Protein 2D3M (pdb70)

Foldseek 3Di:
DLCLVPPVLDADPDPDPVSNQSNFFGDFFKFWFFKFKFFAPDKDFLQCNLVQLCVLLVNVVVPVLSVVLNVLSVQFLAGIAGANDDSVRSVVPNLLSAAFRQPAVVQQVCQQLPQLVQQLNRLVRRCVSLPDDLQLAQEEEEEEQRHADVVGSQVNNCVVNVYDPRRHYHYHYNPLLQLLVQLVVSRCQQRSGRSHKYKYKYWYRCSLLGYYADPVQNVSSSQVSFAHTMMMITIIHTDDDPPRTGGWKGFDFKDKDFQPPCQQAWDWDQDSSGIYTHHDPCVLVSCLVCVVVVQCCRQVVRPHHRDPQQQLAAEQEQCSGPSNVVSNCVSSVHDPCSCVLLSVCCHHHGRNRSRSSSSSLVSQQVVCVVVVAFWSRNNHFKYWHWGAHRSRMIMTTIIGTDGD/DDDPVCPVVVQVVFFADFFKFWFFKFKFAAPDKDFLQCCLVQLCVLLVNVVPPVLSVVLNVLSVQFLAGIAGANDHSVRSVVPNLLSAAFRQPQVVQQVCQQLPFLVQQLNRLVRRCVSQPDDLALAQEEEEEEARHADVVGSQVNNCVVNVYDPRRHYHYHYNPLLQLLVQLVVSRCQQRSGHSHKYKYKYWYHCSLLGYYDDPVQSVSSSQVSFAHTMMMITIIHTDDDPPRTGGWKGFDFKDKDFQPPCQQAWDWDQDSSGIHTHHDPCQLVSLQVCVVVVQCVRCVVNPHHRDPQQQLAAEQEQCSTPSNVVSNCVSRVHDVCRCVLLSVLCHHHGRNRSRSSSSSLVSQQVVCVVVVAQWSRVNHFKYWHWRAHRSRMIMTTIIGTDGD

GO terms:
  GO:0016747 acyltransferase activity, transferring groups other than amino-acyl groups (F, IDA)
  GO:0009813 flavonoid biosynthetic process (P, IDA)
  GO:0042803 protein homodimerization activity (F, IDA)

Nearest PDB structures (foldseek):
  2d3m-assembly1_B  TM=9.930E-01  e=6.124E-87  Aloe arborescens
  2d52-assembly1_B  TM=9.924E-01  e=6.232E-86  Aloe arborescens
  7dtq-assembly1_B  TM=1.000E+00  e=6.521E-80  Aloe arborescens
  7vf0-assembly1_D  TM=9.719E-01  e=1.042E-59  Thelypteris parasitica
  5w8q-assembly1_A  TM=9.864E-01  e=1.597E-55  Malus domestica

Solvent-accessible surface area: 26498 Å² total

Radius of gyration: 25.59 Å; Cα contacts (8 Å, |Δi|>4): 2074; chains: 2; bounding box: 60×67×73 Å

Organism: Aloe arborescens (NCBI:txid45385)

Secondary structure (DSSP, 8-state):
---TTSGGGPPPSS--HHHHHHHHS-SS--EEEEEEEE--SEEEEGGGHHHHHHHHTT-TT-HHHHHHHHHHHHHS---EEEES--HHHHTT-TTTSSSSSS-HHHHHHHHHHHHHHHHHHHHHHHHHHH-S-GGG--EEEEEESS--EES-HHHHHHHHHT--TT-EEEEEES---HHHHHHHHHHHHHHTSTT-EEEEEEEE-GGGT-----STTHHHHHHHTTB--EEEEEEEESS--TTT----EEEEEEEEEEPTT-TTTEEEEEETTEEEEEE-TTHHHHHHHHHHHHHHHHHHTTTPPPPSSGGGSEEEE--S-HHHHHHHHHHTT--TTTTHHHHHHHHHH-B-GGGHHHHHHHHHHHHHHHTT-SBTTTT-SEEEEEEEETTTEEEEEEEEEPB-/---GGGHHHHHHHHS-SS--EEEEEEEE--SEEEESTTHHHHHHHHTT-TT-HHHHHHHHHHHHHS---EEEES--HHHHTT-TTTSSSSS--HHHHHHHHHHHHHHHHHHHHHHHHHHH-S-GGG--EEEEEESS--EES-HHHHHHHHHT--TT-EEEEEES---HHHHHHHHHHHHHHTSTT-EEEEEEEE-GGGT-----STTHHHHHHHHHB--EEEEEEEESS--TTTS---EEEEEEEEEE-TT-TTTEEEEEETTEEEEEE-TTHHHHHHHHHHHHHHHHHHTTTPPPPSSGGGSEEEE--S-HHHHHHHHHHTT--GGGGHHHHHHHHHH-B-GGGHHHHHHHHHHHHHHHHT-SBTTTT-SEEEEEEEETTTEEEEEEEEE-B-

Structure (mmCIF, N/CA/C/O backbone):
data_2D3M
#
_entry.id   2D3M
#
_cell.length_a   73.15
_cell.length_b   88.40
_cell.length_c   70.04
_cell.angle_alpha   90
_cell.angle_beta   95.58
_cell.angle_gamma   90
#
_symmetry.space_group_name_H-M   'P 1 21 1'
#
loop_
_entity.id
_entity.type
_entity.pdbx_description
1 polymer 'pentaketide chromone synthase'
2 non-polymer 'COENZYME A'
3 water water
#
loop_
_atom_site.group_PDB
_atom_site.id
_atom_site.type_symbol
_atom_site.label_atom_id
_atom_site.label_alt_id
_atom_site.label_comp_id
_atom_site.label_asym_id
_atom_site.label_entity_id
_atom_site.label_seq_id
_atom_site.pdbx_PDB_ins_code
_atom_site.Cartn_x
_atom_site.Cartn_y
_atom_site.Cartn_z
_atom_site.occupancy
_atom_site.B_iso_or_equiv
_atom_site.auth_seq_id
_atom_site.auth_comp_id
_atom_site.auth_asym_id
_atom_site.auth_atom_id
_atom_site.pdbx_PDB_model_num
ATOM 1 N N . GLY A 1 1 ? 25.297 50.260 17.694 1.00 20.13 1 GLY A N 1
ATOM 2 C CA . GLY A 1 1 ? 24.434 50.112 16.488 1.00 19.85 1 GLY A CA 1
ATOM 3 C C . GLY A 1 1 ? 25.237 49.907 15.215 1.00 19.32 1 GLY A C 1
ATOM 4 O O . GLY A 1 1 ? 26.457 50.105 15.238 1.00 19.39 1 GLY A O 1
ATOM 5 N N . PRO A 1 2 ? 24.601 49.484 14.094 1.00 19.23 2 PRO A N 1
ATOM 6 C CA . PRO A 1 2 ? 25.284 49.256 12.812 1.00 18.80 2 PRO A CA 1
ATOM 7 C C . PRO A 1 2 ? 25.901 50.505 12.203 1.00 19.20 2 PRO A C 1
ATOM 8 O O . PRO A 1 2 ? 26.928 50.426 11.525 1.00 19.21 2 PRO A O 1
ATOM 12 N N . GLY A 1 3 ? 25.269 51.649 12.470 1.00 19.61 3 GLY A N 1
ATOM 13 C CA . GLY A 1 3 ? 25.735 52.925 11.953 1.00 19.46 3 GLY A CA 1
ATOM 14 C C . GLY A 1 3 ? 25.613 53.000 10.443 1.00 19.34 3 GLY A C 1
ATOM 15 O O . GLY A 1 3 ? 26.552 53.415 9.767 1.00 17.32 3 GLY A O 1
ATOM 16 N N . MET A 1 4 ? 24.465 52.557 9.926 1.00 19.91 4 MET A N 1
ATOM 17 C CA . MET A 1 4 ? 24.169 52.545 8.488 1.00 21.26 4 MET A CA 1
ATOM 18 C C . MET A 1 4 ? 24.252 53.918 7.831 1.00 21.05 4 MET A C 1
ATOM 19 O O . MET A 1 4 ? 24.763 54.050 6.717 1.00 22.02 4 MET A O 1
ATOM 24 N N . SER A 1 5 ? 23.786 54.931 8.560 1.00 20.79 5 SER A N 1
ATOM 25 C CA . SER A 1 5 ? 23.772 56.311 8.089 1.00 20.22 5 SER A CA 1
ATOM 26 C C . SER A 1 5 ? 25.002 57.147 8.464 1.00 18.87 5 SER A C 1
ATOM 27 O O . SER A 1 5 ? 25.099 58.311 8.054 1.00 19.04 5 SER A O 1
ATOM 30 N N A SER A 1 6 ? 25.929 56.560 9.226 0.50 18.09 6 SER A N 1
ATOM 31 N N B SER A 1 6 ? 25.932 56.549 9.213 0.50 18.07 6 SER A N 1
ATOM 32 C CA A SER A 1 6 ? 27.146 57.260 9.651 0.50 17.03 6 SER A CA 1
ATOM 33 C CA B SER A 1 6 ? 27.161 57.222 9.652 0.50 17.01 6 SER A CA 1
ATOM 34 C C A SER A 1 6 ? 28.149 57.429 8.512 0.50 15.90 6 SER A C 1
ATOM 35 C C B SER A 1 6 ? 28.162 57.415 8.513 0.50 15.90 6 SER A C 1
ATOM 36 O O A SER A 1 6 ? 28.202 56.608 7.590 0.50 15.82 6 SER A O 1
ATOM 37 O O B SER A 1 6 ? 28.222 56.602 7.585 0.50 15.80 6 SER A O 1
ATOM 42 N N . LEU A 1 7 ? 28.940 58.495 8.598 1.00 14.13 7 LEU A N 1
ATOM 43 C CA . LEU A 1 7 ? 29.953 58.833 7.590 1.00 13.06 7 LEU A CA 1
ATOM 44 C C . LEU A 1 7 ? 31.112 57.836 7.464 1.00 13.06 7 LEU A C 1
ATOM 45 O O . LEU A 1 7 ? 31.558 57.549 6.346 1.00 12.86 7 LEU A O 1
ATOM 50 N N A SER A 1 8 ? 31.556 57.295 8.601 0.50 13.36 8 SER A N 1
ATOM 51 N N B SER A 1 8 ? 31.566 57.300 8.598 0.50 13.38 8 SER A N 1
ATOM 52 C CA A SER A 1 8 ? 32.654 56.320 8.654 0.50 14.20 8 SER A CA 1
ATOM 53 C CA B SER A 1 8 ? 32.667 56.330 8.629 0.50 14.19 8 SER A CA 1
ATOM 54 C C A SER A 1 8 ? 32.293 55.006 7.961 0.50 13.90 8 SER A C 1
ATOM 55 C C B SER A 1 8 ? 32.295 55.002 7.961 0.50 13.90 8 SER A C 1
ATOM 56 O O A SER A 1 8 ? 33.172 54.260 7.526 0.50 14.91 8 SER A O 1
ATOM 57 O O B SER A 1 8 ? 33.170 54.240 7.546 0.50 14.95 8 SER A O 1
ATOM 62 N N . ASN A 1 9 ? 30.988 54.758 7.851 1.00 13.16 9 ASN A N 1
ATOM 63 C CA . ASN A 1 9 ? 30.448 53.546 7.230 1.00 12.57 9 ASN A CA 1
ATOM 64 C C . ASN A 1 9 ? 29.772 53.812 5.890 1.00 12.18 9 ASN A C 1
ATOM 65 O O . ASN A 1 9 ? 29.140 52.915 5.320 1.00 12.41 9 ASN A O 1
ATOM 70 N N . SER A 1 10 ? 29.892 55.043 5.392 1.00 11.77 10 SER A N 1
ATOM 71 C CA . SER A 1 10 ? 29.278 5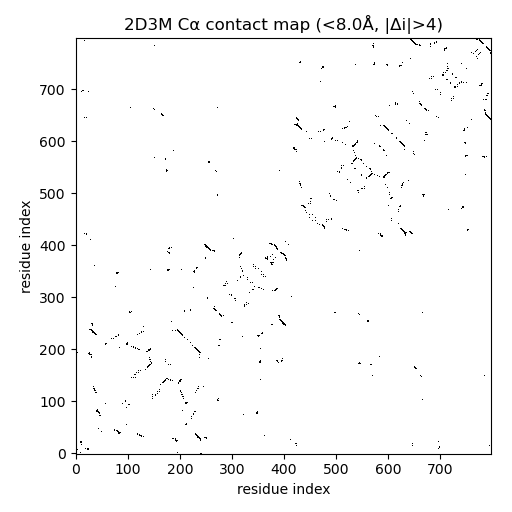5.410 4.122 1.00 9.08 10 SER A CA 1
ATOM 72 C C . SER A 1 10 ? 29.961 54.770 2.923 1.00 8.31 10 SER A C 1
ATOM 73 O O . SER A 1 10 ? 31.159 54.466 2.949 1.00 8.11 10 SER A O 1
ATOM 76 N N . LEU A 1 11 ? 29.159 54.543 1.891 1.00 7.60 11 LEU A N 1
ATOM 77 C CA . LEU A 1 11 ? 29.618 53.960 0.641 1.00 7.85 11 LEU A CA 1
ATOM 78 C C . LEU A 1 11 ? 30.480 54.977 -0.098 1.00 7.74 11 LEU A C 1
ATOM 79 O O . LEU A 1 11 ? 30.282 56.184 0.064 1.00 8.05 11 LEU A O 1
ATOM 84 N N . PRO A 1 12 ? 31.511 54.512 -0.835 1.00 5.54 12 PRO A N 1
ATOM 85 C CA . PRO A 1 12 ? 32.361 55.449 -1.570 1.00 5.84 12 PRO A CA 1
ATOM 86 C C . PRO A 1 12 ? 31.601 56.035 -2.752 1.00 5.64 12 PRO A C 1
ATOM 87 O O . PRO A 1 12 ? 30.721 55.377 -3.318 1.00 7.74 12 PRO A O 1
ATOM 91 N N . LEU A 1 13 ? 31.891 57.292 -3.071 1.00 5.91 13 LEU A N 1
ATOM 92 C CA . LEU A 1 13 ? 31.236 57.961 -4.187 1.00 6.78 13 LEU A CA 1
ATOM 93 C C . LEU A 1 13 ? 31.685 57.381 -5.516 1.00 7.72 13 LEU A C 1
ATOM 94 O O . LEU A 1 13 ? 30.909 57.340 -6.469 1.00 8.66 13 LEU A O 1
ATOM 99 N N . MET A 1 14 ? 32.936 56.926 -5.569 1.00 9.24 14 MET A N 1
ATOM 100 C CA . MET A 1 14 ? 33.434 56.280 -6.772 1.00 12.05 14 MET A CA 1
ATOM 101 C C . MET A 1 14 ? 33.260 54.770 -6.562 1.00 11.78 14 MET A C 1
ATOM 102 O O . MET A 1 14 ? 33.148 54.306 -5.419 1.00 9.94 14 MET A O 1
ATOM 107 N N . GLU A 1 15 ? 33.159 54.029 -7.664 1.00 10.41 15 GLU A N 1
ATOM 108 C CA . GLU A 1 15 ? 32.952 52.573 -7.649 1.00 11.53 15 GLU A CA 1
ATOM 109 C C . GLU A 1 15 ? 34.128 51.732 -7.113 1.00 10.44 15 GLU A C 1
ATOM 110 O O . GLU A 1 15 ? 34.498 50.703 -7.685 1.00 9.78 15 GLU A O 1
ATOM 116 N N . ASP A 1 16 ? 34.642 52.148 -5.956 1.00 8.59 16 ASP A N 1
ATOM 117 C CA . ASP A 1 16 ? 35.768 51.510 -5.280 1.00 8.45 16 ASP A CA 1
ATOM 118 C C . ASP A 1 16 ? 35.327 50.204 -4.614 1.00 7.39 16 ASP A C 1
ATOM 119 O O . ASP A 1 16 ? 34.624 50.218 -3.608 1.00 7.07 16 ASP A O 1
ATOM 124 N N . VAL A 1 17 ? 35.793 49.086 -5.172 1.00 6.85 17 VAL A N 1
ATOM 125 C CA . VAL A 1 17 ? 35.465 47.744 -4.679 1.00 7.04 17 VAL A CA 1
ATOM 126 C C . VAL A 1 17 ? 35.785 47.521 -3.200 1.00 6.20 17 VAL A C 1
ATOM 127 O O . VAL A 1 17 ? 34.911 47.083 -2.453 1.00 6.31 17 VAL A O 1
ATOM 131 N N . GLN A 1 18 ? 37.001 47.867 -2.771 1.00 6.56 18 GLN A N 1
ATOM 132 C CA . GLN A 1 18 ? 37.379 47.685 -1.368 1.00 7.98 18 GLN A CA 1
ATOM 133 C C . GLN A 1 18 ? 36.650 48.654 -0.439 1.00 7.53 18 GLN A C 1
ATOM 134 O O . GLN A 1 18 ? 36.305 48.287 0.686 1.00 7.56 18 GLN A O 1
ATOM 140 N N . GLY A 1 19 ? 36.361 49.856 -0.946 1.00 7.49 19 GLY A N 1
ATOM 141 C CA . GLY A 1 19 ? 35.636 50.858 -0.177 1.00 7.37 19 GLY A CA 1
ATOM 142 C C . GLY A 1 19 ? 34.211 50.396 0.079 1.00 5.24 19 GLY A C 1
ATOM 143 O O . GLY A 1 19 ? 33.679 50.577 1.176 1.00 6.37 19 GLY A O 1
ATOM 144 N N . ILE A 1 20 ? 33.613 49.775 -0.944 1.00 6.03 20 ILE A N 1
ATOM 145 C CA . ILE A 1 20 ? 32.256 49.223 -0.884 1.00 5.29 20 ILE A CA 1
ATOM 146 C C . ILE A 1 20 ? 32.232 48.096 0.146 1.00 5.43 20 ILE A C 1
ATOM 147 O O . ILE A 1 20 ? 31.338 48.039 0.984 1.00 5.76 20 ILE A O 1
ATOM 152 N N . ARG A 1 21 ? 33.255 47.244 0.098 1.00 5.48 21 ARG A N 1
ATOM 153 C CA . ARG A 1 21 ? 33.382 46.112 1.008 1.00 5.80 21 ARG A CA 1
ATOM 154 C C . ARG A 1 21 ? 33.476 46.544 2.473 1.00 6.42 21 ARG A C 1
ATOM 155 O O . ARG A 1 21 ? 32.788 45.981 3.330 1.00 7.27 21 ARG A O 1
ATOM 163 N N . LYS A 1 22 ? 34.264 47.593 2.725 1.00 7.88 22 LYS A N 1
ATOM 164 C CA . LYS A 1 22 ? 34.466 48.144 4.069 1.00 8.13 22 LYS A CA 1
ATOM 165 C C . LYS A 1 22 ? 33.154 48.697 4.632 1.00 7.56 22 LYS A C 1
ATOM 166 O O . LYS A 1 22 ? 32.827 48.480 5.800 1.00 8.57 22 LYS A O 1
ATOM 172 N N . ALA A 1 23 ? 32.386 49.353 3.767 1.00 6.46 23 ALA A N 1
ATOM 173 C CA . ALA A 1 23 ? 31.100 49.934 4.135 1.00 5.21 23 ALA A CA 1
ATOM 174 C C . ALA A 1 23 ? 30.012 48.872 4.290 1.00 6.45 23 ALA A C 1
ATOM 175 O O . ALA A 1 23 ? 29.190 48.946 5.203 1.00 6.33 23 ALA A O 1
ATOM 177 N N . GLN A 1 24 ? 30.059 47.865 3.418 1.00 5.92 24 GLN A N 1
ATOM 178 C CA . GLN A 1 24 ? 29.078 46.780 3.390 1.00 5.95 24 GLN A CA 1
ATOM 179 C C . GLN A 1 24 ? 29.140 45.796 4.553 1.00 5.21 24 GLN A C 1
ATOM 180 O O . GLN A 1 24 ? 28.099 45.324 5.005 1.00 5.69 24 GLN A O 1
ATOM 186 N N . LYS A 1 25 ? 30.345 45.485 5.027 1.00 5.87 25 LYS A N 1
ATOM 187 C CA . LYS A 1 25 ? 30.507 44.538 6.130 1.00 6.66 25 LYS A CA 1
ATOM 188 C C . LYS A 1 25 ? 30.128 45.112 7.490 1.00 7.26 25 LYS A C 1
ATOM 189 O O . LYS A 1 25 ? 30.169 46.325 7.687 1.00 7.55 25 LYS A O 1
ATOM 195 N N . ALA A 1 26 ? 29.726 44.237 8.410 1.00 6.85 26 ALA A N 1
ATOM 196 C CA . ALA A 1 26 ? 29.377 44.666 9.763 1.00 6.21 26 ALA A CA 1
ATOM 197 C C . ALA A 1 26 ? 30.639 44.723 10.609 1.00 7.81 26 ALA A C 1
ATOM 198 O O . ALA A 1 26 ? 31.697 44.268 10.178 1.00 8.40 26 ALA A O 1
ATOM 200 N N . ASP A 1 27 ? 30.538 45.310 11.796 1.00 7.10 27 ASP A N 1
ATOM 201 C CA . ASP A 1 27 ? 31.705 45.431 12.666 1.00 8.75 27 ASP A CA 1
ATOM 202 C C . ASP A 1 27 ? 31.872 44.295 13.660 1.00 8.08 27 ASP A C 1
ATOM 203 O O . ASP A 1 27 ? 32.923 43.646 13.704 1.00 8.56 27 ASP A O 1
ATOM 208 N N . GLY A 1 28 ? 30.812 44.046 14.424 1.00 7.82 28 GLY A N 1
ATOM 209 C CA . GLY A 1 28 ? 30.839 43.042 15.468 1.00 7.40 28 GLY A CA 1
ATOM 210 C C . GLY A 1 28 ? 30.363 41.642 15.192 1.00 6.63 28 GLY A C 1
ATOM 211 O O . GLY A 1 28 ? 30.051 41.263 14.060 1.00 7.24 28 GLY A O 1
ATOM 212 N N . THR A 1 29 ? 30.300 40.884 16.281 1.00 6.65 29 THR A N 1
ATOM 213 C CA . THR A 1 29 ? 29.890 39.490 16.277 1.00 6.16 29 THR A CA 1
ATOM 214 C C . THR A 1 29 ? 28.379 39.330 16.190 1.00 5.85 29 THR A C 1
ATOM 215 O O . THR A 1 29 ? 27.633 40.095 16.803 1.00 6.68 29 THR A O 1
ATOM 219 N N . ALA A 1 30 ? 27.949 38.329 15.415 1.00 5.72 30 ALA A N 1
ATOM 220 C CA . ALA A 1 30 ? 26.532 38.005 15.226 1.00 5.00 30 ALA A CA 1
ATOM 221 C C . ALA A 1 30 ? 25.951 37.668 16.585 1.00 6.69 30 ALA A C 1
ATOM 222 O O . ALA A 1 30 ? 26.504 36.849 17.321 1.00 7.59 30 ALA A O 1
ATOM 224 N N . THR A 1 31 ? 24.873 38.357 16.928 1.00 6.19 31 THR A N 1
ATOM 225 C CA . THR A 1 31 ? 24.264 38.193 18.235 1.00 6.61 31 THR A CA 1
ATOM 226 C C . THR A 1 31 ? 22.789 37.848 18.208 1.00 6.19 31 THR A C 1
ATOM 227 O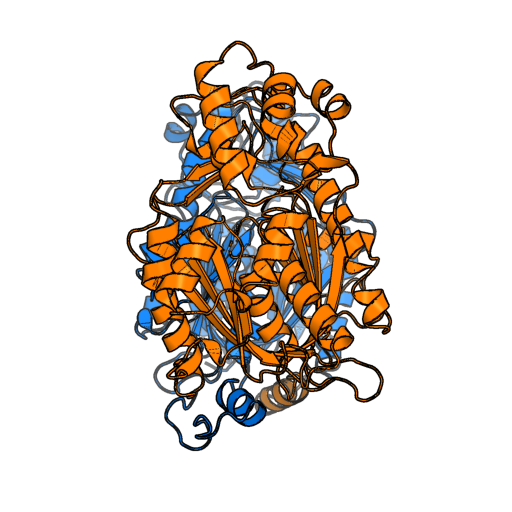 O . THR A 1 31 ? 22.006 38.479 17.496 1.00 6.76 31 THR A O 1
ATOM 231 N N . VAL A 1 32 ? 22.424 36.857 19.024 1.00 6.48 32 VAL A N 1
ATOM 232 C CA . VAL A 1 32 ? 21.037 36.428 19.182 1.00 6.05 32 VAL A CA 1
ATOM 233 C C . VAL A 1 32 ? 20.382 37.511 20.035 1.00 6.81 32 VAL A C 1
ATOM 234 O O . VAL A 1 32 ? 20.865 37.823 21.126 1.00 8.54 32 VAL A O 1
ATOM 238 N N . MET A 1 33 ? 19.325 38.110 19.500 1.00 7.68 33 MET A N 1
ATOM 239 C CA . MET A 1 33 ? 18.625 39.184 20.192 1.00 8.60 33 MET A CA 1
ATOM 240 C C . MET A 1 33 ? 17.139 38.969 20.418 1.00 8.80 33 MET A C 1
ATOM 241 O O . MET A 1 33 ? 16.473 39.814 21.022 1.00 10.47 33 MET A O 1
ATOM 246 N N . ALA A 1 34 ? 16.635 37.822 19.961 1.00 8.27 34 ALA A N 1
ATOM 247 C CA . ALA A 1 34 ? 15.227 37.454 20.120 1.00 8.90 34 ALA A CA 1
ATOM 248 C C . ALA A 1 34 ? 15.028 35.992 19.805 1.00 8.18 34 ALA A C 1
ATOM 249 O O . ALA A 1 34 ? 15.698 35.456 18.925 1.00 7.42 34 ALA A O 1
ATOM 251 N N . ILE A 1 35 ? 14.201 35.321 20.609 1.00 6.90 35 ILE A N 1
ATOM 252 C CA . ILE A 1 35 ? 13.870 33.911 20.401 1.00 7.36 35 ILE A CA 1
ATOM 253 C C . ILE A 1 35 ? 12.369 33.722 20.611 1.00 8.41 35 ILE A C 1
ATOM 254 O O . ILE A 1 35 ? 11.825 34.087 21.657 1.00 9.19 35 ILE A O 1
ATOM 259 N N . GLY A 1 36 ? 11.722 33.161 19.594 1.00 8.63 36 GLY A N 1
ATOM 260 C CA . GLY A 1 36 ? 10.299 32.888 19.638 1.00 9.29 36 GLY A CA 1
ATOM 261 C C . GLY A 1 36 ? 10.102 31.422 19.342 1.00 10.49 36 GLY A C 1
ATOM 262 O O . GLY A 1 36 ? 10.851 30.846 18.552 1.00 10.64 36 GLY A O 1
ATOM 263 N N . THR A 1 37 ? 9.159 30.792 20.036 1.00 8.89 37 THR A N 1
ATOM 264 C CA . THR A 1 37 ? 8.891 29.373 19.832 1.00 9.65 37 THR A CA 1
ATOM 265 C C . THR A 1 37 ? 7.408 29.097 19.637 1.00 10.09 37 THR A C 1
ATOM 266 O O . THR A 1 37 ? 6.564 29.835 20.135 1.00 10.08 37 THR A O 1
ATOM 270 N N . ALA A 1 38 ? 7.105 28.020 18.920 1.00 9.82 38 ALA A N 1
ATOM 271 C CA . ALA A 1 38 ? 5.728 27.616 18.667 1.00 10.19 38 ALA A CA 1
ATOM 272 C C . ALA A 1 38 ? 5.647 26.119 18.504 1.00 11.09 38 ALA A C 1
ATOM 273 O O . ALA A 1 38 ? 6.631 25.454 18.175 1.00 10.66 38 ALA A O 1
ATOM 275 N N . HIS A 1 39 ? 4.466 25.591 18.785 1.00 10.23 39 HIS A N 1
ATOM 276 C CA . HIS A 1 39 ? 4.204 24.172 18.669 1.00 11.86 39 HIS A CA 1
ATOM 277 C C . HIS A 1 39 ? 2.746 23.992 18.263 1.00 12.80 39 HIS A C 1
ATOM 278 O O . HIS A 1 39 ? 1.935 24.907 18.452 1.00 12.20 39 HIS A O 1
ATOM 285 N N . PRO A 1 40 ? 2.411 22.864 17.608 1.00 13.19 40 PRO A N 1
ATOM 286 C CA . PRO A 1 40 ? 1.017 22.642 17.217 1.00 13.91 40 PRO A CA 1
ATOM 287 C C . PRO A 1 40 ? 0.192 22.332 18.491 1.00 14.51 40 PRO A C 1
ATOM 288 O O . PRO A 1 40 ? 0.771 21.953 19.514 1.00 12.50 40 PRO A O 1
ATOM 292 N N . PRO A 1 41 ? -1.153 22.474 18.445 1.00 16.10 41 PRO A N 1
ATOM 293 C CA . PRO A 1 41 ? -2.004 22.222 19.621 1.00 16.56 41 PRO A CA 1
ATOM 294 C C . PRO A 1 41 ? -2.227 20.839 20.245 1.00 15.89 41 PRO A C 1
ATOM 295 O O . PRO A 1 41 ? -2.531 20.760 21.438 1.00 17.22 41 PRO A O 1
ATOM 299 N N . HIS A 1 42 ? -2.061 19.767 19.473 1.00 14.73 42 HIS A N 1
ATOM 300 C CA . HIS A 1 42 ? -2.329 18.414 19.978 1.00 14.54 42 HIS A CA 1
ATOM 301 C C . HIS A 1 42 ? -1.274 17.771 20.872 1.00 14.62 42 HIS A C 1
ATOM 302 O O . HIS A 1 42 ? -0.208 17.361 20.411 1.00 14.18 42 HIS A O 1
ATOM 309 N N . ILE A 1 43 ? -1.624 17.654 22.154 1.00 14.27 43 ILE A N 1
ATOM 310 C CA . ILE A 1 43 ? -0.759 17.080 23.185 1.00 15.14 43 ILE A CA 1
ATOM 311 C C . ILE A 1 43 ? -0.827 15.556 23.181 1.00 14.66 43 ILE A C 1
ATOM 312 O O . ILE A 1 43 ? -1.911 14.968 23.269 1.00 14.65 43 ILE A O 1
ATOM 317 N N . PHE A 1 44 ? 0.341 14.931 23.055 1.00 13.52 44 PHE A N 1
ATOM 318 C CA . PHE A 1 44 ? 0.473 13.479 23.066 1.00 13.71 44 PHE A CA 1
ATOM 319 C C . PHE A 1 44 ? 1.374 13.104 24.241 1.00 14.12 44 PHE A C 1
ATOM 320 O O . PHE A 1 44 ? 2.606 13.167 24.119 1.00 13.23 44 PHE A O 1
ATOM 328 N N . PRO A 1 45 ? 0.784 12.770 25.416 1.00 13.47 45 PRO A N 1
ATOM 329 C CA . PRO A 1 45 ? 1.610 12.392 26.572 1.00 13.42 45 PRO A CA 1
ATOM 330 C C . PRO A 1 45 ? 2.349 11.079 26.307 1.00 11.27 45 PRO A C 1
ATOM 331 O O . PRO A 1 45 ? 1.803 10.171 25.672 1.00 12.03 45 PRO A O 1
ATOM 335 N N . GLN A 1 46 ? 3.607 11.010 26.739 1.00 11.53 46 GLN A N 1
ATOM 336 C CA . GLN A 1 46 ? 4.433 9.829 26.510 1.00 11.37 46 GLN A CA 1
ATOM 337 C C . GLN A 1 46 ? 4.017 8.554 27.238 1.00 12.62 46 GLN A C 1
ATOM 338 O O . GLN A 1 46 ? 4.232 7.455 26.719 1.00 13.38 46 GLN A O 1
ATOM 344 N N . ASP A 1 47 ? 3.372 8.699 28.398 1.00 13.37 47 ASP A N 1
ATOM 345 C CA . ASP A 1 47 ? 2.927 7.538 29.175 1.00 13.91 47 ASP A CA 1
ATOM 346 C C . ASP A 1 47 ? 1.808 6.728 28.506 1.00 13.89 47 ASP A C 1
ATOM 347 O O . ASP A 1 47 ? 1.598 5.559 28.836 1.00 15.43 47 ASP A O 1
ATOM 352 N N . THR A 1 48 ? 1.119 7.359 27.552 1.00 14.19 48 THR A N 1
ATOM 353 C CA . THR A 1 48 ? 0.047 6.710 26.796 1.00 14.30 48 THR A CA 1
ATOM 354 C C . THR A 1 48 ? 0.397 6.626 25.306 1.00 14.02 48 THR A C 1
ATOM 355 O O . THR A 1 48 ? -0.430 6.181 24.506 1.00 13.34 48 THR A O 1
ATOM 359 N N . TYR A 1 49 ? 1.622 7.021 24.938 1.00 13.34 49 TYR A N 1
ATOM 360 C CA . TYR A 1 49 ? 2.043 7.000 23.532 1.00 12.93 49 TYR A CA 1
ATOM 361 C C . TYR A 1 49 ? 2.037 5.618 22.884 1.00 13.42 49 TYR A C 1
ATOM 362 O O . TYR A 1 49 ? 1.617 5.492 21.736 1.00 14.17 49 TYR A O 1
ATOM 371 N N . ALA A 1 50 ? 2.482 4.598 23.620 1.00 14.33 50 ALA A N 1
ATOM 372 C CA . ALA A 1 50 ? 2.503 3.221 23.116 1.00 14.70 50 ALA A CA 1
ATOM 373 C C . ALA A 1 50 ? 1.093 2.769 22.744 1.00 15.58 50 ALA A C 1
ATOM 374 O O . ALA A 1 50 ? 0.895 2.151 21.697 1.00 15.95 50 ALA A O 1
ATOM 376 N N . ASP A 1 51 ? 0.120 3.185 23.559 1.00 15.74 51 ASP A N 1
ATOM 377 C CA . ASP A 1 51 ? -1.294 2.871 23.347 1.00 16.31 51 ASP A CA 1
ATOM 378 C C . ASP A 1 51 ? -1.858 3.622 22.140 1.00 15.86 51 ASP A C 1
ATOM 379 O O . ASP A 1 51 ? -2.451 3.011 21.256 1.00 15.88 51 ASP A O 1
ATOM 384 N N . VAL A 1 52 ? -1.605 4.932 22.088 1.00 15.19 52 VAL A N 1
ATOM 385 C CA . VAL A 1 52 ? -2.083 5.812 21.014 1.00 14.93 52 VAL A CA 1
ATOM 386 C C . VAL A 1 52 ? -1.489 5.463 19.645 1.00 14.68 52 VAL A C 1
ATOM 387 O O . VAL A 1 52 ? -2.225 5.345 18.663 1.00 13.82 52 VAL A O 1
ATOM 391 N N . TYR A 1 53 ? -0.173 5.263 19.610 1.00 13.30 53 TYR A N 1
ATOM 392 C CA . TYR A 1 53 ? 0.556 4.935 18.386 1.00 13.64 53 TYR A CA 1
ATOM 393 C C . TYR A 1 53 ? 0.174 3.575 17.799 1.00 14.52 53 TYR A C 1
ATOM 394 O O . TYR A 1 53 ? -0.072 3.487 16.601 1.00 14.96 53 TYR A O 1
ATOM 403 N N . PHE A 1 54 ? 0.103 2.538 18.634 1.00 13.97 54 PHE A N 1
ATOM 404 C CA . PHE A 1 54 ? -0.261 1.198 18.165 1.00 15.12 54 PHE A CA 1
ATOM 405 C C . PHE A 1 54 ? -1.719 1.066 17.727 1.00 16.10 54 PHE A C 1
ATOM 406 O O . PHE A 1 54 ? -2.026 0.281 16.829 1.00 16.27 54 PHE A O 1
ATOM 414 N N . ARG A 1 55 ? -2.588 1.890 18.314 1.00 17.04 55 ARG A N 1
ATOM 415 C CA . ARG A 1 55 ? -4.016 1.918 17.982 1.00 17.85 55 ARG A CA 1
ATOM 416 C C . ARG A 1 55 ? -4.223 2.696 16.678 1.00 17.57 55 ARG A C 1
ATOM 417 O O . ARG A 1 55 ? -4.969 2.261 15.802 1.00 17.42 55 ARG A O 1
ATOM 425 N N . ALA A 1 56 ? -3.523 3.823 16.545 1.00 16.83 56 ALA A N 1
ATOM 426 C CA . ALA A 1 56 ? -3.621 4.675 15.359 1.00 16.00 56 ALA A CA 1
ATOM 427 C C . ALA A 1 56 ? -3.016 4.028 14.119 1.00 15.74 56 ALA A C 1
ATOM 428 O O . ALA A 1 56 ? -3.423 4.331 12.999 1.00 16.72 56 ALA A O 1
ATOM 430 N N . THR A 1 57 ? -2.091 3.095 14.336 1.00 14.99 57 THR A N 1
ATOM 431 C CA . THR A 1 57 ? -1.410 2.410 13.245 1.00 15.47 57 THR A CA 1
ATOM 432 C C . THR A 1 57 ? -1.813 0.959 12.977 1.00 15.71 57 THR A C 1
ATOM 433 O O . THR A 1 57 ? -1.083 0.236 12.284 1.00 16.55 57 THR A O 1
ATOM 437 N N . ASN A 1 58 ? -2.953 0.535 13.538 1.00 17.09 58 ASN A N 1
ATOM 438 C CA . ASN A 1 58 ? -3.502 -0.829 13.365 1.00 17.75 58 ASN A CA 1
ATOM 439 C C . ASN A 1 58 ? -2.456 -1.911 13.709 1.00 17.29 58 ASN A C 1
ATOM 440 O O . ASN A 1 58 ? -2.282 -2.901 12.990 1.00 16.74 58 ASN A O 1
ATOM 445 N N . SER A 1 59 ? -1.751 -1.695 14.817 1.00 16.53 59 SER A N 1
ATOM 446 C CA . SER A 1 59 ? -0.696 -2.606 15.232 1.00 16.90 59 SER A CA 1
ATOM 447 C C . SER A 1 59 ? -0.809 -3.145 16.649 1.00 17.21 59 SER A C 1
ATOM 448 O O . SER A 1 59 ? 0.091 -3.852 17.108 1.00 15.48 59 SER A O 1
ATOM 451 N N . GLU A 1 60 ? -1.934 -2.879 17.318 1.00 18.01 60 GLU A N 1
ATOM 452 C CA . GLU A 1 60 ? -2.139 -3.338 18.697 1.00 20.46 60 GLU A CA 1
ATOM 453 C C . GLU A 1 60 ? -2.195 -4.867 18.827 1.00 20.41 60 GLU A C 1
ATOM 454 O O . GLU A 1 60 ? -2.135 -5.407 19.937 1.00 22.13 60 GLU A O 1
ATOM 460 N N . HIS A 1 61 ? -2.241 -5.551 17.680 1.00 20.62 61 HIS A N 1
ATOM 461 C CA . HIS A 1 61 ? -2.255 -7.009 17.640 1.00 20.81 61 HIS A CA 1
ATOM 462 C C . HIS A 1 61 ? -0.869 -7.615 17.860 1.00 21.33 61 HIS A C 1
ATOM 463 O O . HIS A 1 61 ? -0.744 -8.765 18.287 1.00 20.83 61 HIS A O 1
ATOM 470 N N . LYS A 1 62 ? 0.162 -6.819 17.568 1.00 21.96 62 LYS A N 1
ATOM 471 C CA . LYS A 1 62 ? 1.557 -7.220 17.745 1.00 22.88 62 LYS A CA 1
ATOM 472 C C . LYS A 1 62 ? 1.904 -6.920 19.209 1.00 22.93 62 LYS A C 1
ATOM 473 O O . LYS A 1 62 ? 2.525 -5.900 19.532 1.00 22.39 62 LYS A O 1
ATOM 479 N N . VAL A 1 63 ? 1.442 -7.820 20.080 1.00 23.09 63 VAL A N 1
ATOM 480 C CA . VAL A 1 63 ? 1.593 -7.750 21.539 1.00 23.74 63 VAL A CA 1
ATOM 481 C C . VAL A 1 63 ? 3.032 -7.637 22.049 1.00 24.16 63 VAL A C 1
ATOM 482 O O . VAL A 1 63 ? 3.322 -6.767 22.873 1.00 23.70 63 VAL A O 1
ATOM 486 N N . GLU A 1 64 ? 3.920 -8.493 21.540 1.00 25.19 64 GLU A N 1
ATOM 487 C CA . GLU A 1 64 ? 5.331 -8.504 21.945 1.00 26.61 64 GLU A CA 1
ATOM 488 C C . GLU A 1 64 ? 6.111 -7.272 21.500 1.00 26.52 64 GLU A C 1
ATOM 489 O O . GLU A 1 64 ? 7.058 -6.856 22.174 1.00 27.07 64 GLU A O 1
ATOM 495 N N . LEU A 1 65 ? 5.680 -6.676 20.387 1.00 25.72 65 LEU A N 1
ATOM 496 C CA . LEU A 1 65 ? 6.305 -5.470 19.849 1.00 24.68 65 LEU A CA 1
ATOM 497 C C . LEU A 1 65 ? 5.834 -4.250 20.649 1.00 23.79 65 LEU A C 1
ATOM 498 O O . LEU A 1 65 ? 6.596 -3.299 20.835 1.00 22.76 65 LEU A O 1
ATOM 503 N N . LYS A 1 66 ? 4.601 -4.317 21.163 1.00 23.29 66 LYS A N 1
ATOM 504 C CA . LYS A 1 66 ? 4.016 -3.241 21.968 1.00 23.82 66 LYS A CA 1
ATOM 505 C C . LYS A 1 66 ? 4.676 -3.159 23.341 1.00 24.47 66 LYS A C 1
ATOM 506 O O . LYS A 1 66 ? 4.967 -2.063 23.821 1.00 23.73 66 LYS A O 1
ATOM 512 N N . LYS A 1 67 ? 4.949 -4.327 23.929 1.00 25.61 67 LYS A N 1
ATOM 513 C CA . LYS A 1 67 ? 5.605 -4.441 25.239 1.00 27.04 67 LYS A CA 1
ATOM 514 C C . LYS A 1 67 ? 7.049 -3.943 25.158 1.00 27.06 67 LYS A C 1
ATOM 515 O O . LYS A 1 67 ? 7.574 -3.368 26.116 1.00 27.78 67 LYS A O 1
ATOM 521 N N . LYS A 1 68 ? 7.649 -4.126 23.981 1.00 26.54 68 LYS A N 1
ATOM 522 C CA . LYS A 1 68 ? 9.021 -3.712 23.691 1.00 26.23 68 LYS A CA 1
ATOM 523 C C . LYS A 1 68 ? 9.067 -2.197 23.470 1.00 24.95 68 LYS A C 1
ATOM 524 O O . LYS A 1 68 ? 9.991 -1.530 23.933 1.00 24.51 68 LYS A O 1
ATOM 530 N N . PHE A 1 69 ? 8.030 -1.665 22.815 1.00 22.61 69 PHE A N 1
ATOM 531 C CA . PHE A 1 69 ? 7.914 -0.233 22.525 1.00 21.00 69 PHE A CA 1
ATOM 532 C C . PHE A 1 69 ? 7.524 0.588 23.759 1.00 21.89 69 PHE A C 1
ATOM 533 O O . PHE A 1 69 ? 7.918 1.754 23.876 1.00 20.60 69 PHE A O 1
ATOM 541 N N . ASP A 1 70 ? 6.733 -0.011 24.652 1.00 22.90 70 ASP A N 1
ATOM 542 C CA . ASP A 1 70 ? 6.297 0.645 25.888 1.00 24.69 70 ASP A CA 1
ATOM 543 C C . ASP A 1 70 ? 7.504 0.863 26.805 1.00 24.58 70 ASP A C 1
ATOM 544 O O . ASP A 1 70 ? 7.570 1.862 27.524 1.00 25.05 70 ASP A O 1
ATOM 549 N N . HIS A 1 71 ? 8.471 -0.053 26.711 1.00 24.49 71 HIS A N 1
ATOM 550 C CA . HIS A 1 71 ? 9.711 -0.003 27.484 1.00 24.30 71 HIS A CA 1
ATOM 551 C C . HIS A 1 71 ? 10.601 1.120 26.940 1.00 23.54 71 HIS A C 1
ATOM 552 O O . HIS A 1 71 ? 11.206 1.859 27.716 1.00 23.58 71 HIS A O 1
ATOM 559 N N . ILE A 1 72 ? 10.635 1.256 25.610 1.00 22.04 72 ILE A N 1
ATOM 560 C CA . ILE A 1 72 ? 11.428 2.288 24.928 1.00 20.86 72 ILE A CA 1
ATOM 561 C C . ILE A 1 72 ? 10.891 3.682 25.275 1.00 19.99 72 ILE A C 1
ATOM 562 O O . ILE A 1 72 ? 11.675 4.578 25.590 1.00 19.84 72 ILE A O 1
ATOM 567 N N . CYS A 1 73 ? 9.562 3.816 25.312 1.00 19.18 73 CYS A N 1
ATOM 568 C CA . CYS A 1 73 ? 8.890 5.080 25.643 1.00 19.57 73 CYS A CA 1
ATOM 569 C C . CYS A 1 73 ? 9.137 5.539 27.082 1.00 21.37 73 CYS A C 1
ATOM 570 O O . CYS A 1 73 ? 9.202 6.740 27.350 1.00 21.78 73 CYS A O 1
ATOM 573 N N . LYS A 1 74 ? 9.310 4.574 27.987 1.00 22.75 74 LYS A N 1
ATOM 574 C CA . LYS A 1 74 ? 9.582 4.846 29.402 1.00 24.03 74 LYS A CA 1
ATOM 575 C C . LYS A 1 74 ? 11.026 5.309 29.626 1.00 24.17 74 LYS A C 1
ATOM 576 O O . LYS A 1 74 ? 11.305 6.058 30.565 1.00 25.18 74 LYS A O 1
ATOM 582 N N . LYS A 1 75 ? 11.924 4.871 28.742 1.00 23.36 75 LYS A N 1
ATOM 583 C CA . LYS A 1 75 ? 13.348 5.208 28.814 1.00 22.77 75 LYS A CA 1
ATOM 584 C C . LYS A 1 75 ? 13.748 6.455 28.017 1.00 20.46 75 LYS A C 1
ATOM 585 O O . LYS A 1 75 ? 14.891 6.907 28.112 1.00 20.68 75 LYS A O 1
ATOM 591 N N . THR A 1 76 ? 12.804 7.029 27.266 1.00 18.36 76 THR A N 1
ATOM 592 C CA . THR A 1 76 ? 13.072 8.216 26.441 1.00 15.68 76 THR A CA 1
ATOM 593 C C . THR A 1 76 ? 13.260 9.526 27.192 1.00 14.35 76 THR A C 1
ATOM 594 O O . THR A 1 76 ? 13.900 10.451 26.682 1.00 13.55 76 THR A O 1
ATOM 598 N N . MET A 1 77 ? 12.695 9.590 28.399 1.00 13.09 77 MET A N 1
ATOM 599 C CA . MET A 1 77 ? 12.706 10.780 29.257 1.00 12.92 77 MET A CA 1
ATOM 600 C C . MET A 1 77 ? 12.015 11.975 28.591 1.00 11.51 77 MET A C 1
ATOM 601 O O . MET A 1 77 ? 12.451 13.130 28.682 1.00 9.27 77 MET A O 1
ATOM 606 N N . ILE A 1 78 ? 10.954 11.638 27.859 1.00 10.32 78 ILE A N 1
ATOM 607 C CA . ILE A 1 78 ? 10.087 12.592 27.183 1.00 10.05 78 ILE A CA 1
ATOM 608 C C . ILE A 1 78 ? 8.778 12.446 27.950 1.00 9.10 78 ILE A C 1
ATOM 609 O O . ILE A 1 78 ? 8.357 11.328 28.236 1.00 11.39 78 ILE A O 1
ATOM 614 N N . GLY A 1 79 ? 8.181 13.572 28.327 1.00 9.96 79 GLY A N 1
ATOM 615 C CA . GLY A 1 79 ? 6.924 13.550 29.056 1.00 9.62 79 GLY A CA 1
ATOM 616 C C . GLY A 1 79 ? 5.747 13.745 28.137 1.00 10.88 79 GLY A C 1
ATOM 617 O O . GLY A 1 79 ? 4.719 13.091 28.297 1.00 11.71 79 GLY A O 1
ATOM 618 N N . LYS A 1 80 ? 5.906 14.660 27.183 1.00 10.44 80 LYS A N 1
ATOM 619 C CA . LYS A 1 80 ? 4.875 14.968 26.198 1.00 11.62 80 LYS A CA 1
ATOM 620 C C . LYS A 1 80 ? 5.477 15.568 24.941 1.00 11.48 80 LYS A C 1
ATOM 621 O O . LYS A 1 80 ? 6.609 16.062 24.949 1.00 11.62 80 LYS A O 1
ATOM 627 N N . ARG A 1 81 ? 4.727 15.449 23.850 1.00 11.38 81 ARG A N 1
ATOM 628 C CA . ARG A 1 81 ? 5.099 15.985 22.547 1.00 10.73 81 ARG A CA 1
ATOM 629 C C . ARG A 1 81 ? 3.855 16.586 21.924 1.00 11.17 81 ARG A C 1
ATOM 630 O O . ARG A 1 81 ? 2.729 16.240 22.301 1.00 11.40 81 ARG A O 1
ATOM 638 N N . TYR A 1 82 ? 4.068 17.514 21.000 1.00 10.25 82 TYR A N 1
ATOM 639 C CA . TYR A 1 82 ? 2.986 18.189 20.300 1.00 10.63 82 TYR A CA 1
ATOM 640 C C . TYR A 1 82 ? 3.023 17.822 18.832 1.00 10.70 82 TYR A C 1
ATOM 641 O O . TYR A 1 82 ? 4.097 17.676 18.251 1.00 11.33 82 TYR A O 1
ATOM 650 N N . PHE A 1 83 ? 1.844 17.593 18.259 1.00 9.99 83 PHE A N 1
ATOM 651 C CA . PHE A 1 83 ? 1.709 17.224 16.850 1.00 10.13 83 PHE A CA 1
ATOM 652 C C . PHE A 1 83 ? 0.586 18.008 16.189 1.00 10.71 83 PHE A C 1
ATOM 653 O O . PHE A 1 83 ? -0.280 18.543 16.883 1.00 9.54 83 PHE A O 1
ATOM 661 N N . ASN A 1 84 ? 0.650 18.158 14.862 1.00 10.87 84 ASN A N 1
ATOM 662 C CA . ASN A 1 84 ? -0.379 18.893 14.106 1.00 11.02 84 ASN A CA 1
ATOM 663 C C . ASN A 1 84 ? -1.569 18.016 13.761 1.00 12.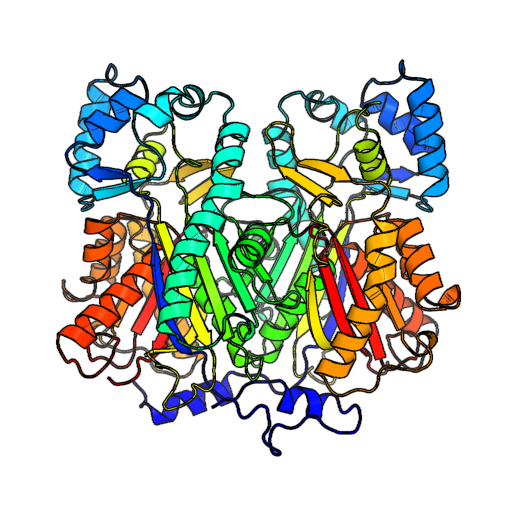18 84 ASN A C 1
ATOM 664 O O . ASN A 1 84 ? -2.475 18.421 13.028 1.00 13.63 84 ASN A O 1
ATOM 669 N N . TYR A 1 85 ? -1.547 16.819 14.333 1.00 12.03 85 TYR A N 1
ATOM 670 C CA . TYR A 1 85 ? -2.572 15.822 14.128 1.00 12.85 85 TYR A CA 1
ATOM 671 C C . TYR A 1 85 ? -3.013 15.210 15.440 1.00 12.64 85 TYR A C 1
ATOM 672 O O . TYR A 1 85 ? -2.258 15.209 16.410 1.00 11.90 85 TYR A O 1
ATOM 681 N N . ASP A 1 86 ? -4.244 14.712 15.457 1.00 13.91 86 ASP A N 1
ATOM 682 C CA . ASP A 1 86 ? -4.781 13.983 16.598 1.00 15.19 86 ASP A CA 1
ATOM 683 C C . ASP A 1 86 ? -5.172 12.628 16.002 1.00 15.70 86 ASP A C 1
ATOM 684 O O . ASP A 1 86 ? -4.877 12.374 14.826 1.00 15.33 86 ASP A O 1
ATOM 689 N N . GLU A 1 87 ? -5.808 11.759 16.784 1.00 17.26 87 GLU A N 1
ATOM 690 C CA . GLU A 1 87 ? -6.211 10.442 16.285 1.00 18.04 87 GLU A CA 1
ATOM 691 C C . GLU A 1 87 ? -7.261 10.513 15.177 1.00 18.16 87 GLU A C 1
ATOM 692 O O . GLU A 1 87 ? -7.218 9.721 14.234 1.00 17.63 87 GLU A O 1
ATOM 698 N N . GLU A 1 88 ? -8.114 11.539 15.248 1.00 18.83 88 GLU A N 1
ATOM 699 C CA . GLU A 1 88 ? -9.184 11.784 14.274 1.00 20.28 88 GLU A CA 1
ATOM 700 C C . GLU A 1 88 ? -8.620 12.191 12.904 1.00 19.16 88 GLU A C 1
ATOM 701 O O . GLU A 1 88 ? -9.123 11.751 11.867 1.00 19.16 88 GLU A O 1
ATOM 707 N N . PHE A 1 89 ? -7.552 12.993 12.921 1.00 18.07 89 PHE A N 1
ATOM 708 C CA . PHE A 1 89 ? -6.876 13.477 11.709 1.00 17.46 89 PHE A CA 1
ATOM 709 C C . PHE A 1 89 ? -6.197 12.316 10.979 1.00 17.34 89 PHE A C 1
ATOM 710 O O . PHE A 1 89 ? -6.254 12.238 9.750 1.00 17.68 89 PHE A O 1
ATOM 718 N N . LEU A 1 90 ? -5.567 11.423 11.747 1.00 15.80 90 LEU A N 1
ATOM 719 C CA . LEU A 1 90 ? -4.866 10.261 11.197 1.00 16.72 90 LEU A CA 1
ATOM 720 C C . LEU A 1 90 ? -5.757 9.233 10.516 1.00 18.14 90 LEU A C 1
ATOM 721 O O . LEU A 1 90 ? -5.292 8.499 9.641 1.00 18.90 90 LEU A O 1
ATOM 726 N N . LYS A 1 91 ? -7.035 9.209 10.904 1.00 19.73 91 LYS A N 1
ATOM 727 C CA . LYS A 1 91 ? -8.031 8.291 10.339 1.00 20.72 91 LYS A CA 1
ATOM 728 C C . LYS A 1 91 ? -8.375 8.638 8.888 1.00 21.42 91 LYS A C 1
ATOM 729 O O . LYS A 1 91 ? -8.819 7.775 8.127 1.00 21.25 91 LYS A O 1
ATOM 735 N N . LYS A 1 92 ? -8.124 9.896 8.515 1.00 20.67 92 LYS A N 1
ATOM 736 C CA . LYS A 1 92 ? -8.367 10.402 7.159 1.00 21.96 92 LYS A CA 1
ATOM 737 C C . LYS A 1 92 ? -7.236 9.965 6.227 1.00 21.65 92 LYS A C 1
ATOM 738 O O . LYS A 1 92 ? -7.356 10.055 5.001 1.00 22.35 92 LYS A O 1
ATOM 744 N N . TYR A 1 93 ? -6.139 9.491 6.824 1.00 20.40 93 TYR A N 1
ATOM 745 C CA . TYR A 1 93 ? -4.959 9.045 6.083 1.00 19.86 93 TYR A CA 1
ATOM 746 C C . TYR A 1 93 ? -4.469 7.644 6.506 1.00 19.62 93 TYR A C 1
ATOM 747 O O . TYR A 1 93 ? -3.447 7.527 7.203 1.00 18.67 93 TYR A O 1
ATOM 756 N N . PRO A 1 94 ? -5.165 6.559 6.073 1.00 19.37 94 PRO A N 1
ATOM 757 C CA . PRO A 1 94 ? -4.747 5.194 6.439 1.00 18.82 94 PRO A CA 1
ATOM 758 C C . PRO A 1 94 ? -3.416 4.756 5.809 1.00 17.73 94 PRO A C 1
ATOM 759 O O . PRO A 1 94 ? -2.799 3.781 6.249 1.00 18.32 94 PRO A O 1
ATOM 763 N N . ASN A 1 95 ? -2.980 5.513 4.802 1.00 16.61 95 ASN A N 1
ATOM 764 C CA . ASN A 1 95 ? -1.727 5.267 4.095 1.00 15.74 95 ASN A CA 1
ATOM 765 C C . ASN A 1 95 ? -0.512 5.758 4.893 1.00 15.01 95 ASN A C 1
ATOM 766 O O . ASN A 1 95 ? 0.561 5.157 4.824 1.00 16.13 95 ASN A O 1
ATOM 771 N N . ILE A 1 96 ? -0.701 6.835 5.660 1.00 15.31 96 ILE A N 1
ATOM 772 C CA . ILE A 1 96 ? 0.362 7.401 6.500 1.00 14.26 96 ILE A CA 1
ATOM 773 C C . ILE A 1 96 ? 0.560 6.505 7.726 1.00 15.04 96 ILE A C 1
ATOM 774 O O . ILE A 1 96 ? 1.694 6.244 8.132 1.00 15.39 96 ILE A O 1
ATOM 779 N N . THR A 1 97 ? -0.546 5.974 8.248 1.00 15.85 97 THR A N 1
ATOM 780 C CA . THR A 1 97 ? -0.515 5.109 9.425 1.00 16.66 97 THR A CA 1
ATOM 781 C C . THR A 1 97 ? -0.155 3.647 9.146 1.00 16.80 97 THR A C 1
ATOM 782 O O . THR A 1 97 ? -0.082 2.829 10.061 1.00 17.65 97 THR A O 1
ATOM 786 N N . SER A 1 98 ? 0.081 3.327 7.875 1.00 16.79 98 SER A N 1
ATOM 787 C CA . SER A 1 98 ? 0.492 1.981 7.473 1.00 16.73 98 SER A CA 1
ATOM 788 C C . SER A 1 98 ? 2.025 1.981 7.503 1.00 17.10 98 SER A C 1
ATOM 789 O O . SER A 1 98 ? 2.623 2.986 7.886 1.00 17.29 98 SER A O 1
ATOM 792 N N . TYR A 1 99 ? 2.661 0.868 7.133 1.00 17.52 99 TYR A N 1
ATOM 793 C CA . TYR A 1 99 ? 4.123 0.835 7.112 1.00 18.79 99 TYR A CA 1
ATOM 794 C C . TYR A 1 99 ? 4.685 1.342 5.782 1.00 19.55 99 TYR A C 1
ATOM 795 O O . TYR A 1 99 ? 5.441 2.319 5.768 1.00 19.39 99 TYR A O 1
ATOM 804 N N . ASP A 1 100 ? 4.316 0.680 4.684 1.00 20.15 100 ASP A N 1
ATOM 805 C CA . ASP A 1 100 ? 4.838 1.038 3.367 1.00 20.72 100 ASP A CA 1
ATOM 806 C C . ASP A 1 100 ? 3.881 1.326 2.199 1.00 19.16 100 ASP A C 1
ATOM 807 O O . ASP A 1 100 ? 4.253 1.139 1.035 1.00 20.01 100 ASP A O 1
ATOM 812 N N . GLU A 1 101 ? 2.676 1.812 2.494 1.00 17.60 101 GLU A N 1
ATOM 813 C CA . GLU A 1 101 ? 1.715 2.169 1.441 1.00 17.04 101 GLU A CA 1
ATOM 814 C C . GLU A 1 101 ? 2.122 3.549 0.887 1.00 16.25 101 GLU A C 1
ATOM 815 O O . GLU A 1 101 ? 2.756 4.325 1.614 1.00 15.15 101 GLU A O 1
ATOM 821 N N . PRO A 1 102 ? 1.838 3.847 -0.413 1.00 15.17 102 PRO A N 1
ATOM 822 C CA . PRO A 1 102 ? 2.197 5.153 -1.002 1.00 14.63 102 PRO A CA 1
ATOM 823 C C . PRO A 1 102 ? 1.619 6.291 -0.160 1.00 13.32 102 PRO A C 1
ATOM 824 O O . PRO A 1 102 ? 0.415 6.321 0.103 1.00 13.48 102 PRO A O 1
ATOM 828 N N . SER A 1 103 ? 2.494 7.176 0.322 1.00 11.77 103 SER A N 1
ATOM 829 C CA . SER A 1 103 ? 2.059 8.251 1.207 1.00 11.38 103 SER A CA 1
ATOM 830 C C . SER A 1 103 ? 2.761 9.597 1.114 1.00 10.16 103 SER A C 1
ATOM 831 O O . SER A 1 103 ? 2.343 10.541 1.792 1.00 10.14 103 SER A O 1
ATOM 834 N N . LEU A 1 104 ? 3.805 9.706 0.288 1.00 9.88 104 LEU A N 1
ATOM 835 C CA . LEU A 1 104 ? 4.539 10.969 0.162 1.00 9.24 104 LEU A CA 1
ATOM 836 C C . LEU A 1 104 ? 3.671 12.163 -0.232 1.00 8.77 104 LEU A C 1
ATOM 837 O O . LEU A 1 104 ? 3.791 13.231 0.367 1.00 8.89 104 LEU A O 1
ATOM 842 N N . ASN A 1 105 ? 2.783 11.962 -1.209 1.00 9.64 105 ASN A N 1
ATOM 843 C CA . ASN A 1 105 ? 1.888 13.018 -1.686 1.00 10.95 105 ASN A CA 1
ATOM 844 C C . ASN A 1 105 ? 1.053 13.642 -0.582 1.00 10.54 105 ASN A C 1
ATOM 845 O O . ASN A 1 105 ? 1.008 14.864 -0.458 1.00 9.92 105 ASN A O 1
ATOM 850 N N . ASP A 1 106 ? 0.478 12.792 0.269 1.00 11.15 106 ASP A N 1
ATOM 851 C CA . ASP A 1 106 ? -0.339 13.243 1.393 1.00 12.08 106 ASP A CA 1
ATOM 852 C C . ASP A 1 106 ? 0.495 13.951 2.454 1.00 10.94 106 ASP A C 1
ATOM 853 O O . ASP A 1 106 ? 0.071 14.972 2.993 1.00 11.82 106 ASP A O 1
ATOM 858 N N . ARG A 1 107 ? 1.707 13.442 2.690 1.00 11.36 107 ARG A N 1
ATOM 859 C CA . ARG A 1 107 ? 2.635 14.028 3.664 1.00 10.17 107 ARG A CA 1
ATOM 860 C C . ARG A 1 107 ? 3.117 15.390 3.175 1.00 10.41 107 ARG A C 1
ATOM 861 O O . ARG A 1 107 ? 3.249 16.316 3.969 1.00 9.31 107 ARG A O 1
ATOM 869 N N . GLN A 1 108 ? 3.334 15.506 1.860 1.00 10.22 108 GLN A N 1
ATOM 870 C CA . GLN A 1 108 ? 3.751 16.761 1.230 1.00 9.54 108 GLN A CA 1
ATOM 871 C C . GLN A 1 108 ? 2.623 17.780 1.308 1.00 9.78 108 GLN A C 1
ATOM 872 O O . GLN A 1 108 ? 2.855 18.920 1.677 1.00 9.64 108 GLN A O 1
ATOM 878 N N . ASP A 1 109 ? 1.388 17.335 1.054 1.00 9.66 109 ASP A N 1
ATOM 879 C CA . ASP A 1 109 ? 0.206 18.207 1.101 1.00 11.15 109 ASP A CA 1
ATOM 880 C C . ASP A 1 109 ? -0.015 18.820 2.481 1.00 10.05 109 ASP A C 1
ATOM 881 O O . ASP A 1 109 ? -0.560 19.915 2.596 1.00 11.49 109 ASP A O 1
ATOM 886 N N . ILE A 1 110 ? 0.461 18.119 3.511 1.00 10.97 110 ILE A N 1
ATOM 887 C CA . ILE A 1 110 ? 0.363 18.568 4.900 1.00 9.77 110 ILE A CA 1
ATOM 888 C C . ILE A 1 110 ? 1.590 19.414 5.271 1.00 9.62 110 ILE A C 1
ATOM 889 O O . ILE A 1 110 ? 1.446 20.537 5.756 1.00 9.19 110 ILE A O 1
ATOM 894 N N . CYS A 1 111 ? 2.782 18.880 4.998 1.00 9.95 111 CYS A N 1
ATOM 895 C CA . CYS A 1 111 ? 4.044 19.538 5.346 1.00 10.00 111 CYS A CA 1
ATOM 896 C C . CYS A 1 111 ? 4.468 20.761 4.550 1.00 9.98 111 CYS A C 1
ATOM 897 O O . CYS A 1 111 ? 5.016 21.697 5.131 1.00 10.01 111 CYS A O 1
ATOM 900 N N . VAL A 1 112 ? 4.209 20.768 3.238 1.00 9.02 112 VAL A N 1
ATOM 901 C CA . VAL A 1 112 ? 4.571 21.910 2.388 1.00 10.27 112 VAL A CA 1
ATOM 902 C C . VAL A 1 112 ? 3.914 23.227 2.874 1.00 9.87 112 VAL A C 1
ATOM 903 O O . VAL A 1 112 ? 4.610 24.235 2.951 1.00 10.96 112 VAL A O 1
ATOM 907 N N . PRO A 1 113 ? 2.584 23.247 3.179 1.00 10.83 113 PRO A N 1
ATOM 908 C CA . PRO A 1 113 ? 2.066 24.537 3.656 1.00 10.28 113 PRO A CA 1
ATOM 909 C C . PRO A 1 113 ? 2.109 24.629 5.195 1.00 8.89 113 PRO A C 1
ATOM 910 O O . PRO A 1 113 ? 2.233 25.719 5.754 1.00 11.17 113 PRO A O 1
ATOM 914 N N . GLY A 1 114 ? 2.104 23.462 5.846 1.00 8.92 114 GLY A N 1
ATOM 915 C CA . GLY A 1 114 ? 2.100 23.374 7.298 1.00 8.66 114 GLY A CA 1
ATOM 916 C C . GLY A 1 114 ? 3.366 23.776 8.024 1.00 9.43 114 GLY A C 1
ATOM 917 O O . GLY A 1 114 ? 3.287 24.411 9.079 1.00 9.89 114 GLY A O 1
ATOM 918 N N . VAL A 1 115 ? 4.525 23.387 7.485 1.00 9.31 115 VAL A N 1
ATOM 919 C CA . VAL A 1 115 ? 5.814 23.734 8.098 1.00 9.39 115 VAL A CA 1
ATOM 920 C C . VAL A 1 115 ? 6.046 25.266 8.080 1.00 9.58 115 VAL A C 1
ATOM 921 O O . VAL A 1 115 ? 6.405 25.825 9.120 1.00 9.03 115 VAL A O 1
ATOM 925 N N . PRO A 1 116 ? 5.833 25.962 6.924 1.00 8.81 116 PRO A N 1
ATOM 926 C CA . PRO A 1 116 ? 6.034 27.414 6.924 1.00 8.94 116 PRO A CA 1
ATOM 927 C C . PRO A 1 116 ? 5.044 28.117 7.841 1.00 7.74 116 PRO A C 1
ATOM 928 O O . PRO A 1 116 ? 5.393 29.110 8.458 1.00 8.08 116 PRO A O 1
ATOM 932 N N . ALA A 1 117 ? 3.838 27.551 7.964 1.00 8.84 117 ALA A N 1
ATOM 933 C CA . ALA A 1 117 ? 2.783 28.100 8.823 1.00 10.04 117 ALA A CA 1
ATOM 934 C C . ALA A 1 117 ? 3.185 28.029 10.295 1.00 10.02 117 ALA A C 1
ATOM 935 O O . ALA A 1 117 ? 3.075 29.020 11.019 1.00 11.07 117 ALA A O 1
ATOM 937 N N . LEU A 1 118 ? 3.739 26.884 10.698 1.00 10.23 118 LEU A N 1
ATOM 938 C CA . LEU A 1 118 ? 4.197 26.667 12.071 1.00 8.40 118 LEU A CA 1
ATOM 939 C C . LEU A 1 118 ? 5.428 27.528 12.343 1.00 7.91 118 LEU A C 1
ATOM 940 O O . LEU A 1 118 ? 5.567 28.112 13.424 1.00 9.32 118 LEU A O 1
ATOM 945 N N . GLY A 1 119 ? 6.291 27.624 11.333 1.00 9.15 119 GLY A N 1
ATOM 946 C CA . GLY A 1 119 ? 7.491 28.429 11.438 1.00 7.98 119 GLY A CA 1
ATOM 947 C C . GLY A 1 119 ? 7.185 29.904 11.591 1.00 8.19 119 GLY A C 1
ATOM 948 O O . GLY A 1 119 ? 7.827 30.593 12.383 1.00 7.27 119 GLY A O 1
ATOM 949 N N . THR A 1 120 ? 6.157 30.357 10.871 1.00 8.67 120 THR A N 1
ATOM 950 C CA . THR A 1 120 ? 5.691 31.743 10.896 1.00 8.65 120 THR A CA 1
ATOM 951 C C . THR A 1 120 ? 5.178 32.110 12.290 1.00 8.76 120 THR A C 1
ATOM 952 O O . THR A 1 120 ? 5.449 33.208 12.768 1.00 9.87 120 THR A O 1
ATOM 956 N N . GLU A 1 121 ? 4.523 31.156 12.957 1.00 9.75 121 GLU A N 1
ATOM 957 C CA . GLU A 1 121 ? 3.992 31.354 14.311 1.00 10.67 121 GLU A CA 1
ATOM 958 C C . GLU A 1 121 ? 5.112 31.671 15.301 1.00 10.41 121 GLU A C 1
ATOM 959 O O . GLU A 1 121 ? 4.980 32.583 16.122 1.00 11.32 121 GLU A O 1
ATOM 965 N N . ALA A 1 122 ? 6.235 30.965 15.157 1.00 8.90 122 ALA A N 1
ATOM 966 C CA . ALA A 1 122 ? 7.411 31.168 16.002 1.00 7.68 122 ALA A CA 1
ATOM 967 C C . ALA A 1 122 ? 8.089 32.479 15.638 1.00 8.01 122 ALA A C 1
ATOM 968 O O . ALA A 1 122 ? 8.530 33.223 16.520 1.00 9.19 122 ALA A O 1
ATOM 970 N N . ALA A 1 123 ? 8.128 32.767 14.333 1.00 7.71 123 ALA A N 1
ATOM 971 C CA . ALA A 1 123 ? 8.741 33.985 13.804 1.00 8.11 123 ALA A CA 1
ATOM 972 C C . ALA A 1 123 ? 8.047 35.252 14.260 1.00 8.04 123 ALA A C 1
ATOM 973 O O . ALA A 1 123 ? 8.720 36.206 14.623 1.00 8.83 123 ALA A O 1
ATOM 975 N N . VAL A 1 124 ? 6.711 35.217 14.325 1.00 9.66 124 VAL A N 1
ATOM 976 C CA . VAL A 1 124 ? 5.897 36.355 14.776 1.00 9.84 124 VAL A CA 1
ATOM 977 C C . VAL A 1 124 ? 6.262 36.710 16.224 1.00 9.27 124 VAL A C 1
ATOM 978 O O . VAL A 1 124 ? 6.421 37.885 16.550 1.00 9.86 124 VAL A O 1
ATOM 982 N N . LYS A 1 125 ? 6.478 35.683 17.047 1.00 9.72 125 LYS A N 1
ATOM 983 C CA . LYS A 1 125 ? 6.849 35.860 18.454 1.00 10.13 125 LYS A CA 1
ATOM 984 C C . LYS A 1 125 ? 8.262 36.423 18.598 1.00 9.99 125 LYS A C 1
ATOM 985 O O . LYS A 1 125 ? 8.504 37.277 19.454 1.00 10.97 125 LYS A O 1
ATOM 991 N N . ALA A 1 126 ? 9.173 35.974 17.729 1.00 9.41 126 ALA A N 1
ATOM 992 C CA . ALA A 1 126 ? 10.558 36.454 17.728 1.00 9.08 126 ALA A CA 1
ATOM 993 C C . ALA A 1 126 ? 10.600 37.926 17.309 1.00 8.79 126 ALA A C 1
ATOM 994 O O . ALA A 1 126 ? 11.276 38.730 17.949 1.00 8.82 126 ALA A O 1
ATOM 996 N N . ILE A 1 127 ? 9.812 38.276 16.286 1.00 9.44 127 ILE A N 1
ATOM 997 C CA . ILE A 1 127 ? 9.714 39.646 15.765 1.00 10.29 127 ILE A CA 1
ATOM 998 C C . ILE A 1 127 ? 9.097 40.593 16.797 1.00 10.50 127 ILE A C 1
ATOM 999 O O . ILE A 1 127 ? 9.560 41.724 16.953 1.00 12.50 127 ILE A O 1
ATOM 1004 N N . GLU A 1 128 ? 8.106 40.093 17.537 1.00 11.86 128 GLU A N 1
ATOM 1005 C CA . GLU A 1 128 ? 7.427 40.869 18.577 1.00 13.04 128 GLU A CA 1
ATOM 1006 C C . GLU A 1 128 ? 8.376 41.188 19.738 1.00 11.58 128 GLU A C 1
ATOM 1007 O O . GLU A 1 128 ? 8.391 42.320 20.228 1.00 12.43 128 GLU A O 1
ATOM 101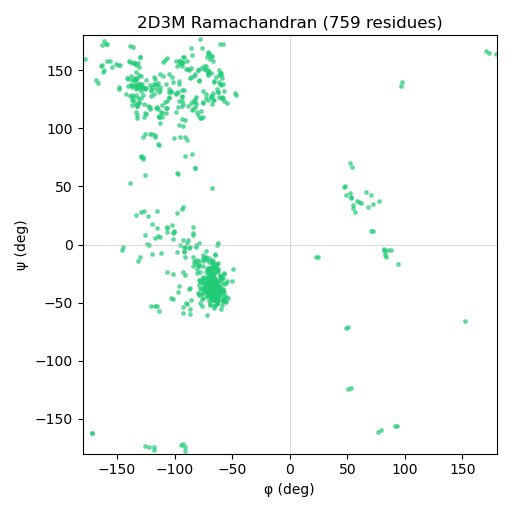3 N N . GLU A 1 129 ? 9.207 40.213 20.119 1.00 10.95 129 GLU A N 1
ATOM 1014 C CA . GLU A 1 129 ? 10.178 40.384 21.205 1.00 10.48 129 GLU A CA 1
ATOM 1015 C C . GLU A 1 129 ? 11.274 41.374 20.801 1.00 9.63 129 GLU A C 1
ATOM 1016 O O . GLU A 1 129 ? 11.654 42.247 21.582 1.00 9.91 129 GLU A O 1
ATOM 1022 N N . TRP A 1 130 ? 11.742 41.239 19.559 1.00 9.58 130 TRP A N 1
ATOM 1023 C CA . TRP A 1 130 ? 12.776 42.097 18.973 1.00 9.98 130 TRP A CA 1
ATOM 1024 C C . TRP A 1 130 ? 12.313 43.565 18.981 1.00 11.31 130 TRP A C 1
ATOM 1025 O O . TRP A 1 130 ? 13.092 44.462 19.311 1.00 12.75 130 TRP A O 1
ATOM 1036 N N . GLY A 1 131 ? 11.040 43.776 18.648 1.00 13.56 131 GLY A N 1
ATOM 1037 C CA . GLY A 1 131 ? 10.450 45.108 18.672 1.00 13.68 131 GLY A CA 1
ATOM 1038 C C . GLY A 1 131 ? 10.618 46.041 17.490 1.00 15.01 131 GLY A C 1
ATOM 1039 O O . GLY A 1 131 ? 9.974 47.093 17.449 1.00 17.17 131 GLY A O 1
ATOM 1040 N N . ARG A 1 132 ? 11.490 45.688 16.548 1.00 13.06 132 ARG A N 1
ATOM 1041 C CA . ARG A 1 132 ? 11.720 46.511 15.362 1.00 12.71 132 ARG A CA 1
ATOM 1042 C C . ARG A 1 132 ? 10.801 46.036 14.226 1.00 12.92 132 ARG A C 1
ATOM 1043 O O . ARG A 1 132 ? 10.313 44.902 14.277 1.00 12.21 132 ARG A O 1
ATOM 1051 N N . PRO A 1 133 ? 10.492 46.910 13.228 1.00 13.61 133 PRO A N 1
ATOM 1052 C CA . PRO A 1 133 ? 9.620 46.511 12.111 1.00 13.59 133 PRO A CA 1
ATOM 1053 C C . PRO A 1 133 ? 10.148 45.314 11.321 1.00 13.26 133 PRO A C 1
ATOM 1054 O O . PRO A 1 133 ? 11.361 45.181 11.125 1.00 12.91 133 PRO A O 1
ATOM 1058 N N . LYS A 1 134 ? 9.229 44.455 10.881 1.00 12.76 134 LYS A N 1
ATOM 1059 C CA . LYS A 1 134 ? 9.567 43.255 10.110 1.00 12.66 134 LYS A CA 1
ATOM 1060 C C . LYS A 1 134 ? 10.236 43.559 8.767 1.00 12.41 134 LYS A C 1
ATOM 1061 O O . LYS A 1 134 ? 10.944 42.716 8.224 1.00 10.39 134 LYS A O 1
ATOM 1067 N N . SER A 1 135 ? 10.041 44.784 8.269 1.00 12.56 135 SER A N 1
ATOM 1068 C CA . SER A 1 135 ? 10.630 45.237 7.006 1.00 13.63 135 SER A CA 1
ATOM 1069 C C . SER A 1 135 ? 12.144 45.421 7.129 1.00 13.20 135 SER A C 1
ATOM 1070 O O . SER A 1 135 ? 12.853 45.501 6.125 1.00 14.06 135 SER A O 1
ATOM 1073 N N . GLU A 1 136 ? 12.621 45.462 8.374 1.00 12.70 136 GLU A N 1
ATOM 1074 C CA . GLU A 1 136 ? 14.038 45.623 8.674 1.00 12.24 136 GLU A CA 1
ATOM 1075 C C . GLU A 1 136 ? 14.799 44.299 8.767 1.00 11.00 136 GLU A C 1
ATOM 1076 O O . GLU A 1 136 ? 16.005 44.278 9.016 1.00 11.40 136 GLU A O 1
ATOM 1082 N N . ILE A 1 137 ? 14.079 43.198 8.538 1.00 9.41 137 ILE A N 1
ATOM 1083 C CA . ILE A 1 137 ? 14.679 41.861 8.486 1.00 8.04 137 ILE A CA 1
ATOM 1084 C C . ILE A 1 137 ? 15.219 41.804 7.058 1.00 8.53 137 ILE A C 1
ATOM 1085 O O . ILE A 1 137 ? 14.479 42.000 6.089 1.00 9.21 137 ILE A O 1
ATOM 1090 N N . THR A 1 138 ? 16.518 41.560 6.951 1.00 7.46 138 THR A N 1
ATOM 1091 C CA . THR A 1 138 ? 17.201 41.533 5.668 1.00 6.58 138 THR A CA 1
ATOM 1092 C C . THR A 1 138 ? 17.472 40.128 5.152 1.00 5.81 138 THR A C 1
ATOM 1093 O O . THR A 1 138 ? 17.669 39.936 3.953 1.00 6.71 138 THR A O 1
ATOM 1097 N N . HIS A 1 139 ? 17.551 39.167 6.073 1.00 6.21 139 HIS A N 1
ATOM 1098 C CA . HIS A 1 139 ? 17.825 37.768 5.734 1.00 6.49 139 HIS A CA 1
ATOM 1099 C C . HIS A 1 139 ? 16.880 36.812 6.450 1.00 5.95 139 HIS A C 1
ATOM 1100 O O . HIS A 1 139 ? 16.526 37.029 7.608 1.00 6.73 139 HIS A O 1
ATOM 1107 N N . LEU A 1 140 ? 16.473 35.762 5.743 1.00 5.00 140 LEU A N 1
ATOM 1108 C CA . LEU A 1 140 ? 15.619 34.725 6.301 1.00 5.71 140 LEU A CA 1
ATOM 1109 C C . LEU A 1 140 ? 16.284 33.378 6.076 1.00 6.18 140 LEU A C 1
ATOM 1110 O O . LEU A 1 140 ? 16.593 33.004 4.944 1.00 6.78 140 LEU A O 1
ATOM 1115 N N . VAL A 1 141 ? 16.544 32.678 7.173 1.00 5.92 141 VAL A N 1
ATOM 1116 C CA . VAL A 1 141 ? 17.135 31.352 7.109 1.00 5.80 141 VAL A CA 1
ATOM 1117 C C . VAL A 1 141 ? 16.052 30.406 7.596 1.00 6.38 141 VAL A C 1
ATOM 1118 O O . VAL A 1 141 ? 15.732 30.377 8.782 1.00 5.96 141 VAL A O 1
ATOM 1122 N N . PHE A 1 142 ? 15.440 29.691 6.658 1.00 6.63 142 PHE A N 1
ATOM 1123 C CA . PHE A 1 142 ? 14.397 28.738 7.007 1.00 7.12 142 PHE A CA 1
ATOM 1124 C C . PHE A 1 142 ? 14.993 27.350 6.994 1.00 7.57 142 PHE A C 1
ATOM 1125 O O . PHE A 1 142 ? 15.690 26.973 6.058 1.00 9.14 142 PHE A O 1
ATOM 1133 N N . CYS A 1 143 ? 14.587 26.559 7.979 1.00 6.32 143 CYS A N 1
ATOM 1134 C CA . CYS A 1 143 ? 15.098 25.220 8.145 1.00 6.99 143 CYS A CA 1
ATOM 1135 C C . CYS A 1 143 ? 14.059 24.169 8.462 1.00 6.68 143 CYS A C 1
ATOM 1136 O O . CYS A 1 143 ? 13.295 24.316 9.417 1.00 7.00 143 CYS A O 1
ATOM 1139 N N . THR A 1 144 ? 14.067 23.099 7.665 1.00 6.51 144 THR A N 1
ATOM 1140 C CA . THR A 1 144 ? 13.171 21.963 7.860 1.00 7.44 144 THR A CA 1
ATOM 1141 C C . THR A 1 144 ? 13.606 20.690 7.156 1.00 6.19 144 THR A C 1
ATOM 1142 O O . THR A 1 144 ? 14.227 20.730 6.095 1.00 6.82 144 THR A O 1
ATOM 1146 N N . SER A 1 145 ? 13.240 19.568 7.763 1.00 6.86 145 SER A N 1
ATOM 1147 C CA . SER A 1 145 ? 13.503 18.245 7.222 1.00 7.33 145 SER A CA 1
ATOM 1148 C C . SER A 1 145 ? 12.169 17.606 6.848 1.00 6.32 145 SER A C 1
ATOM 1149 O O . SER A 1 145 ? 12.122 16.457 6.407 1.00 7.37 145 SER A O 1
ATOM 1152 N N . CYS A 1 146 ? 11.102 18.395 6.962 1.00 7.64 146 CYS A N 1
ATOM 1153 C CA . CYS A 1 146 ? 9.752 17.930 6.687 1.00 8.17 146 CYS A CA 1
ATOM 1154 C C . CYS A 1 146 ? 9.078 18.655 5.530 1.00 7.28 146 CYS A C 1
ATOM 1155 O O . CYS A 1 146 ? 8.469 19.712 5.707 1.00 7.90 146 CYS A O 1
ATOM 1158 N N . GLY A 1 147 ? 9.192 18.068 4.343 1.00 8.08 147 GLY A N 1
ATOM 1159 C CA . GLY A 1 147 ? 8.590 18.654 3.161 1.00 8.52 147 GLY A CA 1
ATOM 1160 C C . GLY A 1 147 ? 9.543 19.481 2.332 1.00 8.59 147 GLY A C 1
ATOM 1161 O O . GLY A 1 147 ? 10.381 20.208 2.867 1.00 10.63 147 GLY A O 1
ATOM 1162 N N . VAL A 1 148 ? 9.461 19.290 1.018 1.00 8.23 148 VAL A N 1
ATOM 1163 C CA . VAL A 1 148 ? 10.274 20.014 0.043 1.00 8.06 148 VAL A CA 1
ATOM 1164 C C . VAL A 1 148 ? 9.350 20.466 -1.089 1.00 7.96 148 VAL A C 1
ATOM 1165 O O . VAL A 1 148 ? 8.424 19.739 -1.456 1.00 8.27 148 VAL A O 1
ATOM 1169 N N . ASP A 1 149 ? 9.589 21.666 -1.623 1.00 7.81 149 ASP A N 1
ATOM 1170 C CA . ASP A 1 149 ? 8.753 22.231 -2.694 1.00 7.90 149 ASP A CA 1
ATOM 1171 C C . ASP A 1 149 ? 9.462 23.395 -3.390 1.00 8.88 149 ASP A C 1
ATOM 1172 O O . ASP A 1 149 ? 10.446 23.917 -2.866 1.00 7.99 149 ASP A O 1
ATOM 1177 N N A MET A 1 150 ? 8.994 23.739 -4.594 0.50 9.04 150 MET A N 1
ATOM 1178 N N B MET A 1 150 ? 8.992 23.745 -4.590 0.50 9.04 150 MET A N 1
ATOM 1179 C CA A MET A 1 150 ? 9.522 24.857 -5.381 0.50 10.01 150 MET A CA 1
ATOM 1180 C CA B MET A 1 150 ? 9.533 24.854 -5.383 0.50 9.98 150 MET A CA 1
ATOM 1181 C C A MET A 1 150 ? 8.372 25.758 -5.854 0.50 9.79 150 MET A C 1
ATOM 1182 C C B MET A 1 150 ? 8.378 25.756 -5.855 0.50 9.79 150 MET A C 1
ATOM 1183 O O A MET A 1 150 ? 7.496 25.295 -6.591 0.50 9.81 150 MET A O 1
ATOM 1184 O O B MET A 1 150 ? 7.504 25.292 -6.594 0.50 9.81 150 MET A O 1
ATOM 1193 N N . PRO A 1 151 ? 8.313 27.029 -5.381 1.00 9.79 151 PRO A N 1
ATOM 1194 C CA . PRO A 1 151 ? 9.185 27.767 -4.439 1.00 10.23 151 PRO A CA 1
ATOM 1195 C C . PRO A 1 151 ? 9.127 27.243 -2.998 1.00 10.87 151 PRO A C 1
ATOM 1196 O O . PRO A 1 151 ? 8.103 26.722 -2.555 1.00 13.33 151 PRO A O 1
ATOM 1200 N N . SER A 1 152 ? 10.325 27.117 -2.444 1.00 9.80 152 SER A N 1
ATOM 1201 C CA . SER A 1 152 ? 10.558 26.551 -1.130 1.00 8.60 152 SER A CA 1
ATOM 1202 C C . SER A 1 152 ? 9.914 27.137 0.110 1.00 8.66 152 SER A C 1
ATOM 1203 O O . SER A 1 152 ? 9.255 28.176 0.059 1.00 8.60 152 SER A O 1
ATOM 1206 N N . ALA A 1 153 ? 10.091 26.419 1.218 1.00 7.21 153 ALA A N 1
ATOM 1207 C CA . ALA A 1 153 ? 9.540 26.778 2.518 1.00 8.29 153 ALA A CA 1
ATOM 1208 C C . ALA A 1 153 ? 9.891 28.186 2.999 1.00 8.17 153 ALA A C 1
ATOM 1209 O O . ALA A 1 153 ? 9.070 28.843 3.643 1.00 8.47 153 ALA A O 1
ATOM 1211 N N . ASP A 1 154 ? 11.077 28.663 2.612 1.00 8.88 154 ASP A N 1
ATOM 1212 C CA . ASP A 1 154 ? 11.548 30.012 2.947 1.00 8.48 154 ASP A CA 1
ATOM 1213 C C . ASP A 1 154 ? 10.686 31.070 2.276 1.00 8.84 154 ASP A C 1
ATOM 1214 O O . ASP A 1 154 ? 10.339 32.074 2.890 1.00 8.81 154 ASP A O 1
ATOM 1219 N N . PHE A 1 155 ? 10.314 30.799 1.023 1.00 8.94 155 PHE A N 1
ATOM 1220 C CA . PHE A 1 155 ? 9.466 31.686 0.235 1.00 8.93 155 PHE A CA 1
ATOM 1221 C C . PHE A 1 155 ? 8.104 31.809 0.909 1.00 9.40 155 PHE A C 1
ATOM 1222 O O . PHE A 1 155 ? 7.593 32.914 1.089 1.00 9.85 155 PHE A O 1
ATOM 1230 N N . GLN A 1 156 ? 7.538 30.660 1.273 1.00 9.95 156 GLN A N 1
ATOM 1231 C CA . GLN A 1 156 ? 6.227 30.608 1.904 1.00 10.57 156 GLN A CA 1
ATOM 1232 C C . GLN A 1 156 ? 6.192 31.303 3.254 1.00 9.53 156 GLN A C 1
ATOM 1233 O O . GLN A 1 156 ? 5.247 32.025 3.543 1.00 9.94 156 GLN A O 1
ATOM 1239 N N . CYS A 1 157 ? 7.267 31.150 4.030 1.00 9.30 157 CYS A N 1
ATOM 1240 C CA . CYS A 1 157 ? 7.381 31.789 5.340 1.00 9.38 157 CYS A CA 1
ATOM 1241 C C . CYS A 1 157 ? 7.471 33.301 5.178 1.00 10.18 157 CYS A C 1
ATOM 1242 O O . CYS A 1 157 ? 6.781 34.041 5.879 1.00 11.36 157 CYS A O 1
ATOM 1245 N N . ALA A 1 158 ? 8.277 33.741 4.207 1.00 10.00 158 ALA A N 1
ATOM 1246 C CA . ALA A 1 158 ? 8.459 35.164 3.908 1.00 10.01 158 ALA A CA 1
ATOM 1247 C C . ALA A 1 158 ? 7.153 35.812 3.468 1.00 10.62 158 ALA A C 1
ATOM 1248 O O . ALA A 1 158 ? 6.849 36.937 3.870 1.00 11.26 158 ALA A O 1
ATOM 1250 N N . LYS A 1 159 ? 6.365 35.054 2.701 1.00 10.52 159 LYS A N 1
ATOM 1251 C CA . LYS A 1 159 ? 5.067 35.494 2.191 1.00 11.82 159 LYS A CA 1
ATOM 1252 C C . LYS A 1 159 ? 4.058 35.626 3.335 1.00 10.75 159 LYS A C 1
ATOM 1253 O O . LYS A 1 159 ? 3.382 36.650 3.447 1.00 10.49 159 LYS A O 1
ATOM 1259 N N . LEU A 1 160 ? 4.006 34.611 4.203 1.00 10.62 160 LEU A N 1
ATOM 1260 C CA . LEU A 1 160 ? 3.089 34.600 5.349 1.00 10.81 160 LEU A CA 1
ATOM 1261 C C . LEU A 1 160 ? 3.400 35.688 6.372 1.00 11.65 160 LEU A C 1
ATOM 1262 O O . LEU A 1 160 ? 2.492 36.266 6.972 1.00 12.28 160 LEU A O 1
ATOM 1267 N N . LEU A 1 161 ? 4.689 35.987 6.527 1.00 11.13 161 LEU A N 1
ATOM 1268 C CA . LEU A 1 161 ? 5.147 37.018 7.452 1.00 10.58 161 LEU A CA 1
ATOM 1269 C C . LEU A 1 161 ? 5.019 38.409 6.863 1.00 11.07 161 LEU A C 1
ATOM 1270 O O . LEU A 1 161 ? 4.945 39.386 7.601 1.00 12.41 161 LEU A O 1
ATOM 1275 N N . GLY A 1 162 ? 5.017 38.486 5.532 1.00 11.20 162 GLY A N 1
ATOM 1276 C CA . GLY A 1 162 ? 4.919 39.761 4.845 1.00 11.95 162 GLY A CA 1
ATOM 1277 C C . GLY A 1 162 ? 6.245 40.495 4.851 1.00 12.41 162 GLY A C 1
ATOM 1278 O O . GLY A 1 162 ? 6.286 41.721 5.000 1.00 13.78 162 GLY A O 1
ATOM 1279 N N . LEU A 1 163 ? 7.335 39.737 4.712 1.00 12.55 163 LEU A N 1
ATOM 1280 C CA . LEU A 1 163 ? 8.682 40.307 4.683 1.00 12.38 163 LEU A CA 1
ATOM 1281 C C . LEU A 1 163 ? 8.914 41.061 3.378 1.00 12.57 163 LEU A C 1
ATOM 1282 O O . LEU A 1 163 ? 8.161 40.886 2.413 1.00 13.28 163 LEU A O 1
ATOM 1287 N N . HIS A 1 164 ? 9.956 41.895 3.356 1.00 12.75 164 HIS A N 1
ATOM 1288 C CA . HIS A 1 164 ? 10.310 42.696 2.181 1.00 13.63 164 HIS A CA 1
ATOM 1289 C C . HIS A 1 164 ? 10.593 41.774 0.990 1.00 13.50 164 HIS A C 1
ATOM 1290 O O . HIS A 1 164 ? 11.067 40.652 1.168 1.00 11.87 164 HIS A O 1
ATOM 1297 N N . ALA A 1 165 ? 10.247 42.235 -0.209 1.00 13.45 165 ALA A N 1
ATOM 1298 C CA . ALA A 1 165 ? 10.444 41.469 -1.444 1.00 13.14 165 ALA A CA 1
ATOM 1299 C C . ALA A 1 165 ? 11.912 41.129 -1.709 1.00 13.25 165 ALA A C 1
ATOM 1300 O O . ALA A 1 165 ? 12.214 40.102 -2.324 1.00 12.06 165 ALA A O 1
ATOM 1302 N N . ASN A 1 166 ? 12.803 41.970 -1.178 1.00 11.47 166 ASN A N 1
ATOM 1303 C CA . ASN A 1 166 ? 14.248 41.815 -1.334 1.00 11.81 166 ASN A CA 1
ATOM 1304 C C . ASN A 1 166 ? 14.974 41.100 -0.193 1.00 10.62 166 ASN A C 1
ATOM 1305 O O . ASN A 1 166 ? 16.200 41.226 -0.064 1.00 10.88 166 ASN A O 1
ATOM 1310 N N A VAL A 1 167 ? 14.233 40.357 0.633 0.50 10.31 167 VAL A N 1
ATOM 1311 N N B VAL A 1 167 ? 14.225 40.352 0.621 0.50 10.29 167 VAL A N 1
ATOM 1312 C CA A VAL A 1 167 ? 14.836 39.607 1.742 0.50 10.36 167 VAL A CA 1
ATOM 1313 C CA B VAL A 1 167 ? 14.806 39.598 1.735 0.50 10.37 167 VAL A CA 1
ATOM 1314 C C A VAL A 1 167 ? 15.651 38.449 1.165 0.50 9.51 167 VAL A C 1
ATOM 1315 C C B VAL A 1 167 ? 15.647 38.440 1.168 0.50 9.51 167 VAL A C 1
ATOM 1316 O O A VAL A 1 167 ? 15.185 37.729 0.279 0.50 10.14 167 VAL A O 1
ATOM 1317 O O B VAL A 1 167 ? 15.210 37.736 0.253 0.50 10.06 167 VAL A O 1
ATOM 1324 N N . ASN A 1 168 ? 16.891 38.335 1.634 1.00 8.45 168 ASN A N 1
ATOM 1325 C CA . ASN A 1 168 ? 17.811 37.281 1.187 1.00 8.58 168 ASN A CA 1
ATOM 1326 C C . ASN A 1 168 ? 17.434 36.000 1.911 1.00 7.62 168 ASN A C 1
ATOM 1327 O O . ASN A 1 168 ? 17.546 35.908 3.130 1.00 7.20 168 ASN A O 1
ATOM 1332 N N . LYS A 1 169 ? 16.907 35.047 1.149 1.00 6.43 169 LYS A N 1
ATOM 1333 C CA . LYS A 1 169 ? 16.442 33.794 1.722 1.00 6.97 169 LYS A CA 1
ATOM 1334 C C . LYS A 1 169 ? 17.373 32.619 1.540 1.00 7.32 169 LYS A C 1
ATOM 1335 O O . LYS A 1 169 ? 18.114 32.528 0.559 1.00 8.08 169 LYS A O 1
ATOM 1341 N N . TYR A 1 170 ? 17.397 31.788 2.580 1.00 7.25 170 TYR A N 1
ATOM 1342 C CA . TYR A 1 170 ? 18.232 30.595 2.674 1.00 7.24 170 TYR A CA 1
ATOM 1343 C C . TYR A 1 170 ? 17.310 29.477 3.117 1.00 8.43 170 TYR A C 1
ATOM 1344 O O . TYR A 1 170 ? 16.637 29.600 4.143 1.00 8.74 170 TYR A O 1
ATOM 1353 N N . CYS A 1 171 ? 17.225 28.424 2.310 1.00 7.07 171 CYS A N 1
ATOM 1354 C CA . CYS A 1 171 ? 16.382 27.289 2.649 1.00 7.96 171 CYS A CA 1
ATOM 1355 C C . CYS A 1 171 ? 17.248 26.093 2.979 1.00 7.29 171 CYS A C 1
ATOM 1356 O O . CYS A 1 171 ? 17.924 25.538 2.109 1.00 8.81 171 CYS A O 1
ATOM 1359 N N . ILE A 1 172 ? 17.258 25.739 4.259 1.00 6.51 172 ILE A N 1
ATOM 1360 C CA . ILE A 1 172 ? 18.034 24.610 4.748 1.00 5.89 172 ILE A CA 1
ATOM 1361 C C . ILE A 1 172 ? 17.115 23.394 4.799 1.00 6.20 172 ILE A C 1
ATOM 1362 O O . ILE A 1 172 ? 16.393 23.170 5.772 1.00 6.84 172 ILE A O 1
ATOM 1367 N N . TYR A 1 173 ? 17.134 22.641 3.706 1.00 6.48 173 TYR A N 1
ATOM 1368 C CA . TYR A 1 173 ? 16.329 21.444 3.572 1.00 5.69 173 TYR A CA 1
ATOM 1369 C C . TYR A 1 173 ? 17.086 20.193 3.912 1.00 7.55 173 TYR A C 1
ATOM 1370 O O . TYR A 1 173 ? 18.251 20.028 3.540 1.00 7.41 173 TYR A O 1
ATOM 1379 N N . MET A 1 174 ? 16.391 19.320 4.634 1.00 7.49 174 MET A N 1
ATOM 1380 C CA . MET A 1 174 ? 16.877 18.010 5.013 1.00 8.09 174 MET A CA 1
ATOM 1381 C C . MET A 1 174 ? 18.275 17.891 5.605 1.00 6.50 174 MET A C 1
ATOM 1382 O O . MET A 1 174 ? 19.114 17.117 5.137 1.00 6.24 174 MET A O 1
ATOM 1387 N N . GLN A 1 175 ? 18.528 18.719 6.614 1.00 6.53 175 GLN A N 1
ATOM 1388 C CA . GLN A 1 175 ? 19.797 18.691 7.321 1.00 6.93 175 GLN A CA 1
ATOM 1389 C C . GLN A 1 175 ? 19.611 18.058 8.692 1.00 7.75 175 GLN A C 1
ATOM 1390 O O . GLN A 1 175 ? 20.481 18.135 9.557 1.00 7.84 175 GLN A O 1
ATOM 1396 N N . GLY A 1 176 ? 18.434 17.466 8.880 1.00 8.18 176 GLY A N 1
ATOM 1397 C CA . GLY A 1 176 ? 18.102 16.753 10.098 1.00 7.70 176 GLY A CA 1
ATOM 1398 C C . GLY A 1 176 ? 18.301 17.374 11.452 1.00 6.60 176 GLY A C 1
ATOM 1399 O O . GLY A 1 176 ? 18.101 18.571 11.653 1.00 7.23 176 GLY A O 1
ATOM 1408 N N . TYR A 1 178 ? 20.969 18.052 13.090 1.00 7.79 178 TYR A N 1
ATOM 1409 C CA . TYR A 1 178 ? 22.098 18.953 13.309 1.00 6.96 178 TYR A CA 1
ATOM 1410 C C . TYR A 1 178 ? 21.784 20.351 12.803 1.00 6.76 178 TYR A C 1
ATOM 1411 O O . TYR A 1 178 ? 22.514 21.299 13.091 1.00 6.39 178 TYR A O 1
ATOM 1420 N N . ALA A 1 179 ? 20.675 20.456 12.071 1.00 7.14 179 ALA A N 1
ATOM 1421 C CA . ALA A 1 179 ? 20.226 21.695 11.446 1.00 7.30 179 ALA A CA 1
ATOM 1422 C C . ALA A 1 179 ? 19.994 22.901 12.343 1.00 6.68 179 ALA A C 1
ATOM 1423 O O . ALA A 1 179 ? 20.114 24.045 11.887 1.00 6.42 179 ALA A O 1
ATOM 1425 N N . GLY A 1 180 ? 19.717 22.641 13.622 1.00 6.12 180 GLY A N 1
ATOM 1426 C CA . GLY A 1 180 ? 19.526 23.709 14.586 1.00 5.95 180 GLY A CA 1
ATOM 1427 C C . GLY A 1 180 ? 20.850 24.413 14.832 1.00 5.29 180 GLY A C 1
ATOM 1428 O O . GLY A 1 180 ? 20.880 25.558 15.275 1.00 7.44 180 GLY A O 1
ATOM 1429 N N . GLY A 1 181 ? 21.941 23.692 14.578 1.00 5.02 181 GLY A N 1
ATOM 1430 C CA . GLY A 1 181 ? 23.269 24.259 14.700 1.00 5.00 181 GLY A CA 1
ATOM 1431 C C . GLY A 1 181 ? 23.644 24.932 13.392 1.00 5.64 181 GLY A C 1
ATOM 1432 O O . GLY A 1 181 ? 24.229 26.017 13.390 1.00 5.30 181 GLY A O 1
ATOM 1433 N N . THR A 1 182 ? 23.240 24.318 12.275 1.00 5.80 182 THR A N 1
ATOM 1434 C CA . THR A 1 182 ? 23.521 24.828 10.926 1.00 5.55 182 THR A CA 1
ATOM 1435 C C . THR A 1 182 ? 22.974 26.234 10.711 1.00 5.69 182 THR A C 1
ATOM 1436 O O . THR A 1 182 ? 23.658 27.080 10.144 1.00 5.75 182 THR A O 1
ATOM 1440 N N . VAL A 1 183 ? 21.780 26.494 11.242 1.00 6.01 183 VAL A N 1
ATOM 1441 C CA . VAL A 1 183 ? 21.159 27.810 11.106 1.00 5.42 183 VAL A CA 1
ATOM 1442 C C . VAL A 1 183 ? 21.945 28.920 11.802 1.00 5.38 183 VAL A C 1
ATOM 1443 O O . VAL A 1 183 ? 21.967 30.051 11.326 1.00 5.56 183 VAL A O 1
ATOM 1447 N N . MET A 1 184 ? 22.620 28.560 12.897 1.00 5.52 184 MET A N 1
ATOM 1448 C CA . MET A 1 184 ? 23.435 29.501 13.667 1.00 5.69 184 MET A CA 1
ATOM 1449 C C . MET A 1 184 ? 24.699 29.800 12.877 1.00 5.58 184 MET A C 1
ATOM 1450 O O . MET A 1 184 ? 25.194 30.924 12.891 1.00 6.60 184 MET A O 1
ATOM 1455 N N . ARG A 1 185 ? 25.177 28.785 12.155 1.00 5.64 185 ARG A N 1
ATOM 1456 C CA . ARG A 1 185 ? 26.366 28.889 11.310 1.00 5.00 185 ARG A CA 1
ATOM 1457 C C . ARG A 1 185 ? 26.106 29.817 10.128 1.00 5.00 185 ARG A C 1
ATOM 1458 O O . ARG A 1 185 ? 26.935 30.675 9.810 1.00 5.38 185 ARG A O 1
ATOM 1466 N N . TYR A 1 186 ? 24.932 29.662 9.517 1.00 5.00 186 TYR A N 1
ATOM 1467 C CA . TYR A 1 186 ? 24.511 30.494 8.393 1.00 5.00 186 TYR A CA 1
ATOM 1468 C C . TYR A 1 186 ? 24.341 31.929 8.862 1.00 5.00 186 TYR A C 1
ATOM 1469 O O . TYR A 1 186 ? 24.965 32.844 8.326 1.00 6.35 186 TYR A O 1
ATOM 1478 N N . ALA A 1 187 ? 23.571 32.086 9.940 1.00 5.96 187 ALA A N 1
ATOM 1479 C CA . ALA A 1 187 ? 23.263 33.391 10.518 1.00 5.30 187 ALA A CA 1
ATOM 1480 C C . ALA A 1 187 ? 24.482 34.193 10.918 1.00 5.55 187 ALA A C 1
ATOM 1481 O O . ALA A 1 187 ? 24.496 35.414 10.757 1.00 5.81 187 ALA A O 1
ATOM 1483 N N . LYS A 1 188 ? 25.520 33.487 11.373 1.00 5.43 188 LYS A N 1
ATOM 1484 C CA . LYS A 1 188 ? 26.770 34.112 11.778 1.00 5.00 188 LYS A CA 1
ATOM 1485 C C . LYS A 1 188 ? 27.420 34.879 10.627 1.00 5.65 188 LYS A C 1
ATOM 1486 O O . LYS A 1 188 ? 27.624 36.084 10.736 1.00 5.00 188 LYS A O 1
ATOM 1492 N N . ASP A 1 189 ? 27.664 34.197 9.508 1.00 5.00 189 ASP A N 1
ATOM 1493 C CA . ASP A 1 189 ? 28.297 34.826 8.348 1.00 5.58 189 ASP A CA 1
ATOM 1494 C C . ASP A 1 189 ? 27.428 35.870 7.662 1.00 5.00 189 ASP A C 1
ATOM 1495 O O . ASP A 1 189 ? 27.928 36.896 7.211 1.00 6.03 189 ASP A O 1
ATOM 1500 N N . LEU A 1 190 ? 26.119 35.636 7.655 1.00 5.44 190 LEU A N 1
ATOM 1501 C CA . LEU A 1 190 ? 25.168 36.558 7.043 1.00 5.00 190 LEU A CA 1
ATOM 1502 C C . LEU A 1 190 ? 25.083 37.886 7.791 1.00 5.00 190 LEU A C 1
ATOM 1503 O O . LEU A 1 190 ? 25.161 38.951 7.182 1.00 6.19 190 LEU A O 1
ATOM 1508 N N . ALA A 1 191 ? 24.997 37.809 9.117 1.00 5.00 191 ALA A N 1
ATOM 1509 C CA . ALA A 1 191 ? 24.909 39.001 9.953 1.00 5.00 191 ALA A CA 1
ATOM 1510 C C . ALA A 1 191 ? 26.221 39.775 10.015 1.00 5.42 191 ALA A C 1
ATOM 1511 O O . ALA A 1 191 ? 26.238 40.995 9.859 1.00 5.79 191 ALA A O 1
ATOM 1513 N N . GLU A 1 192 ? 27.323 39.046 10.174 1.00 5.00 192 GLU A N 1
ATOM 1514 C CA . GLU A 1 192 ? 28.644 39.661 10.290 1.00 5.04 192 GLU A CA 1
ATOM 1515 C C . GLU A 1 192 ? 29.216 40.262 9.024 1.00 5.07 192 GLU A C 1
ATOM 1516 O O . GLU A 1 192 ? 29.987 41.218 9.085 1.00 5.94 192 GLU A O 1
ATOM 1522 N N . ASN A 1 193 ? 28.825 39.720 7.879 1.00 5.99 193 ASN A N 1
ATOM 1523 C CA . ASN A 1 193 ? 29.335 40.240 6.625 1.00 5.00 193 ASN A CA 1
ATOM 1524 C C . ASN A 1 193 ? 28.459 41.324 6.015 1.00 5.19 193 ASN A C 1
ATOM 1525 O O . ASN A 1 193 ? 28.790 41.878 4.963 1.00 6.16 193 ASN A O 1
ATOM 1530 N N . ASN A 1 194 ? 27.340 41.629 6.664 1.00 5.27 194 ASN A N 1
ATOM 1531 C CA . ASN A 1 194 ? 26.423 42.634 6.139 1.00 5.00 194 ASN A CA 1
ATOM 1532 C C . ASN A 1 194 ? 25.980 43.626 7.193 1.00 5.97 194 ASN A C 1
ATOM 1533 O O . ASN A 1 194 ? 25.253 43.276 8.121 1.00 6.44 194 ASN A O 1
ATOM 1538 N N . ARG A 1 195 ? 26.430 44.872 7.040 1.00 6.03 195 ARG A N 1
ATOM 1539 C CA . ARG A 1 195 ? 26.086 45.951 7.965 1.00 7.34 195 ARG A CA 1
ATOM 1540 C C . ARG A 1 195 ? 24.591 46.195 7.960 1.00 7.14 195 ARG A C 1
ATOM 1541 O O . ARG A 1 195 ? 23.961 46.231 6.897 1.00 7.42 195 ARG A O 1
ATOM 1549 N N . GLY A 1 196 ? 24.029 46.258 9.165 1.00 7.33 196 GLY A N 1
ATOM 1550 C CA . GLY A 1 196 ? 22.604 46.482 9.326 1.00 7.31 196 GLY A CA 1
ATOM 1551 C C . GLY A 1 196 ? 21.762 45.236 9.192 1.00 7.41 196 GLY A C 1
ATOM 1552 O O . GLY A 1 196 ? 20.575 45.267 9.512 1.00 9.33 196 GLY A O 1
ATOM 1553 N N . ALA A 1 197 ? 22.384 44.137 8.757 1.00 6.54 197 ALA A N 1
ATOM 1554 C CA . ALA A 1 197 ? 21.676 42.877 8.564 1.00 6.32 197 ALA A CA 1
ATOM 1555 C C . ALA A 1 197 ? 21.075 42.289 9.813 1.00 5.99 197 ALA A C 1
ATOM 1556 O O . ALA A 1 197 ? 21.707 42.250 10.870 1.00 6.42 197 ALA A O 1
ATOM 1558 N N . ARG A 1 198 ? 19.806 41.920 9.688 1.00 6.07 198 ARG A N 1
ATOM 1559 C CA . ARG A 1 198 ? 19.061 41.302 10.766 1.00 6.50 198 ARG A CA 1
ATOM 1560 C C . ARG A 1 198 ? 18.500 40.022 10.180 1.00 5.39 198 ARG A C 1
ATOM 1561 O O . ARG A 1 198 ? 17.691 40.033 9.246 1.00 6.76 198 ARG A O 1
ATOM 1569 N N . VAL A 1 199 ? 19.065 38.922 10.662 1.00 6.24 199 VAL A N 1
ATOM 1570 C CA . VAL A 1 199 ? 18.727 37.588 10.194 1.00 5.81 199 VAL A CA 1
ATOM 1571 C C . VAL A 1 199 ? 17.651 36.921 11.021 1.00 6.37 199 VAL A C 1
ATOM 1572 O O . VAL A 1 199 ? 17.794 36.782 12.230 1.00 7.53 199 VAL A O 1
ATOM 1576 N N . LEU A 1 200 ? 16.573 36.524 10.351 1.00 5.92 200 LEU A N 1
ATOM 1577 C CA . LEU A 1 200 ? 15.499 35.795 11.000 1.00 5.97 200 LEU A CA 1
ATOM 1578 C C . LEU A 1 200 ? 15.731 34.326 10.677 1.00 6.13 200 LEU A C 1
ATOM 1579 O O . LEU A 1 200 ? 15.703 33.915 9.519 1.00 6.05 200 LEU A O 1
ATOM 1584 N N . VAL A 1 201 ? 16.024 33.564 11.722 1.00 6.69 201 VAL A N 1
ATOM 1585 C CA . VAL A 1 201 ? 16.262 32.136 11.629 1.00 6.40 201 VAL A CA 1
ATOM 1586 C C . VAL A 1 201 ? 14.964 31.457 12.028 1.00 7.02 201 VAL A C 1
ATOM 1587 O O . VAL A 1 201 ? 14.369 31.831 13.028 1.00 7.47 201 VAL A O 1
ATOM 1591 N N . VAL A 1 202 ? 14.496 30.519 11.209 1.00 6.04 202 VAL A N 1
ATOM 1592 C CA . VAL A 1 202 ? 13.277 29.779 11.514 1.00 6.91 202 VAL A CA 1
ATOM 1593 C C . VAL A 1 202 ? 13.507 28.282 11.295 1.00 7.29 202 VAL A C 1
ATOM 1594 O O . VAL A 1 202 ? 13.793 27.841 10.184 1.00 8.75 202 VAL A O 1
ATOM 1598 N N . CYS A 1 203 ? 13.355 27.515 12.367 1.00 6.61 203 CYS A N 1
ATOM 1599 C CA . CYS A 1 203 ? 13.503 26.064 12.335 1.00 6.77 203 CYS A CA 1
ATOM 1600 C C . CYS A 1 203 ? 12.121 25.525 12.636 1.00 8.11 203 CYS A C 1
ATOM 1601 O O . CYS A 1 203 ? 11.593 25.789 13.706 1.00 8.75 203 CYS A O 1
ATOM 1604 N N . ALA A 1 204 ? 11.527 24.809 11.687 1.00 8.05 204 ALA A N 1
ATOM 1605 C CA . ALA A 1 204 ? 10.177 24.276 11.871 1.00 8.80 204 ALA A CA 1
ATOM 1606 C C . ALA A 1 204 ? 10.077 22.857 11.382 1.00 8.97 204 ALA A C 1
ATOM 1607 O O . ALA A 1 204 ? 10.634 22.518 10.348 1.00 8.74 204 ALA A O 1
ATOM 1609 N N . GLU A 1 205 ? 9.426 22.001 12.166 1.00 8.43 205 GLU A N 1
ATOM 1610 C CA . GLU A 1 205 ? 9.293 20.593 11.807 1.00 8.98 205 GLU A CA 1
ATOM 1611 C C . GLU A 1 205 ? 7.914 20.024 12.068 1.00 9.53 205 GLU A C 1
ATOM 1612 O O . GLU A 1 205 ? 7.287 20.343 13.079 1.00 9.08 205 GLU A O 1
ATOM 1618 N N . LEU A 1 206 ? 7.433 19.236 11.107 1.00 9.78 206 LEU A N 1
ATOM 1619 C CA . LEU A 1 206 ? 6.157 18.528 11.204 1.00 9.57 206 LEU A CA 1
ATOM 1620 C C . LEU A 1 206 ? 6.516 17.087 10.889 1.00 9.19 206 LEU A C 1
ATOM 1621 O O . LEU A 1 206 ? 6.558 16.665 9.728 1.00 10.29 206 LEU A O 1
ATOM 1626 N N . THR A 1 207 ? 6.797 16.350 11.958 1.00 8.52 207 THR A N 1
ATOM 1627 C CA . THR A 1 207 ? 7.242 14.961 11.912 1.00 8.81 207 THR A CA 1
ATOM 1628 C C . THR A 1 207 ? 6.321 13.900 11.320 1.00 8.52 207 THR A C 1
ATOM 1629 O O . THR A 1 207 ? 6.709 12.732 11.242 1.00 9.08 207 THR A O 1
ATOM 1633 N N . ILE A 1 208 ? 5.140 14.312 10.845 1.00 9.92 208 ILE A N 1
ATOM 1634 C CA . ILE A 1 208 ? 4.180 13.396 10.209 1.00 9.65 208 ILE A CA 1
ATOM 1635 C C . ILE A 1 208 ? 4.807 12.841 8.917 1.00 10.25 208 ILE A C 1
ATOM 1636 O O . ILE A 1 208 ? 4.430 11.778 8.434 1.00 10.94 208 ILE A O 1
ATOM 1641 N N . MET A 1 209 ? 5.842 13.536 8.441 1.00 10.41 209 MET A N 1
ATOM 1642 C CA . MET A 1 209 ? 6.604 13.143 7.256 1.00 10.20 209 MET A CA 1
ATOM 1643 C C . MET A 1 209 ? 7.370 11.821 7.502 1.00 10.97 209 MET A C 1
ATOM 1644 O O . MET A 1 209 ? 7.645 11.070 6.557 1.00 10.50 209 MET A O 1
ATOM 1649 N N A MET A 1 210 ? 7.662 11.540 8.774 0.50 11.76 210 MET A N 1
ATOM 1650 N N B MET A 1 210 ? 7.672 11.549 8.774 0.50 11.79 210 MET A N 1
ATOM 1651 C CA A MET A 1 210 ? 8.388 10.337 9.188 0.50 12.77 210 MET A CA 1
ATOM 1652 C CA B MET A 1 210 ? 8.397 10.350 9.205 0.50 12.83 210 MET A CA 1
ATOM 1653 C C A MET A 1 210 ? 7.496 9.264 9.819 0.50 12.35 210 MET A C 1
ATOM 1654 C C B MET A 1 210 ? 7.498 9.269 9.821 0.50 12.36 210 MET A C 1
ATOM 1655 O O A MET A 1 210 ? 7.931 8.123 9.994 0.50 11.90 210 MET A O 1
ATOM 1656 O O B MET A 1 210 ? 7.931 8.125 9.984 0.50 11.90 210 MET A O 1
ATOM 1665 N N . LEU A 1 211 ? 6.256 9.631 10.150 1.00 11.89 211 LEU A N 1
ATOM 1666 C CA . LEU A 1 211 ? 5.291 8.706 10.782 1.00 11.30 211 LEU A CA 1
ATOM 1667 C C . LEU A 1 211 ? 4.825 7.506 9.956 1.00 12.29 211 LEU A C 1
ATOM 1668 O O . LEU A 1 211 ? 4.466 7.645 8.792 1.00 11.26 211 LEU A O 1
ATOM 1673 N N . ARG A 1 212 ? 4.897 6.326 10.573 1.00 12.53 212 ARG A N 1
ATOM 1674 C CA . ARG A 1 212 ? 4.453 5.070 9.966 1.00 12.96 212 ARG A CA 1
ATOM 1675 C C . ARG A 1 212 ? 4.262 3.998 11.018 1.00 13.64 212 ARG A C 1
ATOM 1676 O O . ARG A 1 212 ? 4.647 4.184 12.171 1.00 13.49 212 ARG A O 1
ATOM 1684 N N . ALA A 1 213 ? 3.698 2.866 10.596 1.00 14.69 213 ALA A N 1
ATOM 1685 C CA . ALA A 1 213 ? 3.451 1.726 11.473 1.00 15.47 213 ALA A CA 1
ATOM 1686 C C . ALA A 1 213 ? 4.741 1.053 11.921 1.00 16.40 213 ALA A C 1
ATOM 1687 O O . ALA A 1 213 ? 5.732 1.057 11.184 1.00 15.45 213 ALA A O 1
ATOM 1689 N N . PRO A 1 214 ? 4.763 0.501 13.155 1.00 17.51 214 PRO A N 1
ATOM 1690 C CA . PRO A 1 214 ? 5.975 -0.166 13.640 1.00 19.02 214 PRO A CA 1
ATOM 1691 C C . PRO A 1 214 ? 6.209 -1.508 12.943 1.00 21.24 214 PRO A C 1
ATOM 1692 O O . PRO A 1 214 ? 5.263 -2.156 12.480 1.00 20.92 214 PRO A O 1
ATOM 1696 N N . ASN A 1 215 ? 7.479 -1.880 12.830 1.00 23.59 215 ASN A N 1
ATOM 1697 C CA . ASN A 1 215 ? 7.878 -3.123 12.185 1.00 26.37 215 ASN A CA 1
ATOM 1698 C C . ASN A 1 215 ? 8.926 -3.793 13.067 1.00 28.00 215 ASN A C 1
ATOM 1699 O O . ASN A 1 215 ? 9.782 -3.115 13.640 1.00 28.44 215 ASN A O 1
ATOM 1704 N N . GLU A 1 216 ? 8.853 -5.123 13.155 1.00 29.37 216 GLU A N 1
ATOM 1705 C CA . GLU A 1 216 ? 9.775 -5.935 13.958 1.00 31.15 216 GLU A CA 1
ATOM 1706 C C . GLU A 1 216 ? 11.207 -5.965 13.421 1.00 31.09 216 GLU A C 1
ATOM 1707 O O . GLU A 1 216 ? 12.164 -5.958 14.200 1.00 31.61 216 GLU A O 1
ATOM 1713 N N . THR A 1 217 ? 11.336 -5.978 12.093 1.00 31.58 217 THR A N 1
ATOM 1714 C CA . THR A 1 217 ? 12.635 -6.011 11.413 1.00 32.38 217 THR A CA 1
ATOM 1715 C C . THR A 1 217 ? 13.224 -4.606 11.183 1.00 31.57 217 THR A C 1
ATOM 1716 O O . THR A 1 217 ? 14.349 -4.466 10.694 1.00 32.22 217 THR A O 1
ATOM 1720 N N . HIS A 1 218 ? 12.457 -3.585 11.562 1.00 31.10 218 HIS A N 1
ATOM 1721 C CA . HIS A 1 218 ? 12.849 -2.183 11.416 1.00 30.39 218 HIS A CA 1
ATOM 1722 C C . HIS A 1 218 ? 12.420 -1.455 12.706 1.00 28.87 218 HIS A C 1
ATOM 1723 O O . HIS A 1 218 ? 11.745 -0.423 12.663 1.00 28.70 218 HIS A O 1
ATOM 1730 N N . LEU A 1 219 ? 12.848 -2.006 13.848 1.00 27.40 219 LEU A N 1
ATOM 1731 C CA . LEU A 1 219 ? 12.542 -1.483 15.191 1.00 26.07 219 LEU A CA 1
ATOM 1732 C C . LEU A 1 219 ? 13.082 -0.071 15.433 1.00 24.62 219 LEU A C 1
ATOM 1733 O O . LEU A 1 219 ? 12.466 0.727 16.149 1.00 24.13 219 LEU A O 1
ATOM 1738 N N . ASP A 1 220 ? 14.199 0.238 14.774 1.00 22.58 220 ASP A N 1
ATOM 1739 C CA . ASP A 1 220 ? 14.858 1.541 14.870 1.00 21.17 220 ASP A CA 1
ATOM 1740 C C . ASP A 1 220 ? 14.020 2.715 14.350 1.00 20.15 220 ASP A C 1
ATOM 1741 O O . ASP A 1 220 ? 14.229 3.863 14.755 1.00 19.76 220 ASP A O 1
ATOM 1746 N N . ASN A 1 221 ? 13.041 2.404 13.500 1.00 19.10 221 ASN A N 1
ATOM 1747 C CA . ASN A 1 221 ? 12.141 3.409 12.940 1.00 18.62 221 ASN A CA 1
ATOM 1748 C C . ASN A 1 221 ? 11.121 3.833 13.999 1.00 18.29 221 ASN A C 1
ATOM 1749 O O . ASN A 1 221 ? 10.837 5.022 14.143 1.00 18.07 221 ASN A O 1
ATOM 1754 N N . ALA A 1 222 ? 10.607 2.852 14.746 1.00 18.35 222 ALA A N 1
ATOM 1755 C CA . ALA A 1 222 ? 9.632 3.084 15.816 1.00 18.69 222 ALA A CA 1
ATOM 1756 C C . ALA A 1 222 ? 10.281 3.872 16.955 1.00 18.87 222 ALA A C 1
ATOM 1757 O O . ALA A 1 222 ? 9.637 4.716 17.583 1.00 18.58 222 ALA A O 1
ATOM 1759 N N . ILE A 1 223 ? 11.577 3.627 17.160 1.00 18.93 223 ILE A N 1
ATOM 1760 C CA . ILE A 1 223 ? 12.390 4.298 18.180 1.00 18.71 223 ILE A CA 1
ATOM 1761 C C . ILE A 1 223 ? 12.514 5.789 17.844 1.00 16.84 223 ILE A C 1
ATOM 1762 O O . ILE A 1 223 ? 12.443 6.633 18.735 1.00 17.19 223 ILE A O 1
ATOM 1767 N N . GLY A 1 224 ? 12.624 6.097 16.552 1.00 15.29 224 GLY A N 1
ATOM 1768 C CA . GLY A 1 224 ? 12.694 7.479 16.109 1.00 13.73 224 GLY A CA 1
ATOM 1769 C C . GLY A 1 224 ? 11.344 8.153 16.264 1.00 13.39 224 GLY A C 1
ATOM 1770 O O . GLY A 1 224 ? 11.267 9.311 16.665 1.00 13.68 224 GLY A O 1
ATOM 1771 N N . ILE A 1 225 ? 10.274 7.394 16.022 1.00 13.79 225 ILE A N 1
ATOM 1772 C CA . ILE A 1 225 ? 8.907 7.906 16.150 1.00 14.94 225 ILE A CA 1
ATOM 1773 C C . ILE A 1 225 ? 8.546 8.154 17.631 1.00 14.96 225 ILE A C 1
ATOM 1774 O O . ILE A 1 225 ? 7.704 9.002 17.925 1.00 16.35 225 ILE A O 1
ATOM 1779 N N . SER A 1 226 ? 9.248 7.478 18.549 1.00 14.39 226 SER A N 1
ATOM 1780 C CA . SER A 1 226 ? 9.034 7.653 19.993 1.00 14.21 226 SER A CA 1
ATOM 1781 C C . SER A 1 226 ? 9.755 8.903 20.498 1.00 12.72 226 SER A C 1
ATOM 1782 O O . SER A 1 226 ? 9.495 9.371 21.606 1.00 11.43 226 SER A O 1
ATOM 1785 N N . LEU A 1 227 ? 10.646 9.434 19.663 1.00 10.69 227 LEU A N 1
ATOM 1786 C CA . LEU A 1 227 ? 11.435 10.611 20.004 1.00 11.11 227 LEU A CA 1
ATOM 1787 C C . LEU A 1 227 ? 10.976 11.907 19.366 1.00 10.90 227 LEU A C 1
ATOM 1788 O O . LEU A 1 227 ? 10.858 12.933 20.044 1.00 9.85 227 LEU A O 1
ATOM 1793 N N . PHE A 1 228 ? 10.690 11.844 18.069 1.00 10.38 228 PHE A N 1
ATOM 1794 C CA . PHE A 1 228 ? 10.313 13.016 17.286 1.00 10.83 228 PHE A CA 1
ATOM 1795 C C . PHE A 1 228 ? 8.982 13.699 17.572 1.00 10.52 228 PHE A C 1
ATOM 1796 O O . PHE A 1 228 ? 7.938 13.056 17.624 1.00 11.47 228 PHE A O 1
ATOM 1804 N N . GLY A 1 229 ? 9.063 15.011 17.792 1.00 9.85 229 GLY A N 1
ATOM 1805 C CA . GLY A 1 229 ? 7.900 15.837 18.067 1.00 8.64 229 GLY A CA 1
ATOM 1806 C C . GLY A 1 229 ? 7.906 17.053 17.167 1.00 8.72 229 GLY A C 1
ATOM 1807 O O . GLY A 1 229 ? 8.944 17.400 16.610 1.00 8.86 229 GLY A O 1
ATOM 1808 N N . ASP A 1 230 ? 6.754 17.697 17.010 1.00 8.09 230 ASP A N 1
ATOM 1809 C CA . ASP A 1 230 ? 6.653 18.876 16.152 1.00 8.17 230 ASP A CA 1
ATOM 1810 C C . ASP A 1 230 ? 6.912 20.147 16.910 1.00 9.21 230 ASP A C 1
ATOM 1811 O O . ASP A 1 230 ? 6.601 20.239 18.091 1.00 10.71 230 ASP A O 1
ATOM 1816 N N . GLY A 1 231 ? 7.432 21.142 16.205 1.00 8.48 231 GLY A N 1
ATOM 1817 C CA . GLY A 1 231 ? 7.711 22.411 16.832 1.00 7.50 231 GLY A CA 1
ATOM 1818 C C . GLY A 1 231 ? 8.495 23.338 15.951 1.00 8.29 231 GLY A C 1
ATOM 1819 O O . GLY A 1 231 ? 9.022 22.940 14.909 1.00 8.30 231 GLY A O 1
ATOM 1820 N N . ALA A 1 232 ? 8.530 24.595 16.373 1.00 7.82 232 ALA A N 1
ATOM 1821 C CA . ALA A 1 232 ? 9.238 25.636 15.667 1.00 7.99 232 ALA A CA 1
ATOM 1822 C C . ALA A 1 232 ? 9.943 26.566 16.619 1.00 7.57 232 ALA A C 1
ATOM 1823 O O . ALA A 1 232 ? 9.432 26.876 17.690 1.00 9.23 232 ALA A O 1
ATOM 1825 N N . ALA A 1 233 ? 11.133 26.992 16.208 1.00 6.35 233 ALA A N 1
ATOM 1826 C CA . ALA A 1 233 ? 11.944 27.927 16.970 1.00 6.83 233 ALA A CA 1
ATOM 1827 C C . ALA A 1 233 ? 12.437 28.968 15.988 1.00 7.70 233 ALA A C 1
ATOM 1828 O O . ALA A 1 233 ? 12.844 28.634 14.870 1.00 9.23 233 ALA A O 1
ATOM 1830 N N . ALA A 1 234 ? 12.327 30.230 16.382 1.00 6.74 234 ALA A N 1
ATOM 1831 C CA . ALA A 1 234 ? 12.768 31.329 15.549 1.00 6.65 234 ALA A CA 1
ATOM 1832 C C . ALA A 1 234 ? 13.651 32.261 16.325 1.00 8.24 234 ALA A C 1
ATOM 1833 O O . ALA A 1 234 ? 13.405 32.528 17.495 1.00 8.91 234 ALA A O 1
ATOM 1835 N N . LEU A 1 235 ? 14.727 32.700 15.679 1.00 6.87 235 LEU A N 1
ATOM 1836 C CA . LEU A 1 235 ? 15.691 33.593 16.302 1.00 7.69 235 LEU A CA 1
ATOM 1837 C C . LEU A 1 235 ? 16.021 34.782 15.420 1.00 8.06 235 LEU A C 1
ATOM 1838 O O . LEU A 1 235 ? 15.962 34.687 14.200 1.00 8.35 235 LEU A O 1
ATOM 1843 N N . ILE A 1 236 ? 16.276 35.928 16.046 1.00 7.44 236 ILE A N 1
ATOM 1844 C CA . ILE A 1 236 ? 16.701 37.109 15.305 1.00 7.24 236 ILE A CA 1
ATOM 1845 C C . ILE A 1 236 ? 18.142 37.328 15.712 1.00 6.85 236 ILE A C 1
ATOM 1846 O O . ILE A 1 236 ? 18.472 37.403 16.897 1.00 6.93 236 ILE A O 1
ATOM 1851 N N . ILE A 1 237 ? 19.002 37.277 14.701 1.00 5.93 237 ILE A N 1
ATOM 1852 C CA . ILE A 1 237 ? 20.437 37.407 14.865 1.00 5.48 237 ILE A CA 1
ATOM 1853 C C . ILE A 1 237 ? 20.953 38.578 14.051 1.00 5.57 237 ILE A C 1
ATOM 1854 O O . ILE A 1 237 ? 20.557 38.775 12.907 1.00 7.57 237 ILE A O 1
ATOM 1859 N N . GLY A 1 238 ? 21.841 39.348 14.663 1.00 5.31 238 GLY A N 1
ATOM 1860 C CA . GLY A 1 238 ? 22.420 40.480 13.980 1.00 5.62 238 GLY A CA 1
ATOM 1861 C C . GLY A 1 238 ? 23.658 40.963 14.684 1.00 6.65 238 GLY A C 1
ATOM 1862 O O . GLY A 1 238 ? 23.839 40.737 15.882 1.00 6.87 238 GLY A O 1
ATOM 1863 N N . SER A 1 239 ? 24.539 41.589 13.916 1.00 5.64 239 SER A N 1
ATOM 1864 C CA . SER A 1 239 ? 25.757 42.154 14.469 1.00 6.78 239 SER A CA 1
ATOM 1865 C C . SER A 1 239 ? 25.467 43.595 14.822 1.00 7.54 239 SER A C 1
ATOM 1866 O O . SER A 1 239 ? 24.510 44.185 14.309 1.00 7.92 239 SER A O 1
ATOM 1869 N N . ASP A 1 240 ? 26.317 44.154 15.685 1.00 7.88 240 ASP A N 1
ATOM 1870 C CA . ASP A 1 240 ? 26.239 45.545 16.153 1.00 8.50 240 ASP A CA 1
ATOM 1871 C C . ASP A 1 240 ? 24.846 45.893 16.709 1.00 8.80 240 ASP A C 1
ATOM 1872 O O . ASP A 1 240 ? 24.084 46.640 16.079 1.00 9.31 240 ASP A O 1
ATOM 1877 N N . PRO A 1 241 ? 24.487 45.331 17.886 1.00 10.09 241 PRO A N 1
ATOM 1878 C CA . PRO A 1 241 ? 23.182 45.582 18.510 1.00 9.97 241 PRO A CA 1
ATOM 1879 C C . PRO A 1 241 ? 22.943 47.049 18.843 1.00 10.64 241 PRO A C 1
ATOM 1880 O O . PRO A 1 241 ? 23.867 47.750 19.266 1.00 11.50 241 PRO A O 1
ATOM 1884 N N . ILE A 1 242 ? 21.724 47.516 18.577 1.00 11.39 242 ILE A N 1
ATOM 1885 C CA . ILE A 1 242 ? 21.343 48.901 18.858 1.00 13.24 242 ILE A CA 1
ATOM 1886 C C . ILE A 1 242 ? 21.000 48.984 20.344 1.00 14.07 242 ILE A C 1
ATOM 1887 O O . ILE A 1 242 ? 20.042 48.358 20.803 1.00 12.49 242 ILE A O 1
ATOM 1892 N N . ILE A 1 243 ? 21.814 49.740 21.083 1.00 16.03 243 ILE A N 1
ATOM 1893 C CA . ILE A 1 243 ? 21.639 49.928 22.527 1.00 20.09 243 ILE A CA 1
ATOM 1894 C C . ILE A 1 243 ? 20.345 50.700 22.808 1.00 19.96 243 ILE A C 1
ATOM 1895 O O . ILE A 1 243 ? 20.059 51.711 22.158 1.00 21.35 243 ILE A O 1
ATOM 1900 N N . GLY A 1 244 ? 19.542 50.157 23.723 1.00 20.89 244 GLY A N 1
ATOM 1901 C CA . GLY A 1 244 ? 18.278 50.770 24.096 1.00 21.11 244 GLY A CA 1
ATOM 1902 C C . GLY A 1 244 ? 17.077 50.250 23.329 1.00 20.88 244 GLY A C 1
ATOM 1903 O O . GLY A 1 244 ? 15.937 50.474 23.741 1.00 22.50 244 GLY A O 1
ATOM 1904 N N . VAL A 1 245 ? 17.329 49.580 22.202 1.00 20.11 245 VAL A N 1
ATOM 1905 C CA . VAL A 1 245 ? 16.266 49.025 21.358 1.00 18.02 245 VAL A CA 1
ATOM 1906 C C . VAL A 1 245 ? 16.346 47.495 21.334 1.00 16.57 245 VAL A C 1
ATOM 1907 O O . VAL A 1 245 ? 15.354 46.812 21.592 1.00 18.10 245 VAL A O 1
ATOM 1911 N N . GLU A 1 246 ? 17.526 46.969 21.012 1.00 1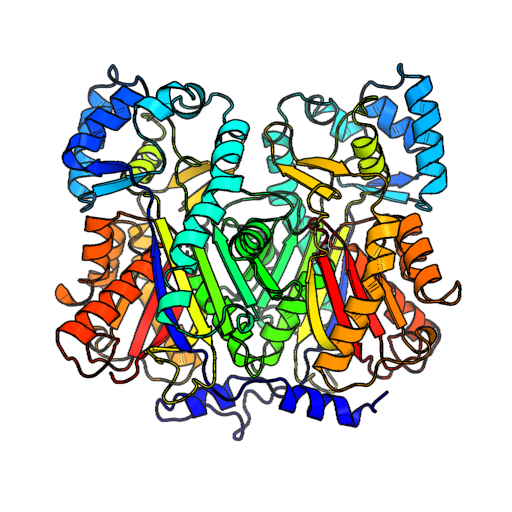4.68 246 GLU A N 1
ATOM 1912 C CA . GLU A 1 246 ? 17.726 45.525 20.932 1.00 12.56 246 GLU A CA 1
ATOM 1913 C C . GLU A 1 246 ? 18.262 44.931 22.226 1.00 13.37 246 GLU A C 1
ATOM 1914 O O . GLU A 1 246 ? 18.868 45.636 23.039 1.00 13.38 246 GLU A O 1
ATOM 1920 N N . LYS A 1 247 ? 18.023 43.632 22.404 1.00 12.92 247 LYS A N 1
ATOM 1921 C CA . LYS A 1 247 ? 18.420 42.887 23.599 1.00 13.94 247 LYS A CA 1
ATOM 1922 C C . LYS A 1 247 ? 19.498 41.838 23.251 1.00 12.60 247 LYS A C 1
ATOM 1923 O O . LYS A 1 247 ? 19.171 40.673 23.012 1.00 12.78 247 LYS A O 1
ATOM 1929 N N . PRO A 1 248 ? 20.795 42.231 23.239 1.00 12.24 248 PRO A N 1
ATOM 1930 C CA . PRO A 1 248 ? 21.874 41.288 22.914 1.00 11.85 248 PRO A CA 1
ATOM 1931 C C . PRO A 1 248 ? 22.065 40.186 23.967 1.00 11.00 248 PRO A C 1
ATOM 1932 O O . PRO A 1 248 ? 22.318 40.466 25.141 1.00 11.73 248 PRO A O 1
ATOM 1936 N N . MET A 1 249 ? 21.932 38.933 23.530 1.00 9.51 249 MET A N 1
ATOM 1937 C CA . MET A 1 249 ? 22.030 37.794 24.438 1.00 8.93 249 MET A CA 1
ATOM 1938 C C . MET A 1 249 ? 23.208 36.847 24.263 1.00 9.04 249 MET A C 1
ATOM 1939 O O . MET A 1 249 ? 23.925 36.581 25.227 1.00 10.49 249 MET A O 1
ATOM 1944 N N . PHE A 1 250 ? 23.356 36.282 23.064 1.00 8.34 250 PHE A N 1
ATOM 1945 C CA . PHE A 1 250 ? 24.436 35.330 22.769 1.00 6.99 250 PHE A CA 1
ATOM 1946 C C . PHE A 1 250 ? 25.192 35.708 21.516 1.00 7.36 250 PHE A C 1
ATOM 1947 O O . PHE A 1 250 ? 24.592 35.869 20.454 1.00 7.88 250 PHE A O 1
ATOM 1955 N N . GLU A 1 251 ? 26.512 35.818 21.641 1.00 6.09 251 GLU A N 1
ATOM 1956 C CA . GLU A 1 251 ? 27.382 36.150 20.518 1.00 6.14 251 GLU A CA 1
ATOM 1957 C C . GLU A 1 251 ? 27.877 34.850 19.907 1.00 5.27 251 GLU A C 1
ATOM 1958 O O . GLU A 1 251 ? 28.353 33.972 20.616 1.00 5.80 251 GLU A O 1
ATOM 1964 N N . ILE A 1 252 ? 27.694 34.715 18.595 1.00 5.00 252 ILE A N 1
ATOM 1965 C CA . ILE A 1 252 ? 28.085 33.512 17.853 1.00 5.77 252 ILE A CA 1
ATOM 1966 C C . ILE A 1 252 ? 29.516 33.728 17.364 1.00 5.38 252 ILE A C 1
ATOM 1967 O O . ILE A 1 252 ? 29.756 34.278 16.290 1.00 5.00 252 ILE A O 1
ATOM 1972 N N . VAL A 1 253 ? 30.456 33.262 18.179 1.00 6.18 253 VAL A N 1
ATOM 1973 C CA . VAL A 1 253 ? 31.890 33.450 17.958 1.00 6.76 253 VAL A CA 1
ATOM 1974 C C . VAL A 1 253 ? 32.584 32.554 16.932 1.00 6.52 253 VAL A C 1
ATOM 1975 O O . VAL A 1 253 ? 33.409 33.032 16.145 1.00 5.26 253 VAL A O 1
ATOM 1979 N N . CYS A 1 254 ? 32.274 31.262 16.961 1.00 6.12 254 CYS A N 1
ATOM 1980 C CA . CYS A 1 254 ? 32.893 30.312 16.045 1.00 6.25 254 CYS A CA 1
ATOM 1981 C C . CYS A 1 254 ? 31.913 29.205 15.741 1.00 6.23 254 CYS A C 1
ATOM 1982 O O . CYS A 1 254 ? 31.262 28.675 16.641 1.00 5.93 254 CYS A O 1
ATOM 1985 N N . THR A 1 255 ? 31.794 28.876 14.459 1.00 5.42 255 THR A N 1
ATOM 1986 C CA . THR A 1 255 ? 30.855 27.858 14.013 1.00 6.08 255 THR A CA 1
ATOM 1987 C C . THR A 1 255 ? 31.487 26.888 13.034 1.00 6.22 255 THR A C 1
ATOM 1988 O O . THR A 1 255 ? 31.865 27.272 11.922 1.00 6.91 255 THR A O 1
ATOM 1992 N N . LYS A 1 256 ? 31.619 25.633 13.455 1.00 6.46 256 LYS A N 1
ATOM 1993 C CA . LYS A 1 256 ? 32.227 24.608 12.613 1.00 6.96 256 LYS A CA 1
ATOM 1994 C C . LYS A 1 256 ? 31.403 23.335 12.534 1.00 6.38 256 LYS A C 1
ATOM 1995 O O . LYS A 1 256 ? 30.823 22.888 13.525 1.00 6.66 256 LYS A O 1
ATOM 2001 N N . GLN A 1 257 ? 31.326 22.793 11.323 1.00 6.68 257 GLN A N 1
ATOM 2002 C CA . GLN A 1 257 ? 30.601 21.560 11.045 1.00 5.14 257 GLN A CA 1
ATOM 2003 C C . GLN A 1 257 ? 31.631 20.455 10.860 1.00 7.27 257 GLN A C 1
ATOM 2004 O O . GLN A 1 257 ? 32.566 20.618 10.088 1.00 7.69 257 GLN A O 1
ATOM 2010 N N . THR A 1 258 ? 31.430 19.327 11.538 1.00 6.23 258 THR A N 1
ATOM 2011 C CA . THR A 1 258 ? 32.359 18.202 11.459 1.00 6.95 258 THR A CA 1
ATOM 2012 C C . THR A 1 258 ? 31.667 16.897 11.123 1.00 6.67 258 THR A C 1
ATOM 2013 O O . THR A 1 258 ? 30.609 16.595 11.660 1.00 5.68 258 THR A O 1
ATOM 2017 N N . VAL A 1 259 ? 32.299 16.128 10.241 1.00 5.51 259 VAL A N 1
ATOM 2018 C CA . VAL A 1 259 ? 31.815 14.814 9.853 1.00 7.57 259 VAL A CA 1
ATOM 2019 C C . VAL A 1 259 ? 32.689 13.796 10.581 1.00 6.43 259 VAL A C 1
ATOM 2020 O O . VAL A 1 259 ? 33.914 13.933 10.608 1.00 7.98 259 VAL A O 1
ATOM 2024 N N . ILE A 1 260 ? 32.048 12.814 11.214 1.00 7.65 260 ILE A N 1
ATOM 2025 C CA . ILE A 1 260 ? 32.761 11.745 11.912 1.00 7.50 260 ILE A CA 1
ATOM 2026 C C . ILE A 1 260 ? 32.979 10.678 10.838 1.00 8.67 260 ILE A C 1
ATOM 2027 O O . ILE A 1 260 ? 32.012 10.170 10.269 1.00 8.14 260 ILE A O 1
ATOM 2032 N N . PRO A 1 261 ? 34.252 10.340 10.534 1.00 8.83 261 PRO A N 1
ATOM 2033 C CA . PRO A 1 261 ? 34.545 9.330 9.510 1.00 10.33 261 PRO A CA 1
ATOM 2034 C C . PRO A 1 261 ? 33.969 7.944 9.791 1.00 9.53 261 PRO A C 1
ATOM 2035 O O . PRO A 1 261 ? 33.817 7.548 10.952 1.00 10.02 261 PRO A O 1
ATOM 2039 N N . ASN A 1 262 ? 33.612 7.250 8.706 1.00 9.03 262 ASN A N 1
ATOM 2040 C CA . ASN A 1 262 ? 33.079 5.876 8.715 1.00 9.11 262 ASN A CA 1
ATOM 2041 C C . ASN A 1 262 ? 31.810 5.640 9.526 1.00 10.38 262 ASN A C 1
ATOM 2042 O O . ASN A 1 262 ? 31.651 4.598 10.178 1.00 12.00 262 ASN A O 1
ATOM 2047 N N . THR A 1 263 ? 30.916 6.625 9.499 1.00 9.42 263 THR A N 1
ATOM 2048 C CA . THR A 1 263 ? 29.659 6.546 10.238 1.00 8.31 263 THR A CA 1
ATOM 2049 C C . THR A 1 263 ? 28.436 6.953 9.411 1.00 9.33 263 THR A C 1
ATOM 2050 O O . THR A 1 263 ? 27.410 7.358 9.971 1.00 9.35 263 THR A O 1
ATOM 2054 N N . GLU A 1 264 ? 28.531 6.819 8.086 1.00 10.67 264 GLU A N 1
ATOM 2055 C CA . GLU A 1 264 ? 27.429 7.178 7.186 1.00 12.86 264 GLU A CA 1
ATOM 2056 C C . GLU A 1 264 ? 26.168 6.347 7.404 1.00 15.25 264 GLU A C 1
ATOM 2057 O O . GLU A 1 264 ? 25.068 6.892 7.406 1.00 16.02 264 GLU A O 1
ATOM 2063 N N . ASP A 1 265 ? 26.358 5.057 7.675 1.00 17.40 265 ASP A N 1
ATOM 2064 C CA . ASP A 1 265 ? 25.263 4.111 7.890 1.00 20.74 265 ASP A CA 1
ATOM 2065 C C . ASP A 1 265 ? 24.607 4.157 9.272 1.00 20.55 265 ASP A C 1
ATOM 2066 O O . ASP A 1 265 ? 23.673 3.394 9.538 1.00 20.97 265 ASP A O 1
ATOM 2071 N N . VAL A 1 266 ? 25.067 5.065 10.136 1.00 18.44 266 VAL A N 1
ATOM 2072 C CA . VAL A 1 266 ? 24.515 5.178 11.485 1.00 16.77 266 VAL A CA 1
ATOM 2073 C C . VAL A 1 266 ? 23.150 5.878 11.514 1.00 17.44 266 VAL A C 1
ATOM 2074 O O . VAL A 1 266 ? 22.218 5.358 12.123 1.00 17.03 266 VAL A O 1
ATOM 2078 N N . ILE A 1 267 ? 23.043 7.069 10.921 1.00 16.36 267 ILE A N 1
ATOM 2079 C CA . ILE A 1 267 ? 21.750 7.765 10.841 1.00 17.32 267 ILE A CA 1
ATOM 2080 C C . ILE A 1 267 ? 21.510 8.070 9.357 1.00 17.82 267 ILE A C 1
ATOM 2081 O O . ILE A 1 267 ? 22.248 8.846 8.741 1.00 18.26 267 ILE A O 1
ATOM 2086 N N . HIS A 1 268 ? 20.498 7.407 8.799 1.00 17.67 268 HIS A N 1
ATOM 2087 C CA . HIS A 1 268 ? 20.102 7.537 7.394 1.00 18.17 268 HIS A CA 1
ATOM 2088 C C . HIS A 1 268 ? 18.623 7.890 7.304 1.00 15.99 268 HIS A C 1
ATOM 2089 O O . HIS A 1 268 ? 17.813 7.338 8.046 1.00 14.54 268 HIS A O 1
ATOM 2096 N N . LEU A 1 269 ? 18.279 8.857 6.454 1.00 12.83 269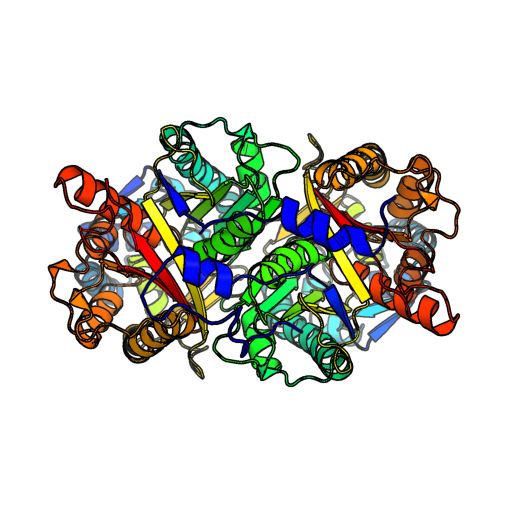 LEU A N 1
ATOM 2097 C CA . LEU A 1 269 ? 16.875 9.209 6.207 1.00 12.99 269 LEU A CA 1
ATOM 2098 C C . LEU A 1 269 ? 16.720 9.414 4.710 1.00 12.53 269 LEU A C 1
ATOM 2099 O O . LEU A 1 269 ? 17.415 10.231 4.106 1.00 12.58 269 LEU A O 1
ATOM 2104 N N . HIS A 1 270 ? 15.846 8.620 4.104 1.00 11.92 270 HIS A N 1
ATOM 2105 C CA . HIS A 1 270 ? 15.617 8.690 2.664 1.00 10.33 270 HIS A CA 1
ATOM 2106 C C . HIS A 1 270 ? 14.190 9.126 2.370 1.00 10.59 270 HIS A C 1
ATOM 2107 O O . HIS A 1 270 ? 13.252 8.628 2.994 1.00 10.15 270 HIS A O 1
ATOM 2114 N N . LEU A 1 271 ? 14.030 10.068 1.438 1.00 8.47 271 LEU A N 1
ATOM 2115 C CA . LEU A 1 271 ? 12.704 10.545 1.047 1.00 8.75 271 LEU A CA 1
ATOM 2116 C C . LEU A 1 271 ? 12.242 9.678 -0.118 1.00 9.23 271 LEU A C 1
ATOM 2117 O O . LEU A 1 271 ? 12.804 9.721 -1.221 1.00 8.38 271 LEU A O 1
ATOM 2122 N N . ARG A 1 272 ? 11.277 8.813 0.188 1.00 9.93 272 ARG A N 1
ATOM 2123 C CA . ARG A 1 272 ? 10.730 7.856 -0.768 1.00 11.20 272 ARG A CA 1
ATOM 2124 C C . ARG A 1 272 ? 9.243 8.083 -1.016 1.00 10.37 272 ARG A C 1
ATOM 2125 O O . ARG A 1 272 ? 8.650 9.019 -0.474 1.00 9.98 272 ARG A O 1
ATOM 2133 N N . GLU A 1 273 ? 8.642 7.204 -1.824 1.00 10.89 273 GLU A N 1
ATOM 2134 C CA . GLU A 1 273 ? 7.212 7.251 -2.158 1.00 11.34 273 GLU A CA 1
ATOM 2135 C C . GLU A 1 273 ? 6.334 7.004 -0.926 1.00 11.09 273 GLU A C 1
ATOM 2136 O O . GLU A 1 273 ? 5.147 7.345 -0.901 1.00 11.58 273 GLU A O 1
ATOM 2142 N N . THR A 1 274 ? 6.972 6.461 0.108 1.00 11.61 274 THR A N 1
ATOM 2143 C CA . THR A 1 274 ? 6.347 6.142 1.385 1.00 10.58 274 THR A CA 1
ATOM 2144 C C . THR A 1 274 ? 6.673 7.224 2.421 1.00 10.58 274 THR A C 1
ATOM 2145 O O . THR A 1 274 ? 6.405 7.063 3.613 1.00 9.99 274 THR A O 1
ATOM 2149 N N . GLY A 1 275 ? 7.231 8.338 1.945 1.00 9.34 275 GLY A N 1
ATOM 2150 C CA . GLY A 1 275 ? 7.603 9.433 2.821 1.00 10.28 275 GLY A CA 1
ATOM 2151 C C . GLY A 1 275 ? 9.031 9.298 3.296 1.00 9.31 275 GLY A C 1
ATOM 2152 O O . GLY A 1 275 ? 9.828 8.606 2.664 1.00 9.49 275 GLY A O 1
ATOM 2153 N N . MET A 1 276 ? 9.346 9.917 4.432 1.00 9.14 276 MET A N 1
ATOM 2154 C CA . MET A 1 276 ? 10.701 9.854 4.964 1.00 9.92 276 MET A CA 1
ATOM 2155 C C . MET A 1 276 ? 10.938 8.592 5.783 1.00 10.58 276 MET A C 1
ATOM 2156 O O . MET A 1 276 ? 10.287 8.365 6.807 1.00 11.10 276 MET A O 1
ATOM 2161 N N . MET A 1 277 ? 11.861 7.771 5.293 1.00 11.54 277 MET A N 1
ATOM 2162 C CA . MET A 1 277 ? 12.232 6.513 5.935 1.00 12.93 277 MET A CA 1
ATOM 2163 C C . MET A 1 277 ? 13.431 6.756 6.843 1.00 14.20 277 MET A C 1
ATOM 2164 O O . MET A 1 277 ? 14.491 7.159 6.372 1.00 14.13 277 MET A O 1
ATOM 2169 N N . PHE A 1 278 ? 13.245 6.505 8.138 1.00 14.49 278 PHE A N 1
ATOM 2170 C CA . PHE A 1 278 ? 14.273 6.700 9.164 1.00 15.28 278 PHE A CA 1
ATOM 2171 C C . PHE A 1 278 ? 15.010 5.397 9.503 1.00 15.34 278 PHE A C 1
ATOM 2172 O O . PHE A 1 278 ? 14.383 4.369 9.754 1.00 14.34 278 PHE A O 1
ATOM 2180 N N . TYR A 1 279 ? 16.343 5.463 9.508 1.00 16.05 279 TYR A N 1
ATOM 2181 C CA . TYR A 1 279 ? 17.202 4.320 9.839 1.00 17.56 279 TYR A CA 1
ATOM 2182 C C . TYR A 1 279 ? 18.207 4.753 10.904 1.00 18.52 279 TYR A C 1
ATOM 2183 O O . TYR A 1 279 ? 18.846 5.802 10.776 1.00 16.63 279 TYR A O 1
ATOM 2192 N N . LEU A 1 280 ? 18.341 3.938 11.948 1.00 19.81 280 LEU A N 1
ATOM 2193 C CA . LEU A 1 280 ? 19.247 4.232 13.054 1.00 22.28 280 LEU A CA 1
ATOM 2194 C C . LEU A 1 280 ? 19.961 3.001 13.601 1.00 24.34 280 LEU A C 1
ATOM 2195 O O . LEU A 1 280 ? 19.327 1.995 13.918 1.00 24.40 280 LEU A O 1
ATOM 2200 N N . SER A 1 281 ? 21.284 3.099 13.720 1.00 26.11 281 SER A N 1
ATOM 2201 C CA . SER A 1 281 ? 22.097 2.020 14.279 1.00 27.94 281 SER A CA 1
ATOM 2202 C C . SER A 1 281 ? 22.185 2.235 15.791 1.00 28.54 281 SER A C 1
ATOM 2203 O O . SER A 1 281 ? 22.001 3.358 16.274 1.00 28.69 281 SER A O 1
ATOM 2206 N N . LYS A 1 282 ? 22.476 1.159 16.522 1.00 29.44 282 LYS A N 1
ATOM 2207 C CA . LYS A 1 282 ? 22.578 1.168 17.988 1.00 30.56 282 LYS A CA 1
ATOM 2208 C C . LYS A 1 282 ? 23.740 1.991 18.555 1.00 29.87 282 LYS A C 1
ATOM 2209 O O . LYS A 1 282 ? 23.664 2.480 19.688 1.00 30.37 282 LYS A O 1
ATOM 2215 N N . GLY A 1 283 ? 24.787 2.163 17.749 1.00 28.84 283 GLY A N 1
ATOM 2216 C CA . GLY A 1 283 ? 25.973 2.887 18.178 1.00 27.47 283 GLY A CA 1
ATOM 2217 C C . GLY A 1 283 ? 26.027 4.402 18.096 1.00 26.66 283 GLY A C 1
ATOM 2218 O O . GLY A 1 283 ? 27.112 4.959 18.264 1.00 26.92 283 GLY A O 1
ATOM 2219 N N . SER A 1 284 ? 24.884 5.071 17.912 1.00 24.64 284 SER A N 1
ATOM 2220 C CA . SER A 1 284 ? 24.853 6.538 17.816 1.00 23.30 284 SER A CA 1
ATOM 2221 C C . SER A 1 284 ? 25.261 7.347 19.061 1.00 22.10 284 SER A C 1
ATOM 2222 O O . SER A 1 284 ? 25.997 8.323 18.916 1.00 20.81 284 SER A O 1
ATOM 2225 N N . PRO A 1 285 ? 24.837 6.945 20.293 1.00 21.05 285 PRO A N 1
ATOM 2226 C CA . PRO A 1 285 ? 25.251 7.739 21.461 1.00 20.46 285 PRO A CA 1
ATOM 2227 C C . PRO A 1 285 ? 26.754 7.677 21.739 1.00 20.34 285 PRO A C 1
ATOM 2228 O O . PRO A 1 285 ? 27.377 8.697 22.045 1.00 18.34 285 PRO A O 1
ATOM 2232 N N . MET A 1 286 ? 27.323 6.487 21.535 1.00 20.44 286 MET A N 1
ATOM 2233 C CA . MET A 1 286 ? 28.743 6.206 21.750 1.00 22.08 286 MET A CA 1
ATOM 2234 C C . MET A 1 286 ? 29.657 6.914 20.755 1.00 21.01 286 MET A C 1
ATOM 2235 O O . MET A 1 286 ? 30.659 7.507 21.148 1.00 20.35 286 MET A O 1
ATOM 2240 N N . THR A 1 287 ? 29.280 6.877 19.477 1.00 19.97 287 THR A N 1
ATOM 2241 C CA . THR A 1 287 ? 30.059 7.497 18.402 1.00 19.49 287 THR A CA 1
ATOM 2242 C C . THR A 1 287 ? 30.094 9.024 18.505 1.00 18.13 287 THR A C 1
ATOM 2243 O O . THR A 1 287 ? 31.129 9.643 18.242 1.00 17.03 287 THR A O 1
ATOM 2247 N N . ILE A 1 288 ? 28.967 9.612 18.907 1.00 16.82 288 ILE A N 1
ATOM 2248 C CA . ILE A 1 288 ? 28.853 11.061 19.081 1.00 15.13 288 ILE A CA 1
ATOM 2249 C C . ILE A 1 288 ? 29.718 11.500 20.267 1.00 14.51 288 ILE A C 1
ATOM 2250 O O . ILE A 1 288 ? 30.510 12.434 20.137 1.00 13.98 288 ILE A O 1
ATOM 2255 N N . SER A 1 289 ? 29.624 10.765 21.378 1.00 13.17 289 SER A N 1
ATOM 2256 C CA . SER A 1 289 ? 30.390 11.070 22.587 1.00 13.90 289 SER A CA 1
ATOM 2257 C C . SER A 1 289 ? 31.902 10.929 22.425 1.00 13.81 289 SER A C 1
ATOM 2258 O O . SER A 1 289 ? 32.653 11.750 22.945 1.00 14.19 289 SER A O 1
ATOM 2261 N N . ASN A 1 290 ? 32.334 9.921 21.663 1.00 13.69 290 ASN A N 1
ATOM 2262 C CA . ASN A 1 290 ? 33.759 9.666 21.420 1.00 14.71 290 ASN A CA 1
ATOM 2263 C C . ASN A 1 290 ? 34.431 10.689 20.504 1.00 13.54 290 ASN A C 1
ATOM 2264 O O . ASN A 1 290 ? 35.660 10.744 20.428 1.00 15.24 290 ASN A O 1
ATOM 2269 N N . ASN A 1 291 ? 33.621 11.505 19.829 1.00 13.26 291 ASN A N 1
ATOM 2270 C CA . ASN A 1 291 ? 34.134 12.512 18.902 1.00 12.24 291 ASN A CA 1
ATOM 2271 C C . ASN A 1 291 ? 33.780 13.953 19.236 1.00 12.11 291 ASN A C 1
ATOM 2272 O O . ASN A 1 291 ? 34.303 14.873 18.599 1.00 11.39 291 ASN A O 1
ATOM 2277 N N . VAL A 1 292 ? 32.909 14.151 20.230 1.00 12.33 292 VAL A N 1
ATOM 2278 C CA . VAL A 1 292 ? 32.473 15.492 20.627 1.00 12.23 292 VAL A CA 1
ATOM 2279 C C . VAL A 1 292 ? 33.589 16.384 21.184 1.00 12.58 292 VAL A C 1
ATOM 2280 O O . VAL A 1 292 ? 33.654 17.561 20.836 1.00 12.31 292 VAL A O 1
ATOM 2284 N N . GLU A 1 293 ? 34.500 15.804 21.969 1.00 12.29 293 GLU A N 1
ATOM 2285 C CA . GLU A 1 293 ? 35.602 16.567 22.559 1.00 12.69 293 GLU A CA 1
ATOM 2286 C C . GLU A 1 293 ? 36.536 17.146 21.494 1.00 11.33 293 GLU A C 1
ATOM 2287 O O . GLU A 1 293 ? 36.930 18.307 21.596 1.00 11.45 293 GLU A O 1
ATOM 2293 N N . ALA A 1 294 ? 36.775 16.380 20.426 1.00 10.00 294 ALA A N 1
ATOM 2294 C CA . ALA A 1 294 ? 37.631 16.812 19.314 1.00 9.87 294 ALA A CA 1
ATOM 2295 C C . ALA A 1 294 ? 37.002 17.998 18.577 1.00 9.37 294 ALA A C 1
ATOM 2296 O O . ALA A 1 294 ? 37.705 18.918 18.157 1.00 9.41 294 ALA A O 1
ATOM 2298 N N . CYS A 1 295 ? 35.668 17.998 18.498 1.00 8.32 295 CYS A N 1
ATOM 2299 C CA . CYS A 1 295 ? 34.912 19.073 17.853 1.00 8.16 295 CYS A CA 1
ATOM 2300 C C . CYS A 1 295 ? 34.977 20.353 18.680 1.00 7.92 295 CYS A C 1
ATOM 2301 O O . CYS A 1 295 ? 35.085 21.452 18.131 1.00 8.11 295 CYS A O 1
ATOM 2304 N N . LEU A 1 296 ? 34.939 20.189 20.003 1.00 7.89 296 LEU A N 1
ATOM 2305 C CA . LEU A 1 296 ? 34.998 21.312 20.936 1.00 8.04 296 LEU A CA 1
ATOM 2306 C C . LEU A 1 296 ? 36.388 21.930 20.944 1.00 8.57 296 LEU A C 1
ATOM 2307 O O . LEU A 1 296 ? 36.522 23.152 20.911 1.00 9.33 296 LEU A O 1
ATOM 2312 N N . ILE A 1 297 ? 37.414 21.076 20.918 1.00 10.15 297 ILE A N 1
ATOM 2313 C CA . ILE A 1 297 ? 38.811 21.520 20.891 1.00 10.55 297 ILE A CA 1
ATOM 2314 C C . ILE A 1 297 ? 39.059 22.321 19.607 1.00 10.55 297 ILE A C 1
ATOM 2315 O O . ILE A 1 297 ? 39.674 23.388 19.648 1.00 10.77 297 ILE A O 1
ATOM 2320 N N . ASP A 1 298 ? 38.472 21.847 18.507 1.00 9.54 298 ASP A N 1
ATOM 2321 C CA . ASP A 1 298 ? 38.581 22.487 17.196 1.00 9.40 298 ASP A CA 1
ATOM 2322 C C . ASP A 1 298 ? 37.953 23.884 17.198 1.00 10.04 298 ASP A C 1
ATOM 2323 O O . ASP A 1 298 ? 38.606 24.844 16.794 1.00 10.09 298 ASP A O 1
ATOM 2328 N N . VAL A 1 299 ? 36.734 24.002 17.732 1.00 10.18 299 VAL A N 1
ATOM 2329 C CA . VAL A 1 299 ? 36.026 25.284 17.773 1.00 10.32 299 VAL A CA 1
ATOM 2330 C C . VAL A 1 299 ? 36.738 26.349 18.629 1.00 10.88 299 VAL A C 1
ATOM 2331 O O . VAL A 1 299 ? 36.750 27.528 18.273 1.00 11.40 299 VAL A O 1
ATOM 2335 N N . PHE A 1 300 ? 37.386 25.904 19.707 1.00 10.39 300 PHE A N 1
ATOM 2336 C CA . PHE A 1 300 ? 38.127 26.792 20.601 1.00 10.06 300 PHE A CA 1
ATOM 2337 C C . PHE A 1 300 ? 39.464 27.218 20.002 1.00 10.71 300 PHE A C 1
ATOM 2338 O O . PHE A 1 300 ? 39.782 28.408 19.989 1.00 11.76 300 PHE A O 1
ATOM 2346 N N . LYS A 1 301 ? 40.217 26.253 19.468 1.00 10.83 301 LYS A N 1
ATOM 2347 C CA . LYS A 1 301 ? 41.522 26.529 18.853 1.00 12.19 301 LYS A CA 1
ATOM 2348 C C . LYS A 1 301 ? 41.423 27.368 17.581 1.00 11.04 301 LYS A C 1
ATOM 2349 O O . LYS A 1 301 ? 42.333 28.143 17.275 1.00 12.66 301 LYS A O 1
ATOM 2355 N N . SER A 1 302 ? 40.282 27.264 16.893 1.00 10.91 302 SER A N 1
ATOM 2356 C CA . SER A 1 302 ? 40.030 28.011 15.656 1.00 9.56 302 SER A CA 1
ATOM 2357 C C . SER A 1 302 ? 39.902 29.515 15.883 1.00 8.98 302 SER A C 1
ATOM 2358 O O . SER A 1 302 ? 39.981 30.298 14.935 1.00 10.17 302 SER A O 1
ATOM 2361 N N . VAL A 1 303 ? 39.700 29.900 17.143 1.00 9.03 303 VAL A N 1
ATOM 2362 C CA . VAL A 1 303 ? 39.608 31.307 17.530 1.00 9.34 303 VAL A CA 1
ATOM 2363 C C . VAL A 1 303 ? 40.697 31.701 18.537 1.00 10.01 303 VAL A C 1
ATOM 2364 O O . VAL A 1 303 ? 40.606 32.736 19.204 1.00 10.73 303 VAL A O 1
ATOM 2368 N N . GLY A 1 304 ? 41.731 30.859 18.617 1.00 11.56 304 GLY A N 1
ATOM 2369 C CA . GLY A 1 304 ? 42.872 31.097 19.491 1.00 12.26 304 GLY A CA 1
ATOM 2370 C C . GLY A 1 304 ? 42.678 30.937 20.985 1.00 13.06 304 GLY A C 1
ATOM 2371 O O . GLY A 1 304 ? 43.541 31.343 21.767 1.00 14.62 304 GLY A O 1
ATOM 2372 N N . ILE A 1 305 ? 41.546 30.361 21.386 1.00 13.17 305 ILE A N 1
ATOM 2373 C CA . ILE A 1 305 ? 41.251 30.147 22.800 1.00 12.94 305 ILE A CA 1
ATOM 2374 C C . ILE A 1 305 ? 41.709 28.747 23.203 1.00 14.12 305 ILE A C 1
ATOM 2375 O O . ILE A 1 305 ? 41.432 27.768 22.505 1.00 14.79 305 ILE A O 1
ATOM 2380 N N . THR A 1 306 ? 42.412 28.667 24.333 1.00 15.25 306 THR A N 1
ATOM 2381 C CA . THR A 1 306 ? 42.887 27.396 24.873 1.00 16.53 306 THR A CA 1
ATOM 2382 C C . THR A 1 306 ? 41.639 26.687 25.428 1.00 16.46 306 THR A C 1
ATOM 2383 O O . THR A 1 306 ? 40.867 27.304 26.171 1.00 16.55 306 THR A O 1
ATOM 2387 N N . PRO A 1 307 ? 41.372 25.431 24.992 1.00 16.61 307 PRO A N 1
ATOM 2388 C CA . PRO A 1 307 ? 40.200 24.684 25.477 1.00 17.60 307 PRO A CA 1
ATOM 2389 C C . PRO A 1 307 ? 40.235 24.555 27.003 1.00 18.30 307 PRO A C 1
ATOM 2390 O O . PRO A 1 307 ? 41.298 24.277 27.569 1.00 19.46 307 PRO A O 1
ATOM 2394 N N . PRO A 1 308 ? 39.106 24.846 27.691 1.00 18.36 308 PRO A N 1
ATOM 2395 C CA . PRO A 1 308 ? 39.082 24.741 29.156 1.00 18.61 308 PRO A CA 1
ATOM 2396 C C . PRO A 1 308 ? 39.350 23.324 29.658 1.00 18.70 308 PRO A C 1
ATOM 2397 O O . PRO A 1 308 ? 38.921 22.345 29.037 1.00 18.40 308 PRO A O 1
ATOM 2401 N N . GLU A 1 309 ? 40.132 23.237 30.735 1.00 20.55 309 GLU A N 1
ATOM 2402 C CA . GLU A 1 309 ? 40.508 21.968 31.366 1.00 21.18 309 GLU A CA 1
ATOM 2403 C C . GLU A 1 309 ? 39.290 21.256 31.946 1.00 19.35 309 GLU A C 1
ATOM 2404 O O . GLU A 1 309 ? 39.243 20.026 32.009 1.00 19.69 309 GLU A O 1
ATOM 2410 N N . ASP A 1 310 ? 38.304 22.058 32.339 1.00 17.27 310 ASP A N 1
ATOM 2411 C CA . ASP A 1 310 ? 37.059 21.563 32.902 1.00 14.88 310 ASP A CA 1
ATOM 2412 C C . ASP A 1 310 ? 35.930 22.065 32.007 1.00 13.72 310 ASP A C 1
ATOM 2413 O O . ASP A 1 310 ? 35.705 23.273 31.892 1.00 13.25 310 ASP A O 1
ATOM 2418 N N . TRP A 1 311 ? 35.195 21.126 31.415 1.00 11.95 311 TRP A N 1
ATOM 2419 C CA . TRP A 1 311 ? 34.081 21.459 30.530 1.00 9.73 311 TRP A CA 1
ATOM 2420 C C . TRP A 1 311 ? 32.882 22.052 31.264 1.00 9.36 311 TRP A C 1
ATOM 2421 O O . TRP A 1 311 ? 31.989 22.624 30.640 1.00 8.40 311 TRP A O 1
ATOM 2432 N N . ASN A 1 312 ? 32.907 21.958 32.597 1.00 9.21 312 ASN A N 1
ATOM 2433 C CA . ASN A 1 312 ? 31.857 22.501 33.459 1.00 9.61 312 ASN A CA 1
ATOM 2434 C C . ASN A 1 312 ? 31.892 24.022 33.545 1.00 9.74 312 ASN A C 1
ATOM 2435 O O . ASN A 1 312 ? 30.940 24.644 34.020 1.00 10.00 312 ASN A O 1
ATOM 2440 N N . SER A 1 313 ? 32.980 24.615 33.052 1.00 10.43 313 SER A N 1
ATOM 2441 C CA . SER A 1 313 ? 33.144 26.068 33.051 1.00 10.84 313 SER A CA 1
ATOM 2442 C C . SER A 1 313 ? 32.293 26.734 31.965 1.00 9.28 313 SER A C 1
ATOM 2443 O O . SER A 1 313 ? 32.149 27.952 31.943 1.00 10.74 313 SER A O 1
ATOM 2446 N N . LEU A 1 314 ? 31.708 25.912 31.094 1.00 8.97 314 LEU A N 1
ATOM 2447 C CA . LEU A 1 314 ? 30.877 26.397 29.995 1.00 7.60 314 LEU A CA 1
ATOM 2448 C C . LEU A 1 314 ? 29.404 26.079 30.172 1.00 7.41 314 LEU A C 1
ATOM 2449 O O . LEU A 1 314 ? 29.062 25.190 30.949 1.00 7.14 314 LEU A O 1
ATOM 2454 N N . PHE A 1 315 ? 28.533 26.848 29.504 1.00 5.88 315 PHE A N 1
ATOM 2455 C CA . PHE A 1 315 ? 27.095 26.545 29.515 1.00 6.12 315 PHE A CA 1
ATOM 2456 C C . PHE A 1 315 ? 26.857 25.686 28.274 1.00 7.20 315 PHE A C 1
ATOM 2457 O O . PHE A 1 315 ? 27.636 25.738 27.317 1.00 6.00 315 PHE A O 1
ATOM 2465 N N . TRP A 1 316 ? 25.793 24.891 28.287 1.00 5.33 316 TRP A N 1
ATOM 2466 C CA . TRP A 1 316 ? 25.562 23.953 27.197 1.00 6.20 316 TRP A CA 1
ATOM 2467 C C . TRP A 1 316 ? 24.176 23.885 26.607 1.00 5.89 316 TRP A C 1
ATOM 2468 O O . TRP A 1 316 ? 23.179 23.866 27.326 1.00 6.88 316 TRP A O 1
ATOM 2479 N N . ILE A 1 317 ? 24.127 23.805 25.277 1.00 5.97 317 ILE A N 1
ATOM 2480 C CA . ILE A 1 317 ? 22.870 23.659 24.539 1.00 5.27 317 ILE A CA 1
ATOM 2481 C C . ILE A 1 317 ? 23.071 22.458 23.585 1.00 5.65 317 ILE A C 1
ATOM 2482 O O . ILE A 1 317 ? 23.304 22.627 22.378 1.00 5.10 317 ILE A O 1
ATOM 2487 N N . PRO A 1 318 ? 23.039 21.224 24.130 1.00 5.36 318 PRO A N 1
ATOM 2488 C CA . PRO A 1 318 ? 23.222 20.063 23.258 1.00 6.40 318 PRO A CA 1
ATOM 2489 C C . PRO A 1 318 ? 21.897 19.619 22.650 1.00 6.51 318 PRO A C 1
ATOM 2490 O O . PRO A 1 318 ? 20.850 19.708 23.300 1.00 6.83 318 PRO A O 1
ATOM 2494 N N . HIS A 1 319 ? 21.934 19.183 21.394 1.00 6.61 319 HIS A N 1
ATOM 2495 C CA . HIS A 1 319 ? 20.727 18.693 20.744 1.00 6.89 319 HIS A CA 1
ATOM 2496 C C . HIS A 1 319 ? 20.290 17.410 21.469 1.00 7.68 319 HIS A C 1
ATOM 2497 O O . HIS A 1 319 ? 21.083 16.479 21.603 1.00 8.05 319 HIS A O 1
ATOM 2504 N N . PRO A 1 320 ? 19.034 17.371 21.971 1.00 8.91 320 PRO A N 1
ATOM 2505 C CA . PRO A 1 320 ? 18.515 16.202 22.681 1.00 9.70 320 PRO A CA 1
ATOM 2506 C C . PRO A 1 320 ? 18.005 15.118 21.725 1.00 9.90 320 PRO A C 1
ATOM 2507 O O . PRO A 1 320 ? 16.808 14.810 21.683 1.00 12.01 320 PRO A O 1
ATOM 2511 N N . GLY A 1 321 ? 18.946 14.550 20.964 1.00 12.09 321 GLY A N 1
ATOM 2512 C CA . GLY A 1 321 ? 18.645 13.505 19.990 1.00 12.67 321 GLY A CA 1
ATOM 2513 C C . GLY A 1 321 ? 18.028 12.281 20.625 1.00 13.56 321 GLY A C 1
ATOM 2514 O O . GLY A 1 321 ? 17.211 11.588 20.025 1.00 15.41 321 GLY A O 1
ATOM 2515 N N . GLY A 1 322 ? 18.398 12.082 21.882 1.00 14.78 322 GLY A N 1
ATOM 2516 C CA . GLY A 1 322 ? 17.909 10.983 22.683 1.00 15.29 322 GLY A CA 1
ATOM 2517 C C . GLY A 1 322 ? 18.525 11.153 24.049 1.00 15.52 322 GLY A C 1
ATOM 2518 O O . GLY A 1 322 ? 19.539 11.846 24.187 1.00 15.98 322 GLY A O 1
ATOM 2519 N N . ARG A 1 323 ? 17.921 10.527 25.057 1.00 15.10 323 ARG A N 1
ATOM 2520 C CA . ARG A 1 323 ? 18.410 10.590 26.434 1.00 14.88 323 ARG A CA 1
ATOM 2521 C C . ARG A 1 323 ? 19.824 10.010 26.543 1.00 13.57 323 ARG A C 1
ATOM 2522 O O . ARG A 1 323 ? 20.672 10.576 27.235 1.00 13.43 323 ARG A O 1
ATOM 2530 N N . ALA A 1 324 ? 20.081 8.926 25.806 1.00 13.78 324 ALA A N 1
ATOM 2531 C CA . ALA A 1 324 ? 21.388 8.271 25.816 1.00 12.98 324 ALA A CA 1
ATOM 2532 C C . ALA A 1 324 ? 22.494 9.134 25.212 1.00 12.77 324 ALA A C 1
ATOM 2533 O O . ALA A 1 324 ? 23.631 9.074 25.678 1.00 12.95 324 ALA A O 1
ATOM 2535 N N . ILE A 1 325 ? 22.150 9.966 24.220 1.00 12.16 325 ILE A N 1
ATOM 2536 C CA . ILE A 1 325 ? 23.122 10.873 23.591 1.00 12.48 325 ILE A CA 1
ATOM 2537 C C . ILE A 1 325 ? 23.535 11.911 24.635 1.00 10.78 325 ILE A C 1
ATOM 2538 O O . ILE A 1 325 ? 24.726 12.129 24.843 1.00 12.16 325 ILE A O 1
ATOM 2543 N N . LEU A 1 326 ? 22.546 12.454 25.351 1.00 10.71 326 LEU A N 1
ATOM 2544 C CA . LEU A 1 326 ? 22.784 13.437 26.409 1.00 10.49 326 LEU A CA 1
ATOM 2545 C C . LEU A 1 326 ? 23.600 12.835 27.547 1.00 11.07 326 LEU A C 1
ATOM 2546 O O . LEU A 1 326 ? 24.579 13.434 27.973 1.00 10.63 326 LEU A O 1
ATOM 2551 N N . ASP A 1 327 ? 23.237 11.614 27.957 1.00 11.21 327 ASP A N 1
ATOM 2552 C CA . ASP A 1 327 ? 23.921 10.887 29.034 1.00 11.36 327 ASP A CA 1
ATOM 2553 C C . ASP A 1 327 ? 25.381 10.580 28.719 1.00 11.43 327 ASP A C 1
ATOM 2554 O O . ASP A 1 327 ? 26.254 10.790 29.560 1.00 11.26 327 ASP A O 1
ATOM 2559 N N . GLN A 1 328 ? 25.639 10.100 27.501 1.00 11.15 328 GLN A N 1
ATOM 2560 C CA . GLN A 1 328 ? 26.998 9.753 27.096 1.00 11.55 328 GLN A CA 1
ATOM 2561 C C . GLN A 1 328 ? 27.912 10.940 26.822 1.00 10.30 328 GLN A C 1
ATOM 2562 O O . GLN A 1 328 ? 29.104 10.871 27.123 1.00 11.04 328 GLN A O 1
ATOM 2568 N N . VAL A 1 329 ? 27.356 12.033 26.288 1.00 10.21 329 VAL A N 1
ATOM 2569 C CA . VAL A 1 329 ? 28.137 13.252 26.021 1.00 9.79 329 VAL A CA 1
ATOM 2570 C C . VAL A 1 329 ? 28.501 13.882 27.372 1.00 10.21 329 VAL A C 1
ATOM 2571 O O . VAL A 1 329 ? 29.642 14.295 27.577 1.00 9.38 329 VAL A O 1
ATOM 2575 N N . GLU A 1 330 ? 27.550 13.838 28.308 1.00 10.81 330 GLU A N 1
ATOM 2576 C CA . GLU A 1 330 ? 27.720 14.359 29.671 1.00 10.88 330 GLU A CA 1
ATOM 2577 C C . GLU A 1 330 ? 28.836 13.598 30.395 1.00 11.42 330 GLU A C 1
ATOM 2578 O O . GLU A 1 330 ? 29.707 14.209 31.016 1.00 11.30 330 GLU A O 1
ATOM 2584 N N . ALA A 1 331 ? 28.826 12.271 30.248 1.00 11.10 331 ALA A N 1
ATOM 2585 C CA . ALA A 1 331 ? 29.813 11.391 30.873 1.00 11.56 331 ALA A CA 1
ATOM 2586 C C . ALA A 1 331 ? 31.215 11.555 30.293 1.00 11.66 331 ALA A C 1
ATOM 2587 O O . ALA A 1 331 ? 32.186 11.659 31.044 1.00 12.75 331 ALA A O 1
ATOM 2589 N N . LYS A 1 332 ? 31.301 11.651 28.964 1.00 11.81 332 LYS A N 1
ATOM 2590 C CA . LYS A 1 332 ? 32.581 11.801 28.268 1.00 12.65 332 LYS A CA 1
ATOM 2591 C C . LYS A 1 332 ? 33.271 13.125 28.585 1.00 12.55 332 LYS A C 1
ATOM 2592 O O . LYS A 1 332 ? 34.493 13.171 28.744 1.00 12.79 332 LYS A O 1
ATOM 2598 N N . LEU A 1 333 ? 32.471 14.183 28.718 1.00 11.38 333 LEU A N 1
ATOM 2599 C CA . LEU A 1 333 ? 32.994 15.510 29.023 1.00 10.75 333 LEU A CA 1
ATOM 2600 C C . LEU A 1 333 ? 33.121 15.782 30.523 1.00 10.17 333 LEU A C 1
ATOM 2601 O O . LEU A 1 333 ? 33.517 16.877 30.926 1.00 10.59 333 LEU A O 1
ATOM 2606 N N . LYS A 1 334 ? 32.822 14.755 31.331 1.00 10.11 334 LYS A N 1
ATOM 2607 C CA . LYS A 1 334 ? 32.879 14.790 32.804 1.00 11.70 334 LYS A CA 1
ATOM 2608 C C . LYS A 1 334 ? 32.070 15.947 33.396 1.00 11.51 334 LYS A C 1
ATOM 2609 O O . LYS A 1 334 ? 32.498 16.629 34.336 1.00 11.70 334 LYS A O 1
ATOM 2615 N N . LEU A 1 335 ? 30.903 16.170 32.795 1.00 10.51 335 LEU A N 1
ATOM 2616 C CA . LEU A 1 335 ? 29.997 17.227 33.209 1.00 10.36 335 LEU A CA 1
ATOM 2617 C C . LEU A 1 335 ? 29.137 16.827 34.387 1.00 10.25 335 LEU A C 1
ATOM 2618 O O . LEU A 1 335 ? 28.767 15.660 34.528 1.00 10.62 335 LEU A O 1
ATOM 2623 N N . ARG A 1 336 ? 28.833 17.810 35.236 1.00 10.28 336 ARG A N 1
ATOM 2624 C CA . ARG A 1 336 ? 27.973 17.612 36.402 1.00 11.61 336 ARG A CA 1
ATOM 2625 C C . ARG A 1 336 ? 26.549 17.386 35.862 1.00 12.00 336 ARG A C 1
ATOM 2626 O O . ARG A 1 336 ? 26.214 17.918 34.795 1.00 10.70 336 ARG A O 1
ATOM 2634 N N . PRO A 1 337 ? 25.712 16.570 36.556 1.00 13.07 337 PRO A N 1
ATOM 2635 C CA . PRO A 1 337 ? 24.337 16.286 36.108 1.00 13.67 337 PRO A CA 1
ATOM 2636 C C . PRO A 1 337 ? 23.420 17.449 35.722 1.00 12.77 337 PRO A C 1
ATOM 2637 O O . PRO A 1 337 ? 22.481 17.262 34.947 1.00 14.06 337 PRO A O 1
ATOM 2641 N N . GLU A 1 338 ? 23.737 18.651 36.202 1.00 11.71 338 GLU A N 1
ATOM 2642 C CA . GLU A 1 338 ? 22.927 19.825 35.902 1.00 11.52 338 GLU A CA 1
ATOM 2643 C C . GLU A 1 338 ? 23.306 20.657 34.703 1.00 9.75 338 GLU A C 1
ATOM 2644 O O . GLU A 1 338 ? 22.559 21.555 34.316 1.00 9.54 338 GLU A O 1
ATOM 2650 N N . LYS A 1 339 ? 24.437 20.342 34.082 1.00 9.14 339 LYS A N 1
ATOM 2651 C CA . LYS A 1 339 ? 24.885 21.104 32.925 1.00 7.78 339 LYS A CA 1
ATOM 2652 C C . LYS A 1 339 ? 23.958 21.002 31.726 1.00 7.58 339 LYS A C 1
ATOM 2653 O O . LYS A 1 339 ? 23.792 21.969 30.986 1.00 7.74 339 LYS A O 1
ATOM 2659 N N . PHE A 1 340 ? 23.295 19.852 31.604 1.00 7.99 340 PHE A N 1
ATOM 2660 C CA . PHE A 1 340 ? 22.354 19.597 30.519 1.00 7.55 340 PHE A CA 1
ATOM 2661 C C . PHE A 1 340 ? 20.893 19.712 30.957 1.00 7.86 340 PHE A C 1
ATOM 2662 O O . PHE A 1 340 ? 20.011 19.201 30.260 1.00 8.20 340 PHE A O 1
ATOM 2670 N N A ARG A 1 341 ? 20.647 20.408 32.070 0.50 8.12 341 ARG A N 1
ATOM 2671 N N B ARG A 1 341 ? 20.637 20.398 32.078 0.50 8.11 341 ARG A N 1
ATOM 2672 C CA A ARG A 1 341 ? 19.299 20.595 32.618 0.50 8.82 341 ARG A CA 1
ATOM 2673 C CA B ARG A 1 341 ? 19.278 20.575 32.618 0.50 8.82 341 ARG A CA 1
ATOM 2674 C C A ARG A 1 341 ? 18.332 21.194 31.596 0.50 7.94 341 ARG A C 1
ATOM 2675 C C B ARG A 1 341 ? 18.299 21.233 31.638 0.50 7.95 341 ARG A C 1
ATOM 2676 O O A ARG A 1 341 ? 17.248 20.649 31.391 0.50 8.10 341 ARG A O 1
ATOM 2677 O O B ARG A 1 341 ? 17.181 20.746 31.480 0.50 8.47 341 ARG A O 1
ATOM 2692 N N . ALA A 1 342 ? 18.738 22.297 30.964 1.00 7.81 342 ALA A N 1
ATOM 2693 C CA . ALA A 1 342 ? 17.908 23.008 29.973 1.00 7.27 342 ALA A CA 1
ATOM 2694 C C . ALA A 1 342 ? 17.503 22.115 28.798 1.00 8.12 342 ALA A C 1
ATOM 2695 O O . ALA A 1 342 ? 16.339 22.113 28.381 1.00 8.53 342 ALA A O 1
ATOM 2697 N N . ALA A 1 343 ? 18.441 21.259 28.391 1.00 6.16 343 ALA A N 1
ATOM 2698 C CA . ALA A 1 343 ? 18.234 20.298 27.310 1.00 6.44 343 ALA A CA 1
ATOM 2699 C C . ALA A 1 343 ? 17.272 19.197 27.713 1.00 6.33 343 ALA A C 1
ATOM 2700 O O . ALA A 1 343 ? 16.403 18.813 26.930 1.00 7.57 343 ALA A O 1
ATOM 2702 N N . ARG A 1 344 ? 17.411 18.733 28.954 1.00 7.27 344 ARG A N 1
ATOM 2703 C CA . ARG A 1 344 ? 16.559 17.674 29.495 1.00 7.54 344 ARG A CA 1
ATOM 2704 C C . ARG A 1 344 ? 15.135 18.154 29.757 1.00 8.21 344 ARG A C 1
ATOM 2705 O O . ARG A 1 344 ? 14.190 17.387 29.576 1.00 9.17 344 ARG A O 1
ATOM 2713 N N . THR A 1 345 ? 14.986 19.433 30.116 1.00 8.28 345 THR A N 1
ATOM 2714 C CA . THR A 1 345 ? 13.671 20.043 30.370 1.00 9.22 345 THR A CA 1
ATOM 2715 C C . THR A 1 345 ? 12.889 20.136 29.060 1.00 9.38 345 THR A C 1
ATOM 2716 O O . THR A 1 345 ? 11.700 19.808 29.017 1.00 9.78 345 THR A O 1
ATOM 2720 N N . VAL A 1 346 ? 13.578 20.540 27.992 1.00 9.77 346 VAL A N 1
ATOM 2721 C CA . VAL A 1 346 ? 12.960 20.650 26.672 1.00 9.15 346 VAL A CA 1
ATOM 2722 C C . VAL A 1 346 ? 12.617 19.267 26.133 1.00 9.34 346 VAL A C 1
ATOM 2723 O O . VAL A 1 346 ? 11.527 19.082 25.599 1.00 10.17 346 VAL A O 1
ATOM 2727 N N . LEU A 1 347 ? 13.506 18.293 26.348 1.00 7.65 347 LEU A N 1
ATOM 2728 C CA . LEU A 1 347 ? 13.267 16.914 25.912 1.00 8.86 347 LEU A CA 1
ATOM 2729 C C . LEU A 1 347 ? 12.035 16.371 26.643 1.00 8.65 347 LEU A C 1
ATOM 2730 O O . LEU A 1 347 ? 11.188 15.717 26.037 1.00 8.52 347 LEU A O 1
ATOM 2735 N N . TRP A 1 348 ? 11.895 16.748 27.915 1.00 8.24 348 TRP A N 1
ATOM 2736 C CA . TRP A 1 348 ? 10.762 16.309 28.722 1.00 8.10 348 TRP A CA 1
ATOM 2737 C C . TRP A 1 348 ? 9.436 16.926 28.280 1.00 9.47 348 TRP A C 1
ATOM 2738 O O . TRP A 1 348 ? 8.467 16.212 28.037 1.00 9.46 348 TRP A O 1
ATOM 2749 N N . ASP A 1 349 ? 9.413 18.246 28.151 1.00 10.34 349 ASP A N 1
ATOM 2750 C CA . ASP A 1 349 ? 8.194 18.956 27.786 1.00 9.71 349 ASP A CA 1
ATOM 2751 C C . ASP A 1 349 ? 7.832 18.980 26.309 1.00 9.69 349 ASP A C 1
ATOM 2752 O O . ASP A 1 349 ? 6.674 19.210 25.963 1.00 10.14 349 ASP A O 1
ATOM 2757 N N . TYR A 1 350 ? 8.815 18.758 25.438 1.00 9.77 350 TYR A N 1
ATOM 2758 C CA . TYR A 1 350 ? 8.590 18.860 23.993 1.00 10.73 350 TYR A CA 1
ATOM 2759 C C . TYR A 1 350 ? 9.107 17.723 23.122 1.00 9.85 350 TYR A C 1
ATOM 2760 O O . TYR A 1 350 ? 8.739 17.631 21.944 1.00 10.65 350 TYR A O 1
ATOM 2769 N N . GLY A 1 351 ? 9.966 16.875 23.686 1.00 8.46 351 GLY A N 1
ATOM 2770 C CA . GLY A 1 351 ? 10.555 15.782 22.929 1.00 8.13 351 GLY A CA 1
ATOM 2771 C C . GLY A 1 351 ? 11.661 16.292 22.024 1.00 8.58 351 GLY A C 1
ATOM 2772 O O . GLY A 1 351 ? 12.167 17.399 22.222 1.00 8.79 351 GLY A O 1
ATOM 2773 N N . ASN A 1 352 ? 12.016 15.488 21.026 1.00 8.12 352 ASN A N 1
ATOM 2774 C CA . ASN A 1 352 ? 13.054 15.837 20.058 1.00 8.39 352 ASN A CA 1
ATOM 2775 C C . ASN A 1 352 ? 12.353 16.493 18.866 1.00 8.09 352 ASN A C 1
ATOM 2776 O O . ASN A 1 352 ? 11.773 15.817 18.017 1.00 8.64 352 ASN A O 1
ATOM 2781 N N . MET A 1 353 ? 12.428 17.817 18.804 1.00 7.86 353 MET A N 1
ATOM 2782 C CA . MET A 1 353 ? 11.804 18.565 17.722 1.00 7.58 353 MET A CA 1
ATOM 2783 C C . MET A 1 353 ? 12.762 18.828 16.566 1.00 7.55 353 MET A C 1
ATOM 2784 O O . MET A 1 353 ? 12.628 19.846 15.869 1.00 5.95 353 MET A O 1
ATOM 2789 N N . VAL A 1 354 ? 13.691 17.879 16.331 1.00 6.56 354 VAL A N 1
ATOM 2790 C CA . VAL A 1 354 ? 14.686 17.975 15.270 1.00 7.15 354 VAL A CA 1
ATOM 2791 C C . VAL A 1 354 ? 15.405 19.332 15.330 1.00 7.67 354 VAL A C 1
ATOM 2792 O O . VAL A 1 354 ? 15.915 19.701 16.383 1.00 8.44 354 VAL A O 1
ATOM 2796 N N . SER A 1 355 ? 15.412 20.119 14.250 1.00 7.50 355 SER A N 1
ATOM 2797 C CA . SER A 1 355 ? 16.126 21.407 14.241 1.00 7.28 355 SER A CA 1
ATOM 2798 C C . SER A 1 355 ? 15.656 22.483 15.223 1.00 7.62 355 SER A C 1
ATOM 2799 O O . SER A 1 355 ? 16.422 23.373 15.582 1.00 7.40 355 SER A O 1
ATOM 2802 N N . ALA A 1 356 ? 14.406 22.378 15.667 1.00 6.92 356 ALA A N 1
ATOM 2803 C CA . ALA A 1 356 ? 13.817 23.347 16.584 1.00 7.39 356 ALA A CA 1
ATOM 2804 C C . ALA A 1 356 ? 14.215 23.181 18.041 1.00 6.41 356 ALA A C 1
ATOM 2805 O O . ALA A 1 356 ? 14.084 24.115 18.831 1.00 7.23 356 ALA A O 1
ATOM 2807 N N . SER A 1 357 ? 14.737 22.004 18.378 1.00 7.57 357 SER A N 1
ATOM 2808 C CA . SER A 1 357 ? 15.130 21.687 19.744 1.00 7.15 357 SER A CA 1
ATOM 2809 C C . SER A 1 357 ? 16.160 22.596 20.393 1.00 7.31 357 SER A C 1
ATOM 2810 O O . SER A 1 357 ? 15.923 23.082 21.493 1.00 5.72 357 SER A O 1
ATOM 2813 N N . VAL A 1 358 ? 17.263 22.886 19.701 1.00 6.18 358 VAL A N 1
ATOM 2814 C CA . VAL A 1 358 ? 18.284 23.757 20.287 1.00 5.98 358 VAL A CA 1
ATOM 2815 C C . VAL A 1 358 ? 17.827 25.202 20.498 1.00 6.33 358 VAL A C 1
ATOM 2816 O O . VAL A 1 358 ? 18.253 25.847 21.457 1.00 6.46 358 VAL A O 1
ATOM 2820 N N . GLY A 1 359 ? 16.917 25.669 19.636 1.00 6.63 359 GLY A N 1
ATOM 2821 C CA . GLY A 1 359 ? 16.363 27.014 19.749 1.00 5.94 359 GLY A CA 1
ATOM 2822 C C . GLY A 1 359 ? 15.503 27.099 20.999 1.00 6.87 359 GLY A C 1
ATOM 2823 O O . GLY A 1 359 ? 15.548 28.086 21.732 1.00 7.24 359 GLY A O 1
ATOM 2824 N N . TYR A 1 360 ? 14.765 26.018 21.255 1.00 6.79 360 TYR A N 1
ATOM 2825 C CA . TYR A 1 360 ? 13.908 25.881 22.435 1.00 6.21 360 TYR A CA 1
ATOM 2826 C C . TYR A 1 360 ? 14.760 25.842 23.704 1.00 7.65 360 TYR A C 1
ATOM 2827 O O . TYR A 1 360 ? 14.392 26.434 24.713 1.00 7.11 360 TYR A O 1
ATOM 2836 N N . ILE A 1 361 ? 15.911 25.163 23.630 1.00 7.16 361 ILE A N 1
ATOM 2837 C CA . ILE A 1 361 ? 16.828 25.037 24.768 1.00 6.94 361 ILE A CA 1
ATOM 2838 C C . ILE A 1 361 ? 17.503 26.363 25.074 1.00 7.15 361 ILE A C 1
ATOM 2839 O O . ILE A 1 361 ? 17.639 26.729 26.240 1.00 7.47 361 ILE A O 1
ATOM 2844 N N . LEU A 1 362 ? 17.898 27.081 24.020 1.00 8.31 362 LEU A N 1
ATOM 2845 C CA . LEU A 1 362 ? 18.538 28.388 24.161 1.00 7.26 362 LEU A CA 1
ATOM 2846 C C . LEU A 1 362 ? 17.537 29.345 24.814 1.00 8.10 362 LEU A C 1
ATOM 2847 O O . LEU A 1 362 ? 17.904 30.124 25.696 1.00 9.15 362 LEU A O 1
ATOM 2852 N N . ASP A 1 363 ? 16.264 29.188 24.441 1.00 6.88 363 ASP A N 1
ATOM 2853 C CA . ASP A 1 363 ? 15.169 29.991 24.981 1.00 7.24 363 ASP A CA 1
ATOM 2854 C C . ASP A 1 363 ? 14.939 29.648 26.448 1.00 6.89 363 ASP A C 1
ATOM 2855 O O . ASP A 1 363 ? 14.819 30.540 27.282 1.00 7.17 363 ASP A O 1
ATOM 2860 N N . GLU A 1 364 ? 14.932 28.351 26.752 1.00 6.69 364 GLU A N 1
ATOM 2861 C CA . GLU A 1 364 ? 14.742 27.852 28.113 1.00 7.65 364 GLU A CA 1
ATOM 2862 C C . GLU A 1 364 ? 15.875 28.329 29.019 1.00 8.95 364 GLU A C 1
ATOM 2863 O O . GLU A 1 364 ? 15.628 28.808 30.129 1.00 10.54 364 GLU A O 1
ATOM 2869 N N . MET A 1 365 ? 17.100 28.264 28.499 1.00 8.01 365 MET A N 1
ATOM 2870 C CA . MET A 1 365 ? 18.283 28.690 29.234 1.00 8.25 365 MET A CA 1
ATOM 2871 C C . MET A 1 365 ? 18.261 30.178 29.567 1.00 7.63 365 MET A C 1
ATOM 2872 O O . MET A 1 365 ? 18.431 30.542 30.728 1.00 8.19 365 MET A O 1
ATOM 2877 N N . ARG A 1 366 ? 18.018 31.025 28.564 1.00 7.71 366 ARG A N 1
ATOM 2878 C CA . ARG A 1 366 ? 17.999 32.469 28.793 1.00 8.33 366 ARG A CA 1
ATOM 2879 C C . ARG A 1 366 ? 16.853 32.942 29.684 1.00 8.47 366 ARG A C 1
ATOM 2880 O O . ARG A 1 366 ? 17.027 33.877 30.467 1.00 9.90 366 ARG A O 1
ATOM 2888 N N . ARG A 1 367 ? 15.702 32.271 29.570 1.00 6.78 367 ARG A N 1
ATOM 2889 C CA . ARG A 1 367 ? 14.522 32.602 30.367 1.00 7.91 367 ARG A CA 1
ATOM 2890 C C . ARG A 1 367 ? 14.715 32.227 31.823 1.00 7.64 367 ARG A C 1
ATOM 2891 O O . ARG A 1 367 ? 14.416 33.025 32.704 1.00 8.11 367 ARG A O 1
ATOM 2899 N N . LYS A 1 368 ? 15.271 31.039 32.069 1.00 8.61 368 LYS A N 1
ATOM 2900 C CA . LYS A 1 368 ? 15.518 30.590 33.440 1.00 8.63 368 LYS A CA 1
ATOM 2901 C C . LYS A 1 368 ? 16.641 31.373 34.098 1.00 8.33 368 LYS A C 1
ATOM 2902 O O . LYS A 1 368 ? 16.583 31.647 35.295 1.00 8.81 368 LYS A O 1
ATOM 2908 N N . SER A 1 369 ? 17.618 31.790 33.290 1.00 8.97 369 SER A N 1
ATOM 2909 C CA . SER A 1 369 ? 18.750 32.578 33.774 1.00 8.22 369 SER A CA 1
ATOM 2910 C C . SER A 1 369 ? 18.300 33.976 34.174 1.00 8.53 369 SER A C 1
ATOM 2911 O O . SER A 1 369 ? 18.706 34.487 35.219 1.00 8.54 369 SER A O 1
ATOM 2914 N N . ALA A 1 370 ? 17.405 34.552 33.371 1.00 9.16 370 ALA A N 1
ATOM 2915 C CA . ALA A 1 370 ? 16.853 35.880 33.635 1.00 9.62 370 ALA A CA 1
ATOM 2916 C C . ALA A 1 370 ? 15.910 35.832 34.837 1.00 10.16 370 ALA A C 1
ATOM 2917 O O . ALA A 1 370 ? 15.949 36.717 35.696 1.00 12.82 370 ALA A O 1
ATOM 2919 N N . ALA A 1 371 ? 15.126 34.753 34.921 1.00 10.17 371 ALA A N 1
ATOM 2920 C CA . ALA A 1 371 ? 14.155 34.544 36.000 1.00 9.91 371 ALA A CA 1
ATOM 2921 C C . ALA A 1 371 ? 14.804 34.328 37.366 1.00 10.90 371 ALA A C 1
ATOM 2922 O O . ALA A 1 371 ? 14.201 34.634 38.396 1.00 11.52 371 ALA A O 1
ATOM 2924 N N . LYS A 1 372 ? 16.037 33.820 37.362 1.00 10.06 372 LYS A N 1
ATOM 2925 C CA . LYS A 1 372 ? 16.784 33.593 38.595 1.00 10.18 372 LYS A CA 1
ATOM 2926 C C . LYS A 1 372 ? 17.707 34.757 38.931 1.00 9.88 372 LYS A C 1
ATOM 2927 O O . LYS A 1 372 ? 18.423 34.719 39.937 1.00 11.31 372 LYS A O 1
ATOM 2933 N N . GLY A 1 373 ? 17.699 35.769 38.065 1.00 9.72 373 GLY A N 1
ATOM 2934 C CA . GLY A 1 373 ? 18.524 36.952 38.245 1.00 9.58 373 GLY A CA 1
ATOM 2935 C C . GLY A 1 373 ? 20.010 36.685 38.107 1.00 9.25 373 GLY A C 1
ATOM 2936 O O . GLY A 1 373 ? 20.818 37.341 38.765 1.00 10.20 373 GLY A O 1
ATOM 2937 N N . LEU A 1 374 ? 20.370 35.726 37.251 1.00 8.35 374 LEU A N 1
ATOM 2938 C CA . LEU A 1 374 ? 21.770 35.368 37.035 1.00 8.23 374 LEU A CA 1
ATOM 2939 C C . LEU A 1 374 ? 22.547 36.446 36.291 1.00 8.23 374 LEU A C 1
ATOM 2940 O O . LEU A 1 374 ? 21.955 37.352 35.696 1.00 10.33 374 LEU A O 1
ATOM 2945 N N . GLU A 1 375 ? 23.873 36.333 36.344 1.00 9.63 375 GLU A N 1
ATOM 2946 C CA . GLU A 1 375 ? 24.806 37.288 35.739 1.00 9.30 375 GLU A CA 1
ATOM 2947 C C . GLU A 1 375 ? 24.698 37.425 34.236 1.00 9.97 375 GLU A C 1
ATOM 2948 O O . GLU A 1 375 ? 24.870 38.517 33.702 1.00 9.71 375 GLU A O 1
ATOM 2954 N N . THR A 1 376 ? 24.492 36.295 33.561 1.00 7.97 376 THR A N 1
ATOM 2955 C CA . THR A 1 376 ? 24.388 36.254 32.104 1.00 7.96 376 THR A CA 1
ATOM 2956 C C . THR A 1 376 ? 23.229 35.358 31.669 1.00 7.30 376 THR A C 1
ATOM 2957 O O . THR A 1 376 ? 22.692 34.586 32.469 1.00 7.83 376 THR A O 1
ATOM 2961 N N . TYR A 1 377 ? 22.908 35.418 30.376 1.00 7.99 377 TYR A N 1
ATOM 2962 C CA . TYR A 1 377 ? 21.838 34.614 29.780 1.00 8.01 377 TYR A CA 1
ATOM 2963 C C . TYR A 1 377 ? 22.233 33.141 29.678 1.00 8.18 377 TYR A C 1
ATOM 2964 O O . TYR A 1 377 ? 21.374 32.258 29.608 1.00 8.01 377 TYR A O 1
ATOM 2973 N N . GLY A 1 378 ? 23.538 32.888 29.715 1.00 7.71 378 GLY A N 1
ATOM 2974 C CA . GLY A 1 378 ? 24.042 31.532 29.639 1.00 6.91 378 GLY A CA 1
ATOM 2975 C C . GLY A 1 378 ? 24.358 30.958 31.001 1.00 6.66 378 GLY A C 1
ATOM 2976 O O . GLY A 1 378 ? 25.510 30.633 31.294 1.00 6.74 378 GLY A O 1
ATOM 2977 N N . GLU A 1 379 ? 23.324 30.853 31.839 1.00 7.44 379 GLU A N 1
ATOM 2978 C CA . GLU A 1 379 ? 23.418 30.309 33.203 1.00 7.73 379 GLU A CA 1
ATOM 2979 C C . GLU A 1 379 ? 24.453 30.982 34.112 1.00 7.35 379 GLU A C 1
ATOM 2980 O O . GLU A 1 379 ? 25.018 30.353 35.007 1.00 7.03 379 GLU A O 1
ATOM 2986 N N . GLY A 1 380 ? 24.661 32.280 33.890 1.00 8.66 380 GLY A N 1
ATOM 2987 C CA . GLY A 1 380 ? 25.623 33.034 34.679 1.00 8.43 380 GLY A CA 1
ATOM 2988 C C . GLY A 1 380 ? 27.058 32.880 34.201 1.00 8.24 380 GLY A C 1
ATOM 2989 O O . GLY A 1 380 ? 27.961 33.528 34.727 1.00 9.78 380 GLY A O 1
ATOM 2990 N N . LEU A 1 381 ? 27.261 32.031 33.192 1.00 8.20 381 LEU A N 1
ATOM 2991 C CA . LEU A 1 381 ? 28.588 31.779 32.635 1.00 7.79 381 LEU A CA 1
ATOM 2992 C C . LEU A 1 381 ? 28.821 32.591 31.371 1.00 8.36 381 LEU A C 1
ATOM 2993 O O . LEU A 1 381 ? 27.874 33.014 30.717 1.00 9.00 381 LEU A O 1
ATOM 2998 N N . GLU A 1 382 ? 30.089 32.800 31.036 1.00 8.22 382 GLU A N 1
ATOM 2999 C CA . GLU A 1 382 ? 30.461 33.596 29.874 1.00 9.82 382 GLU A CA 1
ATOM 3000 C C . GLU A 1 382 ? 30.506 32.847 28.550 1.00 8.22 382 GLU A C 1
ATOM 3001 O O . GLU A 1 382 ? 29.977 33.326 27.557 1.00 8.35 382 GLU A O 1
ATOM 3007 N N . TRP A 1 383 ? 31.150 31.683 28.542 1.00 7.76 383 TRP A N 1
ATOM 3008 C CA . TRP A 1 383 ? 31.307 30.890 27.325 1.00 7.35 383 TRP A CA 1
ATOM 3009 C C . TRP A 1 383 ? 30.510 29.606 27.314 1.00 7.62 383 TRP A C 1
ATOM 3010 O O . TRP A 1 383 ? 30.251 29.022 28.360 1.00 8.61 383 TRP A O 1
ATOM 3021 N N . GLY A 1 384 ? 30.030 29.230 26.134 1.00 7.97 384 GLY A N 1
ATOM 3022 C CA . GLY A 1 384 ? 29.248 28.018 26.016 1.00 5.95 384 GLY A CA 1
ATOM 3023 C C . GLY A 1 384 ? 29.196 27.479 24.621 1.00 6.66 384 GLY A C 1
ATOM 3024 O O . GLY A 1 384 ? 29.715 28.096 23.694 1.00 5.00 384 GLY A O 1
ATOM 3025 N N . VAL A 1 385 ? 28.622 26.287 24.482 1.00 6.32 385 VAL A N 1
ATOM 3026 C CA . VAL A 1 385 ? 28.539 25.642 23.179 1.00 7.26 385 VAL A CA 1
ATOM 3027 C C . VAL A 1 385 ? 27.161 25.070 22.874 1.00 6.93 385 VAL A C 1
ATOM 3028 O O . VAL A 1 385 ? 26.526 24.444 23.726 1.00 6.14 385 VAL A O 1
ATOM 3032 N N . LEU A 1 386 ? 26.716 25.321 21.645 1.00 6.39 386 LEU A N 1
ATOM 3033 C CA . LEU A 1 386 ? 25.463 24.796 21.127 1.00 5.88 386 LEU A CA 1
ATOM 3034 C C . LEU A 1 386 ? 25.916 23.684 20.190 1.00 6.87 386 LEU A C 1
ATOM 3035 O O . LEU A 1 386 ? 26.767 23.895 19.326 1.00 7.13 386 LEU A O 1
ATOM 3040 N N . LEU A 1 387 ? 25.359 22.494 20.393 1.00 6.35 387 LEU A N 1
ATOM 3041 C CA . LEU A 1 387 ? 25.719 21.331 19.602 1.00 7.32 387 LEU A CA 1
ATOM 3042 C C . LEU A 1 387 ? 24.549 20.716 18.860 1.00 6.69 387 LEU A C 1
ATOM 3043 O O . LEU A 1 387 ? 23.464 20.558 19.415 1.00 7.98 387 LEU A O 1
ATOM 3048 N N . GLY A 1 388 ? 24.779 20.420 17.586 1.00 6.86 388 GLY A N 1
ATOM 3049 C CA . GLY A 1 388 ? 23.778 19.777 16.758 1.00 6.90 388 GLY A CA 1
ATOM 3050 C C . GLY A 1 388 ? 24.366 18.440 16.350 1.00 6.53 388 GLY A C 1
ATOM 3051 O O . GLY A 1 388 ? 25.559 18.367 16.069 1.00 6.40 388 GLY A O 1
ATOM 3052 N N . PHE A 1 389 ? 23.559 17.377 16.363 1.00 6.29 389 PHE A N 1
ATOM 3053 C CA . PHE A 1 389 ? 24.032 16.033 15.986 1.00 7.46 389 PHE A CA 1
ATOM 3054 C C . PHE A 1 389 ? 23.040 15.429 15.013 1.00 6.27 389 PHE A C 1
ATOM 3055 O O . PHE A 1 389 ? 21.847 15.502 15.252 1.00 7.40 389 PHE A O 1
ATOM 3063 N N . GLY A 1 390 ? 23.522 14.807 13.942 1.00 6.07 390 GLY A N 1
ATOM 3064 C CA . GLY A 1 390 ? 22.605 14.203 12.991 1.00 6.96 390 GLY A CA 1
ATOM 3065 C C . GLY A 1 390 ? 23.263 13.367 11.916 1.00 7.24 390 GLY A C 1
ATOM 3066 O O . GLY A 1 390 ? 24.432 13.020 12.063 1.00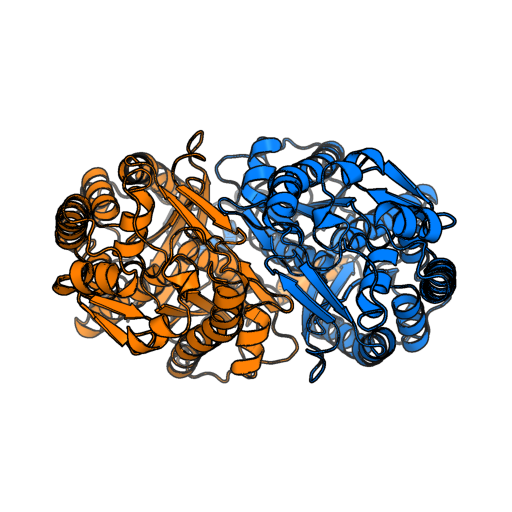 7.22 390 GLY A O 1
ATOM 3067 N N . PRO A 1 391 ? 22.562 13.073 10.797 1.00 6.93 391 PRO A N 1
ATOM 3068 C CA . PRO A 1 391 ? 23.042 12.270 9.661 1.00 8.51 391 PRO A CA 1
ATOM 3069 C C . PRO A 1 391 ? 24.436 12.610 9.153 1.00 8.12 391 PRO A C 1
ATOM 3070 O O . PRO A 1 391 ? 24.755 13.777 8.921 1.00 7.59 391 PRO A O 1
ATOM 3074 N N . GLY A 1 392 ? 25.265 11.576 9.036 1.00 6.91 392 GLY A N 1
ATOM 3075 C CA . GLY A 1 392 ? 26.632 11.756 8.580 1.00 7.38 392 GLY A CA 1
ATOM 3076 C C . GLY A 1 392 ? 27.680 10.770 9.129 1.00 7.42 392 GLY A C 1
ATOM 3077 O O . GLY A 1 392 ? 28.261 10.079 8.304 1.00 8.37 392 GLY A O 1
ATOM 3078 N N A ILE A 1 393 ? 28.008 10.743 10.431 0.50 7.17 393 ILE A N 1
ATOM 3079 N N B ILE A 1 393 ? 27.989 10.735 10.436 0.50 7.10 393 ILE A N 1
ATOM 3080 C CA A ILE A 1 393 ? 27.460 11.613 11.481 0.50 7.45 393 ILE A CA 1
ATOM 3081 C CA B ILE A 1 393 ? 27.418 11.602 11.481 0.50 7.31 393 ILE A CA 1
ATOM 3082 C C A ILE A 1 393 ? 28.078 12.997 11.415 0.50 7.28 393 ILE A C 1
ATOM 3083 C C B ILE A 1 393 ? 28.063 12.983 11.422 0.50 7.29 393 ILE A C 1
ATOM 3084 O O A ILE A 1 393 ? 29.287 13.145 11.250 0.50 8.11 393 ILE A O 1
ATOM 3085 O O B ILE A 1 393 ? 29.275 13.112 11.267 0.50 8.11 393 ILE A O 1
ATOM 3094 N N . THR A 1 394 ? 27.204 13.994 11.481 1.00 6.17 394 THR A N 1
ATOM 3095 C CA . THR A 1 394 ? 27.607 15.376 11.423 1.00 6.36 394 THR A CA 1
ATOM 3096 C C . THR A 1 394 ? 27.338 16.042 12.753 1.00 6.57 394 THR A C 1
ATOM 3097 O O . THR A 1 394 ? 26.295 15.822 13.378 1.00 7.21 394 THR A O 1
ATOM 3101 N N . VAL A 1 395 ? 28.347 16.775 13.212 1.00 6.65 395 VAL A N 1
ATOM 3102 C CA . VAL A 1 395 ? 28.269 17.532 14.447 1.00 6.62 395 VAL A CA 1
ATOM 3103 C C . VAL A 1 395 ? 28.436 18.998 14.073 1.00 5.50 395 VAL A C 1
ATOM 3104 O O . VAL A 1 395 ? 29.305 19.347 13.274 1.00 7.67 395 VAL A O 1
ATOM 3108 N N . GLU A 1 396 ? 27.521 19.825 14.565 1.00 5.62 396 GLU A N 1
ATOM 3109 C CA . GLU A 1 396 ? 27.586 21.266 14.362 1.00 5.01 396 GLU A CA 1
ATOM 3110 C C . GLU A 1 396 ? 27.993 21.803 15.716 1.00 5.31 396 GLU A C 1
ATOM 3111 O O . GLU A 1 396 ? 27.297 21.584 16.706 1.00 5.00 396 GLU A O 1
ATOM 3117 N N . THR A 1 397 ? 29.154 22.445 15.767 1.00 5.00 397 THR A N 1
ATOM 3118 C CA . THR A 1 397 ? 29.673 22.996 17.012 1.00 5.00 397 THR A CA 1
ATOM 3119 C C . THR A 1 397 ? 29.636 24.511 16.916 1.00 5.72 397 THR A C 1
ATOM 3120 O O . THR A 1 397 ? 30.314 25.113 16.084 1.00 6.44 397 THR A O 1
ATOM 3124 N N . ILE A 1 398 ? 28.783 25.108 17.745 1.00 5.32 398 ILE A N 1
ATOM 3125 C CA . ILE A 1 398 ? 28.586 26.554 17.761 1.00 6.37 398 ILE A CA 1
ATOM 3126 C C . ILE A 1 398 ? 29.084 27.137 19.083 1.00 6.30 398 ILE A C 1
ATOM 3127 O O . ILE A 1 398 ? 28.471 26.928 20.128 1.00 7.10 398 ILE A O 1
ATOM 3132 N N . LEU A 1 399 ? 30.190 27.877 19.023 1.00 5.58 399 LEU A N 1
ATOM 3133 C CA . LEU A 1 399 ? 30.762 28.512 20.207 1.00 5.55 399 LEU A CA 1
ATOM 3134 C C . LEU A 1 399 ? 30.050 29.836 20.462 1.00 5.78 399 LEU A C 1
ATOM 3135 O O . LEU A 1 399 ? 29.979 30.707 19.587 1.00 5.14 399 LEU A O 1
ATOM 3140 N N . LEU A 1 400 ? 29.503 29.947 21.668 1.00 5.29 400 LEU A N 1
ATOM 3141 C CA . LEU A 1 400 ? 28.750 31.115 22.085 1.00 5.39 400 LEU A CA 1
ATOM 3142 C C . LEU A 1 400 ? 29.339 31.858 23.263 1.00 5.91 400 LEU A C 1
ATOM 3143 O O . LEU A 1 400 ? 29.921 31.260 24.169 1.00 6.94 400 LEU A O 1
ATOM 3148 N N . HIS A 1 401 ? 29.198 33.177 23.224 1.00 5.00 401 HIS A N 1
ATOM 3149 C CA . HIS A 1 401 ? 29.623 34.016 24.328 1.00 7.10 401 HIS A CA 1
ATOM 3150 C C . HIS A 1 401 ? 28.359 34.727 24.775 1.00 8.14 401 HIS A C 1
ATOM 3151 O O . HIS A 1 401 ? 27.747 35.464 23.998 1.00 7.75 401 HIS A O 1
ATOM 3158 N N A SER A 1 402 ? 27.949 34.487 26.019 0.50 8.94 402 SER A N 1
ATOM 3159 N N B SER A 1 402 ? 27.980 34.504 26.030 0.50 8.88 402 SER A N 1
ATOM 3160 C CA A SER A 1 402 ? 26.754 35.135 26.548 0.50 11.10 402 SER A CA 1
ATOM 3161 C CA B SER A 1 402 ? 26.791 35.125 26.593 0.50 11.14 402 SER A CA 1
ATOM 3162 C C A SER A 1 402 ? 27.070 36.484 27.164 0.50 12.12 402 SER A C 1
ATOM 3163 C C B SER A 1 402 ? 27.094 36.502 27.159 0.50 12.10 402 SER A C 1
ATOM 3164 O O A SER A 1 402 ? 28.101 36.665 27.819 0.50 12.78 402 SER A O 1
ATOM 3165 O O B SER A 1 402 ? 28.147 36.724 27.763 0.50 12.69 402 SER A O 1
ATOM 3170 N N . LEU A 1 403 ? 26.161 37.423 26.931 1.00 13.03 403 LEU A N 1
ATOM 3171 C CA . LEU A 1 403 ? 26.276 38.789 27.412 1.00 13.57 403 LEU A CA 1
ATOM 3172 C C . LEU A 1 403 ? 25.559 38.926 28.753 1.00 14.43 403 LEU A C 1
ATOM 3173 O O . LEU A 1 403 ? 24.738 38.070 29.099 1.00 12.54 403 LEU A O 1
ATOM 3178 N N . PRO A 1 404 ? 25.930 39.940 29.567 1.00 14.16 404 PRO A N 1
ATOM 3179 C CA . PRO A 1 404 ? 25.259 40.100 30.861 1.00 16.28 404 PRO A CA 1
ATOM 3180 C C . PRO A 1 404 ? 23.800 40.552 30.817 1.00 16.91 404 PRO A C 1
ATOM 3181 O O . PRO A 1 404 ? 23.327 41.072 29.802 1.00 16.78 404 PRO A O 1
ATOM 3185 N N . LEU A 1 405 ? 23.091 40.292 31.916 1.00 19.48 405 LEU A N 1
ATOM 3186 C CA . LEU A 1 405 ? 21.694 40.682 32.079 1.00 21.08 405 LEU A CA 1
ATOM 3187 C C . LEU A 1 405 ? 21.645 42.183 32.385 1.00 21.37 405 LEU A C 1
ATOM 3188 O O . LEU A 1 405 ? 22.238 42.601 33.406 1.00 24.70 405 LEU A O 1
ATOM 3193 N N . LEU B 1 11 ? 39.864 31.383 29.773 1.00 32.31 11 LEU B N 1
ATOM 3194 C CA . LEU B 1 11 ? 38.780 31.931 28.906 1.00 31.46 11 LEU B CA 1
ATOM 3195 C C . LEU B 1 11 ? 38.841 33.464 28.857 1.00 32.04 11 LEU B C 1
ATOM 3196 O O . LEU B 1 11 ? 38.869 34.116 29.906 1.00 32.19 11 LEU B O 1
ATOM 3201 N N . PRO B 1 12 ? 38.865 34.060 27.638 1.00 32.00 12 PRO B N 1
ATOM 3202 C CA . PRO B 1 12 ? 38.927 35.517 27.465 1.00 31.90 12 PRO B CA 1
ATOM 3203 C C . PRO B 1 12 ? 37.696 36.304 27.919 1.00 31.61 12 PRO B C 1
ATOM 3204 O O . PRO B 1 12 ? 36.587 35.763 28.015 1.00 30.42 12 PRO B O 1
ATOM 3208 N N . LEU B 1 13 ? 37.919 37.589 28.185 1.00 31.21 13 LEU B N 1
ATOM 3209 C CA . LEU B 1 13 ? 36.886 38.505 28.660 1.00 31.69 13 LEU B CA 1
ATOM 3210 C C . LEU B 1 13 ? 35.930 39.008 27.575 1.00 32.00 13 LEU B C 1
ATOM 3211 O O . LEU B 1 13 ? 36.088 38.694 26.390 1.00 31.05 13 LEU B O 1
ATOM 3216 N N . MET B 1 14 ? 34.945 39.795 28.011 1.00 32.74 14 MET B N 1
ATOM 3217 C CA . MET B 1 14 ? 33.908 40.398 27.166 1.00 33.68 14 MET B CA 1
ATOM 3218 C C . MET B 1 14 ? 34.504 41.329 26.102 1.00 33.09 14 MET B C 1
ATOM 3219 O O . MET B 1 14 ? 34.029 41.370 24.964 1.00 32.77 14 MET B O 1
ATOM 3224 N N . GLU B 1 15 ? 35.579 42.019 26.486 1.00 32.29 15 GLU B N 1
ATOM 3225 C CA . GLU B 1 15 ? 36.292 42.974 25.635 1.00 31.68 15 GLU B CA 1
ATOM 3226 C C . GLU B 1 15 ? 37.170 42.323 24.558 1.00 29.73 15 GLU B C 1
ATOM 3227 O O . GLU B 1 15 ? 37.604 42.999 23.622 1.00 30.85 15 GLU B O 1
ATOM 3233 N N . ASP B 1 16 ? 37.415 41.018 24.694 1.00 26.66 16 ASP B N 1
ATOM 3234 C CA . ASP B 1 16 ? 38.251 40.265 23.752 1.00 22.40 16 ASP B CA 1
ATOM 3235 C C . ASP B 1 16 ? 37.488 39.620 22.591 1.00 18.47 16 ASP B C 1
ATOM 3236 O O . ASP B 1 16 ? 38.106 39.153 21.625 1.00 16.15 16 ASP B O 1
ATOM 3241 N N . VAL B 1 17 ? 36.156 39.614 22.682 1.00 13.99 17 VAL B N 1
ATOM 3242 C CA . VAL B 1 17 ? 35.279 39.028 21.655 1.00 11.11 17 VAL B CA 1
ATOM 3243 C C . VAL B 1 17 ? 35.423 39.740 20.304 1.00 9.99 17 VAL B C 1
ATOM 3244 O O . VAL B 1 17 ? 35.464 39.087 19.259 1.00 9.96 17 VAL B O 1
ATOM 3248 N N . GLN B 1 18 ? 35.563 41.066 20.339 1.00 9.49 18 GLN B N 1
ATOM 3249 C CA . GLN B 1 18 ? 35.734 41.852 19.116 1.00 9.66 18 GLN B CA 1
ATOM 3250 C C . GLN B 1 18 ? 37.094 41.602 18.452 1.00 9.91 18 GLN B C 1
ATOM 3251 O O . GLN B 1 18 ? 37.187 41.601 17.224 1.00 9.76 18 GLN B O 1
ATOM 3257 N N . GLY B 1 19 ? 38.119 41.331 19.267 1.00 9.29 19 GLY B N 1
ATOM 3258 C CA . GLY B 1 19 ? 39.457 41.043 18.762 1.00 9.47 19 GLY B CA 1
ATOM 3259 C C . GLY B 1 19 ? 39.456 39.736 17.985 1.00 8.80 19 GLY B C 1
ATOM 3260 O O . GLY B 1 19 ? 40.089 39.624 16.934 1.00 9.88 19 GLY B O 1
ATOM 3261 N N . ILE B 1 20 ? 38.660 38.781 18.473 1.00 8.83 20 ILE B N 1
ATOM 3262 C CA . ILE B 1 20 ? 38.499 37.474 17.837 1.00 8.09 20 ILE B CA 1
ATOM 3263 C C . ILE B 1 20 ? 37.800 37.665 16.481 1.00 7.65 20 ILE B C 1
ATOM 3264 O O . ILE B 1 20 ? 38.211 37.075 15.483 1.00 6.69 20 ILE B O 1
ATOM 3269 N N . ARG B 1 21 ? 36.785 38.530 16.461 1.00 7.54 21 ARG B N 1
ATOM 3270 C CA . ARG B 1 21 ? 36.021 38.837 15.253 1.00 6.90 21 ARG B CA 1
ATOM 3271 C C . ARG B 1 21 ? 36.888 39.494 14.178 1.00 7.74 21 ARG B C 1
ATOM 3272 O O . ARG B 1 21 ? 36.822 39.108 13.008 1.00 6.55 21 ARG B O 1
ATOM 3280 N N . LYS B 1 22 ? 37.716 40.458 14.593 1.00 7.78 22 LYS B N 1
ATOM 3281 C CA . LYS B 1 22 ? 38.629 41.171 13.693 1.00 9.62 22 LYS B CA 1
ATOM 3282 C C . LYS B 1 22 ? 39.651 40.225 13.059 1.00 9.75 22 LYS B C 1
ATOM 3283 O O . LYS B 1 22 ? 39.930 40.312 11.863 1.00 10.46 22 LYS B O 1
ATOM 3289 N N . ALA B 1 23 ? 40.131 39.270 13.854 1.00 9.10 23 ALA B N 1
ATOM 3290 C CA . ALA B 1 23 ? 41.108 38.282 13.401 1.00 8.70 23 ALA B CA 1
ATOM 3291 C C . ALA B 1 23 ? 40.474 37.201 12.520 1.00 8.86 23 ALA B C 1
ATOM 3292 O O . ALA B 1 23 ? 41.118 36.676 11.615 1.00 10.52 23 ALA B O 1
ATOM 3294 N N . GLN B 1 24 ? 39.193 36.928 12.757 1.00 7.55 24 GLN B N 1
ATOM 3295 C CA . GLN B 1 24 ? 38.451 35.902 12.024 1.00 6.41 24 GLN B CA 1
ATOM 3296 C C . GLN B 1 24 ? 37.969 36.305 10.635 1.00 6.46 24 GLN B C 1
ATOM 3297 O O . GLN B 1 24 ? 37.944 35.469 9.737 1.00 6.46 24 GLN B O 1
ATOM 3303 N N . LYS B 1 25 ? 37.590 37.571 10.462 1.00 6.49 25 LYS B N 1
ATOM 3304 C CA . LYS B 1 25 ? 37.079 38.056 9.177 1.00 6.41 25 LYS B CA 1
ATOM 3305 C C . LYS B 1 25 ? 38.138 38.314 8.108 1.00 6.61 25 LYS B C 1
ATOM 3306 O O . LYS B 1 25 ? 39.298 38.584 8.429 1.00 7.41 25 LYS B O 1
ATOM 3312 N N . ALA B 1 26 ? 37.736 38.183 6.842 1.00 5.18 26 ALA B N 1
ATOM 3313 C CA . ALA B 1 26 ? 38.630 38.438 5.714 1.00 6.29 26 ALA B CA 1
ATOM 3314 C C . ALA B 1 26 ? 38.628 39.926 5.404 1.00 7.10 26 ALA B C 1
ATOM 3315 O O . ALA B 1 26 ? 37.757 40.655 5.871 1.00 9.18 26 ALA B O 1
ATOM 3317 N N . ASP B 1 27 ? 39.625 40.378 4.648 1.00 8.03 27 ASP B N 1
ATOM 3318 C CA . ASP B 1 27 ? 39.738 41.796 4.308 1.00 9.54 27 ASP B CA 1
ATOM 3319 C C . ASP B 1 27 ? 38.955 42.211 3.070 1.00 9.29 27 ASP B C 1
ATOM 3320 O O . ASP B 1 27 ? 38.110 43.109 3.130 1.00 10.03 27 ASP B O 1
ATOM 3325 N N . GLY B 1 28 ? 39.234 41.530 1.963 1.00 8.41 28 GLY B N 1
ATOM 3326 C CA . GLY B 1 28 ? 38.625 41.852 0.688 1.00 6.74 28 GLY B CA 1
ATOM 3327 C C . GLY B 1 28 ? 37.357 41.164 0.242 1.00 6.69 28 GLY B C 1
ATOM 3328 O O . GLY B 1 28 ? 36.724 40.403 0.975 1.00 6.10 28 GLY B O 1
ATOM 3329 N N . THR B 1 29 ? 37.023 41.441 -1.012 1.00 6.29 29 THR B N 1
ATOM 3330 C CA . THR B 1 29 ? 35.837 40.925 -1.672 1.00 5.98 29 THR B CA 1
ATOM 3331 C C . THR B 1 29 ? 36.007 39.489 -2.153 1.00 6.06 29 THR B C 1
ATOM 3332 O O . THR B 1 29 ? 37.083 39.109 -2.622 1.00 5.92 29 THR B O 1
ATOM 3336 N N . ALA B 1 30 ? 34.935 38.706 -2.011 1.00 5.07 30 ALA B N 1
ATOM 3337 C CA . ALA B 1 30 ? 34.890 37.305 -2.446 1.00 5.42 30 ALA B CA 1
ATOM 3338 C C . ALA B 1 30 ? 35.166 37.282 -3.935 1.00 5.74 30 ALA B C 1
ATOM 3339 O O . ALA B 1 30 ? 34.534 38.011 -4.701 1.00 6.26 30 ALA B O 1
ATOM 3341 N N . THR B 1 31 ? 36.146 36.480 -4.324 1.00 5.00 31 THR B N 1
ATOM 3342 C CA . THR B 1 31 ? 36.557 36.424 -5.714 1.00 5.63 31 THR B CA 1
ATOM 3343 C C . THR B 1 31 ? 36.582 35.029 -6.307 1.00 5.00 31 THR B C 1
ATOM 3344 O O . THR B 1 31 ? 37.110 34.099 -5.703 1.00 5.45 31 THR B O 1
ATOM 3348 N N . VAL B 1 32 ? 36.032 34.918 -7.518 1.00 5.00 32 VAL B N 1
ATOM 3349 C CA . VAL B 1 32 ? 36.016 33.670 -8.281 1.00 5.67 32 VAL B CA 1
ATOM 3350 C C . VAL B 1 32 ? 37.445 33.500 -8.804 1.00 5.88 32 VAL B C 1
ATOM 3351 O O . VAL B 1 32 ? 37.979 34.391 -9.474 1.00 5.94 32 VAL B O 1
ATOM 3355 N N . MET B 1 33 ? 38.068 32.380 -8.450 1.00 5.00 33 MET B N 1
ATOM 3356 C CA . MET B 1 33 ? 39.440 32.112 -8.863 1.00 5.53 33 MET B CA 1
ATOM 3357 C C . MET B 1 33 ? 39.671 30.838 -9.658 1.00 5.49 33 MET B C 1
ATOM 3358 O O . MET B 1 33 ? 40.797 30.548 -10.065 1.00 6.19 33 MET B O 1
ATOM 3363 N N . ALA B 1 34 ? 38.593 30.095 -9.897 1.00 5.76 34 ALA B N 1
ATOM 3364 C CA . ALA B 1 34 ? 38.637 28.861 -10.681 1.00 5.00 34 ALA B CA 1
ATOM 3365 C C . ALA B 1 34 ? 37.239 28.417 -11.020 1.00 5.73 34 ALA B C 1
ATOM 3366 O O . ALA B 1 34 ? 36.318 28.643 -10.241 1.00 5.71 34 ALA B O 1
ATOM 3368 N N . ILE B 1 35 ? 37.068 27.899 -12.236 1.00 5.02 35 ILE B N 1
ATOM 3369 C CA . ILE B 1 35 ? 35.781 27.382 -12.695 1.00 5.00 35 ILE B CA 1
ATOM 3370 C C . ILE B 1 35 ? 36.023 26.073 -13.430 1.00 5.00 35 ILE B C 1
ATOM 3371 O O . ILE B 1 35 ? 36.863 25.990 -14.330 1.00 7.39 35 ILE B O 1
ATOM 3376 N N . GLY B 1 36 ? 35.274 25.055 -13.024 1.00 5.02 36 GLY B N 1
ATOM 3377 C CA . GLY B 1 36 ? 35.370 23.753 -13.648 1.00 5.57 36 GLY B CA 1
ATOM 3378 C C . GLY B 1 36 ? 33.977 23.311 -14.010 1.00 5.39 36 GLY B C 1
ATOM 3379 O O . GLY B 1 36 ? 33.015 23.672 -13.328 1.00 6.91 36 GLY B O 1
ATOM 3380 N N . THR B 1 37 ? 33.851 22.607 -15.131 1.00 5.63 37 THR B N 1
ATOM 3381 C CA . THR B 1 37 ? 32.555 22.128 -15.590 1.00 6.57 37 THR B CA 1
ATOM 3382 C C . THR B 1 37 ? 32.578 20.653 -15.974 1.00 7.29 37 THR B C 1
ATOM 3383 O O . THR B 1 37 ? 33.629 20.095 -16.292 1.00 7.94 37 THR B O 1
ATOM 3387 N N . ALA B 1 38 ? 31.406 20.028 -15.923 1.00 7.15 38 ALA B N 1
ATOM 3388 C CA . ALA B 1 38 ? 31.253 18.623 -16.280 1.00 7.38 38 ALA B CA 1
ATOM 3389 C C . ALA B 1 38 ? 29.839 18.353 -16.735 1.00 8.01 38 ALA B C 1
ATOM 3390 O O . ALA B 1 38 ? 28.907 19.071 -16.378 1.00 8.92 38 ALA B O 1
ATOM 3392 N N . HIS B 1 39 ? 29.702 17.340 -17.579 1.00 7.46 39 HIS B N 1
ATOM 3393 C CA . HIS B 1 39 ? 28.409 16.917 -18.086 1.00 9.18 39 HIS B CA 1
ATOM 3394 C C . HIS B 1 39 ? 28.483 15.413 -18.336 1.00 8.63 39 HIS B C 1
ATOM 3395 O O . HIS B 1 39 ? 29.579 14.869 -18.507 1.00 8.60 39 HIS B O 1
ATOM 3402 N N . PRO B 1 40 ? 27.335 14.711 -18.295 1.00 8.84 40 PRO B N 1
ATOM 3403 C CA . PRO B 1 40 ? 27.331 13.268 -18.537 1.00 9.83 40 PRO B CA 1
ATOM 3404 C C . PRO B 1 40 ? 27.675 12.974 -20.015 1.00 9.80 40 PRO B C 1
ATOM 3405 O O . PRO B 1 40 ? 27.585 13.875 -20.855 1.00 10.32 40 PRO B O 1
ATOM 3409 N N . PRO B 1 41 ? 28.077 11.725 -20.347 1.00 11.82 41 PRO B N 1
ATOM 3410 C CA . PRO B 1 41 ? 28.449 11.367 -21.725 1.00 11.74 41 PRO B CA 1
ATOM 3411 C C . PRO B 1 41 ? 27.455 11.246 -22.880 1.00 11.05 41 PRO B C 1
ATOM 3412 O O . PRO B 1 41 ? 27.854 11.414 -24.035 1.00 12.03 41 PRO B O 1
ATOM 3416 N N . HIS B 1 42 ? 26.187 10.964 -22.591 1.00 10.80 42 HIS B N 1
ATOM 3417 C CA . HIS B 1 42 ? 25.192 10.764 -23.652 1.00 10.24 42 HIS B CA 1
ATOM 3418 C C . HIS B 1 42 ? 24.657 12.018 -24.328 1.00 10.60 42 HIS B C 1
ATOM 3419 O O . HIS B 1 42 ? 23.873 12.767 -23.750 1.00 11.09 42 HIS B O 1
ATOM 3426 N N . ILE B 1 43 ? 25.077 12.202 -25.581 1.00 10.92 43 ILE B N 1
ATOM 3427 C CA . ILE B 1 43 ? 24.702 13.350 -26.410 1.00 12.85 43 ILE B CA 1
ATOM 3428 C C . ILE B 1 43 ? 23.327 13.156 -27.046 1.00 12.63 43 ILE B C 1
ATOM 3429 O O . ILE B 1 43 ? 23.063 12.131 -27.685 1.00 12.91 43 ILE B O 1
ATOM 3434 N N . PHE B 1 44 ? 22.457 14.143 -26.847 1.00 11.41 44 PHE B N 1
ATOM 3435 C CA . PHE B 1 44 ? 21.107 14.137 -27.401 1.00 11.09 44 PHE B CA 1
ATOM 3436 C C . PHE B 1 44 ? 20.934 15.375 -28.279 1.00 12.24 44 PHE B C 1
ATOM 3437 O O . PHE B 1 44 ? 20.661 16.466 -27.758 1.00 12.45 44 PHE B O 1
ATOM 3445 N N . PRO B 1 45 ? 21.146 15.246 -29.613 1.00 12.17 45 PRO B N 1
ATOM 3446 C CA . PRO B 1 45 ? 20.976 16.414 -30.491 1.00 11.39 45 PRO B CA 1
ATOM 3447 C C . PRO B 1 45 ? 19.508 16.854 -30.509 1.00 10.14 45 PRO B C 1
ATOM 3448 O O . PRO B 1 45 ? 18.605 16.013 -30.441 1.00 10.96 45 PRO B O 1
ATOM 3452 N N . GLN B 1 46 ? 19.282 18.167 -30.522 1.00 9.87 46 GLN B N 1
ATOM 3453 C CA . GLN B 1 46 ? 17.926 18.715 -30.491 1.00 10.73 46 GLN B CA 1
ATOM 3454 C C . GLN B 1 46 ? 17.078 18.466 -31.729 1.00 12.19 46 GLN B C 1
ATOM 3455 O O . GLN B 1 46 ? 15.852 18.397 -31.633 1.00 13.38 46 GLN B O 1
ATOM 3461 N N . ASP B 1 47 ? 17.736 18.291 -32.875 1.00 13.76 47 ASP B N 1
ATOM 3462 C CA . ASP B 1 47 ? 17.047 18.032 -34.141 1.00 15.24 47 ASP B CA 1
ATOM 3463 C C . ASP B 1 47 ? 16.253 16.731 -34.100 1.00 14.29 47 ASP B C 1
ATOM 3464 O O . ASP B 1 47 ? 15.133 16.662 -34.605 1.00 14.44 47 ASP B O 1
ATOM 3469 N N . THR B 1 48 ? 16.815 15.739 -33.410 1.00 13.04 48 THR B N 1
ATOM 3470 C CA . THR B 1 48 ? 16.206 14.418 -33.279 1.00 12.16 48 THR B CA 1
ATOM 3471 C C . THR B 1 48 ? 15.499 14.195 -31.941 1.00 12.38 48 THR B C 1
ATOM 3472 O O . THR B 1 48 ? 14.981 13.102 -31.700 1.00 11.71 48 THR B O 1
ATOM 3476 N N . TYR B 1 49 ? 15.431 15.231 -31.098 1.00 13.16 49 TYR B N 1
ATOM 3477 C CA . TYR B 1 49 ? 14.815 15.091 -29.776 1.00 13.65 49 TYR B CA 1
ATOM 3478 C C . TYR B 1 49 ? 13.353 14.661 -29.744 1.00 14.04 49 TYR B C 1
ATOM 3479 O O . TYR B 1 49 ? 12.989 13.840 -28.906 1.00 13.48 49 TYR B O 1
ATOM 3488 N N . ALA B 1 50 ? 12.537 15.175 -30.666 1.00 13.74 50 ALA B N 1
ATOM 3489 C CA . ALA B 1 50 ? 11.118 14.811 -30.740 1.00 15.00 50 ALA B CA 1
ATOM 3490 C C . ALA B 1 50 ? 10.957 13.316 -31.007 1.00 15.16 50 ALA B C 1
ATOM 3491 O O . ALA B 1 50 ? 10.153 12.649 -30.354 1.00 15.76 50 ALA B O 1
ATOM 3493 N N . ASP B 1 51 ? 11.805 12.793 -31.895 1.00 14.67 51 ASP B N 1
ATOM 3494 C CA . ASP B 1 51 ? 11.822 11.376 -32.260 1.00 16.56 51 ASP B CA 1
ATOM 3495 C C . ASP B 1 51 ? 12.255 10.491 -31.101 1.00 15.95 51 ASP B C 1
ATOM 3496 O O . ASP B 1 51 ? 11.575 9.522 -30.776 1.00 17.64 51 ASP B O 1
ATOM 3501 N N . VAL B 1 52 ? 13.355 10.876 -30.453 1.00 15.40 52 VAL B N 1
ATOM 3502 C CA . VAL B 1 52 ? 13.933 10.142 -29.325 1.00 15.29 52 VAL B CA 1
ATOM 3503 C C . VAL B 1 52 ? 13.027 10.140 -28.090 1.00 15.19 52 VAL B C 1
ATOM 3504 O O . VAL B 1 52 ? 12.766 9.081 -27.519 1.00 15.16 52 VAL B O 1
ATOM 3508 N N . TYR B 1 53 ? 12.523 11.319 -27.723 1.00 14.76 53 TYR B N 1
ATOM 3509 C CA . TYR B 1 53 ? 11.649 11.490 -26.563 1.00 15.03 53 TYR B CA 1
ATOM 3510 C C . TYR B 1 53 ? 10.323 10.735 -26.701 1.00 15.11 53 TYR B C 1
ATOM 3511 O O . TYR B 1 53 ? 9.964 9.983 -25.801 1.00 15.86 53 TYR B O 1
ATOM 3520 N N . PHE B 1 54 ? 9.647 10.884 -27.842 1.00 15.81 54 PHE B N 1
ATOM 3521 C CA . PHE B 1 54 ? 8.369 10.202 -28.078 1.00 16.59 54 PHE B CA 1
ATOM 3522 C C . PHE B 1 54 ? 8.482 8.686 -28.223 1.00 17.33 54 PHE B C 1
ATOM 3523 O O . PHE B 1 54 ? 7.549 7.961 -27.873 1.00 18.09 54 PHE B O 1
ATOM 3531 N N . ARG B 1 55 ? 9.645 8.215 -28.677 1.00 17.14 55 ARG B N 1
ATOM 3532 C CA . ARG B 1 55 ? 9.912 6.783 -28.837 1.00 18.12 55 ARG B CA 1
ATOM 3533 C C . ARG B 1 55 ? 10.257 6.152 -27.486 1.00 18.10 55 ARG B C 1
ATOM 3534 O O . ARG B 1 55 ? 9.773 5.065 -27.162 1.00 18.55 55 ARG B O 1
ATOM 3542 N N . ALA B 1 56 ? 11.060 6.866 -26.696 1.00 17.92 56 ALA B N 1
ATOM 3543 C CA . ALA B 1 56 ? 11.489 6.410 -25.373 1.00 17.21 56 ALA B CA 1
ATOM 3544 C C . ALA B 1 56 ? 10.342 6.398 -24.374 1.00 17.08 56 ALA B C 1
ATOM 3545 O O . ALA B 1 56 ? 10.341 5.600 -23.437 1.00 18.68 56 ALA B O 1
ATOM 3547 N N . THR B 1 57 ? 9.357 7.265 -24.609 1.00 17.93 57 THR B N 1
ATOM 3548 C CA . THR B 1 57 ? 8.187 7.374 -23.744 1.00 18.93 57 THR B CA 1
ATOM 3549 C C . THR B 1 57 ? 6.943 6.677 -24.293 1.00 20.68 57 THR B C 1
ATOM 3550 O O . THR B 1 57 ? 5.844 6.848 -23.751 1.00 20.45 57 THR B O 1
ATOM 3554 N N . ASN B 1 58 ? 7.132 5.900 -25.367 1.00 22.15 58 ASN B N 1
ATOM 3555 C CA . ASN B 1 58 ? 6.078 5.129 -26.060 1.00 23.97 58 ASN B CA 1
ATOM 3556 C C . ASN B 1 58 ? 4.814 5.949 -26.371 1.00 24.48 58 ASN B C 1
ATOM 3557 O O . ASN B 1 58 ? 3.682 5.486 -26.180 1.00 24.50 58 ASN B O 1
ATOM 3562 N N . SER B 1 59 ? 5.037 7.179 -26.833 1.00 24.35 59 SER B N 1
ATOM 3563 C CA . SER B 1 59 ? 3.966 8.117 -27.157 1.00 25.15 59 SER B CA 1
ATOM 3564 C C . SER B 1 59 ? 3.907 8.461 -28.647 1.00 25.47 59 SER B C 1
ATOM 3565 O O . SER B 1 59 ? 3.420 9.532 -29.026 1.00 25.26 59 SER B O 1
ATOM 3568 N N . GLU B 1 60 ? 4.346 7.521 -29.485 1.00 26.41 60 GLU B N 1
ATOM 3569 C CA . GLU B 1 60 ? 4.367 7.687 -30.944 1.00 28.20 60 GLU B CA 1
ATOM 3570 C C . GLU B 1 60 ? 2.993 7.775 -31.616 1.00 29.19 60 GLU B C 1
ATOM 3571 O O . GLU B 1 60 ? 2.893 8.200 -32.770 1.00 29.56 60 GLU B O 1
ATOM 3577 N N . HIS B 1 61 ? 1.943 7.409 -30.876 1.00 30.66 61 HIS B N 1
ATOM 3578 C CA . HIS B 1 61 ? 0.564 7.459 -31.374 1.00 31.76 61 HIS B CA 1
ATOM 3579 C C . HIS B 1 61 ? -0.014 8.882 -31.329 1.00 31.89 61 HIS B C 1
ATOM 3580 O O . HIS B 1 61 ? -1.016 9.178 -31.985 1.00 32.33 61 HIS B O 1
ATOM 3587 N N . LYS B 1 62 ? 0.637 9.747 -30.547 1.00 32.18 62 LYS B N 1
ATOM 3588 C CA . LYS B 1 62 ? 0.245 11.149 -30.395 1.00 32.22 62 LYS B CA 1
ATOM 3589 C C . LYS B 1 62 ? 1.002 11.980 -31.441 1.00 31.90 62 LYS B C 1
ATOM 3590 O O . LYS B 1 62 ? 1.973 12.678 -31.128 1.00 31.34 62 LYS B O 1
ATOM 3596 N N . VAL B 1 63 ? 0.537 11.876 -32.688 1.00 31.52 63 VAL B N 1
ATOM 3597 C CA . VAL B 1 63 ? 1.120 12.556 -33.855 1.00 31.50 63 VAL B CA 1
ATOM 3598 C C . VAL B 1 63 ? 0.980 14.083 -33.804 1.00 31.29 63 VAL B C 1
ATOM 3599 O O . VAL B 1 63 ? 1.940 14.803 -34.098 1.00 31.27 63 VAL B O 1
ATOM 3603 N N . GLU B 1 64 ? -0.205 14.556 -33.409 1.00 31.10 64 GLU B N 1
ATOM 3604 C CA . GLU B 1 64 ? -0.510 15.989 -33.301 1.00 31.42 64 GLU B CA 1
ATOM 3605 C C . GLU B 1 64 ? 0.331 16.725 -32.255 1.00 30.23 64 GLU B C 1
ATOM 3606 O O . GLU B 1 64 ? 0.730 17.875 -32.460 1.00 30.67 64 GLU B O 1
ATOM 3612 N N . LEU B 1 65 ? 0.629 16.022 -31.162 1.00 28.48 65 LEU B N 1
ATOM 3613 C CA . LEU B 1 65 ? 1.427 16.552 -30.060 1.00 26.68 65 LEU B CA 1
ATOM 3614 C C . LEU B 1 65 ? 2.916 16.527 -30.408 1.00 25.36 65 LEU B C 1
ATOM 3615 O O . LEU B 1 65 ? 3.665 17.406 -29.981 1.00 25.06 65 LEU B O 1
ATOM 3620 N N . LYS B 1 66 ? 3.314 15.547 -31.226 1.00 24.05 66 LYS B N 1
ATOM 3621 C CA . LYS B 1 66 ? 4.704 15.381 -31.661 1.00 23.39 66 LYS B CA 1
ATOM 3622 C C . LYS B 1 66 ? 5.159 16.494 -32.592 1.00 23.77 66 LYS B C 1
ATOM 3623 O O . LYS B 1 66 ? 6.267 17.007 -32.441 1.00 21.02 66 LYS B O 1
ATOM 3629 N N . LYS B 1 67 ? 4.278 16.883 -33.516 1.00 24.64 67 LYS B N 1
ATOM 3630 C CA . LYS B 1 67 ? 4.545 17.948 -34.485 1.00 26.56 67 LYS B CA 1
ATOM 3631 C C . LYS B 1 67 ? 4.639 19.296 -33.761 1.00 26.62 67 LYS B C 1
ATOM 3632 O O . LYS B 1 67 ? 5.477 20.134 -34.103 1.00 27.76 67 LYS B O 1
ATOM 3638 N N . LYS B 1 68 ? 3.819 19.451 -32.717 1.00 25.98 68 LYS B N 1
ATOM 3639 C CA . LYS B 1 68 ? 3.778 20.664 -31.902 1.00 25.37 68 LYS B CA 1
ATOM 3640 C C . LYS B 1 68 ? 5.035 20.755 -31.032 1.00 23.87 68 LYS B C 1
ATOM 3641 O O . LYS B 1 68 ? 5.608 21.833 -30.880 1.00 23.07 68 LYS B O 1
ATOM 3647 N N . PHE B 1 69 ? 5.479 19.603 -30.522 1.00 21.90 69 PHE B N 1
ATOM 3648 C CA . PHE B 1 69 ? 6.678 19.501 -29.687 1.00 20.38 69 PHE B CA 1
ATOM 3649 C C . PHE B 1 69 ? 7.948 19.701 -30.524 1.00 20.19 69 PHE B C 1
ATOM 3650 O O . PHE B 1 69 ? 8.931 20.267 -30.036 1.00 18.40 69 PHE B O 1
ATOM 3658 N N . ASP B 1 70 ? 7.923 19.199 -31.761 1.00 20.07 70 ASP B N 1
ATOM 3659 C CA . ASP B 1 70 ? 9.048 19.311 -32.696 1.00 20.26 70 ASP B CA 1
ATOM 3660 C C . ASP B 1 70 ? 9.276 20.778 -33.055 1.00 20.59 70 ASP B C 1
ATOM 3661 O O . ASP B 1 70 ? 10.421 21.224 -33.125 1.00 19.07 70 ASP B O 1
ATOM 3666 N N . HIS B 1 71 ? 8.175 21.523 -33.200 1.00 20.90 71 HIS B N 1
ATOM 3667 C CA . HIS B 1 71 ? 8.193 22.956 -33.522 1.00 22.29 71 HIS B CA 1
ATOM 3668 C C . HIS B 1 71 ? 8.817 23.739 -32.360 1.00 20.98 71 HIS B C 1
ATOM 3669 O O . HIS B 1 71 ? 9.610 24.655 -32.585 1.00 21.37 71 HIS B O 1
ATOM 3676 N N . ILE B 1 72 ? 8.476 23.338 -31.132 1.00 20.27 72 ILE B N 1
ATOM 3677 C CA . ILE B 1 72 ? 8.991 23.959 -29.905 1.00 19.60 72 ILE B CA 1
ATOM 3678 C C . ILE B 1 72 ? 10.496 23.698 -29.785 1.00 18.25 72 ILE B C 1
ATOM 3679 O O . ILE B 1 72 ? 11.252 24.621 -29.479 1.00 18.80 72 ILE B O 1
ATOM 3684 N N . CYS B 1 73 ? 10.919 22.472 -30.114 1.00 17.45 73 CYS B N 1
ATOM 3685 C CA . CYS B 1 73 ? 12.333 22.077 -30.078 1.00 16.55 73 CYS B CA 1
ATOM 3686 C C . CYS B 1 73 ? 13.177 22.866 -31.082 1.00 17.24 73 CYS B C 1
ATOM 3687 O O . CYS B 1 73 ? 14.288 23.283 -30.760 1.00 16.29 73 CYS B O 1
ATOM 3690 N N . LYS B 1 74 ? 12.607 23.132 -32.262 1.00 18.91 74 LYS B N 1
ATOM 3691 C CA . LYS B 1 74 ? 13.281 23.898 -33.320 1.00 20.73 74 LYS B CA 1
ATOM 3692 C C . LYS B 1 74 ? 13.426 25.381 -32.960 1.00 20.80 74 LYS B C 1
ATOM 3693 O O . LYS B 1 74 ? 14.278 26.078 -33.517 1.00 23.00 74 LYS B O 1
ATOM 3699 N N . LYS B 1 75 ? 12.589 25.842 -32.030 1.00 19.82 75 LYS B N 1
ATOM 3700 C CA . LYS B 1 75 ? 12.586 27.230 -31.565 1.00 19.78 75 LYS B CA 1
ATOM 3701 C C . LYS B 1 75 ? 13.349 27.457 -30.254 1.00 17.79 75 LYS B C 1
ATOM 3702 O O . LYS B 1 75 ? 13.548 28.605 -29.846 1.00 18.75 75 LYS B O 1
ATOM 3708 N N . THR B 1 76 ? 13.807 26.374 -29.619 1.00 15.88 76 THR B N 1
ATOM 3709 C CA . THR B 1 76 ? 14.535 26.462 -28.344 1.00 12.78 76 THR B CA 1
ATOM 3710 C C . THR B 1 76 ? 15.930 27.065 -28.416 1.00 11.26 76 THR B C 1
ATOM 3711 O O . THR B 1 76 ? 16.441 27.579 -27.418 1.00 12.32 76 THR B O 1
ATOM 3715 N N . MET B 1 77 ? 16.536 26.993 -29.600 1.00 10.55 77 MET B N 1
ATOM 3716 C CA . MET B 1 77 ? 17.903 27.457 -29.848 1.00 9.21 77 MET B CA 1
ATOM 3717 C C . MET B 1 77 ? 18.917 26.672 -29.010 1.00 8.79 77 MET B C 1
ATOM 3718 O O . MET B 1 77 ? 19.913 27.202 -28.512 1.00 7.99 77 MET B O 1
ATOM 3723 N N . ILE B 1 78 ? 18.597 25.390 -28.847 1.00 9.55 78 ILE B N 1
ATOM 3724 C CA . ILE B 1 78 ? 19.429 24.419 -28.150 1.00 9.83 78 ILE B CA 1
ATOM 3725 C C . ILE B 1 78 ? 19.830 23.485 -29.281 1.00 10.57 78 ILE B C 1
ATOM 3726 O O . ILE B 1 78 ? 18.983 23.090 -30.082 1.00 10.83 78 ILE B O 1
ATOM 3731 N N . GLY B 1 79 ? 21.121 23.195 -29.380 1.00 10.67 79 GLY B N 1
ATOM 3732 C CA . GLY B 1 79 ? 21.603 22.308 -30.425 1.00 10.36 79 GLY B CA 1
ATOM 3733 C C . GLY B 1 79 ? 21.762 20.893 -29.939 1.00 10.67 79 GLY B C 1
ATOM 3734 O O . GLY B 1 79 ? 21.505 19.943 -30.676 1.00 12.14 79 GLY B O 1
ATOM 3735 N N . LYS B 1 80 ? 22.181 20.766 -28.683 1.00 9.87 80 LYS B N 1
ATOM 3736 C CA . LYS B 1 80 ? 22.395 19.473 -28.047 1.00 9.41 80 LYS B CA 1
ATOM 3737 C C . LYS B 1 80 ? 22.368 19.599 -26.538 1.00 8.82 80 LYS B C 1
ATOM 3738 O O . LYS B 1 80 ? 22.538 20.689 -25.982 1.00 8.74 80 LYS B O 1
ATOM 3744 N N . ARG B 1 81 ? 22.098 18.471 -25.892 1.00 7.83 81 ARG B N 1
ATOM 3745 C CA . ARG B 1 81 ? 22.070 18.362 -24.441 1.00 7.59 81 ARG B CA 1
ATOM 3746 C C . ARG B 1 81 ? 22.713 17.039 -24.078 1.00 7.93 81 ARG B C 1
ATOM 3747 O O . ARG B 1 81 ? 22.838 16.141 -24.918 1.00 7.39 81 ARG B O 1
ATOM 3755 N N . TYR B 1 82 ? 23.185 16.958 -22.838 1.00 7.53 82 TYR B N 1
ATOM 3756 C CA . TYR B 1 82 ? 23.842 15.763 -22.329 1.00 6.66 82 TYR B CA 1
ATOM 3757 C C . TYR B 1 82 ? 23.059 15.195 -21.177 1.00 7.30 82 TYR B C 1
ATOM 3758 O O . TYR B 1 82 ? 22.537 15.941 -20.348 1.00 7.17 82 TYR B O 1
ATOM 3767 N N . PHE B 1 83 ? 22.928 13.870 -21.167 1.00 6.52 83 PHE B N 1
ATOM 3768 C CA . PHE B 1 83 ? 22.185 13.163 -20.126 1.00 7.35 83 PHE B CA 1
ATOM 3769 C C . PHE B 1 83 ? 22.942 11.949 -19.611 1.00 6.74 83 PHE B C 1
ATOM 3770 O O . PHE B 1 83 ? 23.845 11.455 -20.288 1.00 6.49 83 PHE B O 1
ATOM 3778 N N . ASN B 1 84 ? 22.629 11.522 -18.382 1.00 7.98 84 ASN B N 1
ATOM 3779 C CA . ASN B 1 84 ? 23.275 10.352 -17.759 1.00 9.04 84 ASN B CA 1
ATOM 3780 C C . ASN B 1 84 ? 22.616 9.049 -18.176 1.00 9.68 84 ASN B C 1
ATOM 3781 O O . ASN B 1 84 ? 22.905 7.979 -17.631 1.00 11.85 84 ASN B O 1
ATOM 3786 N N . TYR B 1 85 ? 21.734 9.176 -19.159 1.00 11.04 85 TYR B N 1
ATOM 3787 C CA . TYR B 1 85 ? 20.982 8.068 -19.702 1.00 11.55 85 TYR B CA 1
ATOM 3788 C C . TYR B 1 85 ? 20.939 8.134 -21.217 1.00 12.53 85 TYR B C 1
ATOM 3789 O O . TYR B 1 85 ? 21.103 9.205 -21.802 1.00 12.18 85 TYR B O 1
ATOM 3798 N N . ASP B 1 86 ? 20.720 6.976 -21.830 1.00 14.49 86 ASP B N 1
ATOM 3799 C CA . ASP B 1 86 ? 20.528 6.859 -23.270 1.00 15.19 86 ASP B CA 1
ATOM 3800 C C . ASP B 1 86 ? 19.191 6.115 -23.375 1.00 15.95 86 ASP B C 1
ATOM 3801 O O . ASP B 1 86 ? 18.529 5.906 -22.349 1.00 15.23 86 ASP B O 1
ATOM 3806 N N . GLU B 1 87 ? 18.779 5.725 -24.579 1.00 16.81 87 GLU B N 1
ATOM 3807 C CA . GLU B 1 87 ? 17.511 5.008 -24.745 1.00 18.37 87 GLU B CA 1
ATOM 3808 C C . GLU B 1 87 ? 17.506 3.617 -24.110 1.00 18.99 87 GLU B C 1
ATOM 3809 O O . GLU B 1 87 ? 16.481 3.181 -23.583 1.00 19.19 87 GLU B O 1
ATOM 3815 N N . GLU B 1 88 ? 18.683 2.986 -24.072 1.00 19.54 88 GLU B N 1
ATOM 3816 C CA . GLU B 1 88 ? 18.878 1.653 -23.492 1.00 20.88 88 GLU B CA 1
ATOM 3817 C C . GLU B 1 88 ? 18.681 1.673 -21.966 1.00 20.23 88 GLU B C 1
ATOM 3818 O O . GLU B 1 88 ? 18.040 0.779 -21.409 1.00 20.22 88 GLU B O 1
ATOM 3824 N N . PHE B 1 89 ? 19.182 2.731 -21.322 1.00 18.61 89 PHE B N 1
ATOM 3825 C CA . PHE B 1 89 ? 19.078 2.925 -19.869 1.00 18.74 89 PHE B CA 1
ATOM 3826 C C . PHE B 1 89 ? 17.616 3.138 -19.467 1.00 17.36 89 PHE B C 1
ATOM 3827 O O . PHE B 1 89 ? 17.158 2.574 -18.473 1.00 18.54 89 PHE B O 1
ATOM 3835 N N . LEU B 1 90 ? 16.897 3.933 -20.261 1.00 17.21 90 LEU B N 1
ATOM 3836 C CA . LEU B 1 90 ? 15.488 4.248 -20.016 1.00 16.82 90 LEU B CA 1
ATOM 3837 C C . LEU B 1 90 ? 14.531 3.067 -20.092 1.00 18.20 90 LEU B C 1
ATOM 3838 O O . LEU B 1 90 ? 13.465 3.100 -19.478 1.00 18.00 90 LEU B O 1
ATOM 3843 N N . LYS B 1 91 ? 14.930 2.026 -20.826 1.00 19.60 91 LYS B N 1
ATOM 3844 C CA . LYS B 1 91 ? 14.129 0.807 -20.986 1.00 21.79 91 LYS B CA 1
ATOM 3845 C C . LYS B 1 91 ? 14.064 -0.017 -19.698 1.00 22.42 91 LYS B C 1
ATOM 3846 O O . LYS B 1 91 ? 13.143 -0.816 -19.513 1.00 23.96 91 LYS B O 1
ATOM 3852 N N . LYS B 1 92 ? 15.025 0.222 -18.801 1.00 22.79 92 LYS B N 1
ATOM 3853 C CA . LYS B 1 92 ? 15.100 -0.461 -17.505 1.00 23.23 92 LYS B CA 1
ATOM 3854 C C . LYS B 1 92 ? 14.162 0.207 -16.499 1.00 23.15 92 LYS B C 1
ATOM 3855 O O . LYS B 1 92 ? 13.878 -0.348 -15.433 1.00 23.47 92 LYS B O 1
ATOM 3861 N N . TYR B 1 93 ? 13.690 1.406 -16.850 1.00 22.05 93 TYR B N 1
ATOM 3862 C CA . TYR B 1 93 ? 12.788 2.190 -16.006 1.00 21.82 93 TYR B CA 1
ATOM 3863 C C . TYR B 1 93 ? 11.517 2.627 -16.766 1.00 21.70 93 TYR B C 1
ATOM 3864 O O . TYR B 1 93 ? 11.387 3.804 -17.131 1.00 22.67 93 TYR B O 1
ATOM 3873 N N . PRO B 1 94 ? 10.549 1.697 -16.994 1.00 21.24 94 PRO B N 1
ATOM 3874 C CA . PRO B 1 94 ? 9.310 2.044 -17.712 1.00 20.14 94 PRO B CA 1
ATOM 3875 C C . PRO B 1 94 ? 8.390 3.015 -16.963 1.00 18.90 94 PRO B C 1
ATOM 3876 O O . PRO B 1 94 ? 7.550 3.684 -17.571 1.00 19.97 94 PRO B O 1
ATOM 3880 N N . ASN B 1 95 ? 8.595 3.101 -15.649 1.00 18.10 95 ASN B N 1
ATOM 3881 C CA . ASN B 1 95 ? 7.830 3.982 -14.770 1.00 17.76 95 ASN B CA 1
ATOM 3882 C C . ASN B 1 95 ? 8.246 5.451 -14.909 1.00 16.23 95 ASN B C 1
ATOM 3883 O O . ASN B 1 95 ? 7.411 6.347 -14.788 1.00 17.01 95 ASN B O 1
ATOM 3888 N N . ILE B 1 96 ? 9.533 5.682 -15.183 1.00 16.15 96 ILE B N 1
ATOM 3889 C CA . ILE B 1 96 ? 10.072 7.036 -15.372 1.00 14.64 96 ILE B CA 1
ATOM 3890 C C . ILE B 1 96 ? 9.614 7.579 -16.730 1.00 15.49 96 ILE B C 1
ATOM 3891 O O . ILE B 1 96 ? 9.265 8.754 -16.847 1.00 14.71 96 ILE B O 1
ATOM 3896 N N . THR B 1 97 ? 9.556 6.693 -17.725 1.00 16.95 97 THR B N 1
ATOM 3897 C CA . THR B 1 97 ? 9.149 7.060 -19.081 1.00 17.68 97 THR B CA 1
ATOM 3898 C C . THR B 1 97 ? 7.632 7.150 -19.306 1.00 18.62 97 THR B C 1
ATOM 3899 O O . THR B 1 97 ? 7.182 7.499 -20.394 1.00 18.62 97 THR B O 1
ATOM 3903 N N . SER B 1 98 ? 6.855 6.849 -18.266 1.00 19.24 98 SER B N 1
ATOM 3904 C CA . SER B 1 98 ? 5.393 6.937 -18.322 1.00 19.80 98 SER B CA 1
ATOM 3905 C C . SER B 1 98 ? 5.004 8.346 -17.863 1.00 21.10 98 SER B C 1
ATOM 3906 O O . SER B 1 98 ? 5.880 9.186 -17.666 1.00 20.81 98 SER B O 1
ATOM 3909 N N . TYR B 1 99 ? 3.707 8.622 -17.723 1.00 22.18 99 TYR B N 1
ATOM 3910 C CA . TYR B 1 99 ? 3.283 9.943 -17.262 1.00 24.28 99 TYR B CA 1
ATOM 3911 C C . TYR B 1 99 ? 3.099 10.023 -15.745 1.00 25.05 99 TYR B C 1
ATOM 3912 O O . TYR B 1 99 ? 3.755 10.840 -15.090 1.00 25.53 99 TYR B O 1
ATOM 3921 N N . ASP B 1 100 ? 2.211 9.187 -15.202 1.00 25.40 100 ASP B N 1
ATOM 3922 C CA . ASP B 1 100 ? 1.904 9.215 -13.772 1.00 25.29 100 ASP B CA 1
ATOM 3923 C C . ASP B 1 100 ? 2.083 7.943 -12.927 1.00 23.74 100 ASP B C 1
ATOM 3924 O O . ASP B 1 100 ? 1.450 7.805 -11.873 1.00 24.48 100 ASP B O 1
ATOM 3929 N N . GLU B 1 101 ? 2.946 7.029 -13.369 1.00 21.74 101 GLU B N 1
ATOM 3930 C CA . GLU B 1 101 ? 3.224 5.798 -12.613 1.00 20.62 101 GLU B CA 1
ATOM 3931 C C . GLU B 1 101 ? 4.220 6.139 -11.491 1.00 18.43 101 GLU B C 1
ATOM 3932 O O . GLU B 1 101 ? 4.990 7.097 -11.643 1.00 17.88 101 GLU B O 1
ATOM 3938 N N . PRO B 1 102 ? 4.180 5.418 -10.334 1.00 16.64 102 PRO B N 1
ATOM 3939 C CA . PRO B 1 102 ? 5.116 5.697 -9.226 1.00 15.09 102 PRO B CA 1
ATOM 3940 C C . PRO B 1 102 ? 6.565 5.579 -9.699 1.00 14.18 102 PRO B C 1
ATOM 3941 O O . PRO B 1 102 ? 6.960 4.551 -10.261 1.00 13.62 102 PRO B O 1
ATOM 3945 N N . SER B 1 103 ? 7.334 6.653 -9.519 1.00 12.77 103 SER B N 1
ATOM 3946 C CA . SER B 1 103 ? 8.710 6.679 -9.999 1.00 11.70 103 SER B CA 1
ATOM 3947 C C . SER B 1 103 ? 9.743 7.419 -9.170 1.00 10.64 103 SER B C 1
ATOM 3948 O O . SER B 1 103 ? 10.922 7.410 -9.536 1.00 11.08 103 SER B O 1
ATOM 3951 N N . LEU B 1 104 ? 9.332 8.040 -8.063 1.00 9.64 104 LEU B N 1
ATOM 3952 C CA . LEU B 1 104 ? 10.278 8.790 -7.230 1.00 9.56 104 LEU B CA 1
ATOM 3953 C C . LEU B 1 104 ? 11.450 7.960 -6.715 1.00 10.43 104 LEU B C 1
ATOM 3954 O O . LEU B 1 104 ? 12.597 8.398 -6.810 1.00 9.60 104 LEU B O 1
ATOM 3959 N N . ASN B 1 105 ? 11.161 6.755 -6.221 1.00 10.52 105 ASN B N 1
ATOM 3960 C CA . ASN B 1 105 ? 12.188 5.859 -5.688 1.00 10.73 105 ASN B CA 1
ATOM 3961 C C . ASN B 1 105 ? 13.321 5.601 -6.669 1.00 10.67 105 ASN B C 1
ATOM 3962 O O . ASN B 1 105 ? 14.489 5.775 -6.327 1.00 10.08 105 ASN B O 1
ATOM 3967 N N . ASP B 1 106 ? 12.951 5.311 -7.916 1.00 10.59 106 ASP B N 1
ATOM 3968 C CA . ASP B 1 106 ? 13.910 5.049 -8.982 1.00 10.63 106 ASP B CA 1
ATOM 3969 C C . ASP B 1 106 ? 14.713 6.291 -9.354 1.00 10.02 106 ASP B C 1
ATOM 3970 O O . ASP B 1 106 ? 15.927 6.209 -9.553 1.00 9.64 106 ASP B O 1
ATOM 3975 N N . ARG B 1 107 ? 14.039 7.443 -9.368 1.00 10.54 107 ARG B N 1
ATOM 3976 C CA . ARG B 1 107 ? 14.676 8.728 -9.680 1.00 8.93 107 ARG B CA 1
ATOM 3977 C C . ARG B 1 107 ? 15.662 9.102 -8.577 1.00 10.09 107 ARG B C 1
ATOM 3978 O O . ARG B 1 107 ? 16.755 9.584 -8.867 1.00 10.19 107 ARG B O 1
ATOM 3986 N N . GLN B 1 108 ? 15.283 8.827 -7.324 1.00 9.50 108 GLN B N 1
ATOM 3987 C CA . GLN B 1 108 ? 16.140 9.084 -6.160 1.00 9.09 108 GLN B CA 1
ATOM 3988 C C . GLN B 1 108 ? 17.348 8.161 -6.198 1.00 9.51 108 GLN B C 1
ATOM 3989 O O . GLN B 1 108 ? 18.466 8.611 -6.001 1.00 8.90 108 GLN B O 1
ATOM 3995 N N . ASP B 1 109 ? 17.124 6.891 -6.546 1.00 9.09 109 ASP B N 1
ATOM 3996 C CA . ASP B 1 109 ? 18.200 5.896 -6.642 1.00 9.27 109 ASP B CA 1
ATOM 3997 C C . ASP B 1 109 ? 19.273 6.288 -7.661 1.00 8.79 109 ASP B C 1
ATOM 3998 O O . ASP B 1 109 ? 20.438 5.929 -7.508 1.00 10.69 109 ASP B O 1
ATOM 4003 N N . ILE B 1 110 ? 18.865 7.058 -8.670 1.00 9.60 110 ILE B N 1
ATOM 4004 C CA . ILE B 1 110 ? 19.763 7.540 -9.719 1.00 8.05 110 ILE B CA 1
ATOM 4005 C C . ILE B 1 110 ? 20.380 8.889 -9.322 1.00 8.50 110 ILE B C 1
ATOM 4006 O O . ILE B 1 110 ? 21.601 9.048 -9.365 1.00 7.82 110 ILE B O 1
ATOM 4011 N N . CYS B 1 111 ? 19.528 9.827 -8.906 1.00 7.83 111 CYS B N 1
ATOM 4012 C CA . CYS B 1 111 ? 19.945 11.185 -8.548 1.00 7.52 111 CYS B CA 1
ATOM 4013 C C . CYS B 1 111 ? 20.697 11.385 -7.248 1.00 8.03 111 CYS B C 1
ATOM 4014 O O . CYS B 1 111 ? 21.616 12.204 -7.205 1.00 9.08 111 CYS B O 1
ATOM 4017 N N . VAL B 1 112 ? 20.323 10.651 -6.197 1.00 7.23 112 VAL B N 1
ATOM 4018 C CA . VAL B 1 112 ? 21.002 10.773 -4.901 1.00 7.91 112 VAL B CA 1
ATOM 4019 C C . VAL B 1 112 ? 22.512 10.476 -5.032 1.00 7.44 112 VAL B C 1
ATOM 4020 O O . VAL B 1 112 ? 23.307 11.258 -4.518 1.00 7.96 112 VAL B O 1
ATOM 4024 N N . PRO B 1 113 ? 22.924 9.368 -5.707 1.00 7.31 113 PRO B N 1
ATOM 4025 C CA . PRO B 1 113 ? 24.381 9.196 -5.796 1.00 7.63 113 PRO B CA 1
ATOM 4026 C C . PRO B 1 113 ? 24.955 9.860 -7.064 1.00 8.28 113 PRO B C 1
ATOM 4027 O O . PRO B 1 113 ? 26.092 10.327 -7.062 1.00 8.42 113 PRO B O 1
ATOM 4031 N N . GLY B 1 114 ? 24.118 9.983 -8.096 1.00 7.92 114 GLY B N 1
ATOM 4032 C CA . GLY B 1 114 ? 24.539 10.547 -9.370 1.00 6.80 114 GLY B CA 1
ATOM 4033 C C . GLY B 1 114 ? 24.869 12.024 -9.398 1.00 7.59 114 GLY B C 1
ATOM 4034 O O . GLY B 1 114 ? 25.839 12.422 -10.050 1.00 8.05 114 GLY B O 1
ATOM 4035 N N . VAL B 1 115 ? 24.060 12.835 -8.714 1.00 7.22 115 VAL B N 1
ATOM 4036 C CA . VAL B 1 115 ? 24.285 14.282 -8.674 1.00 6.55 115 VAL B CA 1
ATOM 4037 C C . VAL B 1 115 ? 25.623 14.633 -7.994 1.00 6.45 115 VAL B C 1
ATOM 4038 O O . VAL B 1 115 ? 26.398 15.409 -8.572 1.00 6.36 115 VAL B O 1
ATOM 4042 N N . PRO B 1 116 ? 25.918 14.085 -6.780 1.00 7.00 116 PRO B N 1
ATOM 4043 C CA . PRO B 1 116 ? 27.221 14.458 -6.221 1.00 7.48 116 PRO B CA 1
ATOM 4044 C C . PRO B 1 116 ? 28.403 13.899 -7.008 1.00 6.76 116 PRO B C 1
ATOM 4045 O O . PRO B 1 116 ? 29.463 14.502 -7.004 1.00 6.90 116 PRO B O 1
ATOM 4049 N N . ALA B 1 117 ? 28.182 12.799 -7.737 1.00 6.37 117 ALA B N 1
ATOM 4050 C CA . ALA B 1 117 ? 29.218 12.186 -8.575 1.00 6.90 117 ALA B CA 1
ATOM 4051 C C . ALA B 1 117 ? 29.554 13.126 -9.733 1.00 6.59 117 ALA B C 1
ATOM 4052 O O . ALA B 1 117 ? 30.725 13.418 -9.977 1.00 7.38 117 ALA B O 1
ATOM 4054 N N . LEU B 1 118 ? 28.513 13.669 -10.369 1.00 6.09 118 LEU B N 1
ATOM 4055 C CA . LEU B 1 118 ? 28.674 14.605 -11.487 1.00 5.00 118 LEU B CA 1
ATOM 4056 C C . LEU B 1 118 ? 29.255 15.918 -10.972 1.00 5.06 118 LEU B C 1
ATOM 4057 O O . LEU B 1 118 ? 30.136 16.515 -11.604 1.00 6.45 118 LEU B O 1
ATOM 4062 N N . GLY B 1 119 ? 28.779 16.330 -9.799 1.00 5.18 119 GLY B N 1
ATOM 4063 C CA . GLY B 1 119 ? 29.259 17.549 -9.179 1.00 5.86 119 GLY B CA 1
ATOM 4064 C C . GLY B 1 119 ? 30.735 17.485 -8.845 1.00 5.24 119 GLY B C 1
ATOM 4065 O O . GLY B 1 119 ? 31.475 18.441 -9.082 1.00 5.06 119 GLY B O 1
ATOM 4066 N N . THR B 1 120 ? 31.160 16.318 -8.363 1.00 5.86 120 THR B N 1
ATOM 4067 C CA . THR B 1 120 ? 32.549 16.049 -8.000 1.00 6.26 120 THR B CA 1
ATOM 4068 C C . THR B 1 120 ? 33.460 16.135 -9.223 1.00 7.07 120 THR B C 1
ATOM 4069 O O . THR B 1 120 ? 34.567 16.642 -9.111 1.00 6.16 120 THR B O 1
ATOM 4073 N N . GLU B 1 121 ? 32.962 15.709 -10.388 1.00 6.57 121 GLU B N 1
ATOM 4074 C CA . GLU B 1 121 ? 33.736 15.766 -11.636 1.00 7.06 121 GLU B CA 1
ATOM 4075 C C . GLU B 1 121 ? 34.080 17.216 -11.982 1.00 6.53 121 GLU B C 1
ATOM 4076 O O . GLU B 1 121 ? 35.218 17.520 -12.335 1.00 7.29 121 GLU B O 1
ATOM 4082 N N . ALA B 1 122 ? 33.108 18.110 -11.788 1.00 6.00 122 ALA B N 1
ATOM 4083 C CA . ALA B 1 122 ? 33.295 19.538 -12.047 1.00 5.55 122 ALA B CA 1
ATOM 4084 C C . ALA B 1 122 ? 34.214 20.138 -10.990 1.00 5.55 122 ALA B C 1
ATOM 4085 O O . ALA B 1 122 ? 35.078 20.961 -11.309 1.00 5.44 122 ALA B O 1
ATOM 4087 N N . ALA B 1 123 ? 34.037 19.693 -9.742 1.00 5.23 123 ALA B N 1
ATOM 4088 C CA . ALA B 1 123 ? 34.839 20.152 -8.604 1.00 5.70 123 ALA B CA 1
ATOM 4089 C C . ALA B 1 123 ? 36.302 19.804 -8.782 1.00 5.33 123 ALA B C 1
ATOM 4090 O O . ALA B 1 123 ? 37.164 20.644 -8.538 1.00 5.00 123 ALA B O 1
ATOM 4092 N N . VAL B 1 124 ? 36.564 18.602 -9.304 1.00 6.38 124 VAL B N 1
ATOM 4093 C CA . VAL B 1 124 ? 37.925 18.137 -9.572 1.00 7.14 124 VAL B CA 1
ATOM 4094 C C . VAL B 1 124 ? 38.625 19.087 -10.550 1.00 7.50 124 VAL B C 1
ATOM 4095 O O . VAL B 1 124 ? 39.752 19.507 -10.287 1.00 7.97 124 VAL B O 1
ATOM 4099 N N A LYS B 1 125 ? 37.916 19.473 -11.615 0.50 7.28 125 LYS B N 1
ATOM 4100 N N B LYS B 1 125 ? 37.926 19.476 -11.619 0.50 7.32 125 LYS B N 1
ATOM 4101 C CA A LYS B 1 125 ? 38.439 20.384 -12.640 0.50 7.17 125 LYS B CA 1
ATOM 4102 C CA B LYS B 1 125 ? 38.478 20.384 -12.628 0.50 7.23 125 LYS B CA 1
ATOM 4103 C C A LYS B 1 125 ? 38.704 21.791 -12.098 0.50 6.93 125 LYS B C 1
ATOM 4104 C C B LYS B 1 125 ? 38.713 21.798 -12.093 0.50 6.94 125 LYS B C 1
ATOM 4105 O O A LYS B 1 125 ? 39.717 22.408 -12.436 0.50 7.17 125 LYS B O 1
ATOM 4106 O O B LYS B 1 125 ? 39.714 22.433 -12.437 0.50 7.20 125 LYS B O 1
ATOM 4117 N N . ALA B 1 126 ? 37.829 22.248 -11.199 1.00 7.01 126 ALA B N 1
ATOM 4118 C CA . ALA B 1 126 ? 37.939 23.577 -10.570 1.00 5.77 126 ALA B CA 1
ATOM 4119 C C . ALA B 1 126 ? 39.118 23.629 -9.598 1.00 5.87 126 ALA B C 1
ATOM 4120 O O . ALA B 1 126 ? 39.907 24.570 -9.630 1.00 6.69 126 ALA B O 1
ATOM 4122 N N . ILE B 1 127 ? 39.288 22.563 -8.810 1.00 5.77 127 ILE B N 1
ATOM 4123 C CA . ILE B 1 127 ? 40.385 22.480 -7.842 1.00 5.73 127 ILE B CA 1
ATOM 4124 C C . ILE B 1 127 ? 41.725 22.327 -8.573 1.00 5.98 127 ILE B C 1
ATOM 4125 O O . ILE B 1 127 ? 42.722 22.922 -8.160 1.00 6.93 127 ILE B O 1
ATOM 4130 N N . GLU B 1 128 ? 41.727 21.579 -9.681 1.00 7.19 128 GLU B N 1
ATOM 4131 C CA . GLU B 1 128 ? 42.943 21.385 -10.482 1.00 7.38 128 GLU B CA 1
ATOM 4132 C C . GLU B 1 128 ? 43.427 22.694 -11.102 1.00 7.79 128 GLU B C 1
ATOM 4133 O O . GLU B 1 128 ? 44.628 22.973 -11.095 1.00 9.07 128 GLU B O 1
ATOM 4139 N N . GLU B 1 129 ? 42.481 23.516 -11.569 1.00 7.36 129 GLU B N 1
ATOM 4140 C CA . GLU B 1 129 ? 42.795 24.817 -12.168 1.00 7.32 129 GLU B CA 1
ATOM 4141 C C . GLU B 1 129 ? 43.315 25.767 -11.091 1.00 6.73 129 GLU B C 1
ATOM 4142 O O . GLU B 1 129 ? 44.312 26.462 -11.296 1.00 8.87 129 GLU B O 1
ATOM 4148 N N . TRP B 1 130 ? 42.652 25.745 -9.931 1.00 7.10 130 TRP B N 1
ATOM 4149 C CA . TRP B 1 130 ? 43.005 26.569 -8.770 1.00 5.88 130 TRP B CA 1
ATOM 4150 C C . TRP B 1 130 ? 44.458 26.280 -8.361 1.00 7.00 130 TRP B C 1
ATOM 4151 O O . TRP B 1 130 ? 45.216 27.205 -8.072 1.00 8.15 130 TRP B O 1
ATOM 4162 N N . GLY B 1 131 ? 44.826 24.999 -8.398 1.00 8.34 131 GLY B N 1
ATOM 4163 C CA . GLY B 1 131 ? 46.188 24.577 -8.117 1.00 8.88 131 GLY B CA 1
ATOM 4164 C C . GLY B 1 131 ? 46.651 24.417 -6.688 1.00 9.57 131 GLY B C 1
ATOM 4165 O O . GLY B 1 131 ? 47.783 23.996 -6.461 1.00 11.85 131 GLY B O 1
ATOM 4166 N N . ARG B 1 132 ? 45.798 24.768 -5.731 1.00 7.14 132 ARG B N 1
ATOM 4167 C CA . ARG B 1 132 ? 46.140 24.643 -4.318 1.00 7.29 132 ARG B CA 1
ATOM 4168 C C . ARG B 1 132 ? 45.603 23.313 -3.783 1.00 8.18 132 ARG B C 1
ATOM 4169 O O . ARG B 1 132 ? 44.698 22.730 -4.396 1.00 8.37 132 ARG B O 1
ATOM 4177 N N . PRO B 1 133 ? 46.179 22.787 -2.671 1.00 7.89 133 PRO B N 1
ATOM 4178 C CA . PRO B 1 133 ? 45.697 21.511 -2.122 1.00 7.19 133 PRO B CA 1
ATOM 4179 C C . PRO B 1 133 ? 44.237 21.564 -1.689 1.00 7.77 133 PRO B C 1
ATOM 4180 O O . PRO B 1 133 ? 43.764 22.601 -1.216 1.00 6.10 133 PRO B O 1
ATOM 4184 N N . LYS B 1 134 ? 43.534 20.443 -1.854 1.00 6.73 134 LYS B N 1
ATOM 4185 C CA . LYS B 1 134 ? 42.127 20.339 -1.471 1.00 7.22 134 LYS B CA 1
ATOM 4186 C C . LYS B 1 134 ? 41.926 20.541 0.036 1.00 6.56 134 LYS B C 1
ATOM 4187 O O . LYS B 1 134 ? 40.823 20.842 0.486 1.00 6.56 134 LYS B O 1
ATOM 4193 N N . SER B 1 135 ? 43.030 20.441 0.784 1.00 6.02 135 SER B N 1
ATOM 4194 C CA . SER B 1 135 ? 43.059 20.638 2.230 1.00 7.01 135 SER B CA 1
ATOM 4195 C C . SER B 1 135 ? 42.760 22.084 2.609 1.00 6.64 135 SER B C 1
ATOM 4196 O O . SER B 1 135 ? 42.352 22.371 3.738 1.00 8.54 135 SER B O 1
ATOM 4199 N N . GLU B 1 136 ? 42.941 22.977 1.637 1.00 7.09 136 GLU B N 1
ATOM 4200 C CA . GLU B 1 136 ? 42.706 24.400 1.832 1.00 6.40 136 GLU B CA 1
ATOM 4201 C C . GLU B 1 136 ? 41.266 24.839 1.590 1.00 6.79 136 GLU B C 1
ATOM 4202 O O . GLU B 1 136 ? 40.937 26.013 1.770 1.00 6.14 136 GLU B O 1
ATOM 4208 N N . ILE B 1 137 ? 40.413 23.892 1.188 1.00 5.81 137 ILE B N 1
ATOM 4209 C CA . ILE B 1 137 ? 38.986 24.160 0.991 1.00 5.45 137 ILE B CA 1
ATOM 4210 C C . ILE B 1 137 ? 38.392 24.088 2.393 1.00 5.63 137 ILE B C 1
ATOM 4211 O O . ILE B 1 137 ? 38.506 23.070 3.083 1.00 7.87 137 ILE B O 1
ATOM 4216 N N . THR B 1 138 ? 37.784 25.193 2.804 1.00 5.00 138 THR B N 1
ATOM 4217 C CA . THR B 1 138 ? 37.205 25.317 4.132 1.00 5.00 138 THR B CA 1
ATOM 4218 C C . THR B 1 138 ? 35.688 25.267 4.127 1.00 5.00 138 THR B C 1
ATOM 4219 O O . THR B 1 138 ? 35.075 24.999 5.159 1.00 5.16 138 THR B O 1
ATOM 4223 N N . HIS B 1 139 ? 35.096 25.609 2.982 1.00 5.00 139 HIS B N 1
ATOM 4224 C CA . HIS B 1 139 ? 33.645 25.640 2.816 1.00 5.00 139 HIS B CA 1
ATOM 4225 C C . HIS B 1 139 ? 33.219 24.967 1.519 1.00 5.00 139 HIS B C 1
ATOM 4226 O O . HIS B 1 139 ? 33.911 25.067 0.508 1.00 5.28 139 HIS B O 1
ATOM 4233 N N . LEU B 1 140 ? 32.088 24.265 1.568 1.00 5.00 140 LEU B N 1
ATOM 4234 C CA . LEU B 1 140 ? 31.531 23.615 0.390 1.00 5.00 140 LEU B CA 1
ATOM 4235 C C . LEU B 1 140 ? 30.064 23.980 0.282 1.00 5.11 140 LEU B C 1
ATOM 4236 O O . LEU B 1 140 ? 29.292 23.773 1.210 1.00 5.62 140 LEU B O 1
ATOM 4241 N N . VAL B 1 141 ? 29.713 24.570 -0.851 1.00 5.00 141 VAL B N 1
ATOM 4242 C CA . VAL B 1 141 ? 28.342 24.962 -1.144 1.00 5.27 141 VAL B CA 1
ATOM 4243 C C . VAL B 1 141 ? 27.918 24.069 -2.294 1.00 5.44 141 VAL B C 1
ATOM 4244 O O . VAL B 1 141 ? 28.453 24.176 -3.398 1.00 6.47 141 VAL B O 1
ATOM 4248 N N . PHE B 1 142 ? 27.017 23.134 -2.006 1.00 5.44 142 PHE B N 1
ATOM 4249 C CA . PHE B 1 142 ? 26.521 22.226 -3.029 1.00 6.18 142 PHE B CA 1
ATOM 4250 C C . PHE B 1 142 ? 25.098 22.613 -3.356 1.00 8.56 142 PHE B C 1
ATOM 4251 O O . PHE B 1 142 ? 24.269 22.786 -2.466 1.00 9.47 142 PHE B O 1
ATOM 4259 N N . CYS B 1 143 ? 24.803 22.589 -4.649 1.00 6.93 143 CYS B N 1
ATOM 4260 C CA . CYS B 1 143 ? 23.506 22.978 -5.151 1.00 7.35 143 CYS B CA 1
ATOM 4261 C C . CYS B 1 143 ? 22.898 22.024 -6.161 1.00 5.91 143 CYS B C 1
ATOM 4262 O O . CYS B 1 143 ? 23.541 21.670 -7.149 1.00 6.80 143 CYS B O 1
ATOM 4265 N N . THR B 1 144 ? 21.649 21.630 -5.901 1.00 5.00 144 THR B N 1
ATOM 4266 C CA . THR B 1 144 ? 20.898 20.755 -6.792 1.00 5.00 144 THR B CA 1
ATOM 4267 C C . THR B 1 144 ? 19.403 20.761 -6.547 1.00 5.38 144 THR B C 1
ATOM 4268 O O . THR B 1 144 ? 18.947 20.908 -5.414 1.00 5.78 144 THR B O 1
ATOM 4272 N N . SER B 1 145 ? 18.661 20.554 -7.630 1.00 5.77 145 SER B N 1
ATOM 4273 C CA . SER B 1 145 ? 17.211 20.470 -7.589 1.00 6.92 145 SER B CA 1
ATOM 4274 C C . SER B 1 145 ? 16.801 19.055 -7.969 1.00 6.99 145 SER B C 1
ATOM 4275 O O . SER B 1 145 ? 15.612 18.752 -8.090 1.00 8.66 145 SER B O 1
ATOM 4278 N N . CYS B 1 146 ? 17.801 18.187 -8.102 1.00 6.96 146 CYS B N 1
ATOM 4279 C CA . CYS B 1 146 ? 17.588 16.804 -8.501 1.00 7.25 146 CYS B CA 1
ATOM 4280 C C . CYS B 1 146 ? 18.010 15.806 -7.439 1.00 7.81 146 CYS B C 1
ATOM 4281 O O . CYS B 1 146 ? 19.172 15.389 -7.380 1.00 8.47 146 CYS B O 1
ATOM 4284 N N . GLY B 1 147 ? 17.050 15.425 -6.602 1.00 8.40 147 GLY B N 1
ATOM 4285 C CA . GLY B 1 147 ? 17.321 14.470 -5.547 1.00 8.11 147 GLY B CA 1
ATOM 4286 C C . GLY B 1 147 ? 17.598 15.103 -4.207 1.00 7.95 147 GLY B C 1
ATOM 4287 O O . GLY B 1 147 ? 18.212 16.168 -4.130 1.00 7.66 147 GLY B O 1
ATOM 4288 N N . VAL B 1 148 ? 17.064 14.474 -3.163 1.00 6.76 148 VAL B N 1
ATOM 4289 C CA . VAL B 1 148 ? 17.236 14.907 -1.775 1.00 6.87 148 VAL B CA 1
ATOM 4290 C C . VAL B 1 148 ? 17.498 13.665 -0.922 1.00 6.21 148 VAL B C 1
ATOM 4291 O O . VAL B 1 148 ? 16.911 12.609 -1.175 1.00 7.26 148 VAL B O 1
ATOM 4295 N N . ASP B 1 149 ? 18.389 13.782 0.066 1.00 6.45 149 ASP B N 1
ATOM 4296 C CA . ASP B 1 149 ? 18.744 12.653 0.938 1.00 6.89 149 ASP B CA 1
ATOM 4297 C C . ASP B 1 149 ? 19.409 13.125 2.226 1.00 7.23 149 ASP B C 1
ATOM 4298 O O . ASP B 1 149 ? 19.829 14.279 2.317 1.00 7.61 149 ASP B O 1
ATOM 4303 N N A MET B 1 150 ? 19.427 12.249 3.235 0.50 7.95 150 MET B N 1
ATOM 4304 N N B MET B 1 150 ? 19.435 12.249 3.233 0.50 7.96 150 MET B N 1
ATOM 4305 C CA A MET B 1 150 ? 20.064 12.513 4.528 0.50 8.48 150 MET B CA 1
ATOM 4306 C CA B MET B 1 150 ? 20.058 12.523 4.531 0.50 8.48 150 MET B CA 1
ATOM 4307 C C A MET B 1 150 ? 21.001 11.352 4.887 0.50 8.34 150 MET B C 1
ATOM 4308 C C B MET B 1 150 ? 20.997 11.357 4.889 0.50 8.33 150 MET B C 1
ATOM 4309 O O A MET B 1 150 ? 20.541 10.216 5.041 0.50 8.00 150 MET B O 1
ATOM 4310 O O B MET B 1 150 ? 20.534 10.223 5.047 0.50 8.02 150 MET B O 1
ATOM 4319 N N . PRO B 1 151 ? 22.334 11.598 4.945 1.00 7.64 151 PRO B N 1
ATOM 4320 C CA . PRO B 1 151 ? 23.098 12.845 4.711 1.00 8.42 151 PRO B CA 1
ATOM 4321 C C . PRO B 1 151 ? 23.091 13.327 3.256 1.00 8.70 151 PRO B C 1
ATOM 4322 O O . PRO B 1 151 ? 22.960 12.530 2.323 1.00 10.84 151 PRO B O 1
ATOM 4326 N N . SER B 1 152 ? 22.931 14.638 3.145 1.00 7.48 152 SER B N 1
ATOM 4327 C CA . SER B 1 152 ? 22.790 15.328 1.881 1.00 6.96 152 SER B CA 1
ATOM 4328 C C . SER B 1 152 ? 23.889 15.283 0.834 1.00 6.40 152 SER B C 1
ATOM 4329 O O . SER B 1 152 ? 24.962 14.733 1.065 1.00 6.77 152 SER B O 1
ATOM 4332 N N . ALA B 1 153 ? 23.577 15.830 -0.340 1.00 6.84 153 ALA B N 1
ATOM 4333 C CA . ALA B 1 153 ? 24.485 15.855 -1.484 1.00 5.92 153 ALA B CA 1
ATOM 4334 C C . ALA B 1 153 ? 25.825 16.549 -1.227 1.00 5.92 153 ALA B C 1
ATOM 4335 O O . ALA B 1 153 ? 26.837 16.168 -1.815 1.00 6.85 153 ALA B O 1
ATOM 4337 N N . ASP B 1 154 ? 25.828 17.520 -0.309 1.00 5.68 154 ASP B N 1
ATOM 4338 C CA . ASP B 1 154 ? 27.048 18.239 0.084 1.00 5.88 154 ASP B CA 1
ATOM 4339 C C . ASP B 1 154 ? 28.010 17.296 0.790 1.00 5.86 154 ASP B C 1
ATOM 4340 O O . ASP B 1 154 ? 29.212 17.303 0.523 1.00 6.18 154 ASP B O 1
ATOM 4345 N N . PHE B 1 155 ? 27.445 16.449 1.651 1.00 5.97 155 PHE B N 1
ATOM 4346 C CA . PHE B 1 155 ? 28.192 15.445 2.403 1.00 5.35 155 PHE B CA 1
ATOM 4347 C C . PHE B 1 155 ? 28.822 14.473 1.415 1.00 5.90 155 PHE B C 1
ATOM 4348 O O . PHE B 1 155 ? 30.004 14.141 1.527 1.00 6.85 155 PHE B O 1
ATOM 4356 N N . GLN B 1 156 ? 28.007 14.012 0.467 1.00 6.13 156 GLN B N 1
ATOM 4357 C CA . GLN B 1 156 ? 28.457 13.055 -0.527 1.00 6.50 156 GLN B CA 1
ATOM 4358 C C . GLN B 1 156 ? 29.559 13.591 -1.413 1.00 5.68 156 GLN B C 1
ATOM 4359 O O . GLN B 1 156 ? 30.538 12.897 -1.650 1.00 6.20 156 GLN B O 1
ATOM 4365 N N . CYS B 1 157 ? 29.448 14.865 -1.790 1.00 5.75 157 CYS B N 1
ATOM 4366 C CA . CYS B 1 157 ? 30.452 15.520 -2.623 1.00 6.14 157 CYS B CA 1
ATOM 4367 C C . CYS B 1 157 ? 31.768 15.668 -1.868 1.00 5.83 157 CYS B C 1
ATOM 4368 O O . CYS B 1 157 ? 32.824 15.340 -2.406 1.00 5.65 157 CYS B O 1
ATOM 4371 N N . ALA B 1 158 ? 31.684 16.114 -0.613 1.00 6.00 158 ALA B N 1
ATOM 4372 C CA . ALA B 1 158 ? 32.859 16.280 0.248 1.00 5.85 158 ALA B CA 1
ATOM 4373 C C . ALA B 1 158 ? 33.558 14.946 0.468 1.00 6.27 158 ALA B C 1
ATOM 4374 O O . ALA B 1 158 ? 34.786 14.876 0.449 1.00 7.23 158 ALA B O 1
ATOM 4376 N N . LYS B 1 159 ? 32.755 13.886 0.591 1.00 6.12 159 LYS B N 1
ATOM 4377 C CA . LYS B 1 159 ? 33.249 12.524 0.796 1.00 6.72 159 LYS B CA 1
ATOM 4378 C C . LYS B 1 159 ? 33.970 12.009 -0.452 1.00 6.35 159 LYS B C 1
ATOM 4379 O O . LYS B 1 159 ? 35.060 11.444 -0.343 1.00 8.32 159 LYS B O 1
ATOM 4385 N N . LEU B 1 160 ? 33.378 12.250 -1.626 1.00 6.90 160 LEU B N 1
ATOM 4386 C CA . LEU B 1 160 ? 33.956 11.812 -2.903 1.00 6.59 160 LEU B CA 1
ATOM 4387 C C . LEU B 1 160 ? 35.239 12.557 -3.252 1.00 6.49 160 LEU B C 1
ATOM 4388 O O . LEU B 1 160 ? 36.147 11.992 -3.864 1.00 9.62 160 LEU B O 1
ATOM 4393 N N . LEU B 1 161 ? 35.316 13.814 -2.820 1.00 6.50 161 LEU B N 1
ATOM 4394 C CA . LEU B 1 161 ? 36.494 14.645 -3.046 1.00 5.28 161 LEU B CA 1
ATOM 4395 C C . LEU B 1 161 ? 37.537 14.381 -1.973 1.00 5.51 161 LEU B C 1
ATOM 4396 O O . LEU B 1 161 ? 38.709 14.710 -2.143 1.00 6.52 161 LEU B O 1
ATOM 4401 N N . GLY B 1 162 ? 37.088 13.798 -0.863 1.00 6.41 162 GLY B N 1
ATOM 4402 C CA . GLY B 1 162 ? 37.968 13.491 0.247 1.00 6.54 162 GLY B CA 1
ATOM 4403 C C . GLY B 1 162 ? 38.436 14.725 0.992 1.00 5.90 162 GLY B C 1
ATOM 4404 O O . GLY B 1 162 ? 39.606 14.835 1.361 1.00 6.61 162 GLY B O 1
ATOM 4405 N N . LEU B 1 163 ? 37.511 15.653 1.221 1.00 5.61 163 LEU B N 1
ATOM 4406 C CA . LEU B 1 163 ? 37.825 16.892 1.922 1.00 5.84 163 LEU B CA 1
ATOM 4407 C C . LEU B 1 163 ? 37.970 16.688 3.421 1.00 6.25 163 LEU B C 1
ATOM 4408 O O . LEU B 1 163 ? 37.670 15.606 3.941 1.00 6.64 163 LEU B O 1
ATOM 4413 N N . HIS B 1 164 ? 38.473 17.716 4.108 1.00 5.58 164 HIS B N 1
ATOM 4414 C CA . HIS B 1 164 ? 38.643 17.672 5.560 1.00 7.18 164 HIS B CA 1
ATOM 4415 C C . HIS B 1 164 ? 37.312 17.460 6.270 1.00 6.64 164 HIS B C 1
ATOM 4416 O O . HIS B 1 164 ? 36.253 17.868 5.773 1.00 6.05 164 HIS B O 1
ATOM 4423 N N . ALA B 1 165 ? 37.374 16.772 7.407 1.00 6.33 165 ALA B N 1
ATOM 4424 C CA . ALA B 1 165 ? 36.194 16.464 8.210 1.00 7.77 165 ALA B CA 1
ATOM 4425 C C . ALA B 1 165 ? 35.436 17.700 8.678 1.00 7.17 165 ALA B C 1
ATOM 4426 O O . ALA B 1 165 ? 34.206 17.682 8.731 1.00 6.41 165 ALA B O 1
ATOM 4428 N N . ASN B 1 166 ? 36.174 18.784 8.922 1.00 6.50 166 ASN B N 1
ATOM 4429 C CA . ASN B 1 166 ? 35.585 20.026 9.402 1.00 7.26 166 ASN B CA 1
ATOM 4430 C C . ASN B 1 166 ? 35.296 21.123 8.375 1.00 6.76 166 ASN B C 1
ATOM 4431 O O . ASN B 1 166 ? 35.282 22.315 8.710 1.00 8.86 166 ASN B O 1
ATOM 4436 N N . VAL B 1 167 ? 35.075 20.717 7.125 1.00 6.10 167 VAL B N 1
ATOM 4437 C CA . VAL B 1 167 ? 34.712 21.656 6.061 1.00 5.29 167 VAL B CA 1
ATOM 4438 C C . VAL B 1 167 ? 33.255 22.064 6.345 1.00 5.02 167 VAL B C 1
ATOM 4439 O O . VAL B 1 167 ? 32.408 21.210 6.628 1.00 5.34 167 VAL B O 1
ATOM 4443 N N . ASN B 1 168 ? 32.994 23.368 6.353 1.00 5.00 168 ASN B N 1
ATOM 4444 C CA . ASN B 1 168 ? 31.642 23.874 6.588 1.00 5.00 168 ASN B CA 1
ATOM 4445 C C . ASN B 1 168 ? 30.838 23.688 5.310 1.00 5.00 168 ASN B C 1
ATOM 4446 O O . ASN B 1 168 ? 31.158 24.270 4.274 1.00 5.00 168 ASN B O 1
ATOM 4451 N N . LYS B 1 169 ? 29.818 22.836 5.380 1.00 5.00 169 LYS B N 1
ATOM 4452 C CA . LYS B 1 169 ? 29.006 22.533 4.209 1.00 5.15 169 LYS B CA 1
ATOM 4453 C C . LYS B 1 169 ? 27.637 23.175 4.196 1.00 5.03 169 LYS B C 1
ATOM 4454 O O . LYS B 1 169 ? 27.069 23.500 5.239 1.00 5.86 169 LYS B O 1
ATOM 4460 N N . TYR B 1 170 ? 27.203 23.500 2.980 1.00 5.00 170 TYR B N 1
ATOM 4461 C CA . TYR B 1 170 ? 25.935 24.179 2.715 1.00 5.09 170 TYR B CA 1
ATOM 4462 C C . TYR B 1 170 ? 25.244 23.427 1.601 1.00 5.86 170 TYR B C 1
ATOM 4463 O O . TYR B 1 170 ? 25.804 23.286 0.509 1.00 6.96 170 TYR B O 1
ATOM 4472 N N . CYS B 1 171 ? 24.054 22.902 1.887 1.00 5.40 171 CYS B N 1
ATOM 4473 C CA . CYS B 1 171 ? 23.294 22.167 0.887 1.00 6.46 171 CYS B CA 1
ATOM 4474 C C . CYS B 1 171 ? 22.115 23.003 0.434 1.00 5.84 171 CYS B C 1
ATOM 4475 O O . CYS B 1 171 ? 21.219 23.321 1.220 1.00 7.27 171 CYS B O 1
ATOM 4478 N N . ILE B 1 172 ? 22.176 23.411 -0.828 1.00 5.00 172 ILE B N 1
ATOM 4479 C CA . ILE B 1 172 ? 21.147 24.229 -1.452 1.00 5.00 172 ILE B CA 1
ATOM 4480 C C . ILE B 1 172 ? 20.272 23.304 -2.284 1.00 5.99 172 ILE B C 1
ATOM 4481 O O . ILE B 1 172 ? 20.562 23.016 -3.452 1.00 5.04 172 ILE B O 1
ATOM 4486 N N . TYR B 1 173 ? 19.218 22.814 -1.644 1.00 6.41 173 TYR B N 1
ATOM 4487 C CA . TYR B 1 173 ? 18.278 21.918 -2.284 1.00 5.82 173 TYR B CA 1
ATOM 4488 C C . TYR B 1 173 ? 17.074 22.635 -2.816 1.00 7.32 173 TYR B C 1
ATOM 4489 O O . TYR B 1 173 ? 16.546 23.554 -2.186 1.00 7.65 173 TYR B O 1
ATOM 4498 N N . MET B 1 174 ? 16.655 22.188 -3.994 1.00 6.47 174 MET B N 1
ATOM 4499 C CA . MET B 1 174 ? 15.467 22.668 -4.667 1.00 7.53 174 MET B CA 1
ATOM 4500 C C . MET B 1 174 ? 15.241 24.174 -4.777 1.00 8.01 174 MET B C 1
ATOM 4501 O O . MET B 1 174 ? 14.181 24.700 -4.425 1.00 8.23 174 MET B O 1
ATOM 4506 N N . GLN B 1 175 ? 16.281 24.865 -5.234 1.00 7.30 175 GLN B N 1
ATOM 4507 C CA . GLN B 1 175 ? 16.203 26.302 -5.445 1.00 7.04 175 GLN B CA 1
ATOM 4508 C C . GLN B 1 175 ? 16.129 26.613 -6.933 1.00 7.28 175 GLN B C 1
ATOM 4509 O O . GLN B 1 175 ? 16.342 27.743 -7.361 1.00 8.29 175 GLN B O 1
ATOM 4515 N N . GLY B 1 176 ? 15.853 25.570 -7.714 1.00 7.83 176 GLY B N 1
ATOM 4516 C CA . GLY B 1 176 ? 15.683 25.689 -9.150 1.00 7.36 176 GLY B CA 1
ATOM 4517 C C . GLY B 1 176 ? 16.673 26.427 -10.008 1.00 7.38 176 GLY B C 1
ATOM 4518 O O . GLY B 1 176 ? 17.883 26.401 -9.771 1.00 7.31 176 GLY B O 1
ATOM 4527 N N . TYR B 1 178 ? 17.269 29.568 -10.291 1.00 7.31 178 TYR B N 1
ATOM 4528 C CA . TYR B 1 178 ? 17.901 30.766 -9.748 1.00 6.62 178 TYR B CA 1
ATOM 4529 C C . TYR B 1 178 ? 19.078 30.408 -8.865 1.00 6.65 178 TYR B C 1
ATOM 4530 O O . TYR B 1 178 ? 19.876 31.273 -8.503 1.00 8.12 178 TYR B O 1
ATOM 4539 N N . ALA B 1 179 ? 19.188 29.112 -8.571 1.00 7.30 179 ALA B N 1
ATOM 4540 C CA . ALA B 1 179 ? 20.209 28.561 -7.692 1.00 7.38 179 ALA B CA 1
ATOM 4541 C C . ALA B 1 179 ? 21.666 28.822 -8.047 1.00 7.55 179 ALA B C 1
ATOM 4542 O O . ALA B 1 179 ? 22.519 28.866 -7.157 1.00 6.59 179 ALA B O 1
ATOM 4544 N N . GLY B 1 180 ? 21.930 29.056 -9.334 1.00 5.42 180 GLY B N 1
ATOM 4545 C CA . GLY B 1 180 ? 23.275 29.370 -9.790 1.00 6.81 180 GLY B CA 1
ATOM 4546 C C . GLY B 1 180 ? 23.671 30.762 -9.320 1.00 5.26 180 GLY B C 1
ATOM 4547 O O . GLY B 1 180 ? 24.854 31.098 -9.252 1.00 6.42 180 GLY B O 1
ATOM 4548 N N . GLY B 1 181 ? 22.660 31.575 -9.018 1.00 5.77 181 GLY B N 1
ATOM 4549 C CA . GLY B 1 181 ? 22.894 32.902 -8.485 1.00 5.00 181 GLY B CA 1
ATOM 4550 C C . GLY B 1 181 ? 22.994 32.790 -6.973 1.00 5.05 181 GLY B C 1
ATOM 4551 O O . GLY B 1 181 ? 23.862 33.404 -6.357 1.00 5.61 181 GLY B O 1
ATOM 4552 N N . THR B 1 182 ? 22.157 31.927 -6.391 1.00 5.40 182 THR B N 1
ATOM 4553 C CA . THR B 1 182 ? 22.119 31.699 -4.940 1.00 5.21 182 THR B CA 1
ATOM 4554 C C . THR B 1 182 ? 23.458 31.249 -4.372 1.00 5.00 182 THR B C 1
ATOM 4555 O O . THR B 1 182 ? 23.876 31.738 -3.329 1.00 5.05 182 THR B O 1
ATOM 4559 N N . VAL B 1 183 ? 24.155 30.376 -5.099 1.00 5.20 183 VAL B N 1
ATOM 4560 C CA . VAL B 1 183 ? 25.457 29.879 -4.653 1.00 5.00 183 VAL B CA 1
ATOM 4561 C C . VAL B 1 183 ? 26.507 30.981 -4.533 1.00 5.41 183 VAL B C 1
ATOM 4562 O O . VAL B 1 183 ? 27.353 30.935 -3.646 1.00 5.97 183 VAL B O 1
ATOM 4566 N N . MET B 1 184 ? 26.394 31.994 -5.394 1.00 5.50 184 MET B N 1
ATOM 4567 C CA . MET B 1 184 ? 27.307 33.137 -5.396 1.00 5.23 184 MET B CA 1
ATOM 4568 C C . MET B 1 184 ? 27.016 34.012 -4.184 1.00 5.65 184 MET B C 1
ATOM 4569 O O . MET B 1 184 ? 27.934 34.561 -3.577 1.00 5.15 184 MET B O 1
ATOM 4574 N N . ARG B 1 185 ? 25.730 34.101 -3.831 1.00 5.00 185 ARG B N 1
ATOM 4575 C CA . ARG B 1 185 ? 25.265 34.865 -2.672 1.00 5.22 185 ARG B CA 1
ATOM 4576 C C . ARG B 1 185 ? 25.764 34.229 -1.379 1.00 5.00 185 ARG B C 1
ATOM 4577 O O . ARG B 1 185 ? 26.208 34.927 -0.466 1.00 5.52 185 ARG B O 1
ATOM 4585 N N . TYR B 1 186 ? 25.714 32.899 -1.335 1.00 5.00 186 TYR B N 1
ATOM 4586 C CA . TYR B 1 186 ? 26.202 32.134 -0.191 1.00 5.00 186 TYR B CA 1
ATOM 4587 C C . TYR B 1 186 ? 27.709 32.304 -0.088 1.00 5.05 186 TYR B C 1
ATOM 4588 O O . TYR B 1 186 ? 28.211 32.779 0.923 1.00 5.22 186 TYR B O 1
ATOM 4597 N N . ALA B 1 187 ? 28.404 31.992 -1.184 1.00 5.14 187 ALA B N 1
ATOM 4598 C CA . ALA B 1 187 ? 29.865 32.058 -1.253 1.00 5.00 187 ALA B CA 1
ATOM 4599 C C . ALA B 1 187 ? 30.454 33.405 -0.885 1.00 5.00 187 ALA B C 1
ATOM 4600 O O . ALA B 1 187 ? 31.517 33.460 -0.269 1.00 6.43 187 ALA B O 1
ATOM 4602 N N . LYS B 1 188 ? 29.725 34.477 -1.212 1.00 5.00 188 LYS B N 1
ATOM 4603 C CA . LYS B 1 188 ? 30.150 35.841 -0.905 1.00 5.03 188 LYS B CA 1
ATOM 4604 C C . LYS B 1 188 ? 30.342 36.042 0.596 1.00 5.00 188 LYS B C 1
ATOM 4605 O O . LYS B 1 188 ? 31.429 36.424 1.037 1.00 5.17 188 LYS B O 1
ATOM 4611 N N . ASP B 1 189 ? 29.318 35.687 1.370 1.00 5.00 189 ASP B N 1
ATOM 4612 C CA . ASP B 1 189 ? 29.357 35.832 2.821 1.00 5.00 189 ASP B CA 1
ATOM 4613 C C . ASP B 1 189 ? 30.320 34.880 3.512 1.00 5.54 189 ASP B C 1
ATOM 4614 O O . ASP B 1 189 ? 30.996 35.269 4.456 1.00 6.70 189 ASP B O 1
ATOM 4619 N N . LEU B 1 190 ? 30.435 33.658 2.993 1.00 5.00 190 LEU B N 1
ATOM 4620 C CA . LEU B 1 190 ? 31.327 32.659 3.582 1.00 5.26 190 LEU B CA 1
ATOM 4621 C C . LEU B 1 190 ? 32.795 33.002 3.404 1.00 5.00 190 LEU B C 1
ATOM 4622 O O . LEU B 1 190 ? 33.579 32.884 4.346 1.00 5.17 190 LEU B O 1
ATOM 4627 N N . ALA B 1 191 ? 33.145 33.456 2.201 1.00 5.00 191 ALA B N 1
ATOM 4628 C CA . ALA B 1 191 ? 34.519 33.829 1.877 1.00 5.00 191 ALA B CA 1
ATOM 4629 C C . ALA B 1 191 ? 34.934 35.122 2.564 1.00 5.00 191 ALA B C 1
ATOM 4630 O O . ALA B 1 191 ? 35.991 35.185 3.184 1.00 5.60 191 ALA B O 1
ATOM 4632 N N . GLU B 1 192 ? 34.055 36.121 2.513 1.00 5.00 192 GLU B N 1
ATOM 4633 C CA . GLU B 1 192 ? 34.338 37.425 3.109 1.00 5.00 192 GLU B CA 1
ATOM 4634 C C . GLU B 1 192 ? 34.346 37.495 4.626 1.00 5.51 192 GLU B C 1
ATOM 4635 O O . GLU B 1 192 ? 35.084 38.294 5.202 1.00 6.09 192 GLU B O 1
ATOM 4641 N N . ASN B 1 193 ? 33.568 36.636 5.276 1.00 5.00 193 ASN B N 1
ATOM 4642 C CA . ASN B 1 193 ? 33.516 36.665 6.730 1.00 5.00 193 ASN B CA 1
ATOM 4643 C C . ASN B 1 193 ? 34.529 35.757 7.399 1.00 5.18 193 ASN B C 1
ATOM 4644 O O . ASN B 1 193 ? 34.625 35.724 8.630 1.00 5.49 193 ASN B O 1
ATOM 4649 N N . ASN B 1 194 ? 35.293 35.024 6.594 1.00 5.31 194 ASN B N 1
ATOM 4650 C CA . ASN B 1 194 ? 36.270 34.090 7.137 1.00 5.01 194 ASN B CA 1
ATOM 4651 C C . ASN B 1 194 ? 37.638 34.205 6.487 1.00 5.66 194 ASN B C 1
ATOM 4652 O O . ASN B 1 194 ? 37.822 33.825 5.328 1.00 5.17 194 ASN B O 1
ATOM 4657 N N . ARG B 1 195 ? 38.598 34.728 7.249 1.00 7.16 195 ARG B N 1
ATOM 4658 C CA . ARG B 1 195 ? 39.980 34.896 6.790 1.00 7.21 195 ARG B CA 1
ATOM 4659 C C . ARG B 1 195 ? 40.586 33.573 6.358 1.00 6.63 195 ARG B C 1
ATOM 4660 O O . ARG B 1 195 ? 40.488 32.572 7.076 1.00 7.85 195 ARG B O 1
ATOM 4668 N N . GLY B 1 196 ? 41.095 33.570 5.128 1.00 5.99 196 GLY B N 1
ATOM 4669 C CA . GLY B 1 196 ? 41.719 32.391 4.556 1.00 5.75 196 GLY B CA 1
ATOM 4670 C C . GLY B 1 196 ? 40.751 31.393 3.952 1.00 6.43 196 GLY B C 1
ATOM 4671 O O . GLY B 1 196 ? 41.187 30.440 3.305 1.00 7.51 196 GLY B O 1
ATOM 4672 N N . ALA B 1 197 ? 39.447 31.628 4.122 1.00 5.00 197 ALA B N 1
ATOM 4673 C CA . ALA B 1 197 ? 38.431 30.722 3.601 1.00 5.67 197 ALA B CA 1
ATOM 4674 C C . ALA B 1 197 ? 38.412 30.590 2.101 1.00 5.31 197 ALA B C 1
ATOM 4675 O O . ALA B 1 197 ? 38.549 31.570 1.373 1.00 7.23 197 ALA B O 1
ATOM 4677 N N . ARG B 1 198 ? 38.326 29.344 1.656 1.00 5.56 198 ARG B N 1
ATOM 4678 C CA . ARG B 1 198 ? 38.253 29.031 0.243 1.00 5.00 198 ARG B CA 1
ATOM 4679 C C . ARG B 1 198 ? 37.012 28.176 0.084 1.00 5.45 198 ARG B C 1
ATOM 4680 O O . ARG B 1 198 ? 36.895 27.094 0.666 1.00 5.00 198 ARG B O 1
ATOM 4688 N N . VAL B 1 199 ? 36.042 28.749 -0.618 1.00 5.00 199 VAL B N 1
ATOM 4689 C CA . VAL B 1 199 ? 34.744 28.130 -0.839 1.00 5.00 199 VAL B CA 1
ATOM 4690 C C . VAL B 1 199 ? 34.653 27.396 -2.158 1.00 5.00 199 VAL B C 1
ATOM 4691 O O . VAL B 1 199 ? 34.896 27.972 -3.213 1.00 5.00 199 VAL B O 1
ATOM 4695 N N . LEU B 1 200 ? 34.320 26.110 -2.084 1.00 5.00 200 LEU B N 1
ATOM 4696 C CA . LEU B 1 200 ? 34.111 25.321 -3.282 1.00 5.00 200 LEU B CA 1
ATOM 4697 C C . LEU B 1 200 ? 32.606 25.322 -3.493 1.00 5.23 200 LEU B C 1
ATOM 4698 O O . LEU B 1 200 ? 31.842 24.915 -2.619 1.00 5.00 200 LEU B O 1
ATOM 4703 N N . VAL B 1 201 ? 32.202 25.871 -4.629 1.00 5.00 201 VAL B N 1
ATOM 4704 C CA . VAL B 1 201 ? 30.807 25.945 -5.011 1.00 5.40 201 VAL B CA 1
ATOM 4705 C C . VAL B 1 201 ? 30.584 24.869 -6.055 1.00 5.00 201 VAL B C 1
ATOM 4706 O O . VAL B 1 201 ? 31.382 24.736 -6.968 1.00 5.00 201 VAL B O 1
ATOM 4710 N N . VAL B 1 202 ? 29.539 24.063 -5.883 1.00 5.65 202 VAL B N 1
ATOM 4711 C CA . VAL B 1 202 ? 29.229 23.015 -6.849 1.00 5.65 202 VAL B CA 1
ATOM 4712 C C . VAL B 1 202 ? 27.740 23.015 -7.162 1.00 6.23 202 VAL B C 1
ATOM 4713 O O . VAL B 1 202 ? 26.915 22.829 -6.276 1.00 6.47 202 VAL B O 1
ATOM 4717 N N . CYS B 1 203 ? 27.422 23.186 -8.440 1.00 6.20 203 CYS B N 1
ATOM 4718 C CA . CYS B 1 203 ? 26.048 23.173 -8.920 1.00 6.25 203 CYS B CA 1
ATOM 4719 C C . CYS B 1 203 ? 25.960 21.964 -9.829 1.00 6.39 203 CYS B C 1
ATOM 4720 O O . CYS B 1 203 ? 26.683 21.893 -10.807 1.00 7.06 203 CYS B O 1
ATOM 4723 N N . ALA B 1 204 ? 25.111 20.998 -9.492 1.00 6.24 204 ALA B N 1
ATOM 4724 C CA . ALA B 1 204 ? 24.997 19.782 -10.297 1.00 5.45 204 ALA B CA 1
ATOM 4725 C C . ALA B 1 204 ? 23.560 19.368 -10.468 1.00 5.77 204 ALA B C 1
ATOM 4726 O O . ALA B 1 204 ? 22.776 19.477 -9.539 1.00 5.54 204 ALA B O 1
ATOM 4728 N N . GLU B 1 205 ? 23.193 18.960 -11.682 1.00 5.99 205 GLU B N 1
ATOM 4729 C CA . GLU B 1 205 ? 21.810 18.570 -11.970 1.00 5.92 205 GLU B CA 1
ATOM 4730 C C . GLU B 1 205 ? 21.685 17.361 -12.877 1.00 7.40 205 GLU B C 1
ATOM 4731 O O . GLU B 1 205 ? 22.434 17.225 -13.844 1.00 6.64 205 GLU B O 1
ATOM 4737 N N . LEU B 1 206 ? 20.777 16.457 -12.507 1.00 7.00 206 LEU B N 1
ATOM 4738 C CA . LEU B 1 206 ? 20.453 15.268 -13.298 1.00 8.02 206 LEU B CA 1
ATOM 4739 C C . LEU B 1 206 ? 18.947 15.342 -13.482 1.00 8.48 206 LEU B C 1
ATOM 4740 O O . LEU B 1 206 ? 18.168 14.917 -12.622 1.00 9.64 206 LEU B O 1
ATOM 4745 N N . THR B 1 207 ? 18.560 15.908 -14.621 1.00 9.10 207 THR B N 1
ATOM 4746 C CA . THR B 1 207 ? 17.172 16.159 -14.989 1.00 9.48 207 THR B CA 1
ATOM 4747 C C . THR B 1 207 ? 16.219 14.984 -15.167 1.00 8.62 207 THR B C 1
ATOM 4748 O O . THR B 1 207 ? 15.028 15.204 -15.405 1.00 9.38 207 THR B O 1
ATOM 4752 N N . ILE B 1 208 ? 16.714 13.754 -14.979 1.00 8.83 208 ILE B N 1
ATOM 4753 C CA . ILE B 1 208 ? 15.880 12.543 -15.075 1.00 10.58 208 ILE B CA 1
ATOM 4754 C C . ILE B 1 208 ? 14.802 12.579 -13.969 1.00 10.70 208 ILE B C 1
ATOM 4755 O O . ILE B 1 208 ? 13.775 11.908 -14.058 1.00 11.10 208 ILE B O 1
ATOM 4760 N N . MET B 1 209 ? 15.030 13.437 -12.973 1.00 10.92 209 MET B N 1
ATOM 4761 C CA . MET B 1 209 ? 14.105 13.647 -11.862 1.00 11.03 209 MET B CA 1
ATOM 4762 C C . MET B 1 209 ? 12.794 14.310 -12.351 1.00 12.19 209 MET B C 1
ATOM 4763 O O . MET B 1 209 ? 11.739 14.126 -11.736 1.00 11.34 209 MET B O 1
ATOM 4768 N N A MET B 1 210 ? 12.880 15.033 -13.470 0.50 12.89 210 MET B N 1
ATOM 4769 N N B MET B 1 210 ? 12.889 15.044 -13.463 0.50 12.93 210 MET B N 1
ATOM 4770 C CA A MET B 1 210 ? 11.741 15.736 -14.070 0.50 14.15 210 MET B CA 1
ATOM 4771 C CA B MET B 1 210 ? 11.764 15.757 -14.080 0.50 14.20 210 MET B CA 1
ATOM 4772 C C A MET B 1 210 ? 11.168 15.047 -15.310 0.50 13.86 210 MET B C 1
ATOM 4773 C C B MET B 1 210 ? 11.179 15.057 -15.314 0.50 13.87 210 MET B C 1
ATOM 4774 O O A MET B 1 210 ? 10.068 15.388 -15.756 0.50 14.25 210 MET B O 1
ATOM 4775 O O B MET B 1 210 ? 10.079 15.403 -15.756 0.50 14.27 210 MET B O 1
ATOM 4784 N N . LEU B 1 211 ? 11.911 14.083 -15.857 1.00 13.23 211 LEU B N 1
ATOM 4785 C CA . LEU B 1 211 ? 11.497 13.338 -17.064 1.00 13.51 211 LEU B CA 1
ATOM 4786 C C . LEU B 1 211 ? 10.247 12.455 -16.962 1.00 13.90 211 LEU B C 1
ATOM 4787 O O . LEU B 1 211 ? 10.118 11.658 -16.040 1.00 13.04 211 LEU B O 1
ATOM 4792 N N . ARG B 1 212 ? 9.339 12.632 -17.924 1.00 13.83 212 ARG B N 1
ATOM 4793 C CA . ARG B 1 212 ? 8.103 11.849 -18.027 1.00 14.00 212 ARG B CA 1
ATOM 4794 C C . ARG B 1 212 ? 7.517 11.945 -19.428 1.00 14.44 212 ARG B C 1
ATOM 4795 O O . ARG B 1 212 ? 8.012 12.708 -20.257 1.00 13.89 212 ARG B O 1
ATOM 4803 N N . ALA B 1 213 ? 6.442 11.193 -19.664 1.00 15.80 213 ALA B N 1
ATOM 4804 C CA . ALA B 1 213 ? 5.746 11.175 -20.950 1.00 17.09 213 ALA B CA 1
ATOM 4805 C C . ALA B 1 213 ? 4.990 12.477 -21.214 1.00 18.23 213 ALA B C 1
ATOM 4806 O O . ALA B 1 213 ? 4.551 13.137 -20.269 1.00 18.24 213 ALA B O 1
ATOM 4808 N N . PRO B 1 214 ? 4.872 12.890 -22.498 1.00 19.37 214 PRO B N 1
ATOM 4809 C CA . PRO B 1 214 ? 4.159 14.130 -22.830 1.00 20.94 214 PRO B CA 1
ATOM 4810 C C . PRO B 1 214 ? 2.639 14.012 -22.682 1.00 23.29 214 PRO B C 1
ATOM 4811 O O . PRO B 1 214 ? 2.078 12.914 -22.777 1.00 23.04 214 PRO B O 1
ATOM 4815 N N . ASN B 1 215 ? 1.996 15.149 -22.426 1.00 26.40 215 ASN B N 1
ATOM 4816 C CA . ASN B 1 215 ? 0.549 15.218 -22.246 1.00 29.45 215 ASN B CA 1
ATOM 4817 C C . ASN B 1 215 ? 0.020 16.449 -22.984 1.00 31.18 215 ASN B C 1
ATOM 4818 O O . ASN B 1 215 ? 0.689 17.486 -23.032 1.00 31.96 215 ASN B O 1
ATOM 4823 N N . GLU B 1 216 ? -1.182 16.321 -23.549 1.00 32.82 216 GLU B N 1
ATOM 4824 C CA . GLU B 1 216 ? -1.843 17.395 -24.300 1.00 34.85 216 GLU B CA 1
ATOM 4825 C C . GLU B 1 216 ? -2.358 18.525 -23.408 1.00 35.32 216 GLU B C 1
ATOM 4826 O O . GLU B 1 216 ? -2.260 19.702 -23.769 1.00 35.67 216 GLU B O 1
ATOM 4832 N N . THR B 1 217 ? -2.881 18.153 -22.239 1.00 35.95 217 THR B N 1
ATOM 4833 C CA . THR B 1 217 ? -3.424 19.102 -21.260 1.00 36.59 217 THR B CA 1
ATOM 4834 C C . THR B 1 217 ? -2.332 19.740 -20.396 1.00 36.51 217 THR B C 1
ATOM 4835 O O . THR B 1 217 ? -2.557 20.772 -19.755 1.00 36.99 217 THR B O 1
ATOM 4839 N N . HIS B 1 218 ? -1.155 19.116 -20.399 1.00 36.06 218 HIS B N 1
ATOM 4840 C CA . HIS B 1 218 ? -0.001 19.576 -19.633 1.00 35.53 218 HIS B CA 1
ATOM 4841 C C . HIS B 1 218 ? 1.186 19.730 -20.604 1.00 34.23 218 HIS B C 1
ATOM 4842 O O . HIS B 1 218 ? 2.233 19.092 -20.449 1.00 34.48 218 HIS B O 1
ATOM 4849 N N . LEU B 1 219 ? 0.997 20.601 -21.599 1.00 32.54 219 LEU B N 1
ATOM 4850 C CA . LEU B 1 219 ? 1.986 20.899 -22.646 1.00 31.03 219 LEU B CA 1
ATOM 4851 C C . LEU B 1 219 ? 3.260 21.558 -22.107 1.00 29.62 219 LEU B C 1
ATOM 4852 O O . LEU B 1 219 ? 4.360 21.313 -22.614 1.00 29.09 219 LEU B O 1
ATOM 4857 N N . ASP B 1 220 ? 3.096 22.349 -21.048 1.00 27.92 220 ASP B N 1
ATOM 4858 C CA . ASP B 1 220 ? 4.191 23.070 -20.397 1.00 26.74 220 ASP B CA 1
ATOM 4859 C C . ASP B 1 220 ? 5.273 22.205 -19.744 1.00 26.04 220 ASP B C 1
ATOM 4860 O O . ASP B 1 220 ? 6.403 22.664 -19.544 1.00 25.39 220 ASP B O 1
ATOM 4865 N N . ASN B 1 221 ? 4.931 20.947 -19.461 1.00 25.14 221 ASN B N 1
ATOM 4866 C CA . ASN B 1 221 ? 5.858 19.988 -18.863 1.00 24.80 221 ASN B CA 1
ATOM 4867 C C . ASN B 1 221 ? 6.800 19.467 -19.947 1.00 24.55 221 ASN B C 1
ATOM 4868 O O . ASN B 1 221 ? 7.995 19.286 -19.702 1.00 24.41 221 ASN B O 1
ATOM 4873 N N . ALA B 1 222 ? 6.248 19.262 -21.146 1.00 23.96 222 ALA B N 1
ATOM 4874 C CA . ALA B 1 222 ? 6.998 18.786 -22.310 1.00 23.59 222 ALA B CA 1
ATOM 4875 C C . ALA B 1 222 ? 7.979 19.868 -22.758 1.00 23.16 222 ALA B C 1
ATOM 4876 O O . ALA B 1 222 ? 9.103 19.572 -23.160 1.00 22.48 222 ALA B O 1
ATOM 4878 N N . ILE B 1 223 ? 7.558 21.124 -22.603 1.00 22.57 223 ILE B N 1
ATOM 4879 C CA . ILE B 1 223 ? 8.360 22.297 -22.950 1.00 22.14 223 ILE B CA 1
ATOM 4880 C C . ILE B 1 223 ? 9.573 22.394 -22.023 1.00 20.91 223 ILE B C 1
ATOM 4881 O O . ILE B 1 223 ? 10.664 22.749 -22.463 1.00 19.73 223 ILE B O 1
ATOM 4886 N N . GLY B 1 224 ? 9.383 21.995 -20.766 1.00 19.12 224 GLY B N 1
ATOM 4887 C CA . GLY B 1 224 ? 10.470 21.993 -19.802 1.00 18.67 224 GLY B CA 1
ATOM 4888 C C . GLY B 1 224 ? 11.462 20.898 -20.141 1.00 18.23 224 GLY B C 1
ATOM 4889 O O . GLY B 1 224 ? 12.670 21.113 -20.076 1.00 17.74 224 GLY B O 1
ATOM 4890 N N . ILE B 1 225 ? 10.938 19.757 -20.592 1.00 18.55 225 ILE B N 1
ATOM 4891 C CA . ILE B 1 225 ? 11.753 18.605 -20.982 1.00 18.52 225 ILE B CA 1
ATOM 4892 C C . ILE B 1 225 ? 12.534 18.889 -22.286 1.00 17.55 225 ILE B C 1
ATOM 4893 O O . ILE B 1 225 ? 13.568 18.268 -22.530 1.00 19.55 225 ILE B O 1
ATOM 4898 N N . SER B 1 226 ? 12.078 19.873 -23.068 1.00 15.02 226 SER B N 1
ATOM 4899 C CA . SER B 1 226 ? 12.766 20.267 -24.307 1.00 14.05 226 SER B CA 1
ATOM 4900 C C . SER B 1 226 ? 13.911 21.234 -23.993 1.00 12.30 226 SER B C 1
ATOM 4901 O O . SER B 1 226 ? 14.788 21.459 -24.828 1.00 11.44 226 SER B O 1
ATOM 4904 N N . LEU B 1 227 ? 13.893 21.781 -22.776 1.00 12.00 227 LEU B N 1
ATOM 4905 C CA . LEU B 1 227 ? 14.893 22.746 -22.323 1.00 10.67 227 LEU B CA 1
ATOM 4906 C C . LEU B 1 227 ? 15.992 22.207 -21.423 1.00 9.79 227 LEU B C 1
ATOM 4907 O O . LEU B 1 227 ? 17.175 22.488 -21.639 1.00 9.10 227 LEU B O 1
ATOM 4912 N N . PHE B 1 228 ? 15.588 21.433 -20.420 1.00 9.43 228 PHE B N 1
ATOM 4913 C CA . PHE B 1 228 ? 16.495 20.900 -19.409 1.00 9.17 228 PHE B CA 1
ATOM 4914 C C . PHE B 1 228 ? 17.517 19.852 -19.814 1.00 7.94 228 PHE B C 1
ATOM 4915 O O . PHE B 1 228 ? 17.179 18.846 -20.432 1.00 8.16 228 PHE B O 1
ATOM 4923 N N . GLY B 1 229 ? 18.773 20.130 -19.464 1.00 6.80 229 GLY B N 1
ATOM 4924 C CA . GLY B 1 229 ? 19.880 19.233 -19.750 1.00 6.44 229 GLY B CA 1
ATOM 4925 C C . GLY B 1 229 ? 20.688 19.011 -18.492 1.00 6.47 229 GLY B C 1
ATOM 4926 O O . GLY B 1 229 ? 20.579 19.791 -17.544 1.00 6.77 229 GLY B O 1
ATOM 4927 N N . ASP B 1 230 ? 21.486 17.948 -18.466 1.00 6.31 230 ASP B N 1
ATOM 4928 C CA . ASP B 1 230 ? 22.304 17.650 -17.293 1.00 5.37 230 ASP B CA 1
ATOM 4929 C C . ASP B 1 230 ? 23.642 18.352 -17.365 1.00 5.07 230 ASP B C 1
ATOM 4930 O O . ASP B 1 230 ? 24.161 18.615 -18.453 1.00 7.25 230 ASP B O 1
ATOM 4935 N N . GLY B 1 231 ? 24.188 18.664 -16.195 1.00 5.39 231 GLY B N 1
ATOM 4936 C CA . GLY B 1 231 ? 25.470 19.330 -16.148 1.00 5.93 231 GLY B CA 1
ATOM 4937 C C . GLY B 1 231 ? 25.853 19.757 -14.760 1.00 5.00 231 GLY B C 1
ATOM 4938 O O . GLY B 1 231 ? 25.028 19.765 -13.843 1.00 6.18 231 GLY B O 1
ATOM 4939 N N . ALA B 1 232 ? 27.133 20.075 -14.611 1.00 5.32 232 ALA B N 1
ATOM 4940 C CA . ALA B 1 232 ? 27.676 20.529 -13.348 1.00 5.00 232 ALA B CA 1
ATOM 4941 C C . ALA B 1 232 ? 28.697 21.616 -13.569 1.00 5.00 232 ALA B C 1
ATOM 4942 O O . ALA B 1 232 ? 29.431 21.594 -14.548 1.00 6.23 232 ALA B O 1
ATOM 4944 N N . ALA B 1 233 ? 28.703 22.584 -12.660 1.00 6.16 233 ALA B N 1
ATOM 4945 C CA . ALA B 1 233 ? 29.648 23.688 -12.700 1.00 5.00 233 ALA B CA 1
ATOM 4946 C C . ALA B 1 233 ? 30.163 23.868 -11.290 1.00 6.10 233 ALA B C 1
ATOM 4947 O O . ALA B 1 233 ? 29.405 23.761 -10.324 1.00 7.24 233 ALA B O 1
ATOM 4949 N N . ALA B 1 234 ? 31.469 24.077 -11.173 1.00 5.19 234 ALA B N 1
ATOM 4950 C CA . ALA B 1 234 ? 32.079 24.277 -9.877 1.00 5.00 234 ALA B CA 1
ATOM 4951 C C . ALA B 1 234 ? 32.994 25.465 -9.885 1.00 5.00 234 ALA B C 1
ATOM 4952 O O . ALA B 1 234 ? 33.614 25.770 -10.893 1.00 5.03 234 ALA B O 1
ATOM 4954 N N . LEU B 1 235 ? 32.997 26.192 -8.772 1.00 5.37 235 LEU B N 1
ATOM 4955 C CA . LEU B 1 235 ? 33.823 27.382 -8.640 1.00 5.31 235 LEU B CA 1
ATOM 4956 C C . LEU B 1 235 ? 34.580 27.409 -7.322 1.00 5.24 235 LEU B C 1
ATOM 4957 O O . LEU B 1 235 ? 34.146 26.818 -6.339 1.00 5.18 235 LEU B O 1
ATOM 4962 N N . ILE B 1 236 ? 35.765 28.015 -7.337 1.00 5.00 236 ILE B N 1
ATOM 4963 C CA . ILE B 1 236 ? 36.529 28.210 -6.107 1.00 5.00 236 ILE B CA 1
ATOM 4964 C C . ILE B 1 236 ? 36.408 29.713 -5.892 1.00 5.00 236 ILE B C 1
ATOM 4965 O O . ILE B 1 236 ? 36.714 30.503 -6.789 1.00 5.51 236 ILE B O 1
ATOM 4970 N N . ILE B 1 237 ? 35.876 30.087 -4.732 1.00 5.00 237 ILE B N 1
ATOM 4971 C CA . ILE B 1 237 ? 35.667 31.485 -4.372 1.00 5.00 237 ILE B CA 1
ATOM 4972 C C . ILE B 1 237 ? 36.348 31.782 -3.046 1.00 5.26 237 ILE B C 1
ATOM 4973 O O . ILE B 1 237 ? 36.261 31.004 -2.101 1.00 5.75 237 ILE B O 1
ATOM 4978 N N . GLY B 1 238 ? 37.052 32.907 -3.000 1.00 5.00 238 GLY B N 1
ATOM 4979 C CA . GLY B 1 238 ? 37.723 33.293 -1.780 1.00 5.00 238 GLY B CA 1
ATOM 4980 C C . GLY B 1 238 ? 38.119 34.745 -1.793 1.00 5.00 238 GLY B C 1
ATOM 4981 O O . GLY B 1 238 ? 38.248 35.351 -2.855 1.00 5.41 238 GLY B O 1
ATOM 4982 N N . SER B 1 239 ? 38.249 35.309 -0.599 1.00 5.00 239 SER B N 1
ATOM 4983 C CA . SER B 1 239 ? 38.677 36.692 -0.446 1.00 5.00 239 SER B CA 1
ATOM 4984 C C . SER B 1 239 ? 40.181 36.678 -0.268 1.00 6.74 239 SER B C 1
ATOM 4985 O O . SER B 1 239 ? 40.768 35.644 0.074 1.00 6.37 239 SER B O 1
ATOM 4988 N N . ASP B 1 240 ? 40.798 37.838 -0.497 1.00 6.00 240 ASP B N 1
ATOM 4989 C CA . ASP B 1 240 ? 42.248 38.045 -0.354 1.00 7.19 240 ASP B CA 1
ATOM 4990 C C . ASP B 1 240 ? 43.066 37.037 -1.178 1.00 7.60 240 ASP B C 1
ATOM 4991 O O . ASP B 1 240 ? 43.746 36.178 -0.611 1.00 7.89 240 ASP B O 1
ATOM 4996 N N . PRO B 1 241 ? 42.983 37.114 -2.527 1.00 8.50 241 PRO B N 1
ATOM 4997 C CA . PRO B 1 241 ? 43.724 36.191 -3.396 1.00 9.60 241 PRO B CA 1
ATOM 4998 C C . PRO B 1 241 ? 45.228 36.261 -3.180 1.00 10.78 241 PRO B C 1
ATOM 4999 O O . PRO B 1 241 ? 45.783 37.346 -2.976 1.00 11.44 241 PRO B O 1
ATOM 5003 N N . ILE B 1 242 ? 45.862 35.092 -3.146 1.00 11.17 242 ILE B N 1
ATOM 5004 C CA . ILE B 1 242 ? 47.307 35.003 -2.949 1.00 12.99 242 ILE B CA 1
ATOM 5005 C C . ILE B 1 242 ? 47.977 35.299 -4.291 1.00 13.92 242 ILE B C 1
ATOM 5006 O O . ILE B 1 242 ? 47.833 34.541 -5.251 1.00 14.06 242 ILE B O 1
ATOM 5011 N N . ILE B 1 243 ? 48.662 36.443 -4.344 1.00 16.70 243 ILE B N 1
ATOM 5012 C CA . ILE B 1 243 ? 49.355 36.926 -5.543 1.00 18.91 243 ILE B CA 1
ATOM 5013 C C . ILE B 1 243 ? 50.456 35.961 -5.993 1.00 19.03 243 ILE B C 1
ATOM 5014 O O . ILE B 1 243 ? 51.293 35.539 -5.189 1.00 20.76 243 ILE B O 1
ATOM 5019 N N . GLY B 1 244 ? 50.393 35.581 -7.269 1.00 19.40 244 GLY B N 1
ATOM 5020 C CA . GLY B 1 244 ? 51.364 34.665 -7.849 1.00 19.66 244 GLY B CA 1
ATOM 5021 C C . GLY B 1 244 ? 51.015 33.194 -7.700 1.00 19.28 244 GLY B C 1
ATOM 5022 O O . GLY B 1 244 ? 51.742 32.335 -8.201 1.00 20.87 244 GLY B O 1
ATOM 5023 N N . VAL B 1 245 ? 49.928 32.903 -6.982 1.00 17.08 245 VAL B N 1
ATOM 5024 C CA . VAL B 1 245 ? 49.474 31.526 -6.760 1.00 15.22 245 VAL B CA 1
ATOM 5025 C C . VAL B 1 245 ? 48.058 31.365 -7.317 1.00 13.05 245 VAL B C 1
ATOM 5026 O O . VAL B 1 245 ? 47.791 30.447 -8.100 1.00 14.65 245 VAL B O 1
ATOM 5030 N N . GLU B 1 246 ? 47.159 32.251 -6.890 1.00 10.78 246 GLU B N 1
ATOM 5031 C CA . GLU B 1 246 ? 45.767 32.226 -7.329 1.00 8.99 246 GLU B CA 1
ATOM 5032 C C . GLU B 1 246 ? 45.520 33.179 -8.485 1.00 9.24 246 GLU B C 1
ATOM 5033 O O . GLU B 1 246 ? 46.271 34.140 -8.686 1.00 10.62 246 GLU B O 1
ATOM 5039 N N . LYS B 1 247 ? 44.457 32.901 -9.234 1.00 10.23 247 LYS B N 1
ATOM 5040 C CA . LYS B 1 247 ? 44.078 33.672 -10.413 1.00 10.76 247 LYS B CA 1
ATOM 5041 C C . LYS B 1 247 ? 42.730 34.373 -10.169 1.00 9.89 247 LYS B C 1
ATOM 5042 O O . LYS B 1 247 ? 41.680 33.835 -10.527 1.00 11.08 247 LYS B O 1
ATOM 5048 N N . PRO B 1 248 ? 42.742 35.587 -9.569 1.00 8.94 248 PRO B N 1
ATOM 5049 C CA . PRO B 1 248 ? 41.490 36.307 -9.307 1.00 8.10 248 PRO B CA 1
ATOM 5050 C C . PRO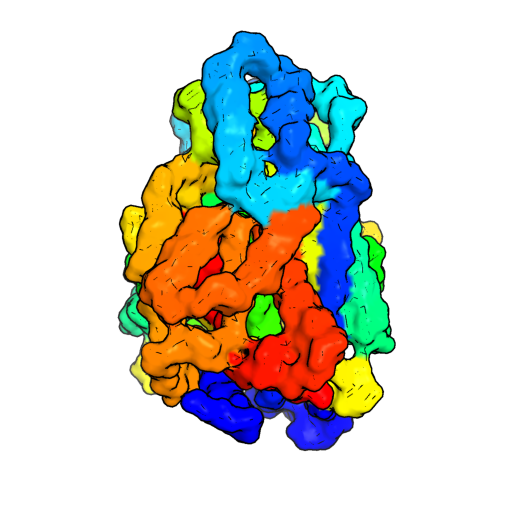 B 1 248 ? 40.810 36.791 -10.591 1.00 6.71 248 PRO B C 1
ATOM 5051 O O . PRO B 1 248 ? 41.437 37.443 -11.431 1.00 8.43 248 PRO B O 1
ATOM 5055 N N . MET B 1 249 ? 39.535 36.436 -10.752 1.00 6.04 249 MET B N 1
ATOM 5056 C CA . MET B 1 249 ? 38.804 36.787 -11.964 1.00 5.04 249 MET B CA 1
ATOM 5057 C C . MET B 1 249 ? 37.600 37.703 -11.815 1.00 5.76 249 MET B C 1
ATOM 5058 O O . MET B 1 249 ? 37.468 38.669 -12.569 1.00 7.20 249 MET B O 1
ATOM 5063 N N . PHE B 1 250 ? 36.674 37.336 -10.926 1.00 5.12 250 PHE B N 1
ATOM 5064 C CA . PHE B 1 250 ? 35.447 38.110 -10.707 1.00 5.77 250 PHE B CA 1
ATOM 5065 C C . PHE B 1 250 ? 35.196 38.341 -9.230 1.00 6.31 250 PHE B C 1
ATOM 5066 O O . PHE B 1 250 ? 35.119 37.394 -8.451 1.00 7.42 250 PHE B O 1
ATOM 5074 N N . GLU B 1 251 ? 35.031 39.606 -8.859 1.00 5.81 251 GLU B N 1
ATOM 5075 C CA . GLU B 1 251 ? 34.761 39.986 -7.476 1.00 5.36 251 GLU B CA 1
ATOM 5076 C C . GLU B 1 251 ? 33.256 40.098 -7.281 1.00 5.10 251 GLU B C 1
ATOM 5077 O O . GLU B 1 251 ? 32.583 40.760 -8.057 1.00 5.84 251 GLU B O 1
ATOM 5083 N N . ILE B 1 252 ? 32.737 39.408 -6.265 1.00 5.00 252 ILE B N 1
ATOM 5084 C CA . ILE B 1 252 ? 31.301 39.392 -5.961 1.00 5.21 252 ILE B CA 1
ATOM 5085 C C . ILE B 1 252 ? 31.008 40.547 -5.003 1.00 5.70 252 ILE B C 1
ATOM 5086 O O . ILE B 1 252 ? 31.053 40.402 -3.780 1.00 6.34 252 ILE B O 1
ATOM 5091 N N . VAL B 1 253 ? 30.703 41.695 -5.601 1.00 6.65 253 VAL B N 1
ATOM 5092 C CA . VAL B 1 253 ? 30.473 42.950 -4.892 1.00 6.02 253 VAL B CA 1
ATOM 5093 C C . VAL B 1 253 ? 29.136 43.104 -4.174 1.00 6.26 253 VAL B C 1
ATOM 5094 O O . VAL B 1 253 ? 29.096 43.588 -3.040 1.00 5.61 253 VAL B O 1
ATOM 5098 N N . CYS B 1 254 ? 28.055 42.691 -4.824 1.00 5.97 254 CYS B N 1
ATOM 5099 C CA . CYS B 1 254 ? 26.731 42.804 -4.227 1.00 6.70 254 CYS B CA 1
ATOM 5100 C C . CYS B 1 254 ? 25.853 41.677 -4.710 1.00 6.20 254 CYS B C 1
ATOM 5101 O O . CYS B 1 254 ? 25.860 41.337 -5.889 1.00 6.28 254 CYS B O 1
ATOM 5104 N N . THR B 1 255 ? 25.115 41.078 -3.780 1.00 7.85 255 THR B N 1
ATOM 5105 C CA . THR B 1 255 ? 24.230 39.967 -4.103 1.00 9.74 255 THR B CA 1
ATOM 5106 C C . THR B 1 255 ? 22.864 40.159 -3.483 1.00 10.31 255 THR B C 1
ATOM 5107 O O . THR B 1 255 ? 22.742 40.277 -2.259 1.00 13.25 255 THR B O 1
ATOM 5111 N N . LYS B 1 256 ? 21.838 40.216 -4.329 1.00 8.89 256 LYS B N 1
ATOM 5112 C CA . LYS B 1 256 ? 20.474 40.416 -3.854 1.00 9.80 256 LYS B CA 1
ATOM 5113 C C . LYS B 1 256 ? 19.471 39.454 -4.458 1.00 8.04 256 LYS B C 1
ATOM 5114 O O . LYS B 1 256 ? 19.491 39.196 -5.661 1.00 7.90 256 LYS B O 1
ATOM 5120 N N . GLN B 1 257 ? 18.598 38.927 -3.602 1.00 8.27 257 GLN B N 1
ATOM 5121 C CA . GLN B 1 257 ? 17.543 38.020 -4.023 1.00 8.71 257 GLN B CA 1
ATOM 5122 C C . GLN B 1 257 ? 16.251 38.825 -3.996 1.00 9.32 257 GLN B C 1
ATOM 5123 O O . GLN B 1 257 ? 15.981 39.535 -3.027 1.00 11.42 257 GLN B O 1
ATOM 5129 N N . THR B 1 258 ? 15.467 38.704 -5.064 1.00 8.29 258 THR B N 1
ATOM 5130 C CA . THR B 1 258 ? 14.211 39.429 -5.198 1.00 9.81 258 THR B CA 1
ATOM 5131 C C . THR B 1 258 ? 13.077 38.487 -5.547 1.00 9.44 258 THR B C 1
ATOM 5132 O O . THR B 1 258 ? 13.230 37.602 -6.380 1.00 9.62 258 THR B O 1
ATOM 5136 N N . VAL B 1 259 ? 11.948 38.680 -4.875 1.00 9.63 259 VAL B N 1
ATOM 5137 C CA . VAL B 1 259 ? 10.741 37.918 -5.149 1.00 9.43 259 VAL B CA 1
ATOM 5138 C C . VAL B 1 259 ? 9.818 38.907 -5.860 1.00 10.25 259 VAL B C 1
ATOM 5139 O O . VAL B 1 259 ? 9.572 40.006 -5.356 1.00 10.60 259 VAL B O 1
ATOM 5143 N N . ILE B 1 260 ? 9.375 38.530 -7.057 1.00 10.65 260 ILE B N 1
ATOM 5144 C CA . ILE B 1 260 ? 8.449 39.342 -7.845 1.00 10.97 260 ILE B CA 1
ATOM 5145 C C . ILE B 1 260 ? 7.072 38.992 -7.259 1.00 12.05 260 ILE B C 1
ATOM 5146 O O . ILE B 1 260 ? 6.674 37.825 -7.282 1.00 11.17 260 ILE B O 1
ATOM 5151 N N . PRO B 1 261 ? 6.353 39.988 -6.689 1.00 12.76 261 PRO B N 1
ATOM 5152 C CA . PRO B 1 261 ? 5.034 39.722 -6.098 1.00 14.34 261 PRO B CA 1
ATOM 5153 C C . PRO B 1 261 ? 3.943 39.203 -7.032 1.00 14.88 261 PRO B C 1
ATOM 5154 O O . PRO B 1 261 ? 3.965 39.458 -8.241 1.00 14.15 261 PRO B O 1
ATOM 5158 N N . ASN B 1 262 ? 3.035 38.420 -6.441 1.00 16.36 262 ASN B N 1
ATOM 5159 C CA . ASN B 1 262 ? 1.871 37.813 -7.105 1.00 17.01 262 ASN B CA 1
ATOM 5160 C C . ASN B 1 262 ? 2.188 36.958 -8.339 1.00 17.17 262 ASN B C 1
ATOM 5161 O O . ASN B 1 262 ? 1.430 36.940 -9.317 1.00 16.84 262 ASN B O 1
ATOM 5166 N N . THR B 1 263 ? 3.338 36.280 -8.301 1.00 16.21 263 THR B N 1
ATOM 5167 C CA . THR B 1 263 ? 3.768 35.431 -9.411 1.00 14.90 263 THR B CA 1
ATOM 5168 C C . THR B 1 263 ? 4.171 34.014 -8.984 1.00 15.82 263 THR B C 1
ATOM 5169 O O . THR B 1 263 ? 4.983 33.365 -9.651 1.00 15.41 263 THR B O 1
ATOM 5173 N N . GLU B 1 264 ? 3.578 33.529 -7.891 1.00 17.14 264 GLU B N 1
ATOM 5174 C CA . GLU B 1 264 ? 3.853 32.183 -7.365 1.00 18.85 264 GLU B CA 1
ATOM 5175 C C . GLU B 1 264 ? 3.383 31.084 -8.320 1.00 20.48 264 GLU B C 1
ATOM 5176 O O . GLU B 1 264 ? 4.088 30.097 -8.531 1.00 19.14 264 GLU B O 1
ATOM 5182 N N . ASP B 1 265 ? 2.235 31.325 -8.953 1.00 22.60 265 ASP B N 1
ATOM 5183 C CA . ASP B 1 265 ? 1.601 30.401 -9.898 1.00 24.87 265 ASP B CA 1
ATOM 5184 C C . ASP B 1 265 ? 2.278 30.272 -11.270 1.00 24.53 265 ASP B C 1
ATOM 5185 O O . ASP B 1 265 ? 1.886 29.426 -12.081 1.00 26.35 265 ASP B O 1
ATOM 5190 N N . VAL B 1 266 ? 3.300 31.095 -11.510 1.00 22.64 266 VAL B N 1
ATOM 5191 C CA . VAL B 1 266 ? 4.026 31.104 -12.780 1.00 21.55 266 VAL B CA 1
ATOM 5192 C C . VAL B 1 266 ? 4.923 29.873 -12.985 1.00 21.20 266 VAL B C 1
ATOM 5193 O O . VAL B 1 266 ? 4.757 29.164 -13.977 1.00 21.18 266 VAL B O 1
ATOM 5197 N N . ILE B 1 267 ? 5.903 29.661 -12.103 1.00 19.81 267 ILE B N 1
ATOM 5198 C CA . ILE B 1 267 ? 6.767 28.476 -12.189 1.00 19.77 267 ILE B CA 1
ATOM 5199 C C . ILE B 1 267 ? 6.621 27.719 -10.867 1.00 19.94 267 ILE B C 1
ATOM 5200 O O . ILE B 1 267 ? 6.934 28.246 -9.794 1.00 19.97 267 ILE B O 1
ATOM 5205 N N . HIS B 1 268 ? 6.104 26.497 -10.971 1.00 19.07 268 HIS B N 1
ATOM 5206 C CA . HIS B 1 268 ? 5.869 25.607 -9.832 1.00 19.46 268 HIS B CA 1
ATOM 5207 C C . HIS B 1 268 ? 6.498 24.244 -10.097 1.00 16.97 268 HIS B C 1
ATOM 5208 O O . HIS B 1 268 ? 6.435 23.743 -11.217 1.00 16.21 268 HIS B O 1
ATOM 5215 N N . LEU B 1 269 ? 7.188 23.692 -9.099 1.00 14.58 269 LEU B N 1
ATOM 5216 C CA . LEU B 1 269 ? 7.750 22.343 -9.201 1.00 12.99 269 LEU B CA 1
ATOM 5217 C C . LEU B 1 269 ? 7.457 21.648 -7.882 1.00 13.10 269 LEU B C 1
ATOM 5218 O O . LEU B 1 269 ? 7.750 22.180 -6.813 1.00 13.15 269 LEU B O 1
ATOM 5223 N N . HIS B 1 270 ? 6.801 20.495 -7.962 1.00 12.00 270 HIS B N 1
ATOM 5224 C CA . HIS B 1 270 ? 6.441 19.736 -6.768 1.00 10.84 270 HIS B CA 1
ATOM 5225 C C . HIS B 1 270 ? 7.089 18.363 -6.800 1.00 9.96 270 HIS B C 1
ATOM 5226 O O . HIS B 1 270 ? 7.106 17.711 -7.845 1.00 10.53 270 HIS B O 1
ATOM 5233 N N . LEU B 1 271 ? 7.655 17.937 -5.671 1.00 9.16 271 LEU B N 1
ATOM 5234 C CA . LEU B 1 271 ? 8.270 16.616 -5.590 1.00 8.83 271 LEU B CA 1
ATOM 5235 C C . LEU B 1 271 ? 7.205 15.662 -5.062 1.00 10.72 271 LEU B C 1
ATOM 5236 O O . LEU B 1 271 ? 6.761 15.766 -3.912 1.00 10.73 271 LEU B O 1
ATOM 5241 N N . ARG B 1 272 ? 6.732 14.804 -5.963 1.00 10.46 272 ARG B N 1
ATOM 5242 C CA . ARG B 1 272 ? 5.674 13.840 -5.675 1.00 11.14 272 ARG B CA 1
ATOM 5243 C C . ARG B 1 272 ? 6.144 12.396 -5.835 1.00 10.47 272 ARG B C 1
ATOM 5244 O O . ARG B 1 272 ? 7.322 12.137 -6.098 1.00 10.79 272 ARG B O 1
ATOM 5252 N N . GLU B 1 273 ? 5.204 11.457 -5.698 1.00 10.95 273 GLU B N 1
ATOM 5253 C CA . GLU B 1 273 ? 5.468 10.021 -5.842 1.00 10.83 273 GLU B CA 1
ATOM 5254 C C . GLU B 1 273 ? 5.838 9.662 -7.281 1.00 10.78 273 GLU B C 1
ATOM 5255 O O . GLU B 1 273 ? 6.414 8.606 -7.547 1.00 9.89 273 GLU B O 1
ATOM 5261 N N . THR B 1 274 ? 5.525 10.591 -8.183 1.00 11.38 274 THR B N 1
ATOM 5262 C CA . THR B 1 274 ? 5.789 10.480 -9.614 1.00 11.05 274 THR B CA 1
ATOM 5263 C C . THR B 1 274 ? 7.041 11.287 -9.987 1.00 11.44 274 THR B C 1
ATOM 5264 O O . THR B 1 274 ? 7.343 11.479 -11.166 1.00 10.18 274 THR B O 1
ATOM 5268 N N . GLY B 1 275 ? 7.768 11.739 -8.965 1.00 9.98 275 GLY B N 1
ATOM 5269 C CA . GLY B 1 275 ? 8.972 12.525 -9.175 1.00 10.98 275 GLY B CA 1
ATOM 5270 C C . GLY B 1 275 ? 8.695 14.010 -9.169 1.00 10.20 275 GLY B C 1
ATOM 5271 O O . GLY B 1 275 ? 7.695 14.455 -8.606 1.00 10.52 275 GLY B O 1
ATOM 5272 N N . MET B 1 276 ? 9.564 14.780 -9.818 1.00 9.50 276 MET B N 1
ATOM 5273 C CA . MET B 1 276 ? 9.394 16.224 -9.869 1.00 9.83 276 MET B CA 1
ATOM 5274 C C . MET B 1 276 ? 8.463 16.640 -10.997 1.00 10.50 276 MET B C 1
ATOM 5275 O O . MET B 1 276 ? 8.746 16.406 -12.177 1.00 10.08 276 MET B O 1
ATOM 5280 N N . MET B 1 277 ? 7.332 17.220 -10.604 1.00 10.86 277 MET B N 1
ATOM 5281 C CA . MET B 1 277 ? 6.317 17.696 -11.539 1.00 13.49 277 MET B CA 1
ATOM 5282 C C . MET B 1 277 ? 6.590 19.164 -11.830 1.00 14.66 277 MET B C 1
ATOM 5283 O O . MET B 1 277 ? 6.611 19.980 -10.917 1.00 16.24 277 MET B O 1
ATOM 5288 N N . PHE B 1 278 ? 6.811 19.478 -13.104 1.00 16.49 278 PHE B N 1
ATOM 5289 C CA . PHE B 1 278 ? 7.115 20.832 -13.571 1.00 16.99 278 PHE B CA 1
ATOM 5290 C C . PHE B 1 278 ? 5.872 21.529 -14.139 1.00 17.41 278 PHE B C 1
ATOM 5291 O O . PHE B 1 278 ? 5.163 20.960 -14.968 1.00 17.64 278 PHE B O 1
ATOM 5299 N N . TYR B 1 279 ? 5.622 22.755 -13.672 1.00 16.69 279 TYR B N 1
ATOM 5300 C CA . TYR B 1 279 ? 4.494 23.580 -14.127 1.00 17.85 279 TYR B CA 1
ATOM 5301 C C . TYR B 1 279 ? 5.034 24.945 -14.545 1.00 18.12 279 TYR B C 1
ATOM 5302 O O . TYR B 1 279 ? 5.745 25.604 -13.781 1.00 16.11 279 TYR B O 1
ATOM 5311 N N . LEU B 1 280 ? 4.674 25.368 -15.754 1.00 18.37 280 LEU B N 1
ATOM 5312 C CA . LEU B 1 280 ? 5.128 26.637 -16.312 1.00 20.84 280 LEU B CA 1
ATOM 5313 C C . LEU B 1 280 ? 4.012 27.375 -17.042 1.00 22.21 280 LEU B C 1
ATOM 5314 O O . LEU B 1 280 ? 3.365 26.810 -17.922 1.00 22.26 280 LEU B O 1
ATOM 5319 N N . SER B 1 281 ? 3.793 28.640 -16.689 1.00 23.47 281 SER B N 1
ATOM 5320 C CA . SER B 1 281 ? 2.779 29.441 -17.373 1.00 24.74 281 SER B CA 1
ATOM 5321 C C . SER B 1 281 ? 3.473 30.075 -18.580 1.00 24.59 281 SER B C 1
ATOM 5322 O O . SER B 1 281 ? 4.680 30.342 -18.533 1.00 23.27 281 SER B O 1
ATOM 5325 N N . LYS B 1 282 ? 2.712 30.311 -19.649 1.00 25.18 282 LYS B N 1
ATOM 5326 C CA . LYS B 1 282 ? 3.238 30.892 -20.890 1.00 26.45 282 LYS B CA 1
ATOM 5327 C C . LYS B 1 282 ? 3.765 32.325 -20.807 1.00 26.49 282 LYS B C 1
ATOM 5328 O O . LYS B 1 282 ? 4.413 32.815 -21.740 1.00 28.11 282 LYS B O 1
ATOM 5334 N N . GLY B 1 283 ? 3.545 32.954 -19.656 1.00 25.40 283 GLY B N 1
ATOM 5335 C CA . GLY B 1 283 ? 3.993 34.314 -19.448 1.00 24.08 283 GLY B CA 1
ATOM 5336 C C . GLY B 1 283 ? 5.241 34.489 -18.608 1.00 23.08 283 GLY B C 1
ATOM 5337 O O . GLY B 1 283 ? 5.525 35.607 -18.172 1.00 23.09 283 GLY B O 1
ATOM 5338 N N . SER B 1 284 ? 6.009 33.412 -18.413 1.00 22.28 284 SER B N 1
ATOM 5339 C CA . SER B 1 284 ? 7.251 33.472 -17.632 1.00 22.26 284 SER B CA 1
ATOM 5340 C C . SER B 1 284 ? 8.349 34.395 -18.188 1.00 21.50 284 SER B C 1
ATOM 5341 O O . SER B 1 284 ? 9.019 35.067 -17.396 1.00 22.89 284 SER B O 1
ATOM 5344 N N . PRO B 1 285 ? 8.531 34.475 -19.539 1.00 19.95 285 PRO B N 1
ATOM 5345 C CA . PRO B 1 285 ? 9.580 35.373 -20.041 1.00 19.22 285 PRO B CA 1
ATOM 5346 C C . PRO B 1 285 ? 9.245 36.850 -19.819 1.00 19.38 285 PRO B C 1
ATOM 5347 O O . PRO B 1 285 ? 10.143 37.678 -19.660 1.00 18.10 285 PRO B O 1
ATOM 5351 N N . MET B 1 286 ? 7.943 37.143 -19.754 1.00 19.02 286 MET B N 1
ATOM 5352 C CA . MET B 1 286 ? 7.435 38.495 -19.541 1.00 19.21 286 MET B CA 1
ATOM 5353 C C . MET B 1 286 ? 7.617 38.971 -18.105 1.00 18.13 286 MET B C 1
ATOM 5354 O O . MET B 1 286 ? 7.998 40.118 -17.887 1.00 18.71 286 MET B O 1
ATOM 5359 N N . THR B 1 287 ? 7.387 38.075 -17.141 1.00 18.22 287 THR B N 1
ATOM 5360 C CA . THR B 1 287 ? 7.539 38.383 -15.712 1.00 18.67 287 THR B CA 1
ATOM 5361 C C . THR B 1 287 ? 8.998 38.719 -15.407 1.00 16.97 287 THR B C 1
ATOM 5362 O O . THR B 1 287 ? 9.292 39.707 -14.736 1.00 17.76 287 THR B O 1
ATOM 5366 N N . ILE B 1 288 ? 9.895 37.901 -15.950 1.00 15.12 288 ILE B N 1
ATOM 5367 C CA . ILE B 1 288 ? 11.333 38.061 -15.773 1.00 13.89 288 ILE B CA 1
ATOM 5368 C C . ILE B 1 288 ? 11.857 39.344 -16.432 1.00 13.11 288 ILE B C 1
ATOM 5369 O O . ILE B 1 288 ? 12.460 40.176 -15.757 1.00 12.05 288 ILE B O 1
ATOM 5374 N N . SER B 1 289 ? 11.553 39.530 -17.717 1.00 12.47 289 SER B N 1
ATOM 5375 C CA . SER B 1 289 ? 12.011 40.703 -18.467 1.00 13.17 289 SER B CA 1
ATOM 5376 C C . SER B 1 289 ? 11.512 42.060 -17.992 1.00 13.12 289 SER B C 1
ATOM 5377 O O . SER B 1 289 ? 12.260 43.033 -18.014 1.00 14.69 289 SER B O 1
ATOM 5380 N N . ASN B 1 290 ? 10.257 42.113 -17.550 1.00 14.23 290 ASN B N 1
ATOM 5381 C CA . ASN B 1 290 ? 9.660 43.357 -17.070 1.00 14.61 290 ASN B CA 1
ATOM 5382 C C . ASN B 1 290 ? 10.131 43.780 -15.684 1.00 13.77 290 ASN B C 1
ATOM 5383 O O . ASN B 1 290 ? 9.995 44.946 -15.312 1.00 15.26 290 ASN B O 1
ATOM 5388 N N . ASN B 1 291 ? 10.694 42.834 -14.933 1.00 12.81 291 ASN B N 1
ATOM 5389 C CA . ASN B 1 291 ? 11.173 43.114 -13.582 1.00 11.20 291 ASN B CA 1
ATOM 5390 C C . ASN B 1 291 ? 12.685 43.068 -13.412 1.00 11.14 291 ASN B C 1
ATOM 5391 O O . ASN B 1 291 ? 13.192 43.462 -12.356 1.00 11.17 291 ASN B O 1
ATOM 5396 N N . VAL B 1 292 ? 13.401 42.635 -14.454 1.00 10.66 292 VAL B N 1
ATOM 5397 C CA . VAL B 1 292 ? 14.862 42.521 -14.397 1.00 12.38 292 VAL B CA 1
ATOM 5398 C C . VAL B 1 292 ? 15.594 43.852 -14.198 1.00 11.68 292 VAL B C 1
ATOM 5399 O O . VAL B 1 292 ? 16.493 43.928 -13.363 1.00 10.60 292 VAL B O 1
ATOM 5403 N N . GLU B 1 293 ? 15.140 44.904 -14.888 1.00 12.81 293 GLU B N 1
ATOM 5404 C CA . GLU B 1 293 ? 15.761 46.227 -14.796 1.00 12.44 293 GLU B CA 1
ATOM 5405 C C . GLU B 1 293 ? 15.710 46.798 -13.380 1.00 12.22 293 GLU B C 1
ATOM 5406 O O . GLU B 1 293 ? 16.701 47.351 -12.909 1.00 11.70 293 GLU B O 1
ATOM 5412 N N . ALA B 1 294 ? 14.589 46.576 -12.688 1.00 10.80 294 ALA B N 1
ATOM 5413 C CA . ALA B 1 294 ? 14.403 47.040 -11.310 1.00 11.12 294 ALA B CA 1
ATOM 5414 C C . ALA B 1 294 ? 15.379 46.331 -10.366 1.00 10.08 294 ALA B C 1
ATOM 5415 O O . ALA B 1 294 ? 15.930 46.956 -9.459 1.00 10.81 294 ALA B O 1
ATOM 5417 N N . CYS B 1 295 ? 15.647 45.052 -10.645 1.00 10.35 295 CYS B N 1
ATOM 5418 C CA . CYS B 1 295 ? 16.582 44.243 -9.852 1.00 9.73 295 CYS B CA 1
ATOM 5419 C C . CYS B 1 295 ? 18.013 44.727 -10.055 1.00 10.46 295 CYS B C 1
ATOM 5420 O O . CYS B 1 295 ? 18.806 44.755 -9.113 1.00 10.35 295 CYS B O 1
ATOM 5423 N N . LEU B 1 296 ? 18.312 45.139 -11.289 1.00 9.79 296 LEU B N 1
ATOM 5424 C CA . LEU B 1 296 ? 19.628 45.649 -11.664 1.00 10.19 296 LEU B CA 1
ATOM 5425 C C . LEU B 1 296 ? 19.896 47.021 -11.054 1.00 10.99 296 LEU B C 1
ATOM 5426 O O . LEU B 1 296 ? 20.978 47.260 -10.526 1.00 11.70 296 LEU B O 1
ATOM 5431 N N . ILE B 1 297 ? 18.885 47.895 -11.079 1.00 10.97 297 ILE B N 1
ATOM 5432 C CA . ILE B 1 297 ? 18.990 49.241 -10.502 1.00 12.49 297 ILE B CA 1
ATOM 5433 C C . ILE B 1 297 ? 19.205 49.115 -8.984 1.00 12.90 297 ILE B C 1
ATOM 5434 O O . ILE B 1 297 ? 20.043 49.813 -8.413 1.00 14.29 297 ILE B O 1
ATOM 5439 N N . ASP B 1 298 ? 18.527 48.133 -8.387 1.00 12.13 298 ASP B N 1
ATOM 5440 C CA . ASP B 1 298 ? 18.597 47.842 -6.955 1.00 12.78 298 ASP B CA 1
ATOM 5441 C C . ASP B 1 298 ? 19.983 47.343 -6.521 1.00 12.21 298 ASP B C 1
ATOM 5442 O O . ASP B 1 298 ? 20.504 47.804 -5.506 1.00 12.07 298 ASP B O 1
ATOM 5447 N N . VAL B 1 299 ? 20.594 46.456 -7.310 1.00 10.77 299 VAL B N 1
ATOM 5448 C CA . VAL B 1 299 ? 21.915 45.913 -6.972 1.00 10.05 299 VAL B CA 1
ATOM 5449 C C . VAL B 1 299 ? 23.021 46.971 -7.053 1.00 10.46 299 VAL B C 1
ATOM 5450 O O . VAL B 1 299 ? 23.968 46.949 -6.265 1.00 10.90 299 VAL B O 1
ATOM 5454 N N . PHE B 1 300 ? 22.854 47.915 -7.981 1.00 8.98 300 PHE B N 1
ATOM 5455 C CA . PHE B 1 300 ? 23.804 49.005 -8.168 1.00 10.36 300 PHE B CA 1
ATOM 5456 C C . PHE B 1 300 ? 23.667 50.043 -7.067 1.00 10.71 300 PHE B C 1
ATOM 5457 O O . PHE B 1 300 ? 24.664 50.440 -6.461 1.00 9.77 300 PHE B O 1
ATOM 5465 N N . LYS B 1 301 ? 22.425 50.428 -6.770 1.00 11.61 301 LYS B N 1
ATOM 5466 C CA . LYS B 1 301 ? 22.138 51.413 -5.726 1.00 12.55 301 LYS B CA 1
ATOM 5467 C C . LYS B 1 301 ? 22.471 50.921 -4.320 1.00 10.78 301 LYS B C 1
ATOM 5468 O O . LYS B 1 301 ? 22.835 51.721 -3.459 1.00 10.89 301 LYS B O 1
ATOM 5474 N N . SER B 1 302 ? 22.431 49.598 -4.121 1.00 9.26 302 SER B N 1
ATOM 5475 C CA . SER B 1 302 ? 22.749 48.986 -2.824 1.00 9.83 302 SER B CA 1
ATOM 5476 C C . SER B 1 302 ? 24.220 49.163 -2.448 1.00 9.21 302 SER B C 1
ATOM 5477 O O . SER B 1 302 ? 24.585 49.079 -1.272 1.00 10.97 302 SER B O 1
ATOM 5480 N N . VAL B 1 303 ? 25.051 49.408 -3.461 1.00 8.46 303 VAL B N 1
ATOM 5481 C CA . VAL B 1 303 ? 26.475 49.646 -3.264 1.00 7.54 303 VAL B CA 1
ATOM 5482 C C . VAL B 1 303 ? 26.892 51.065 -3.672 1.00 6.30 303 VAL B C 1
ATOM 5483 O O . VAL B 1 303 ? 28.082 51.369 -3.802 1.00 8.48 303 VAL B O 1
ATOM 5487 N N . GLY B 1 304 ? 25.885 51.927 -3.839 1.00 8.18 304 GLY B N 1
ATOM 5488 C CA . GLY B 1 304 ? 26.101 53.326 -4.181 1.00 7.41 304 GLY B CA 1
ATOM 5489 C C . GLY B 1 304 ? 26.594 53.669 -5.572 1.00 8.47 304 GLY B C 1
ATOM 5490 O O . GLY B 1 304 ? 27.006 54.807 -5.817 1.00 8.47 304 GLY B O 1
ATOM 5491 N N . ILE B 1 305 ? 26.572 52.696 -6.479 1.00 8.51 305 ILE B N 1
ATOM 5492 C CA . ILE B 1 305 ? 27.020 52.928 -7.847 1.00 8.97 305 ILE B CA 1
ATOM 5493 C C . ILE B 1 305 ? 25.826 53.346 -8.695 1.00 9.51 305 ILE B C 1
ATOM 5494 O O . ILE B 1 305 ? 24.752 52.744 -8.621 1.00 8.97 305 ILE B O 1
ATOM 5499 N N . THR B 1 306 ? 26.020 54.410 -9.470 1.00 10.33 306 THR B N 1
ATOM 5500 C CA . THR B 1 306 ? 24.988 54.928 -10.361 1.00 12.02 306 THR B CA 1
ATOM 5501 C C . THR B 1 306 ? 24.832 53.912 -11.498 1.00 12.09 306 THR B C 1
ATOM 5502 O O . THR B 1 306 ? 25.835 53.529 -12.114 1.00 11.69 306 THR B O 1
ATOM 5506 N N . PRO B 1 307 ? 23.594 53.398 -11.728 1.00 13.76 307 PRO B N 1
ATOM 5507 C CA . PRO B 1 307 ? 23.351 52.423 -12.803 1.00 14.98 307 PRO B CA 1
ATOM 5508 C C . PRO B 1 307 ? 23.782 53.031 -14.139 1.00 15.40 307 PRO B C 1
ATOM 5509 O O . PRO B 1 307 ? 23.592 54.234 -14.352 1.00 15.92 307 PRO B O 1
ATOM 5513 N N . PRO B 1 308 ? 24.450 52.244 -15.012 1.00 15.49 308 PRO B N 1
ATOM 5514 C CA . PRO B 1 308 ? 24.872 52.812 -16.298 1.00 15.66 308 PRO B CA 1
ATOM 5515 C C . PRO B 1 308 ? 23.687 53.228 -17.167 1.00 15.79 308 PRO B C 1
ATOM 5516 O O . PRO B 1 308 ? 22.616 52.612 -17.110 1.00 15.91 308 PRO B O 1
ATOM 5520 N N . GLU B 1 309 ? 23.872 54.324 -17.903 1.00 16.26 309 GLU B N 1
ATOM 5521 C CA . GLU B 1 309 ? 22.848 54.861 -18.804 1.00 18.35 309 GLU B CA 1
ATOM 5522 C C . GLU B 1 309 ? 22.596 53.877 -19.945 1.00 16.58 309 GLU B C 1
ATOM 5523 O O . GLU B 1 309 ? 21.481 53.765 -20.457 1.00 17.19 309 GLU B O 1
ATOM 5529 N N . ASP B 1 310 ? 23.638 53.115 -20.266 1.00 14.73 310 ASP B N 1
ATOM 5530 C CA . ASP B 1 310 ? 23.603 52.112 -21.317 1.00 12.65 310 ASP B CA 1
ATOM 5531 C C . ASP B 1 310 ? 23.990 50.770 -20.692 1.00 11.24 310 ASP B C 1
ATOM 5532 O O . ASP B 1 310 ? 25.110 50.602 -20.202 1.00 10.84 310 ASP B O 1
ATOM 5537 N N . TRP B 1 311 ? 23.072 49.807 -20.752 1.00 9.28 311 TRP B N 1
ATOM 5538 C CA . TRP B 1 311 ? 23.311 48.473 -20.200 1.00 8.66 311 TRP B CA 1
ATOM 5539 C C . TRP B 1 311 ? 24.375 47.681 -20.960 1.00 8.17 311 TRP B C 1
ATOM 5540 O O . TRP B 1 311 ? 24.881 46.672 -20.465 1.00 8.10 311 TRP B O 1
ATOM 5551 N N . ASN B 1 312 ? 24.738 48.174 -22.146 1.00 8.08 312 ASN B N 1
ATOM 5552 C CA . ASN B 1 312 ? 25.772 47.554 -22.979 1.00 9.20 312 ASN B CA 1
ATOM 5553 C C . ASN B 1 312 ? 27.170 47.771 -22.402 1.00 8.09 312 ASN B C 1
ATOM 5554 O O . ASN B 1 312 ? 28.134 47.140 -22.837 1.00 10.07 312 ASN B O 1
ATOM 5559 N N . SER B 1 313 ? 27.259 48.652 -21.403 1.00 10.10 313 SER B N 1
ATOM 5560 C CA . SER B 1 313 ? 28.514 48.972 -20.724 1.00 8.88 313 SER B CA 1
ATOM 5561 C C . SER B 1 313 ? 28.941 47.863 -19.759 1.00 9.12 313 SER B C 1
ATOM 5562 O O . SER B 1 313 ? 30.069 47.862 -19.272 1.00 9.60 313 SER B O 1
ATOM 5565 N N . LEU B 1 314 ? 28.027 46.927 -19.495 1.00 8.73 314 LEU B N 1
ATOM 5566 C CA . LEU B 1 314 ? 28.283 45.808 -18.587 1.00 7.90 314 LEU B CA 1
ATOM 5567 C C . LEU B 1 314 ? 28.427 44.475 -19.294 1.00 7.61 314 LEU B C 1
ATOM 5568 O O . LEU B 1 314 ? 28.005 44.336 -20.439 1.00 7.07 314 LEU B O 1
ATOM 5573 N N . PHE B 1 315 ? 29.080 43.515 -18.633 1.00 6.99 315 PHE B N 1
ATOM 5574 C CA . PHE B 1 315 ? 29.173 42.162 -19.184 1.00 7.24 315 PHE B CA 1
ATOM 5575 C C . PHE B 1 315 ? 28.009 41.393 -18.566 1.00 7.66 315 PHE B C 1
ATOM 5576 O O . PHE B 1 315 ? 27.528 41.745 -17.479 1.00 7.52 315 PHE B O 1
ATOM 5584 N N . TRP B 1 316 ? 27.532 40.369 -19.263 1.00 6.63 316 TRP B N 1
ATOM 5585 C CA . TRP B 1 316 ? 26.348 39.657 -18.805 1.00 6.95 316 TRP B CA 1
ATOM 5586 C C . TRP B 1 316 ? 26.398 38.157 -18.715 1.00 6.78 316 TRP B C 1
ATOM 5587 O O . TRP B 1 316 ? 26.824 37.479 -19.648 1.00 8.37 316 TRP B O 1
ATOM 5598 N N . ILE B 1 317 ? 25.900 37.637 -17.593 1.00 5.26 317 ILE B N 1
ATOM 5599 C CA . ILE B 1 317 ? 25.800 36.195 -17.378 1.00 5.64 317 ILE B CA 1
ATOM 5600 C C . ILE B 1 317 ? 24.331 35.919 -16.968 1.00 6.21 317 ILE B C 1
ATOM 5601 O O . ILE B 1 317 ? 24.027 35.682 -15.791 1.00 6.00 317 ILE B O 1
ATOM 5606 N N . PRO B 1 318 ? 23.392 35.986 -17.935 1.00 5.58 318 PRO B N 1
ATOM 5607 C CA . PRO B 1 318 ? 21.995 35.728 -17.578 1.00 6.80 318 PRO B CA 1
ATOM 5608 C C . PRO B 1 318 ? 21.687 34.239 -17.628 1.00 6.70 318 PRO B C 1
ATOM 5609 O O . PRO B 1 318 ? 22.241 33.523 -18.466 1.00 6.97 318 PRO B O 1
ATOM 5613 N N . HIS B 1 319 ? 20.837 33.766 -16.720 1.00 7.07 319 HIS B N 1
ATOM 5614 C CA . HIS B 1 319 ? 20.455 32.362 -16.741 1.00 7.53 319 HIS B CA 1
ATOM 5615 C C . HIS B 1 319 ? 19.648 32.108 -18.027 1.00 7.49 319 HIS B C 1
ATOM 5616 O O . HIS B 1 319 ? 18.654 32.789 -18.282 1.00 9.73 319 HIS B O 1
ATOM 5623 N N . PRO B 1 320 ? 20.090 31.139 -18.854 1.00 8.26 320 PRO B N 1
ATOM 5624 C CA . PRO B 1 320 ? 19.403 30.817 -20.102 1.00 7.96 320 PRO B CA 1
ATOM 5625 C C . PRO B 1 320 ? 18.217 29.880 -19.873 1.00 8.55 320 PRO B C 1
ATOM 5626 O O . PRO B 1 320 ? 18.217 28.730 -20.321 1.00 9.58 320 PRO B O 1
ATOM 5630 N N . GLY B 1 321 ? 17.209 30.399 -19.167 1.00 9.57 321 GLY B N 1
ATOM 5631 C CA . GLY B 1 321 ? 16.007 29.635 -18.852 1.00 10.52 321 GLY B CA 1
ATOM 5632 C C . GLY B 1 321 ? 15.263 29.166 -20.084 1.00 11.31 321 GLY B C 1
ATOM 5633 O O . GLY B 1 321 ? 14.606 28.126 -20.083 1.00 13.17 321 GLY B O 1
ATOM 5634 N N . GLY B 1 322 ? 15.428 29.943 -21.145 1.00 11.37 322 GLY B N 1
ATOM 5635 C CA . GLY B 1 322 ? 14.820 29.655 -22.424 1.00 10.90 322 GLY B CA 1
ATOM 5636 C C . GLY B 1 322 ? 15.232 30.766 -23.357 1.00 9.67 322 GLY B C 1
ATOM 5637 O O . GLY B 1 322 ? 15.681 31.825 -22.900 1.00 10.79 322 GLY B O 1
ATOM 5638 N N . ARG B 1 323 ? 15.066 30.536 -24.658 1.00 8.91 323 ARG B N 1
ATOM 5639 C CA . ARG B 1 323 ? 15.415 31.520 -25.680 1.00 9.90 323 ARG B CA 1
ATOM 5640 C C . ARG B 1 323 ? 14.600 32.805 -25.522 1.00 9.26 323 ARG B C 1
ATOM 5641 O O . ARG B 1 323 ? 15.153 33.898 -25.624 1.00 8.84 323 ARG B O 1
ATOM 5649 N N . ALA B 1 324 ? 13.312 32.664 -25.200 1.00 9.81 324 ALA B N 1
ATOM 5650 C CA . ALA B 1 324 ? 12.427 33.818 -25.025 1.00 10.03 324 ALA B CA 1
ATOM 5651 C C . ALA B 1 324 ? 12.804 34.693 -23.834 1.00 9.56 324 ALA B C 1
ATOM 5652 O O . ALA B 1 324 ? 12.652 35.907 -23.902 1.00 10.48 324 ALA B O 1
ATOM 5654 N N . ILE B 1 325 ? 13.341 34.081 -22.772 1.00 9.58 325 ILE B N 1
ATOM 5655 C CA . ILE B 1 325 ? 13.786 34.827 -21.591 1.00 9.76 325 ILE B CA 1
ATOM 5656 C C . ILE B 1 325 ? 14.978 35.699 -21.997 1.00 9.35 325 ILE B C 1
ATOM 5657 O O . ILE B 1 325 ? 14.970 36.899 -21.748 1.00 8.98 325 ILE B O 1
ATOM 5662 N N . LEU B 1 326 ? 15.935 35.108 -22.716 1.00 8.88 326 LEU B N 1
ATOM 5663 C CA . LEU B 1 326 ? 17.116 35.835 -23.181 1.00 9.31 326 LEU B CA 1
ATOM 5664 C C . LEU B 1 326 ? 16.769 36.942 -24.166 1.00 9.45 326 LEU B C 1
ATOM 5665 O O . LEU B 1 326 ? 17.274 38.051 -24.037 1.00 9.40 326 LEU B O 1
ATOM 5670 N N . ASP B 1 327 ? 15.841 36.651 -25.085 1.00 10.07 327 ASP B N 1
ATOM 5671 C CA . ASP B 1 327 ? 15.380 37.604 -26.103 1.00 10.70 327 ASP B CA 1
ATOM 5672 C C . ASP B 1 327 ? 14.701 38.811 -25.480 1.00 10.39 327 ASP B C 1
ATOM 5673 O O . ASP B 1 327 ? 15.015 39.952 -25.817 1.00 11.60 327 ASP B O 1
ATOM 5678 N N . GLN B 1 328 ? 13.784 38.538 -24.555 1.00 11.33 328 GLN B N 1
ATOM 5679 C CA . GLN B 1 328 ? 13.031 39.587 -23.885 1.00 11.79 328 GLN B CA 1
ATOM 5680 C C . GLN B 1 328 ? 13.844 40.427 -22.899 1.00 12.39 328 GLN B C 1
ATOM 5681 O O . GLN B 1 328 ? 13.591 41.625 -22.769 1.00 12.55 328 GLN B O 1
ATOM 5687 N N . VAL B 1 329 ? 14.837 39.816 -22.242 1.00 11.79 329 VAL B N 1
ATOM 5688 C CA . VAL B 1 329 ? 15.713 40.544 -21.309 1.00 10.81 329 VAL B CA 1
ATOM 5689 C C . VAL B 1 329 ? 16.637 41.436 -22.150 1.00 10.61 329 VAL B C 1
ATOM 5690 O O . VAL B 1 329 ? 16.835 42.603 -21.821 1.00 9.94 329 VAL B O 1
ATOM 5694 N N . GLU B 1 330 ? 17.114 40.899 -23.280 1.00 9.97 330 GLU B N 1
ATOM 5695 C CA . GLU B 1 330 ? 17.986 41.619 -24.218 1.00 11.45 330 GLU B CA 1
ATOM 5696 C C . GLU B 1 330 ? 17.266 42.853 -24.770 1.00 11.59 330 GLU B C 1
ATOM 5697 O O . GLU B 1 330 ? 17.829 43.947 -24.787 1.00 11.10 330 GLU B O 1
ATOM 5703 N N . ALA B 1 331 ? 16.004 42.661 -25.153 1.00 12.31 331 ALA B N 1
ATOM 5704 C CA . ALA B 1 331 ? 15.160 43.721 -25.709 1.00 12.41 331 ALA B CA 1
ATOM 5705 C C . ALA B 1 331 ? 14.839 44.823 -24.703 1.00 12.67 331 ALA B C 1
ATOM 5706 O O . ALA B 1 331 ? 14.967 46.005 -25.023 1.00 14.36 331 ALA B O 1
ATOM 5708 N N . LYS B 1 332 ? 14.500 44.426 -23.473 1.00 13.33 332 LYS B N 1
ATOM 5709 C CA . LYS B 1 332 ? 14.153 45.371 -22.406 1.00 13.06 332 LYS B CA 1
ATOM 5710 C C . LYS B 1 332 ? 15.339 46.214 -21.939 1.00 12.52 332 LYS B C 1
ATOM 5711 O O . LYS B 1 332 ? 15.176 47.389 -21.599 1.00 12.61 332 LYS B O 1
ATOM 5717 N N . LEU B 1 333 ? 16.531 45.622 -21.971 1.00 10.86 333 LEU B N 1
ATOM 5718 C CA . LEU B 1 333 ? 17.745 46.316 -21.561 1.00 10.13 333 LEU B CA 1
ATOM 5719 C C . LEU B 1 333 ? 18.461 46.988 -22.731 1.00 10.41 333 LEU B C 1
ATOM 5720 O O . LEU B 1 333 ? 19.533 47.579 -22.554 1.00 11.29 333 LEU B O 1
ATOM 5725 N N . LYS B 1 334 ? 17.837 46.913 -23.915 1.00 11.80 334 LYS B N 1
ATOM 5726 C CA . LYS B 1 334 ? 18.339 47.487 -25.175 1.00 12.44 334 LYS B CA 1
ATOM 5727 C C . LYS B 1 334 ? 19.768 47.048 -25.508 1.00 11.31 334 LYS B C 1
ATOM 5728 O O . LYS B 1 334 ? 20.603 47.840 -25.956 1.00 10.25 334 LYS B O 1
ATOM 5734 N N . LEU B 1 335 ? 20.033 45.768 -25.257 1.00 10.31 335 LEU B N 1
ATOM 5735 C CA . LEU B 1 335 ? 21.341 45.179 -25.501 1.00 10.59 335 LEU B CA 1
ATOM 5736 C C . LEU B 1 335 ? 21.550 44.756 -26.937 1.00 10.31 335 LEU B C 1
ATOM 5737 O O . LEU B 1 335 ? 20.619 44.303 -27.604 1.00 11.99 335 LEU B O 1
ATOM 5742 N N . ARG B 1 336 ? 22.791 44.909 -27.395 1.00 11.05 336 ARG B N 1
ATOM 5743 C CA . ARG B 1 336 ? 23.206 44.516 -28.739 1.00 11.77 336 ARG B CA 1
ATOM 5744 C C . ARG B 1 336 ? 23.304 42.977 -28.731 1.00 12.93 336 ARG B C 1
ATOM 5745 O O . ARG B 1 336 ? 23.554 42.391 -27.671 1.00 10.77 336 ARG B O 1
ATOM 5753 N N . PRO B 1 337 ? 23.076 42.303 -29.887 1.00 13.32 337 PRO B N 1
ATOM 5754 C CA . PRO B 1 337 ? 23.145 40.833 -29.947 1.00 13.61 337 PRO B CA 1
ATOM 5755 C C . PRO B 1 337 ? 24.369 40.118 -29.366 1.00 12.87 337 PRO B C 1
ATOM 5756 O O . PRO B 1 337 ? 24.229 39.029 -28.808 1.00 12.28 337 PRO B O 1
ATOM 5760 N N . GLU B 1 338 ? 25.538 40.757 -29.428 1.00 11.77 338 GLU B N 1
ATOM 5761 C CA . GLU B 1 338 ? 26.767 40.154 -28.909 1.00 11.33 338 GLU B CA 1
ATOM 5762 C C . GLU B 1 338 ? 26.884 40.126 -27.386 1.00 10.43 338 GLU B C 1
ATOM 5763 O O . GLU B 1 338 ? 27.740 39.429 -26.846 1.00 10.89 338 GLU B O 1
ATOM 5769 N N . LYS B 1 339 ? 26.018 40.867 -26.694 1.00 9.75 339 LYS B N 1
ATOM 5770 C CA . LYS B 1 339 ? 26.072 40.917 -25.233 1.00 9.13 339 LYS B CA 1
ATOM 5771 C C . LYS B 1 339 ? 25.746 39.612 -24.533 1.00 9.05 339 LYS B C 1
ATOM 5772 O O . LYS B 1 339 ? 26.364 39.275 -23.521 1.00 8.87 339 LYS B O 1
ATOM 5778 N N . PHE B 1 340 ? 24.811 38.863 -25.111 1.00 8.58 340 PHE B N 1
ATOM 5779 C CA . PHE B 1 340 ? 24.405 37.573 -24.569 1.00 7.50 340 PHE B CA 1
ATOM 5780 C C . PHE B 1 340 ? 25.041 36.406 -25.323 1.00 7.56 340 PHE B C 1
ATOM 5781 O O . PHE B 1 340 ? 24.543 35.281 -25.229 1.00 8.44 340 PHE B O 1
ATOM 5789 N N A ARG B 1 341 ? 26.149 36.672 -26.024 0.50 7.21 341 ARG B N 1
ATOM 5790 N N B ARG B 1 341 ? 26.148 36.671 -26.027 0.50 7.21 341 ARG B N 1
ATOM 5791 C CA A ARG B 1 341 ? 26.876 35.665 -26.813 0.50 8.32 341 ARG B CA 1
ATOM 5792 C CA B ARG B 1 341 ? 26.877 35.662 -26.812 0.50 8.32 341 ARG B CA 1
ATOM 5793 C C A ARG B 1 341 ? 27.251 34.425 -26.002 0.50 7.80 341 ARG B C 1
ATOM 5794 C C B ARG B 1 341 ? 27.248 34.423 -26.000 0.50 7.80 341 ARG B C 1
ATOM 5795 O O A ARG B 1 341 ? 26.951 33.306 -26.417 0.50 8.11 341 ARG B O 1
ATOM 5796 O O B ARG B 1 341 ? 26.939 33.304 -26.408 0.50 8.07 341 ARG B O 1
ATOM 5811 N N . ALA B 1 342 ? 27.851 34.643 -24.830 1.00 7.27 342 ALA B N 1
ATOM 5812 C CA . ALA B 1 342 ? 28.273 33.560 -23.931 1.00 6.94 342 ALA B CA 1
ATOM 5813 C C . ALA B 1 342 ? 27.096 32.718 -23.430 1.00 8.20 342 ALA B C 1
ATOM 5814 O O . ALA B 1 342 ? 27.154 31.487 -23.458 1.00 8.21 342 ALA B O 1
ATOM 5816 N N . ALA B 1 343 ? 25.990 33.398 -23.122 1.00 6.65 343 ALA B N 1
ATOM 5817 C CA . ALA B 1 343 ? 24.765 32.748 -22.659 1.00 6.93 343 ALA B CA 1
ATOM 5818 C C . ALA B 1 343 ? 24.099 31.925 -23.743 1.00 6.55 343 ALA B C 1
ATOM 5819 O O . ALA B 1 343 ? 23.671 30.800 -23.498 1.00 6.71 343 ALA B O 1
ATOM 5821 N N . ARG B 1 344 ? 24.069 32.479 -24.955 1.00 8.85 344 ARG B N 1
ATOM 5822 C CA . ARG B 1 344 ? 23.456 31.805 -26.089 1.00 7.28 344 ARG B CA 1
ATOM 5823 C C . ARG B 1 344 ? 24.295 30.642 -26.596 1.00 6.96 344 ARG B C 1
ATOM 5824 O O . ARG B 1 344 ? 23.738 29.660 -27.084 1.00 7.31 344 ARG B O 1
ATOM 5832 N N . THR B 1 345 ? 25.619 30.740 -26.429 1.00 7.41 345 THR B N 1
ATOM 5833 C CA . THR B 1 345 ? 26.548 29.671 -26.826 1.00 7.91 345 THR B CA 1
ATOM 5834 C C . THR B 1 345 ? 26.328 28.483 -25.888 1.00 6.98 345 THR B C 1
ATOM 5835 O O . THR B 1 345 ? 26.249 27.343 -26.339 1.00 8.66 345 THR B O 1
ATOM 5839 N N . VAL B 1 346 ? 26.165 28.768 -24.593 1.00 5.92 346 VAL B N 1
ATOM 5840 C CA . VAL B 1 346 ? 25.929 27.725 -23.596 1.00 6.54 346 VAL B CA 1
ATOM 5841 C C . VAL B 1 346 ? 24.551 27.091 -23.759 1.00 6.44 346 VAL B C 1
ATOM 5842 O O . VAL B 1 346 ? 24.428 25.868 -23.679 1.00 7.74 346 VAL B O 1
ATOM 5846 N N . LEU B 1 347 ? 23.539 27.910 -24.053 1.00 7.96 347 LEU B N 1
ATOM 5847 C CA . LEU B 1 347 ? 22.181 27.399 -24.270 1.00 7.29 347 LEU B CA 1
ATOM 5848 C C . LEU B 1 347 ? 22.196 26.474 -25.490 1.00 7.00 347 LEU B C 1
ATOM 5849 O O . LEU B 1 347 ? 21.583 25.412 -25.474 1.00 6.54 347 LEU B O 1
ATOM 5854 N N . TRP B 1 348 ? 22.978 26.850 -26.501 1.00 7.54 348 TRP B N 1
ATOM 5855 C CA . TRP B 1 348 ? 23.095 26.050 -27.712 1.00 7.76 348 TRP B CA 1
ATOM 5856 C C . TRP B 1 348 ? 23.824 24.732 -27.487 1.00 7.64 348 TRP B C 1
ATOM 5857 O O . TRP B 1 348 ? 23.331 23.672 -27.874 1.00 8.28 348 TRP B O 1
ATOM 5868 N N . ASP B 1 349 ? 25.010 24.820 -26.894 1.00 8.36 349 ASP B N 1
ATOM 5869 C CA . ASP B 1 349 ? 25.852 23.654 -26.677 1.00 7.26 349 ASP B CA 1
ATOM 5870 C C . ASP B 1 349 ? 25.422 22.706 -25.573 1.00 6.87 349 ASP B C 1
ATOM 5871 O O . ASP B 1 349 ? 25.703 21.515 -25.643 1.00 7.46 349 ASP B O 1
ATOM 5876 N N . TYR B 1 350 ? 24.763 23.230 -24.543 1.00 7.61 350 TYR B N 1
ATOM 5877 C CA . TYR B 1 350 ? 24.395 22.403 -23.390 1.00 7.54 350 TYR B CA 1
ATOM 5878 C C . TYR B 1 350 ? 22.956 22.452 -22.916 1.00 6.96 350 TYR B C 1
ATOM 5879 O O . TYR B 1 350 ? 22.569 21.662 -22.048 1.00 8.02 350 TYR B O 1
ATOM 5888 N N . GLY B 1 351 ? 22.181 23.397 -23.440 1.00 6.84 351 GLY B N 1
ATOM 5889 C CA . GLY B 1 351 ? 20.798 23.548 -23.023 1.00 6.81 351 GLY B CA 1
ATOM 5890 C C . GLY B 1 351 ? 20.714 24.283 -21.701 1.00 7.50 351 GLY B C 1
ATOM 5891 O O . GLY B 1 351 ? 21.661 24.970 -21.301 1.00 8.12 351 GLY B O 1
ATOM 5892 N N . ASN B 1 352 ? 19.586 24.118 -21.021 1.00 7.01 352 ASN B N 1
ATOM 5893 C CA . ASN B 1 352 ? 19.350 24.746 -19.729 1.00 7.41 352 ASN B CA 1
ATOM 5894 C C . ASN B 1 352 ? 19.707 23.700 -18.675 1.00 6.08 352 ASN B C 1
ATOM 5895 O O . ASN B 1 352 ? 18.940 22.776 -18.418 1.00 5.59 352 ASN B O 1
ATOM 5900 N N . MET B 1 353 ? 20.876 23.864 -18.064 1.00 6.11 353 MET B N 1
ATOM 5901 C CA . MET B 1 353 ? 21.337 22.937 -17.034 1.00 6.38 353 MET B CA 1
ATOM 5902 C C . MET B 1 353 ? 20.975 23.406 -15.641 1.00 5.82 353 MET B C 1
ATOM 5903 O O . MET B 1 353 ? 21.689 23.100 -14.673 1.00 5.00 353 MET B O 1
ATOM 5908 N N . VAL B 1 354 ? 19.844 24.125 -15.536 1.00 5.79 354 VAL B N 1
ATOM 5909 C CA . VAL B 1 354 ? 19.343 24.639 -14.273 1.00 6.15 354 VAL B CA 1
ATOM 5910 C C . VAL B 1 354 ? 20.444 25.445 -13.568 1.00 5.98 354 VAL B C 1
ATOM 5911 O O . VAL B 1 354 ? 21.011 26.346 -14.172 1.00 8.05 354 VAL B O 1
ATOM 5915 N N . SER B 1 355 ? 20.812 25.104 -12.330 1.00 7.18 355 SER B N 1
ATOM 5916 C CA . SER B 1 355 ? 21.819 25.877 -11.585 1.00 6.17 355 SER B CA 1
ATOM 5917 C C . SER B 1 355 ? 23.238 25.930 -12.155 1.00 6.89 355 SER B C 1
ATOM 5918 O O . SER B 1 355 ? 23.986 26.865 -11.871 1.00 5.90 355 SER B O 1
ATOM 5921 N N . ALA B 1 356 ? 23.580 24.943 -12.980 1.00 5.88 356 ALA B N 1
ATOM 5922 C CA . ALA B 1 356 ? 24.912 24.839 -13.574 1.00 6.23 356 ALA B CA 1
ATOM 5923 C C . ALA B 1 356 ? 25.170 25.751 -14.759 1.00 5.68 356 ALA B C 1
ATOM 5924 O O . ALA B 1 356 ? 26.323 26.019 -15.099 1.00 6.73 356 ALA B O 1
ATOM 5926 N N . SER B 1 357 ? 24.092 26.245 -15.360 1.00 5.79 357 SER B N 1
ATOM 5927 C CA . SER B 1 357 ? 24.166 27.100 -16.534 1.00 6.32 357 SER B CA 1
ATOM 5928 C C . SER B 1 357 ? 24.964 28.384 -16.417 1.00 6.54 357 SER B C 1
ATOM 5929 O O . SER B 1 357 ? 25.834 28.633 -17.250 1.00 5.91 357 SER B O 1
ATOM 5932 N N . VAL B 1 358 ? 24.734 29.157 -15.358 1.00 5.58 358 VAL B N 1
ATOM 5933 C CA . VAL B 1 358 ? 25.480 30.403 -15.176 1.00 5.00 358 VAL B CA 1
ATOM 5934 C C . VAL B 1 358 ? 26.981 30.188 -14.956 1.00 5.05 358 VAL B C 1
ATOM 5935 O O . VAL B 1 358 ? 27.787 30.995 -15.407 1.00 6.20 358 VAL B O 1
ATOM 5939 N N . GLY B 1 359 ? 27.338 29.063 -14.324 1.00 5.00 359 GLY B N 1
ATOM 5940 C CA . GLY B 1 359 ? 28.736 28.719 -14.092 1.00 5.00 359 GLY B CA 1
ATOM 5941 C C . GLY B 1 359 ? 29.417 28.420 -15.417 1.00 6.06 359 GLY B C 1
ATOM 5942 O O . GLY B 1 359 ? 30.551 28.841 -15.654 1.00 5.73 359 GLY B O 1
ATOM 5943 N N . TYR B 1 360 ? 28.670 27.773 -16.311 1.00 5.11 360 TYR B N 1
ATOM 5944 C CA . TYR B 1 360 ? 29.146 27.440 -17.651 1.00 5.00 360 TYR B CA 1
ATOM 5945 C C . TYR B 1 360 ? 29.346 28.708 -18.481 1.00 5.00 360 TYR B C 1
ATOM 5946 O O . TYR B 1 360 ? 30.294 28.800 -19.249 1.00 5.27 360 TYR B O 1
ATOM 5955 N N . ILE B 1 361 ? 28.443 29.676 -18.311 1.00 5.00 361 ILE B N 1
ATOM 5956 C CA . ILE B 1 361 ? 28.505 30.951 -19.034 1.00 5.00 361 ILE B CA 1
ATOM 5957 C C . ILE B 1 361 ? 29.673 31.795 -18.549 1.00 5.35 361 ILE B C 1
ATOM 5958 O O . ILE B 1 361 ? 30.376 32.393 -19.358 1.00 6.07 361 ILE B O 1
ATOM 5963 N N . LEU B 1 362 ? 29.879 31.814 -17.231 1.00 5.62 362 LEU B N 1
ATOM 5964 C CA . LEU B 1 362 ? 30.978 32.558 -16.620 1.00 5.00 362 LEU B CA 1
ATOM 5965 C C . LEU B 1 362 ? 32.305 31.966 -17.098 1.00 5.90 362 LEU B C 1
ATOM 5966 O O . LEU B 1 362 ? 33.242 32.705 -17.407 1.00 6.61 362 LEU B O 1
ATOM 5971 N N . ASP B 1 363 ? 32.325 30.639 -17.255 1.00 5.41 363 ASP B N 1
ATOM 5972 C CA . ASP B 1 363 ? 33.500 29.910 -17.729 1.00 5.20 363 ASP B CA 1
ATOM 5973 C C . ASP B 1 363 ? 33.769 30.262 -19.187 1.00 5.57 363 ASP B C 1
ATOM 5974 O O . ASP B 1 363 ? 34.892 30.605 -19.540 1.00 6.55 363 ASP B O 1
ATOM 5979 N N . GLU B 1 364 ? 32.719 30.219 -20.009 1.00 6.17 364 GLU B N 1
ATOM 5980 C CA . GLU B 1 364 ? 32.805 30.547 -21.433 1.00 6.29 364 GLU B CA 1
ATOM 5981 C C . GLU B 1 364 ? 33.277 31.988 -21.629 1.00 6.97 364 GLU B C 1
ATOM 5982 O O . GLU B 1 364 ? 34.160 32.246 -22.449 1.00 7.97 364 GLU B O 1
ATOM 5988 N N . MET B 1 365 ? 32.747 32.893 -20.805 1.00 6.37 365 MET B N 1
ATOM 5989 C CA . MET B 1 365 ? 33.097 34.309 -20.869 1.00 6.67 365 MET B CA 1
ATOM 5990 C C . MET B 1 365 ? 34.569 34.571 -20.567 1.00 7.41 365 MET B C 1
ATOM 5991 O O . MET B 1 365 ? 35.242 35.243 -21.343 1.00 7.55 365 MET B O 1
ATOM 5996 N N . ARG B 1 366 ? 35.064 34.025 -19.458 1.00 6.37 366 ARG B N 1
ATOM 5997 C CA . ARG B 1 366 ? 36.460 34.236 -19.082 1.00 7.09 366 ARG B CA 1
ATOM 5998 C C . ARG B 1 366 ? 37.451 33.545 -20.021 1.00 6.76 366 ARG B C 1
ATOM 5999 O O . ARG B 1 366 ? 38.553 34.046 -20.235 1.00 8.76 366 ARG B O 1
ATOM 6007 N N . ARG B 1 367 ? 37.044 32.398 -20.573 1.00 7.99 367 ARG B N 1
ATOM 6008 C CA . ARG B 1 367 ? 37.887 31.638 -21.497 1.00 8.42 367 ARG B CA 1
ATOM 6009 C C . ARG B 1 367 ? 38.041 32.357 -22.821 1.00 9.03 367 ARG B C 1
ATOM 6010 O O . ARG B 1 367 ? 39.150 32.441 -23.349 1.00 11.12 367 ARG B O 1
ATOM 6018 N N . LYS B 1 368 ? 36.938 32.922 -23.316 1.00 8.72 368 LYS B N 1
ATOM 6019 C CA . LYS B 1 368 ? 36.944 33.665 -24.573 1.00 9.83 368 LYS B CA 1
ATOM 6020 C C . LYS B 1 368 ? 37.644 35.002 -24.413 1.00 9.70 368 LYS B C 1
ATOM 6021 O O . LYS B 1 368 ? 38.334 35.451 -25.324 1.00 10.47 368 LYS B O 1
ATOM 6027 N N . SER B 1 369 ? 37.509 35.601 -23.228 1.00 8.84 369 SER B N 1
ATOM 6028 C CA . SER B 1 369 ? 38.157 36.877 -22.936 1.00 8.84 369 SER B CA 1
ATOM 6029 C C . SER B 1 369 ? 39.671 36.712 -22.866 1.00 11.02 369 SER B C 1
ATOM 6030 O O . SER B 1 369 ? 40.413 37.550 -23.381 1.00 11.95 369 SER B O 1
ATOM 6033 N N . ALA B 1 370 ? 40.110 35.591 -22.289 1.00 12.40 370 ALA B N 1
ATOM 6034 C CA . ALA B 1 370 ? 41.531 35.265 -22.160 1.00 15.41 370 ALA B CA 1
ATOM 6035 C C . ALA B 1 370 ? 42.126 34.872 -23.514 1.00 16.91 370 ALA B C 1
ATOM 6036 O O . ALA B 1 370 ? 43.280 35.196 -23.802 1.00 19.00 370 ALA B O 1
ATOM 6038 N N . ALA B 1 371 ? 41.309 34.226 -24.353 1.00 17.11 371 ALA B N 1
ATOM 6039 C CA . ALA B 1 371 ? 41.720 33.783 -25.692 1.00 18.76 371 ALA B CA 1
ATOM 6040 C C . ALA B 1 371 ? 41.842 34.938 -26.684 1.00 19.55 371 ALA B C 1
ATOM 6041 O O . ALA B 1 371 ? 42.728 34.932 -27.542 1.00 22.06 371 ALA B O 1
ATOM 6043 N N . LYS B 1 372 ? 40.957 35.927 -26.552 1.00 19.20 372 LYS B N 1
ATOM 6044 C CA . LYS B 1 372 ? 40.960 37.108 -27.420 1.00 20.01 372 LYS B CA 1
ATOM 6045 C C . LYS B 1 372 ? 41.952 38.165 -26.935 1.00 19.37 372 LYS B C 1
ATOM 6046 O O . LYS B 1 372 ? 42.210 39.150 -27.635 1.00 21.37 372 LYS B O 1
ATOM 6052 N N . GLY B 1 373 ? 42.479 37.962 -25.725 1.00 18.12 373 GLY B N 1
ATOM 6053 C CA . GLY B 1 373 ? 43.441 38.881 -25.133 1.00 17.37 373 GLY B CA 1
ATOM 6054 C C . GLY B 1 373 ? 42.831 40.192 -24.678 1.00 16.98 373 GLY B C 1
ATOM 6055 O O . GLY B 1 373 ? 43.478 41.243 -24.749 1.00 18.19 373 GLY B O 1
ATOM 6056 N N . LEU B 1 374 ? 41.589 40.124 -24.195 1.00 15.69 374 LEU B N 1
ATOM 6057 C CA . LEU B 1 374 ? 40.859 41.302 -23.729 1.00 13.38 374 LEU B CA 1
ATOM 6058 C C . LEU B 1 374 ? 41.398 41.865 -22.418 1.00 14.14 374 LEU B C 1
ATOM 6059 O O . LEU B 1 374 ? 42.190 41.215 -21.738 1.00 14.12 374 LEU B O 1
ATOM 6064 N N . GLU B 1 375 ? 40.981 43.087 -22.093 1.00 13.10 375 GLU B N 1
ATOM 6065 C CA . GLU B 1 375 ? 41.431 43.812 -20.901 1.00 14.01 375 GLU B CA 1
ATOM 6066 C C . GLU B 1 375 ? 41.105 43.149 -19.569 1.00 11.28 375 GLU B C 1
ATOM 6067 O O . GLU B 1 375 ? 41.877 43.259 -18.620 1.00 11.73 375 GLU B O 1
ATOM 6073 N N . THR B 1 376 ? 39.937 42.510 -19.494 1.00 9.44 376 THR B N 1
ATOM 6074 C CA . THR B 1 376 ? 39.483 41.839 -18.277 1.00 7.72 376 THR B CA 1
ATOM 6075 C C . THR B 1 376 ? 38.826 40.505 -18.619 1.00 6.18 376 THR B C 1
ATOM 6076 O O . THR B 1 376 ? 38.500 40.247 -19.777 1.00 6.64 376 THR B O 1
ATOM 6080 N N . TYR B 1 377 ? 38.546 39.713 -17.582 1.00 6.24 377 TYR B N 1
ATOM 6081 C CA . TYR B 1 377 ? 37.880 38.418 -17.734 1.00 7.00 377 TYR B CA 1
ATOM 6082 C C . TYR B 1 377 ? 36.409 38.584 -18.109 1.00 6.49 377 TYR B C 1
ATOM 6083 O O . TYR B 1 377 ? 35.786 37.665 -18.645 1.00 6.88 377 TYR B O 1
ATOM 6092 N N . GLY B 1 378 ? 35.874 39.772 -17.840 1.00 7.16 378 GLY B N 1
ATOM 6093 C CA . GLY B 1 378 ? 34.492 40.063 -18.164 1.00 5.37 378 GLY B CA 1
ATOM 6094 C C . GLY B 1 378 ? 34.357 40.800 -19.475 1.00 7.58 378 GLY B C 1
ATOM 6095 O O . GLY B 1 378 ? 33.855 41.925 -19.511 1.00 7.19 378 GLY B O 1
ATOM 6096 N N . GLU B 1 379 ? 34.818 40.162 -20.551 1.00 6.62 379 GLU B N 1
ATOM 6097 C CA . GLU B 1 379 ? 34.765 40.705 -21.918 1.00 7.28 379 GLU B CA 1
ATOM 6098 C C . GLU B 1 379 ? 35.434 42.069 -22.114 1.00 7.69 379 GLU B C 1
ATOM 6099 O O . GLU B 1 379 ? 35.071 42.831 -23.015 1.00 9.23 379 GLU B O 1
ATOM 6105 N N . GLY B 1 380 ? 36.432 42.347 -21.276 1.00 7.43 380 GLY B N 1
ATOM 6106 C CA . GLY B 1 380 ? 37.154 43.610 -21.347 1.00 8.33 380 GLY B CA 1
ATOM 6107 C C . GLY B 1 380 ? 36.491 44.735 -20.573 1.00 9.16 380 GLY B C 1
ATOM 6108 O O . GLY B 1 380 ? 37.042 45.833 -20.463 1.00 11.09 380 GLY B O 1
ATOM 6109 N N . LEU B 1 381 ? 35.308 44.448 -20.030 1.00 8.00 381 LEU B N 1
ATOM 6110 C CA . LEU B 1 381 ? 34.531 45.417 -19.260 1.00 8.02 381 LEU B CA 1
ATOM 6111 C C . LEU B 1 381 ? 34.746 45.224 -17.768 1.00 8.79 381 LEU B C 1
ATOM 6112 O O . LEU B 1 381 ? 35.072 44.129 -17.314 1.00 9.13 381 LEU B O 1
ATOM 6117 N N . GLU B 1 382 ? 34.564 46.305 -17.018 1.00 8.99 382 GLU B N 1
ATOM 6118 C CA . GLU B 1 382 ? 34.771 46.315 -15.576 1.00 9.41 382 GLU B CA 1
ATOM 6119 C C . GLU B 1 382 ? 33.666 45.701 -14.727 1.00 8.57 382 GLU B C 1
ATOM 6120 O O . GLU B 1 382 ? 33.940 44.877 -13.856 1.00 7.97 382 GLU B O 1
ATOM 6126 N N . TRP B 1 383 ? 32.427 46.117 -14.976 1.00 7.90 383 TRP B N 1
ATOM 6127 C CA . TRP B 1 383 ? 31.280 45.657 -14.196 1.00 6.83 383 TRP B CA 1
ATOM 6128 C C . TRP B 1 383 ? 30.309 44.800 -14.967 1.00 7.77 383 TRP B C 1
ATOM 6129 O O . TRP B 1 383 ? 30.174 44.940 -16.175 1.00 7.81 383 TRP B O 1
ATOM 6140 N N . GLY B 1 384 ? 29.703 43.847 -14.266 1.00 6.78 384 GLY B N 1
ATOM 6141 C CA . GLY B 1 384 ? 28.757 42.958 -14.897 1.00 6.90 384 GLY B CA 1
ATOM 6142 C C . GLY B 1 384 ? 27.822 42.310 -13.923 1.00 6.39 384 GLY B C 1
ATOM 6143 O O . GLY B 1 384 ? 27.955 42.477 -12.710 1.00 6.24 384 GLY B O 1
ATOM 6144 N N . VAL B 1 385 ? 26.837 41.599 -14.462 1.00 6.75 385 VAL B N 1
ATOM 6145 C CA . VAL B 1 385 ? 25.842 40.958 -13.622 1.00 5.96 385 VAL B CA 1
ATOM 6146 C C . VAL B 1 385 ? 25.551 39.515 -14.008 1.00 6.79 385 VAL B C 1
ATOM 6147 O O . VAL B 1 385 ? 25.431 39.179 -15.192 1.00 6.34 385 VAL B O 1
ATOM 6151 N N . LEU B 1 386 ? 25.473 38.676 -12.977 1.00 5.29 386 LEU B N 1
ATOM 6152 C CA . LEU B 1 386 ? 25.121 37.272 -13.113 1.00 5.55 386 LEU B CA 1
ATOM 6153 C C . LEU B 1 386 ? 23.690 37.232 -12.596 1.00 7.61 386 LEU B C 1
ATOM 6154 O O . LEU B 1 386 ? 23.398 37.718 -11.499 1.00 7.21 386 LEU B O 1
ATOM 6159 N N . LEU B 1 387 ? 22.797 36.699 -13.420 1.00 7.63 387 LEU B N 1
ATOM 6160 C CA . LEU B 1 387 ? 21.389 36.634 -13.081 1.00 7.44 387 LEU B CA 1
ATOM 6161 C C . LEU B 1 387 ? 20.823 35.231 -13.037 1.00 7.57 387 LEU B C 1
ATOM 6162 O O . LEU B 1 387 ? 21.053 34.428 -13.937 1.00 8.92 387 LEU B O 1
ATOM 6167 N N . GLY B 1 388 ? 20.100 34.949 -11.959 1.00 8.19 388 GLY B N 1
ATOM 6168 C CA . GLY B 1 388 ? 19.444 33.669 -11.799 1.00 7.44 388 GLY B CA 1
ATOM 6169 C C . GLY B 1 388 ? 17.955 33.957 -11.807 1.00 7.63 388 GLY B C 1
ATOM 6170 O O . GLY B 1 388 ? 17.534 34.943 -11.213 1.00 7.77 388 GLY B O 1
ATOM 6171 N N . PHE B 1 389 ? 17.170 33.138 -12.513 1.00 7.69 389 PHE B N 1
ATOM 6172 C CA . PHE B 1 389 ? 15.711 33.315 -12.604 1.00 8.14 389 PHE B CA 1
ATOM 6173 C C . PHE B 1 389 ? 15.045 31.980 -12.331 1.00 7.34 389 PHE B C 1
ATOM 6174 O O . PHE B 1 389 ? 15.447 30.983 -12.910 1.00 8.78 389 PHE B O 1
ATOM 6182 N N . GLY B 1 390 ? 14.006 31.961 -11.502 1.00 8.46 390 GLY B N 1
ATOM 6183 C CA . GLY B 1 390 ? 13.334 30.703 -11.227 1.00 7.74 390 GLY B CA 1
ATOM 6184 C C . GLY B 1 390 ? 12.050 30.822 -10.436 1.00 8.21 390 GLY B C 1
ATOM 6185 O O . GLY B 1 390 ? 11.514 31.927 -10.330 1.00 7.63 390 GLY B O 1
ATOM 6186 N N . PRO B 1 391 ? 11.555 29.717 -9.824 1.00 8.13 391 PRO B N 1
ATOM 6187 C CA . PRO B 1 391 ? 10.322 29.660 -9.022 1.00 9.31 391 PRO B CA 1
ATOM 6188 C C . PRO B 1 391 ? 10.177 30.765 -7.984 1.00 9.70 391 PRO B C 1
ATOM 6189 O O . PRO B 1 391 ? 11.111 31.044 -7.238 1.00 10.08 391 PRO B O 1
ATOM 6193 N N . GLY B 1 392 ? 9.012 31.409 -7.984 1.00 9.44 392 GLY B N 1
ATOM 6194 C CA . GLY B 1 392 ? 8.748 32.485 -7.046 1.00 9.82 392 GLY B CA 1
ATOM 6195 C C . GLY B 1 392 ? 7.751 33.537 -7.527 1.00 10.12 392 GLY B C 1
ATOM 6196 O O . GLY B 1 392 ? 6.734 33.696 -6.867 1.00 11.55 392 GLY B O 1
ATOM 6197 N N . ILE B 1 393 ? 8.035 34.329 -8.572 1.00 9.47 393 ILE B N 1
ATOM 6198 C CA . ILE B 1 393 ? 9.282 34.322 -9.349 1.00 9.30 393 ILE B CA 1
ATOM 6199 C C . ILE B 1 393 ? 10.391 34.990 -8.564 1.00 8.63 393 ILE B C 1
ATOM 6200 O O . ILE B 1 393 ? 10.190 36.024 -7.935 1.00 9.49 393 ILE B O 1
ATOM 6205 N N . THR B 1 394 ? 11.523 34.302 -8.536 1.00 8.40 394 THR B N 1
ATOM 6206 C CA . THR B 1 394 ? 12.690 34.762 -7.820 1.00 7.86 394 THR B CA 1
ATOM 6207 C C . THR B 1 394 ? 13.802 35.115 -8.788 1.00 7.98 394 THR B C 1
ATOM 6208 O O . THR B 1 394 ? 14.040 34.404 -9.767 1.00 8.27 394 THR B O 1
ATOM 6212 N N . VAL B 1 395 ? 14.426 36.260 -8.528 1.00 7.31 395 VAL B N 1
ATOM 6213 C CA . VAL B 1 395 ? 15.550 36.751 -9.308 1.00 7.71 395 VAL B CA 1
ATOM 6214 C C . VAL B 1 395 ? 16.736 36.903 -8.361 1.00 8.09 395 VAL B C 1
ATOM 6215 O O . VAL B 1 395 ? 16.609 37.482 -7.281 1.00 7.82 395 VAL B O 1
ATOM 6219 N N . GLU B 1 396 ? 17.862 36.301 -8.737 1.00 6.99 396 GLU B N 1
ATOM 6220 C CA . GLU B 1 396 ? 19.097 36.423 -7.972 1.00 5.58 396 GLU B CA 1
ATOM 6221 C C . GLU B 1 396 ? 19.966 37.332 -8.819 1.00 5.55 396 GLU B C 1
ATOM 6222 O O . GLU B 1 396 ? 20.273 37.009 -9.966 1.00 6.86 396 GLU B O 1
ATOM 6228 N N . THR B 1 397 ? 20.303 38.494 -8.271 1.00 5.23 397 THR B N 1
ATOM 6229 C CA . THR B 1 397 ? 21.111 39.480 -8.978 1.00 5.35 397 THR B CA 1
ATOM 6230 C C . THR B 1 397 ? 22.465 39.578 -8.295 1.00 5.77 397 THR B C 1
ATOM 6231 O O . THR B 1 397 ? 22.568 39.950 -7.125 1.00 5.42 397 THR B O 1
ATOM 6235 N N . ILE B 1 398 ? 23.489 39.155 -9.029 1.00 5.78 398 ILE B N 1
ATOM 6236 C CA . ILE B 1 398 ? 24.863 39.120 -8.535 1.00 5.86 398 ILE B CA 1
ATOM 6237 C C . ILE B 1 398 ? 25.717 40.130 -9.298 1.00 5.95 398 ILE B C 1
ATOM 6238 O O . ILE B 1 398 ? 26.011 39.937 -10.480 1.00 5.83 398 ILE B O 1
ATOM 6243 N N . LEU B 1 399 ? 26.123 41.194 -8.609 1.00 5.00 399 LEU B N 1
ATOM 6244 C CA . LEU B 1 399 ? 26.959 42.231 -9.205 1.00 5.00 399 LEU B CA 1
ATOM 6245 C C . LEU B 1 399 ? 28.423 41.824 -9.106 1.00 5.00 399 LEU B C 1
ATOM 6246 O O . LEU B 1 399 ? 28.948 41.578 -8.014 1.00 5.85 399 LEU B O 1
ATOM 6251 N N . LEU B 1 400 ? 29.053 41.741 -10.273 1.00 5.00 400 LEU B N 1
ATOM 6252 C CA . LEU B 1 400 ? 30.440 41.340 -10.395 1.00 5.00 400 LEU B CA 1
ATOM 6253 C C . LEU B 1 400 ? 31.345 42.410 -10.959 1.00 5.84 400 LEU B C 1
ATOM 6254 O O . LEU B 1 400 ? 30.944 43.180 -11.834 1.00 5.68 400 LEU B O 1
ATOM 6259 N N . HIS B 1 401 ? 32.556 42.470 -10.413 1.00 5.62 401 HIS B N 1
ATOM 6260 C CA . HIS B 1 401 ? 33.584 43.371 -10.911 1.00 5.47 401 HIS B CA 1
ATOM 6261 C C . HIS B 1 401 ? 34.678 42.444 -11.419 1.00 6.24 401 HIS B C 1
ATOM 6262 O O . HIS B 1 401 ? 35.250 41.679 -10.637 1.00 5.96 401 HIS B O 1
ATOM 6269 N N . SER B 1 402 ? 34.961 42.500 -12.720 1.00 6.47 402 SER B N 1
ATOM 6270 C CA . SER B 1 402 ? 36.013 41.657 -13.273 1.00 7.55 402 SER B CA 1
ATOM 6271 C C . SER B 1 402 ? 37.377 42.299 -13.144 1.00 8.13 402 SER B C 1
ATOM 6272 O O . SER B 1 402 ? 37.513 43.525 -13.077 1.00 8.69 402 SER B O 1
ATOM 6275 N N . LEU B 1 403 ? 38.381 41.438 -13.065 1.00 8.57 403 LEU B N 1
ATOM 6276 C CA . LEU B 1 403 ? 39.766 41.844 -12.886 1.00 10.15 403 LEU B CA 1
ATOM 6277 C C . LEU B 1 403 ? 40.581 41.680 -14.165 1.00 10.95 403 LEU B C 1
ATOM 6278 O O . LEU B 1 403 ? 40.134 40.996 -15.087 1.00 10.90 403 LEU B O 1
ATOM 6283 N N . PRO B 1 404 ? 41.743 42.374 -14.280 1.00 12.43 404 PRO B N 1
ATOM 6284 C CA . PRO B 1 404 ? 42.560 42.226 -15.497 1.00 14.69 404 PRO B CA 1
ATOM 6285 C C . PRO B 1 404 ? 43.174 40.824 -15.641 1.00 16.41 404 PRO B C 1
ATOM 6286 O O . PRO B 1 404 ? 43.223 40.071 -14.665 1.00 15.01 404 PRO B O 1
ATOM 6290 N N . LEU B 1 405 ? 43.611 40.474 -16.854 1.00 19.50 405 LEU B N 1
ATOM 6291 C CA . LEU B 1 405 ? 44.211 39.159 -17.127 1.00 23.09 405 LEU B CA 1
ATOM 6292 C C . LEU B 1 405 ? 45.518 38.860 -16.391 1.00 24.88 405 LEU B C 1
ATOM 6293 O O . LEU B 1 405 ? 46.377 39.763 -16.316 1.00 26.91 405 LEU B O 1
#

Sequence (798 aa):
GPGMSSSLSSNSLPLMEDVQGIRKAQKADGTATVMAIGTAHPPHIFPQDTYADVYFRATNSEHKVELKKKFDHICKKTMIGKRYFNYDEEFLKKYPNITSYDEPSLNDRQDICVPGVPALGTEAAVKAIEEWGRPKSEITHLVFCTSCGVDMMPSADFQCAKLLGLHANVVNKYCIYMQGYAGGTVMRYAKDLAENNRGARVLVVCAELTIMMMLRAPNETHLDNAIGISLFGDGAAALIIGSDPIIGVEKPMFEIVCTKQTVIPNTEDVIHLHLRETGMMFYLSKGSPMTISNNVEACLIDVFKSVGITPPEDWNSLFWIPHPGGRAILDQVEAKLKLRPEKFRRAARTVLWDYGNMVSASVGYILDEMRRKSAAKGLETYGEGLEWGVLLGFGPGIITVETILLHSSLPLLPLMEDVQGIRKAQKADGTATVMAIGTAHPPHIFPQDTYADVYFRATNSEHKVELKKKFDHICKKTMIGKRYFNYDEEFLKKYPNITSYDEPSLNDRQDICVPGVPALGTEAAVKKAIEEWGRPKSEITHLVFCTSCGVDMMPSADFQCAKLLGLHANVNKYCIYMQGYAGGTVMRYAKDLAENNRGARVLVVCAELTIMMMLRAPNETHLDNAIGISLFGDGAAALIIGSDPIIGVEKPMFEIVCTKQTVIPNTEDVIHLHLRETGMMFYLSKGSPMTISNNVEACLIDVFKSVGITPPEDWNSLFWIPHPGGRAILDQVEAKLKLRPEKFRRAARTVLWDYGNMVSASVGYILDEMRRKSAAKGLETYGEGLEWGVLLGFGPGITVETILLHSLPL

B-factor: mean 13.73, std 8.03, range [5.0, 48.09]

CATH classification: 3.40.47.10 (+1 more: 3.40.47.10)

InterPro domains:
  IPR001099 Chalcone/stilbene synthase, N-terminal [PF00195] (17-238)
  IPR011141 Polyketide synthase, type III [PIRSF000451] (15-398)
  IPR011141 Polyketide synthase, type III [PTHR11877] (14-400)
  IPR012328 Chalcone/stilbene synthase, C-terminal [PF02797] (248-401)
  IPR016039 Thiolase-like [G3DSA:3.40.47.10] (1-245)
  IPR016039 Thiolase-like [G3DSA:3.40.47.10] (246-403)
  IPR016039 Thiolase-like [SSF53901] (11-243)
  IPR016039 Thiolase-like [SSF53901] (245-400)